Protein AF-0000000070022274 (afdb_homodimer)

pLDDT: mean 79.38, std 27.92, range [15.37, 98.88]

Sequence (1264 aa):
AEMTAIKLDLNFSAFLAFYGSLVGPIPHAKERTAKRFSASGVVNFTTLHLSNEDKTLYVGAREILFALNLTDISEVTLHRNFTWETPDRKREECSFKGKDLQKDCFNYIKIFLRVNSTHLYVCGTYAFSPTCAYIKTDNFSLVKSDSGEVVTEDGRSRCPFNPEYKSTAIIADGELYAGTVSNFQGNEPIIYKSLSQGTSLKTENSLNWLQDPAFVGSAYIQESLPKGNEVGDDDKIYFFFSEVGKEFDFFDNTLVSRIARVCKGDLGGERVLQKKWTTFLKAQLLCSLPDDGFPFNIIQDMFVLTPSPEDWKNTVFYGVFTSQWYKGASGSSAVCSFTMDQVAKAFNGRYREVNRETQQWYTYNHPVPEPRPGMCITNDARKQDIPSSLRMPDKVLNFVKDHFLMDSVIRSSPLLLKRNAHYTQIAVHRVQTGSKVYHVLFVGTDDGRLHKAININGKMHIIEEMVVFRNSQPVLNIELDTEKGRLYISSFSELVEVPIANCTNYQSCGECVLSRDPYCAWDGSQCVDIRQTPPNKYASGQQSTCSVNECIISNINTGNSPITMKSTPFSTALHSTQSIVEADTATICNKVSFIHKRRLFRPICDLSCLFCRDVSVPANHHPSQHIQSTALAEMTAIKLDLNFSAFLAFYGSLVGPIPHAKERTAKRFSASGVVNFTTLHLSNEDKTLYVGAREILFALNLTDISEVTLHRNFTWETPDRKREECSFKGKDLQKDCFNYIKIFLRVNSTHLYVCGTYAFSPTCAYIKTDNFSLVKSDSGEVVTEDGRSRCPFNPEYKSTAIIADGELYAGTVSNFQGNEPIIYKSLSQGTSLKTENSLNWLQDPAFVGSAYIQESLPKGNEVGDDDKIYFFFSEVGKEFDFFDNTLVSRIARVCKGDLGGERVLQKKWTTFLKAQLLCSLPDDGFPFNIIQDMFVLTPSPEDWKNTVFYGVFTSQWYKGASGSSAVCSFTMDQVAKAFNGRYREVNRETQQWYTYNHPVPEPRPGMCITNDARKQDIPSSLRMPDKVLNFVKDHFLMDSVIRSSPLLLKRNAHYTQIAVHRVQTGSKVYHVLFVGTDDGRLHKAININGKMHIIEEMVVFRNSQPVLNIELDTEKGRLYISSFSELVEVPIANCTNYQSCGECVLSRDPYCAWDGSQCVDIRQTPPNKYASGQQSTCSVNECIISNINTGNSPITMKSTPFSTALHSTQSIVEADTATICNKVSFIHKRRLFRPICDLSCLFCRDVSVPANHHPSQHIQSTAL

Foldseek 3Di:
DCPPPPVPPVCVPPDPPPPPCCPPPPPQLAFFDKAWDFDPPWWAQFDWDDDVPLQWIWTWTWQKIKTAHNVHRNDPVRMDMDGRWADPVLLVVLVVVPDDSVPWQIWGKDDWADQDDFKIKTWTLRSLFIKIFIAGPVRGGTDADPVGHGDIDRCAVPDGNTPPAAKEWDDDPRKIWIWYARHSVQARTWTWIDDPPDFIAIADPPVCLDASKRWAYKDWAQPCPPPPDQWHGWTKMKTKTKHFDLQDDDPDTDIAIKIKMATPQAPAAQPFRRSYTFQIAMETEWAAAPPPGHTQGGWQHWDWDAPDSRRSQFIKIKTKGHHPCCVVQQNKIFIWMFGSVLVVDQSVAWFWFADPVVRHIDTDDDDADPPHTNDACTPVNVVVVPRHNHPPDPSSSVVCSGTRYTDDHGYTYGLAMAHPWAWRYKDWDWDDDPPDTWIWIWIWTQQQKIWIWTDDPSHIAGLAIERHDDRRHGWNDWDADPVVQWIWTDGTGIIMIGHNDDFQSQQDQVSNLVSVDSQWHDQPHGIDGPVPDDPVRRPSPPVPCPPVCVVVCVVPVPDPDPPPPPPPPPPDPCPVPVPNPHRDPVPHHNYNDPPPPPPPPPDDDDDDPDDDDDPPPDDPDPDDDDPDPDDD/DCPPPDDCPPCPPDDPPPPPPCPPPPPALAAFDKAWDFDPPWWAQFDWDDDVVLQWIWTWTWQKIKTAHVVGRNDPVRMDMDGRWADPVLLVVLVVVPDDSVPWQTWGKDDWADQDDFKIKTWTLRSLFIKIFIAGPVRGGTDADPVGHGDIDRCAVPDGNTPPAAKEWDDDPRKIWIWYARHSVQARTWTWIDDPPDQIAIADPPVCLDASKRWAYKDWAQPCPPPPDQWHGWTKMKTKTKHFDLQDDDPDTDIAIKIKMATPQAPAAQPFRRSYTFQIAMETEWAAAPPPGHTQGGWQHWDWDDPDSRRRQFIKIKTKGHHPCCVVQQNKIFIWMFGSVLVVDQSVAWFWFADPVVRHIDTDDDDADPPHTNDACTPVNVVVVPRHNHPPDPSSSVCCSGTRYTDDYGYTYGLAMAHPWAWRYKDWDWDDDPPDTWIWIWIWTQQQKIWIWTDDPSHIAGLEIERRDDRRHGWNDWDADPPVQWIWTDGTGIIMIGHNDDFQSQQDQVSNLVSVDSQWHDQPHGIDGPVPDPPVSRPSPDVPCPPVCVVVCVVVVPDPDPPPPPPPPPPDPCPVPVPNPNRDPPPHHNYNDDPPDPDDDPDPPDDDPDDDDDDDDDDDDDDDPPVPPPVD

InterPro domains:
  IPR001627 Sema domain [PF01403] (299-481)
  IPR001627 Sema domain [PS51004] (23-500)
  IPR001627 Sema domain [SM00630] (45-484)
  IPR002165 Plexin repeat [PF01437] (502-546)
  IPR015943 WD40/YVTN repeat-like-containing domain superfamily [G3DSA:2.130.10.10] (26-502)
  IPR016201 PSI domain [SM00423] (502-547)
  IPR027231 Semaphorin [PTHR11036] (28-562)
  IPR036352 Sema domain superfamily [SSF101912] (31-500)

Secondary structure (DSSP, 8-state):
-----------TTGGGS-------------PPP-EEE--TT-----EEEEETTTTEEEEE-BSEEEEEETT-TT-GGG-EEEE-PPPHHHHHHHHHTT--TTTTSS-BEEEEEE-SSSEEEEEE-TTTS-EEEEEETTTTEE-B-TTS-B-EEE-TTTS-SSTTS--EEEEETTEEEEEEE-SSSS--EEEEEE-SSS--EE--TTTTSSSS-EEEEEEEE-TTTTTT-SS-S--EEEEEEEEE-TT-BSSSPPEEEEEEEEETT---BSSSSBTB-SS-EEEEEEEE-TTT--EE-EEEEEEEE-S-GGGGGG-EEEEEEE-S-TTTTTT-EEEEEEEHHHHHHHHTSPBEEE-TTT--EEE--SPPPSSPTTPPPPHHHHHTT--SGGGS-HHHHHHHHH--EEEEEEEE--SEEETT--EEEEEEEEEEETTEEEEEEEEEETTSEEEEEEEETTEEEEEEEEE--TT-PPP-EEEEETTTTEEEEE-SS-EEEEES--GGG--SHHHHHHT--TTEEE-SSSEEETTTS-TTTS----S----HHHHHHHHT-S---------------------------TT-B-------------------------------------------/-------------GGGS-------------PPP-EEE--TT-----EEEEETTTTEEEEE-BSEEEEEETT-TT-GGG-EEEE-PPPHHHHHHHHHTT--TTTTSS-BEEEEEE-SSSEEEEEE-TTTS-EEEEEETTTTEE-B-TTSPBPEEE-TTTS-SSTTS--EEEEETTEEEEEEE-SSSS--EEEEEE-SSS--EE--TTTTSSSS-EEEEEEEE-TTTTTT-SS-S--EEEEEEEEE-TT-BSSSPPEEEEEEEEETT---BSSSSBTB-SS-EEEEEEEE-TTT--EE-EEEEEEEE-S-GGGGGG-EEEEEEE-S-TTTTTT-EEEEEEEHHHHHHHHTSPBEEE-TTT--EEE--SPPPSSPTTPPPPHHHHHTT--SGGGS-HHHHHHHHH--EEEEEEEE--SEEETT--EEEEEEEEEEETTEEEEEEEEEETTSEEEEEEEETTEEEEEEEEE--TT-PPP-EEEEETTTTEEEEE-SS-EEEEES--GGG--SHHHHHHT--TTEEE-SSSEEETTTS-TTTS----S----HHHHHHHHT-S---------------------------SS-B----------------------------------------TT-

Solvent-accessible surface area (backbone atoms only — not comparable to full-atom values): 70086 Å² total; per-residue (Å²): 136,79,81,71,75,77,74,79,73,74,76,80,68,68,81,73,69,68,81,61,79,70,68,60,73,67,76,73,54,65,42,67,75,62,44,53,35,69,51,92,93,46,39,43,41,67,28,76,33,84,34,76,89,74,44,28,36,36,36,24,18,47,26,34,38,38,40,29,30,65,90,46,63,54,45,64,88,60,44,47,67,50,75,56,65,57,54,66,70,49,26,50,49,26,34,70,72,70,44,47,64,91,74,54,31,41,13,38,30,70,41,62,45,73,70,54,99,51,34,31,39,37,26,21,10,37,16,58,48,23,34,24,36,41,28,35,60,89,78,60,40,69,39,54,44,96,89,66,44,72,50,69,42,82,11,66,42,55,31,36,28,51,84,83,59,44,49,27,71,51,69,60,96,78,26,43,38,15,37,24,28,48,40,88,87,60,83,42,63,38,48,27,36,48,41,90,91,52,79,46,32,28,57,60,67,91,76,43,80,57,45,77,58,37,29,46,30,65,48,81,46,54,67,23,43,50,84,86,46,81,56,32,71,47,23,38,38,36,38,32,27,18,26,57,36,71,68,46,38,61,97,55,92,42,61,31,16,35,42,31,38,34,37,66,66,61,69,12,22,66,79,54,50,57,46,13,57,60,24,52,37,33,32,41,44,40,33,26,42,84,87,56,53,36,58,27,28,34,51,45,21,61,32,78,46,53,85,36,70,64,40,46,75,65,22,35,40,37,31,35,20,30,35,79,31,40,73,46,36,53,35,33,21,32,32,26,54,44,44,40,60,53,51,51,52,29,77,68,49,49,35,26,35,63,38,84,87,80,60,47,51,46,75,52,84,65,89,74,57,78,70,62,61,40,57,60,59,31,46,68,39,36,74,69,68,24,78,42,41,53,56,52,57,58,73,30,47,58,47,32,71,59,39,36,39,35,56,41,70,41,69,26,54,53,58,37,46,40,73,70,33,51,60,37,32,54,40,72,44,80,42,75,50,88,91,43,75,42,59,38,36,40,35,23,16,51,56,8,34,38,36,34,30,38,68,56,95,90,39,44,37,46,60,37,44,36,67,76,35,90,80,42,42,34,35,68,43,67,44,79,38,79,87,80,41,34,31,42,36,23,18,48,60,39,36,36,40,34,56,73,58,69,25,77,67,22,82,42,68,62,49,37,60,71,44,68,46,82,47,40,42,65,50,84,82,48,32,34,49,51,90,78,42,66,61,83,62,29,59,79,59,55,88,57,69,67,41,70,54,58,66,45,38,68,73,50,62,68,82,76,80,77,75,79,73,78,78,72,80,74,82,65,85,67,74,72,68,77,68,78,51,64,48,68,60,82,80,44,66,41,55,54,68,76,79,71,77,74,72,72,80,70,79,82,79,82,74,86,77,76,93,83,85,72,88,68,83,78,76,82,74,81,81,77,85,74,86,77,81,60,86,131,140,81,83,73,82,79,72,84,73,76,81,80,72,71,80,75,70,68,81,63,80,72,69,58,74,68,77,72,54,64,38,60,75,64,46,54,35,70,52,90,94,47,42,43,42,67,28,74,34,81,33,75,90,72,44,28,37,36,36,24,18,46,26,33,38,37,40,30,30,64,91,46,64,54,46,65,87,60,44,46,65,49,74,56,66,57,55,66,69,49,27,49,51,26,34,70,75,70,43,48,64,90,73,54,32,41,14,38,30,71,42,60,43,72,69,53,97,51,34,32,38,36,27,21,12,36,17,59,48,22,34,22,36,41,30,35,58,87,78,60,40,70,39,54,45,94,87,65,45,72,51,70,43,82,12,67,43,55,32,37,29,49,83,83,59,44,48,27,68,49,69,59,96,78,26,44,37,15,37,22,29,50,39,87,86,60,82,42,63,36,47,26,36,48,42,88,93,52,79,46,33,29,58,61,67,92,77,44,80,58,44,79,58,36,28,45,30,68,47,82,47,53,68,23,42,51,84,85,46,82,56,32,72,48,22,38,38,35,39,33,28,19,25,56,35,71,68,46,38,60,97,55,91,42,62,31,15,35,43,31,38,36,37,67,66,61,68,12,23,68,80,55,51,55,49,12,57,60,24,51,36,34,32,40,44,40,33,27,42,85,87,56,53,35,59,28,27,33,52,46,20,59,32,78,46,52,84,38,68,63,41,45,76,65,21,36,41,37,31,36,22,29,34,78,30,40,72,47,36,53,34,33,20,30,32,26,54,44,45,40,60,52,52,51,50,28,77,68,50,48,34,26,35,64,39,83,86,79,60,46,53,45,75,54,84,68,89,75,57,79,68,61,62,40,57,59,59,30,46,68,39,34,75,70,69,24,78,44,42,53,57,53,57,59,72,29,48,57,48,32,72,60,39,36,40,35,56,40,70,39,70,25,53,53,56,38,45,41,74,70,35,52,60,36,32,55,40,72,44,82,44,77,50,88,91,43,78,42,59,39,37,40,35,23,17,51,56,9,34,39,36,33,31,38,69,56,94,90,38,43,37,44,58,38,44,35,72,76,36,91,80,42,40,33,36,69,43,68,45,78,37,80,86,80,40,34,31,42,36,22,19,48,61,40,37,38,39,35,56,72,61,68,28,78,69,21,83,39,68,61,49,35,60,73,45,69,46,82,47,39,41,64,50,85,82,48,32,34,48,50,91,79,43,64,65,84,62,28,59,81,60,54,89,58,69,65,41,71,54,58,63,46,36,67,73,49,62,67,80,76,79,78,76,78,73,78,77,72,81,74,81,67,85,65,74,72,68,75,67,77,51,63,46,68,62,83,78,44,68,41,54,56,67,77,81,72,78,80,74,91,82,75,80,73,87,71,88,83,88,74,89,80,88,91,86,90,83,79,78,88,84,88,92,79,85,78,76,73,71,58,82,114

Organism: Takifugu rubripes (NCBI:txid31033)

Radius of gyration: 38.4 Å; Cα contacts (8 Å, |Δi|>4): 2751; chains: 2; bounding box: 119×95×102 Å

Nearest PDB structures (foldseek):
  1olz-assembly1_B  TM=9.296E-01  e=4.667E-58  Homo sapiens
  3ol2-assembly1_A-2  TM=9.252E-01  e=7.428E-57  Homo sapiens
  7m0r-assembly1_C  TM=9.232E-01  e=8.114E-52  Mus musculus
  4gz8-assembly1_A  TM=9.212E-01  e=1.977E-50  Mus musculus
  6qp9-assembly1_B  TM=8.815E-01  e=7.498E-39  Drosophila melanogaster

Structure (mmCIF, N/CA/C/O backbone):
data_AF-0000000070022274-model_v1
#
loop_
_entity.id
_entity.type
_entity.pdbx_description
1 polymer 'Sema domain-containing protein'
#
loop_
_atom_site.group_PDB
_atom_site.id
_atom_site.type_symbol
_atom_site.label_atom_id
_atom_site.label_alt_id
_atom_site.label_comp_id
_atom_site.label_asym_id
_atom_site.label_entity_id
_atom_site.label_seq_id
_atom_site.pdbx_PDB_ins_code
_atom_site.Cartn_x
_atom_site.Cartn_y
_atom_site.Cartn_z
_atom_site.occupancy
_atom_site.B_iso_or_equiv
_atom_site.auth_seq_id
_atom_site.auth_comp_id
_atom_site.auth_asym_id
_atom_site.auth_atom_id
_atom_site.pdbx_PDB_model_num
ATOM 1 N N . ALA A 1 1 ? 84.938 -4.758 -31.547 1 20.02 1 ALA A N 1
ATOM 2 C CA . ALA A 1 1 ? 84.188 -3.492 -31.594 1 20.02 1 ALA A CA 1
ATOM 3 C C . ALA A 1 1 ? 82.875 -3.574 -30.781 1 20.02 1 ALA A C 1
ATOM 5 O O . ALA A 1 1 ? 82.062 -4.395 -31.078 1 20.02 1 ALA A O 1
ATOM 6 N N . GLU A 1 2 ? 83 -3.418 -29.484 1 22.44 2 GLU A N 1
ATOM 7 C CA . GLU A 1 2 ? 82.625 -3.904 -28.172 1 22.44 2 GLU A CA 1
ATOM 8 C C . GLU A 1 2 ? 81.375 -3.229 -27.672 1 22.44 2 GLU A C 1
ATOM 10 O O . GLU A 1 2 ? 81.312 -2.016 -27.438 1 22.44 2 GLU A O 1
ATOM 15 N N . MET A 1 3 ? 80.25 -3.611 -28.406 1 23.64 3 MET A N 1
ATOM 16 C CA . MET A 1 3 ? 78.938 -2.988 -28.438 1 23.64 3 MET A CA 1
ATOM 17 C C . MET A 1 3 ? 78.312 -2.947 -27.031 1 23.64 3 MET A C 1
ATOM 19 O O . MET A 1 3 ? 78 -3.992 -26.469 1 23.64 3 MET A O 1
ATOM 23 N N . THR A 1 4 ? 78.875 -2.086 -26.156 1 21.47 4 THR A N 1
ATOM 24 C CA . THR A 1 4 ? 78.812 -1.901 -24.719 1 21.47 4 THR A CA 1
ATOM 25 C C . THR A 1 4 ? 77.438 -1.554 -24.281 1 21.47 4 THR A C 1
ATOM 27 O O . THR A 1 4 ? 76.812 -0.589 -24.781 1 21.47 4 THR A O 1
ATOM 30 N N . ALA A 1 5 ? 76.625 -2.609 -23.953 1 25.5 5 ALA A N 1
ATOM 31 C CA . ALA A 1 5 ? 75.188 -2.77 -23.688 1 25.5 5 ALA A CA 1
ATOM 32 C C . ALA A 1 5 ? 74.75 -1.854 -22.547 1 25.5 5 ALA A C 1
ATOM 34 O O . ALA A 1 5 ? 75.188 -2.014 -21.406 1 25.5 5 ALA A O 1
ATOM 35 N N . ILE A 1 6 ? 74.812 -0.537 -22.797 1 22.17 6 ILE A N 1
ATOM 36 C CA . ILE A 1 6 ? 74.688 0.464 -21.734 1 22.17 6 ILE A CA 1
ATOM 37 C C . ILE A 1 6 ? 73.312 0.292 -21.047 1 22.17 6 ILE A C 1
ATOM 39 O O . ILE A 1 6 ? 72.25 0.443 -21.656 1 22.17 6 ILE A O 1
ATOM 43 N N . LYS A 1 7 ? 73.188 -0.858 -20.234 1 25.97 7 LYS A N 1
ATOM 44 C CA . LYS A 1 7 ? 72 -1.274 -19.484 1 25.97 7 LYS A CA 1
ATOM 45 C C . LYS A 1 7 ? 71.5 -0.142 -18.609 1 25.97 7 LYS A C 1
ATOM 47 O O . LYS A 1 7 ? 72.188 0.322 -17.703 1 25.97 7 LYS A O 1
ATOM 52 N N . LEU A 1 8 ? 70.812 0.815 -19.219 1 22.19 8 LEU A N 1
ATOM 53 C CA . LEU A 1 8 ? 70.312 2.037 -18.609 1 22.19 8 LEU A CA 1
ATOM 54 C C . LEU A 1 8 ? 69.5 1.72 -17.375 1 22.19 8 LEU A C 1
ATOM 56 O O . LEU A 1 8 ? 68.438 1.011 -17.453 1 22.19 8 LEU A O 1
ATOM 60 N N . ASP A 1 9 ? 70.125 1.498 -16.234 1 23.61 9 ASP A N 1
ATOM 61 C CA . ASP A 1 9 ? 69.688 1.22 -14.859 1 23.61 9 ASP A CA 1
ATOM 62 C C . ASP A 1 9 ? 68.75 2.293 -14.336 1 23.61 9 ASP A C 1
ATOM 64 O O . ASP A 1 9 ? 69.188 3.338 -13.852 1 23.61 9 ASP A O 1
ATOM 68 N N . LEU A 1 10 ? 67.812 2.75 -15.242 1 23.75 10 LEU A N 1
ATOM 69 C CA . LEU A 1 10 ? 67.062 3.939 -14.789 1 23.75 10 LEU A CA 1
ATOM 70 C C . LEU A 1 10 ? 66.438 3.688 -13.445 1 23.75 10 LEU A C 1
ATOM 72 O O . LEU A 1 10 ? 65.688 2.709 -13.289 1 23.75 10 LEU A O 1
ATOM 76 N N . ASN A 1 11 ? 67 4.086 -12.344 1 25.52 11 ASN A N 1
ATOM 77 C CA . ASN A 1 11 ? 66.75 4.113 -10.906 1 25.52 11 ASN A CA 1
ATOM 78 C C . ASN A 1 11 ? 65.438 4.762 -10.602 1 25.52 11 ASN A C 1
ATOM 80 O O . ASN A 1 11 ? 65.312 5.984 -10.633 1 25.52 11 ASN A O 1
ATOM 84 N N . PHE A 1 12 ? 64.312 4.273 -11.219 1 26.97 12 PHE A N 1
ATOM 85 C CA . PHE A 1 12 ? 63.031 4.906 -11.125 1 26.97 12 PHE A CA 1
ATOM 86 C C . PHE A 1 12 ? 62.562 4.984 -9.672 1 26.97 12 PHE A C 1
ATOM 88 O O . PHE A 1 12 ? 61.75 4.191 -9.234 1 26.97 12 PHE A O 1
ATOM 95 N N . SER A 1 13 ? 63.5 4.938 -8.711 1 24.12 13 SER A N 1
ATOM 96 C CA . SER A 1 13 ? 63.156 4.812 -7.297 1 24.12 13 SER A CA 1
ATOM 97 C C . SER A 1 13 ? 62.281 5.977 -6.84 1 24.12 13 SER A C 1
ATOM 99 O O . SER A 1 13 ? 61.531 5.852 -5.875 1 24.12 13 SER A O 1
ATOM 101 N N . ALA A 1 14 ? 62.688 7.164 -7.234 1 22.98 14 ALA A N 1
ATOM 102 C CA . ALA A 1 14 ? 62.531 8.266 -6.285 1 22.98 14 ALA A CA 1
ATOM 103 C C . ALA A 1 14 ? 61.062 8.656 -6.133 1 22.98 14 ALA A C 1
ATOM 105 O O . ALA A 1 14 ? 60.656 9.164 -5.082 1 22.98 14 ALA A O 1
ATOM 106 N N . PHE A 1 15 ? 60.438 8.75 -7.277 1 26.25 15 PHE A N 1
ATOM 107 C CA . PHE A 1 15 ? 59.438 9.836 -7.27 1 26.25 15 PHE A CA 1
ATOM 108 C C . PHE A 1 15 ? 58.219 9.461 -6.438 1 26.25 15 PHE A C 1
ATOM 110 O O . PHE A 1 15 ? 57.219 10.18 -6.441 1 26.25 15 PHE A O 1
ATOM 117 N N . LEU A 1 16 ? 58.25 8.352 -5.836 1 25.7 16 LEU A N 1
ATOM 118 C CA . LEU A 1 16 ? 56.969 7.879 -5.328 1 25.7 16 LEU A CA 1
ATOM 119 C C . LEU A 1 16 ? 56.5 8.734 -4.16 1 25.7 16 LEU A C 1
ATOM 121 O O . LEU A 1 16 ? 55.5 8.43 -3.525 1 25.7 16 LEU A O 1
ATOM 125 N N . ALA A 1 17 ? 57.469 9.469 -3.65 1 24.7 17 ALA A N 1
ATOM 126 C CA . ALA A 1 17 ? 57.219 9.867 -2.271 1 24.7 17 ALA A CA 1
ATOM 127 C C . ALA A 1 17 ? 55.938 10.695 -2.174 1 24.7 17 ALA A C 1
ATOM 129 O O . ALA A 1 17 ? 55.156 10.508 -1.246 1 24.7 17 ALA A O 1
ATOM 130 N N . PHE A 1 18 ? 56.031 11.906 -2.734 1 26.58 18 PHE A N 1
ATOM 131 C CA . PHE A 1 18 ? 55.438 13.102 -2.133 1 26.58 18 PHE A CA 1
ATOM 132 C C . PHE A 1 18 ? 53.969 13.211 -2.459 1 26.58 18 PHE A C 1
ATOM 134 O O . PHE A 1 18 ? 53.344 14.234 -2.188 1 26.58 18 PHE A O 1
ATOM 141 N N . TYR A 1 19 ? 53.531 12.367 -3.336 1 28.02 19 TYR A N 1
ATOM 142 C CA . TYR A 1 19 ? 52.219 12.922 -3.65 1 28.02 19 TYR A CA 1
ATOM 143 C C . TYR A 1 19 ? 51.312 12.93 -2.42 1 28.02 19 TYR A C 1
ATOM 145 O O . TYR A 1 19 ? 50.75 11.898 -2.051 1 28.02 19 TYR A O 1
ATOM 153 N N . GLY A 1 20 ? 51.812 13.422 -1.286 1 26.34 20 GLY A N 1
ATOM 154 C CA . GLY A 1 20 ? 51 13.75 -0.121 1 26.34 20 GLY A CA 1
ATOM 155 C C . GLY A 1 20 ? 49.625 14.297 -0.479 1 26.34 20 GLY A C 1
ATOM 156 O O . GLY A 1 20 ? 49.469 14.953 -1.508 1 26.34 20 GLY A O 1
ATOM 157 N N . SER A 1 21 ? 48.594 13.523 0.048 1 27.84 21 SER A N 1
ATOM 158 C CA . SER A 1 21 ? 47.156 13.695 -0.016 1 27.84 21 SER A CA 1
ATOM 159 C C . SER A 1 21 ? 46.75 15.156 0.164 1 27.84 21 SER A C 1
ATOM 161 O O . SER A 1 21 ? 46.781 15.68 1.28 1 27.84 21 SER A O 1
ATOM 163 N N . LEU A 1 22 ? 47.25 15.977 -0.666 1 28.78 22 LEU A N 1
ATOM 164 C CA . LEU A 1 22 ? 46.719 17.344 -0.674 1 28.78 22 LEU A CA 1
ATOM 165 C C . LEU A 1 22 ? 45.188 17.328 -0.67 1 28.78 22 LEU A C 1
ATOM 167 O O . LEU A 1 22 ? 44.562 17.438 -1.725 1 28.78 22 LEU A O 1
ATOM 171 N N . VAL A 1 23 ? 44.625 16.203 -0.346 1 31 23 VAL A N 1
ATOM 172 C CA . VAL A 1 23 ? 43.219 16.516 -0.125 1 31 23 VAL A CA 1
ATOM 173 C C . VAL A 1 23 ? 43.094 17.703 0.813 1 31 23 VAL A C 1
ATOM 175 O O . VAL A 1 23 ? 43.406 17.609 1.999 1 31 23 VAL A O 1
ATOM 178 N N . GLY A 1 24 ? 43.5 18.797 0.346 1 29.98 24 GLY A N 1
ATOM 179 C CA . GLY A 1 24 ? 43.219 20 1.124 1 29.98 24 GLY A CA 1
ATOM 180 C C . GLY A 1 24 ? 41.875 19.953 1.808 1 29.98 24 GLY A C 1
ATOM 181 O O . GLY A 1 24 ? 41 19.156 1.426 1 29.98 24 GLY A O 1
ATOM 182 N N . PRO A 1 25 ? 41.875 20.281 3.041 1 31.55 25 PRO A N 1
ATOM 183 C CA . PRO A 1 25 ? 40.625 20.297 3.766 1 31.55 25 PRO A CA 1
ATOM 184 C C . PRO A 1 25 ? 39.469 20.844 2.928 1 31.55 25 PRO A C 1
ATOM 186 O O . PRO A 1 25 ? 39.656 21.781 2.141 1 31.55 25 PRO A O 1
ATOM 189 N N . ILE A 1 26 ? 38.781 20.016 2.26 1 33.84 26 ILE A N 1
ATOM 190 C CA . ILE A 1 26 ? 37.531 20.547 1.744 1 33.84 26 ILE A CA 1
ATOM 191 C C . ILE A 1 26 ? 37.094 21.766 2.58 1 33.84 26 ILE A C 1
ATOM 193 O O . ILE A 1 26 ? 37.031 21.672 3.811 1 33.84 26 ILE A O 1
ATOM 197 N N . PRO A 1 27 ? 37.438 22.906 2.117 1 33.66 27 PRO A N 1
ATOM 198 C CA . PRO A 1 27 ? 37.031 24.031 2.957 1 33.66 27 PRO A CA 1
ATOM 199 C C . PRO A 1 27 ? 35.781 23.75 3.785 1 33.66 27 PRO A C 1
ATOM 201 O O . PRO A 1 27 ? 34.844 23.094 3.303 1 33.66 27 PRO A O 1
ATOM 204 N N . HIS A 1 28 ? 35.938 23.516 5.035 1 36.16 28 HIS A N 1
ATOM 205 C CA . HIS A 1 28 ? 34.906 23.422 6.047 1 36.16 28 HIS A CA 1
ATOM 206 C C . HIS A 1 28 ? 33.719 24.359 5.727 1 36.16 28 HIS A C 1
ATOM 208 O O . HIS A 1 28 ? 33.906 25.562 5.598 1 36.16 28 HIS A O 1
ATOM 214 N N . ALA A 1 29 ? 32.812 24 5.027 1 42.78 29 ALA A N 1
ATOM 215 C CA . ALA A 1 29 ? 31.609 24.812 4.887 1 42.78 29 ALA A CA 1
ATOM 216 C C . ALA A 1 29 ? 31.328 25.594 6.164 1 42.78 29 ALA A C 1
ATOM 218 O O . ALA A 1 29 ? 31.234 25.016 7.25 1 42.78 29 ALA A O 1
ATOM 219 N N . LYS A 1 30 ? 31.656 26.906 6.156 1 49.91 30 LYS A N 1
ATOM 220 C CA . LYS A 1 30 ? 31.359 27.812 7.273 1 49.91 30 LYS A CA 1
ATOM 221 C C . LYS A 1 30 ? 29.969 27.531 7.848 1 49.91 30 LYS A C 1
ATOM 223 O O . LYS A 1 30 ? 29.031 27.219 7.105 1 49.91 30 LYS A O 1
ATOM 228 N N . GLU A 1 31 ? 29.875 27.234 9.195 1 59.97 31 GLU A N 1
ATOM 229 C CA . GLU A 1 31 ? 28.703 26.891 9.992 1 59.97 31 GLU A CA 1
ATOM 230 C C . GLU A 1 31 ? 27.625 27.969 9.883 1 59.97 31 GLU A C 1
ATOM 232 O O . GLU A 1 31 ? 27.938 29.156 9.836 1 59.97 31 GLU A O 1
ATOM 237 N N . ARG A 1 32 ? 26.438 27.562 9.438 1 77.62 32 ARG A N 1
ATOM 238 C CA . ARG A 1 32 ? 25.281 28.438 9.352 1 77.62 32 ARG A CA 1
ATOM 239 C C . ARG A 1 32 ? 25.016 29.125 10.688 1 77.62 32 ARG A C 1
ATOM 241 O O . ARG A 1 32 ? 25.094 28.5 11.742 1 77.62 32 ARG A O 1
ATOM 248 N N . THR A 1 33 ? 25.016 30.422 10.648 1 80.25 33 THR A N 1
ATOM 249 C CA . THR A 1 33 ? 24.703 31.172 11.859 1 80.25 33 THR A CA 1
ATOM 250 C C . THR A 1 33 ? 23.25 30.922 12.273 1 80.25 33 THR A C 1
ATOM 252 O O . THR A 1 33 ? 22.344 30.984 11.445 1 80.25 33 THR A O 1
ATOM 255 N N . ALA A 1 34 ? 23.078 30.406 13.508 1 88.75 34 ALA A N 1
ATOM 256 C CA . ALA A 1 34 ? 21.734 30.234 14.078 1 88.75 34 ALA A CA 1
ATOM 257 C C . ALA A 1 34 ? 21.688 30.719 15.523 1 88.75 34 ALA A C 1
ATOM 259 O O . ALA A 1 34 ? 22.688 30.672 16.234 1 88.75 34 ALA A O 1
ATOM 260 N N . LYS A 1 35 ? 20.656 31.391 15.82 1 92.62 35 LYS A N 1
ATOM 261 C CA . LYS A 1 35 ? 20.422 31.781 17.203 1 92.62 35 LYS A CA 1
ATOM 262 C C . LYS A 1 35 ? 19.5 30.797 17.906 1 92.62 35 LYS A C 1
ATOM 264 O O . LYS A 1 35 ? 18.578 30.25 17.297 1 92.62 35 LYS A O 1
ATOM 269 N N . ARG A 1 36 ? 19.734 30.625 19.203 1 92.69 36 ARG A N 1
ATOM 270 C CA . ARG A 1 36 ? 18.984 29.594 19.922 1 92.69 36 ARG A CA 1
ATOM 271 C C . ARG A 1 36 ? 18.406 30.156 21.219 1 92.69 36 ARG A C 1
ATOM 273 O O . ARG A 1 36 ? 18.969 31.062 21.812 1 92.69 36 ARG A O 1
ATOM 280 N N . PHE A 1 37 ? 17.344 29.609 21.547 1 94.5 37 PHE A N 1
ATOM 281 C CA . PHE A 1 37 ? 16.688 29.938 22.797 1 94.5 37 PHE A CA 1
ATOM 282 C C . PHE A 1 37 ? 16.25 28.688 23.531 1 94.5 37 PHE A C 1
ATOM 284 O O . PHE A 1 37 ? 15.641 27.797 22.938 1 94.5 37 PHE A O 1
ATOM 291 N N . SER A 1 38 ? 16.641 28.562 24.734 1 92.75 38 SER A N 1
ATOM 292 C CA . SER A 1 38 ? 16.203 27.516 25.656 1 92.75 38 SER A CA 1
ATOM 293 C C . SER A 1 38 ? 16.062 28.047 27.078 1 92.75 38 SER A C 1
ATOM 295 O O . SER A 1 38 ? 16.609 29.109 27.406 1 92.75 38 SER A O 1
ATOM 297 N N . ALA A 1 39 ? 15.305 27.484 27.781 1 91.94 39 ALA A N 1
ATOM 298 C CA . ALA A 1 39 ? 15.133 27.828 29.188 1 91.94 39 ALA A CA 1
ATOM 299 C C . ALA A 1 39 ? 15.242 26.594 30.078 1 91.94 39 ALA A C 1
ATOM 301 O O . ALA A 1 39 ? 14.758 25.516 29.719 1 91.94 39 ALA A O 1
ATOM 302 N N . SER A 1 40 ? 15.906 26.828 31.188 1 90.69 40 SER A N 1
ATOM 303 C CA . SER A 1 40 ? 16.156 25.703 32.094 1 90.69 40 SER A CA 1
ATOM 304 C C . SER A 1 40 ? 14.844 25.078 32.562 1 90.69 40 SER A C 1
ATOM 306 O O . SER A 1 40 ? 13.945 25.781 33.031 1 90.69 40 SER A O 1
ATOM 308 N N . GLY A 1 41 ? 14.789 23.812 32.375 1 91.69 41 GLY A N 1
ATOM 309 C CA . GLY A 1 41 ? 13.648 23.062 32.875 1 91.69 41 GLY A CA 1
ATOM 310 C C . GLY A 1 41 ? 12.438 23.125 31.984 1 91.69 41 GLY A C 1
ATOM 311 O O . GLY A 1 41 ? 11.414 22.5 32.25 1 91.69 41 GLY A O 1
ATOM 312 N N . VAL A 1 42 ? 12.516 23.891 30.984 1 94.25 42 VAL A N 1
ATOM 313 C CA . VAL A 1 42 ? 11.375 24.078 30.094 1 94.25 42 VAL A CA 1
ATOM 314 C C . VAL A 1 42 ? 11.492 23.125 28.906 1 94.25 42 VAL A C 1
ATOM 316 O O . VAL A 1 42 ? 12.578 22.969 28.328 1 94.25 42 VAL A O 1
ATOM 319 N N . VAL A 1 43 ? 10.336 22.391 28.656 1 95 43 VAL A N 1
ATOM 320 C CA . VAL A 1 43 ? 10.312 21.484 27.516 1 95 43 VAL A CA 1
ATOM 321 C C . VAL A 1 43 ? 9.016 21.672 26.719 1 95 43 VAL A C 1
ATOM 323 O O . VAL A 1 43 ? 8.094 22.359 27.188 1 95 43 VAL A O 1
ATOM 326 N N . ASN A 1 44 ? 8.984 21.156 25.547 1 95.62 44 ASN A N 1
ATOM 327 C CA . ASN A 1 44 ? 7.793 21.094 24.703 1 95.62 44 ASN A CA 1
ATOM 328 C C . ASN A 1 44 ? 7.387 22.469 24.203 1 95.62 44 ASN A C 1
ATOM 330 O O . ASN A 1 44 ? 6.27 22.922 24.453 1 95.62 44 ASN A O 1
ATOM 334 N N . PHE A 1 45 ? 8.312 23.062 23.469 1 95.69 45 PHE A N 1
ATOM 335 C CA . PHE A 1 45 ? 7.969 24.297 22.766 1 95.69 45 PHE A CA 1
ATOM 336 C C . PHE A 1 45 ? 7.004 24.016 21.609 1 95.69 45 PHE A C 1
ATOM 338 O O . PHE A 1 45 ? 7.41 23.984 20.453 1 95.69 45 PHE A O 1
ATOM 345 N N . THR A 1 46 ? 5.734 23.984 21.906 1 91.88 46 THR A N 1
ATOM 346 C CA . THR A 1 46 ? 4.777 23.328 21.016 1 91.88 46 THR A CA 1
ATOM 347 C C . THR A 1 46 ? 4.012 24.375 20.203 1 91.88 46 THR A C 1
ATOM 349 O O . THR A 1 46 ? 3.396 24.031 19.188 1 91.88 46 THR A O 1
ATOM 352 N N . THR A 1 47 ? 3.992 25.609 20.641 1 96.12 47 THR A N 1
ATOM 353 C CA . THR A 1 47 ? 3.201 26.594 19.906 1 96.12 47 THR A CA 1
ATOM 354 C C . THR A 1 47 ? 4.02 27.844 19.641 1 96.12 47 THR A C 1
ATOM 356 O O . THR A 1 47 ? 4.754 28.312 20.516 1 96.12 47 THR A O 1
ATOM 359 N N . LEU A 1 48 ? 3.873 28.297 18.438 1 97 48 LEU A N 1
ATOM 360 C CA . LEU A 1 48 ? 4.504 29.547 18.031 1 97 48 LEU A CA 1
ATOM 361 C C . LEU A 1 48 ? 3.484 30.484 17.391 1 97 48 LEU A C 1
ATOM 363 O O . LEU A 1 48 ? 2.6 30.047 16.656 1 97 48 LEU A O 1
ATOM 367 N N . HIS A 1 49 ? 3.545 31.734 17.797 1 96.75 49 HIS A N 1
ATOM 368 C CA . HIS A 1 49 ? 2.758 32.781 17.156 1 96.75 49 HIS A CA 1
ATOM 369 C C . HIS A 1 49 ? 3.609 34 16.859 1 96.75 49 HIS A C 1
ATOM 371 O O . HIS A 1 49 ? 4 34.719 17.781 1 96.75 49 HIS A O 1
ATOM 377 N N . LEU A 1 50 ? 3.883 34.188 15.617 1 96.31 50 LEU A N 1
ATOM 378 C CA . LEU A 1 50 ? 4.688 35.312 15.172 1 96.31 50 LEU A CA 1
ATOM 379 C C . LEU A 1 50 ? 3.822 36.562 14.992 1 96.31 50 LEU A C 1
ATOM 381 O O . LEU A 1 50 ? 2.826 36.531 14.266 1 96.31 50 LEU A O 1
ATOM 385 N N . SER A 1 51 ? 4.164 37.625 15.695 1 94 51 SER A N 1
ATOM 386 C CA . SER A 1 51 ? 3.488 38.906 15.57 1 94 51 SER A CA 1
ATOM 387 C C . SER A 1 51 ? 4.457 40 15.133 1 94 51 SER A C 1
ATOM 389 O O . SER A 1 51 ? 5.211 40.531 15.953 1 94 51 SER A O 1
ATOM 391 N N . ASN A 1 52 ? 4.363 40.406 13.945 1 90.56 52 ASN A N 1
ATOM 392 C CA . ASN A 1 52 ? 5.23 41.469 13.445 1 90.56 52 ASN A CA 1
ATOM 393 C C . ASN A 1 52 ? 4.828 42.844 14.008 1 90.56 52 ASN A C 1
ATOM 395 O O . ASN A 1 52 ? 5.68 43.688 14.211 1 90.56 52 ASN A O 1
ATOM 399 N N . GLU A 1 53 ? 3.572 42.938 14.242 1 88.38 53 GLU A N 1
ATOM 400 C CA . GLU A 1 53 ? 3.08 44.188 14.82 1 88.38 53 GLU A CA 1
ATOM 401 C C . GLU A 1 53 ? 3.74 44.469 16.172 1 88.38 53 GLU A C 1
ATOM 403 O O . GLU A 1 53 ? 4.137 45.625 16.438 1 88.38 53 GLU A O 1
ATOM 408 N N . ASP A 1 54 ? 3.881 43.438 16.906 1 90.62 54 ASP A N 1
ATOM 409 C CA . ASP A 1 54 ? 4.477 43.594 18.234 1 90.62 54 ASP A CA 1
ATOM 410 C C . ASP A 1 54 ? 5.988 43.375 18.188 1 90.62 54 ASP A C 1
ATOM 412 O O . ASP A 1 54 ? 6.684 43.562 19.188 1 90.62 54 ASP A O 1
ATOM 416 N N . LYS A 1 55 ? 6.473 42.938 17.031 1 92.06 55 LYS A N 1
ATOM 417 C CA . LYS A 1 55 ? 7.871 42.562 16.906 1 92.06 55 LYS A CA 1
ATOM 418 C C . LYS A 1 55 ? 8.234 41.469 17.938 1 92.06 55 LYS A C 1
ATOM 420 O O . LYS A 1 55 ? 9.258 41.594 18.609 1 92.06 55 LYS A O 1
ATOM 425 N N . THR A 1 56 ? 7.34 40.594 18.078 1 94.88 56 THR A N 1
ATOM 426 C CA . THR A 1 56 ? 7.469 39.594 19.125 1 94.88 56 THR A CA 1
ATOM 427 C C . THR A 1 56 ? 7.094 38.219 18.609 1 94.88 56 THR A C 1
ATOM 429 O O . THR A 1 56 ? 6.172 38.094 17.797 1 94.88 56 THR A O 1
ATOM 432 N N . LEU A 1 57 ? 7.84 37.219 19.016 1 96.38 57 LEU A N 1
ATOM 433 C CA . LEU A 1 57 ? 7.465 35.844 18.828 1 96.38 57 LEU A CA 1
ATOM 434 C C . LEU A 1 57 ? 6.902 35.25 20.125 1 96.38 57 LEU A C 1
ATOM 436 O O . LEU A 1 57 ? 7.629 35.094 21.109 1 96.38 57 LEU A O 1
ATOM 440 N N . TYR A 1 58 ? 5.648 35 20.125 1 97.06 58 TYR A N 1
ATOM 441 C CA . TYR A 1 58 ? 5.031 34.375 21.281 1 97.06 58 TYR A CA 1
ATOM 442 C C . TYR A 1 58 ? 5.211 32.844 21.25 1 97.06 58 TYR A C 1
ATOM 444 O O . TYR A 1 58 ? 4.992 32.219 20.203 1 97.06 58 TYR A O 1
ATOM 452 N N . VAL A 1 59 ? 5.641 32.25 22.375 1 97.19 59 VAL A N 1
ATOM 453 C CA . VAL A 1 59 ? 5.961 30.844 22.422 1 97.19 59 VAL A CA 1
ATOM 454 C C . VAL A 1 59 ? 5.234 30.188 23.609 1 97.19 59 VAL A C 1
ATOM 456 O O . VAL A 1 59 ? 5.281 30.703 24.734 1 97.19 59 VAL A O 1
ATOM 459 N N . GLY A 1 60 ? 4.543 29.172 23.281 1 97.75 60 GLY A N 1
ATOM 460 C CA . GLY A 1 60 ? 3.943 28.344 24.328 1 97.75 60 GLY A CA 1
ATOM 461 C C . GLY A 1 60 ? 4.664 27.031 24.547 1 97.75 60 GLY A C 1
ATOM 462 O O . GLY A 1 60 ? 4.93 26.297 23.594 1 97.75 60 GLY A O 1
ATOM 463 N N . ALA A 1 61 ? 5.031 26.75 25.781 1 97.69 61 ALA A N 1
ATOM 464 C CA . ALA A 1 61 ? 5.676 25.5 26.188 1 97.69 61 ALA A CA 1
ATOM 465 C C . ALA A 1 61 ? 4.898 24.812 27.297 1 97.69 61 ALA A C 1
ATOM 467 O O . ALA A 1 61 ? 3.711 25.078 27.5 1 97.69 61 ALA A O 1
ATOM 468 N N . ARG A 1 62 ? 5.492 23.844 27.906 1 97.5 62 ARG A N 1
ATOM 469 C CA . ARG A 1 62 ? 4.863 23.188 29.047 1 97.5 62 ARG A CA 1
ATOM 470 C C . ARG A 1 62 ? 4.895 24.094 30.281 1 97.5 62 ARG A C 1
ATOM 472 O O . ARG A 1 62 ? 5.973 24.406 30.781 1 97.5 62 ARG A O 1
ATOM 479 N N . GLU A 1 63 ? 3.816 24.609 30.766 1 97 63 GLU A N 1
ATOM 480 C CA . GLU A 1 63 ? 3.588 25.312 32.031 1 97 63 GLU A CA 1
ATOM 481 C C . GLU A 1 63 ? 4.066 26.766 31.938 1 97 63 GLU A C 1
ATOM 483 O O . GLU A 1 63 ? 3.996 27.5 32.906 1 97 63 GLU A O 1
ATOM 488 N N . ILE A 1 64 ? 4.543 27.141 30.734 1 96.81 64 ILE A N 1
ATOM 489 C CA . ILE A 1 64 ? 5.141 28.469 30.688 1 96.81 64 ILE A CA 1
ATOM 490 C C . ILE A 1 64 ? 4.938 29.078 29.297 1 96.81 64 ILE A C 1
ATOM 492 O O . ILE A 1 64 ? 4.793 28.359 28.312 1 96.81 64 ILE A O 1
ATOM 496 N N . LEU A 1 65 ? 4.82 30.391 29.219 1 97.56 65 LEU A N 1
ATOM 497 C CA . LEU A 1 65 ? 4.691 31.156 27.984 1 97.56 65 LEU A CA 1
ATOM 498 C C . LEU A 1 65 ? 5.777 32.219 27.906 1 97.56 65 LEU A C 1
ATOM 500 O O . LEU A 1 65 ? 6.176 32.812 28.922 1 97.56 65 LEU A O 1
ATOM 504 N N . PHE A 1 66 ? 6.246 32.5 26.703 1 96.81 66 PHE A N 1
ATOM 505 C CA . PHE A 1 66 ? 7.309 33.469 26.469 1 96.81 66 PHE A CA 1
ATOM 506 C C . PHE A 1 66 ? 6.898 34.469 25.406 1 96.81 66 PHE A C 1
ATOM 508 O O . PHE A 1 66 ? 6.129 34.156 24.5 1 96.81 66 PHE A O 1
ATOM 515 N N . ALA A 1 67 ? 7.301 35.656 25.562 1 96.75 67 ALA A N 1
ATOM 516 C CA . ALA A 1 67 ? 7.32 36.719 24.547 1 96.75 67 ALA A CA 1
ATOM 517 C C . ALA A 1 67 ? 8.75 37.094 24.188 1 96.75 67 ALA A C 1
ATOM 519 O O . ALA A 1 67 ? 9.391 37.875 24.922 1 96.75 67 ALA A O 1
ATOM 520 N N . LEU A 1 68 ? 9.172 36.594 23.047 1 95.56 68 LEU A N 1
ATOM 521 C CA . LEU A 1 68 ? 10.555 36.812 22.641 1 95.56 68 LEU A CA 1
ATOM 522 C C . LEU A 1 68 ? 10.656 37.969 21.641 1 95.56 68 LEU A C 1
ATOM 524 O O . LEU A 1 68 ? 9.891 38.031 20.688 1 95.56 68 LEU A O 1
ATOM 528 N N . ASN A 1 69 ? 11.57 38.781 21.891 1 93.25 69 ASN A N 1
ATOM 529 C CA . ASN A 1 69 ? 11.781 39.906 20.969 1 93.25 69 ASN A CA 1
ATOM 530 C C . ASN A 1 69 ? 12.43 39.438 19.672 1 93.25 69 ASN A C 1
ATOM 532 O O . ASN A 1 69 ? 13.406 38.688 19.688 1 93.25 69 ASN A O 1
ATOM 536 N N . LEU A 1 70 ? 11.977 39.938 18.578 1 92.81 70 LEU A N 1
ATOM 537 C CA . LEU A 1 70 ? 12.406 39.469 17.281 1 92.81 70 LEU A CA 1
ATOM 538 C C . LEU A 1 70 ? 13.781 40.031 16.922 1 92.81 70 LEU A C 1
ATOM 540 O O . LEU A 1 70 ? 14.422 39.531 15.984 1 92.81 70 LEU A O 1
ATOM 544 N N . THR A 1 71 ? 14.242 41 17.594 1 87.25 71 THR A N 1
ATOM 545 C CA . THR A 1 71 ? 15.578 41.5 17.312 1 87.25 71 THR A CA 1
ATOM 546 C C . THR A 1 71 ? 16.641 40.469 17.594 1 87.25 71 THR A C 1
ATOM 548 O O . THR A 1 71 ? 17.594 40.312 16.828 1 87.25 71 THR A O 1
ATOM 551 N N . ASP A 1 72 ? 16.469 39.781 18.734 1 88.12 72 ASP A N 1
ATOM 552 C CA . ASP A 1 72 ? 17.359 38.688 19.109 1 88.12 72 ASP A CA 1
ATOM 553 C C . ASP A 1 72 ? 16.672 37.719 20.078 1 88.12 72 ASP A C 1
ATOM 555 O O . ASP A 1 72 ? 16.547 38.031 21.266 1 88.12 72 ASP A O 1
ATOM 559 N N . ILE A 1 73 ? 16.453 36.594 19.625 1 89.69 73 ILE A N 1
ATOM 560 C CA . ILE A 1 73 ? 15.688 35.656 20.453 1 89.69 73 ILE A CA 1
ATOM 561 C C . ILE A 1 73 ? 16.594 35.031 21.5 1 89.69 73 ILE A C 1
ATOM 563 O O . ILE A 1 73 ? 16.125 34.469 22.484 1 89.69 73 ILE A O 1
ATOM 567 N N . SER A 1 74 ? 17.906 35.188 21.312 1 87.69 74 SER A N 1
ATOM 568 C CA . SER A 1 74 ? 18.844 34.594 22.25 1 87.69 74 SER A CA 1
ATOM 569 C C . SER A 1 74 ? 19.109 35.5 23.438 1 87.69 74 SER A C 1
ATOM 571 O O . SER A 1 74 ? 19.656 35.062 24.469 1 87.69 74 SER A O 1
ATOM 573 N N . GLU A 1 75 ? 18.734 36.719 23.266 1 84.19 75 GLU A N 1
ATOM 574 C CA . GLU A 1 75 ? 18.984 37.688 24.328 1 84.19 75 GLU A CA 1
ATOM 575 C C . GLU A 1 75 ? 17.906 37.625 25.406 1 84.19 75 GLU A C 1
ATOM 577 O O . GLU A 1 75 ? 16.859 38.25 25.297 1 84.19 75 GLU A O 1
ATOM 582 N N . VAL A 1 76 ? 18.234 37.156 26.484 1 77.56 76 VAL A N 1
ATOM 583 C CA . VAL A 1 76 ? 17.297 36.812 27.547 1 77.56 76 VAL A CA 1
ATOM 584 C C . VAL A 1 76 ? 16.734 38.094 28.172 1 77.56 76 VAL A C 1
ATOM 586 O O . VAL A 1 76 ? 15.578 38.125 28.609 1 77.56 76 VAL A O 1
ATOM 589 N N . THR A 1 77 ? 17.516 39.031 28.125 1 73.69 77 THR A N 1
ATOM 590 C CA . THR A 1 77 ? 17.125 40.281 28.797 1 73.69 77 THR A CA 1
ATOM 591 C C . THR A 1 77 ? 15.922 40.906 28.078 1 73.69 77 THR A C 1
ATOM 593 O O . THR A 1 77 ? 15.211 41.719 28.672 1 73.69 77 THR A O 1
ATOM 596 N N . LEU A 1 78 ? 15.695 40.469 27 1 72.38 78 LEU A N 1
ATOM 597 C CA . LEU A 1 78 ? 14.656 41.094 26.188 1 72.38 78 LEU A CA 1
ATOM 598 C C . LEU A 1 78 ? 13.359 40.281 26.25 1 72.38 78 LEU A C 1
ATOM 600 O O . LEU A 1 78 ? 12.344 40.719 25.688 1 72.38 78 LEU A O 1
ATOM 604 N N . HIS A 1 79 ? 13.43 39.312 27.047 1 81.69 79 HIS A N 1
ATOM 605 C CA . HIS A 1 79 ? 12.297 38.375 26.969 1 81.69 79 HIS A CA 1
ATOM 606 C C . HIS A 1 79 ? 11.398 38.5 28.188 1 81.69 79 HIS A C 1
ATOM 608 O O . HIS A 1 79 ? 11.859 38.906 29.266 1 81.69 79 HIS A O 1
ATOM 614 N N . ARG A 1 80 ? 10.164 38.406 27.906 1 91.62 80 ARG A N 1
ATOM 615 C CA . ARG A 1 80 ? 9.188 38.312 28.984 1 91.62 80 ARG A CA 1
ATOM 616 C C . ARG A 1 80 ? 8.602 36.906 29.047 1 91.62 80 ARG A C 1
ATOM 618 O O . ARG A 1 80 ? 8.555 36.188 28.047 1 91.62 80 ARG A O 1
ATOM 625 N N . ASN A 1 81 ? 8.297 36.5 30.281 1 94.5 81 ASN A N 1
ATOM 626 C CA . ASN A 1 81 ? 7.68 35.188 30.438 1 94.5 81 ASN A CA 1
ATOM 627 C C . ASN A 1 81 ? 6.809 35.125 31.688 1 94.5 81 ASN A C 1
ATOM 629 O O . ASN A 1 81 ? 6.895 36 32.562 1 94.5 81 ASN A O 1
ATOM 633 N N . PHE A 1 82 ? 5.902 34.281 31.734 1 95 82 PHE A N 1
ATOM 634 C CA . PHE A 1 82 ? 5.172 33.938 32.938 1 95 82 PHE A CA 1
ATOM 635 C C . PHE A 1 82 ? 4.793 32.469 32.969 1 95 82 PHE A C 1
ATOM 637 O O . PHE A 1 82 ? 4.609 31.859 31.922 1 95 82 PHE A O 1
ATOM 644 N N . THR A 1 83 ? 4.68 31.922 34.125 1 95.44 83 THR A N 1
ATOM 645 C CA . THR A 1 83 ? 4.312 30.531 34.312 1 95.44 83 THR A CA 1
ATOM 646 C C . THR A 1 83 ? 2.799 30.375 34.406 1 95.44 83 THR A C 1
ATOM 648 O O . THR A 1 83 ? 2.123 31.203 35 1 95.44 83 THR A O 1
ATOM 651 N N . TRP A 1 84 ? 2.299 29.438 33.75 1 96.19 84 TRP A N 1
ATOM 652 C CA . TRP A 1 84 ? 0.905 29.016 33.875 1 96.19 84 TRP A CA 1
ATOM 653 C C . TRP A 1 84 ? 0.809 27.547 34.25 1 96.19 84 TRP A C 1
ATOM 655 O O . TRP A 1 84 ? 0.391 26.703 33.438 1 96.19 84 TRP A O 1
ATOM 665 N N . GLU A 1 85 ? 1.11 27.219 35.469 1 94.75 85 GLU A N 1
ATOM 666 C CA . GLU A 1 85 ? 1.195 25.859 36 1 94.75 85 GLU A CA 1
ATOM 667 C C . GLU A 1 85 ? -0.167 25.359 36.469 1 94.75 85 GLU A C 1
ATOM 669 O O . GLU A 1 85 ? -0.998 26.156 36.938 1 94.75 85 GLU A O 1
ATOM 674 N N . THR A 1 86 ? -0.299 24.156 36.375 1 94.75 86 THR A N 1
ATOM 675 C CA . THR A 1 86 ? -1.515 23.531 36.906 1 94.75 86 THR A CA 1
ATOM 676 C C . THR A 1 86 ? -1.422 23.328 38.406 1 94.75 86 THR A C 1
ATOM 678 O O . THR A 1 86 ? -0.407 22.844 38.906 1 94.75 86 THR A O 1
ATOM 681 N N . PRO A 1 87 ? -2.486 23.688 39.031 1 93.88 87 PRO A N 1
ATOM 682 C CA . PRO A 1 87 ? -2.486 23.453 40.469 1 93.88 87 PRO A CA 1
ATOM 683 C C . PRO A 1 87 ? -2.334 21.984 40.844 1 93.88 87 PRO A C 1
ATOM 685 O O . PRO A 1 87 ? -2.779 21.109 40.094 1 93.88 87 PRO A O 1
ATOM 688 N N . ASP A 1 88 ? -1.846 21.734 42 1 94.75 88 ASP A N 1
ATOM 689 C CA . ASP A 1 88 ? -1.559 20.375 42.469 1 94.75 88 ASP A CA 1
ATOM 690 C C . ASP A 1 88 ? -2.832 19.547 42.531 1 94.75 88 ASP A C 1
ATOM 692 O O . ASP A 1 88 ? -2.814 18.344 42.219 1 94.75 88 ASP A O 1
ATOM 696 N N . ARG A 1 89 ? -3.797 20.141 42.969 1 94.56 89 ARG A N 1
ATOM 697 C CA . ARG A 1 89 ? -5.059 19.406 43.062 1 94.56 89 ARG A CA 1
ATOM 698 C C . ARG A 1 89 ? -5.484 18.844 41.719 1 94.56 89 ARG A C 1
ATOM 700 O O . ARG A 1 89 ? -5.926 17.703 41.625 1 94.56 89 ARG A O 1
ATOM 707 N N . LYS A 1 90 ? -5.375 19.625 40.719 1 94.88 90 LYS A N 1
ATOM 708 C CA . LYS A 1 90 ? -5.75 19.203 39.344 1 94.88 90 LYS A CA 1
ATOM 709 C C . LYS A 1 90 ? -4.816 18.109 38.844 1 94.88 90 LYS A C 1
ATOM 711 O O . LYS A 1 90 ? -5.25 17.188 38.156 1 94.88 90 LYS A O 1
ATOM 716 N N . ARG A 1 91 ? -3.566 18.203 39.156 1 96.56 91 ARG A N 1
ATOM 717 C CA . ARG A 1 91 ? -2.6 17.172 38.75 1 96.56 91 ARG A CA 1
ATOM 718 C C . ARG A 1 91 ? -2.906 15.844 39.438 1 96.56 91 ARG A C 1
ATOM 720 O O . ARG A 1 91 ? -2.803 14.789 38.781 1 96.56 91 ARG A O 1
ATOM 727 N N . GLU A 1 92 ? -3.334 15.914 40.656 1 96.06 92 GLU A N 1
ATOM 728 C CA . GLU A 1 92 ? -3.686 14.703 41.375 1 96.06 92 GLU A CA 1
ATOM 729 C C . GLU A 1 92 ? -4.934 14.047 40.812 1 96.06 92 GLU A C 1
ATOM 731 O O . GLU A 1 92 ? -5.004 12.82 40.688 1 96.06 92 GLU A O 1
ATOM 736 N N . GLU A 1 93 ? -5.801 14.898 40.469 1 95.75 93 GLU A N 1
ATOM 737 C CA . GLU A 1 93 ? -6.996 14.375 39.812 1 95.75 93 GLU A CA 1
ATOM 738 C C . GLU A 1 93 ? -6.652 13.688 38.5 1 95.75 93 GLU A C 1
ATOM 740 O O . GLU A 1 93 ? -7.207 12.641 38.188 1 95.75 93 GLU A O 1
ATOM 745 N N . CYS A 1 94 ? -5.828 14.305 37.75 1 96.44 94 CYS A N 1
ATOM 746 C CA . CYS A 1 94 ? -5.348 13.766 36.469 1 96.44 94 CYS A CA 1
ATOM 747 C C . CYS A 1 94 ? -4.684 12.406 36.688 1 96.44 94 CYS A C 1
ATOM 749 O O . CYS A 1 94 ? -4.953 11.461 35.938 1 96.44 94 CYS A O 1
ATOM 751 N N . SER A 1 95 ? -3.908 12.266 37.719 1 95.88 95 SER A N 1
ATOM 752 C CA . SER A 1 95 ? -3.225 11.016 38 1 95.88 95 SER A CA 1
ATOM 753 C C . SER A 1 95 ? -4.207 9.945 38.469 1 95.88 95 SER A C 1
ATOM 755 O O . SER A 1 95 ? -4.055 8.766 38.125 1 95.88 95 SER A O 1
ATOM 757 N N . PHE A 1 96 ? -5.145 10.422 39.188 1 95.62 96 PHE A N 1
ATOM 758 C CA . PHE A 1 96 ? -6.164 9.508 39.688 1 95.62 96 PHE A CA 1
ATOM 759 C C . PHE A 1 96 ? -6.957 8.891 38.562 1 95.62 96 PHE A C 1
ATOM 761 O O . PHE A 1 96 ? -7.387 7.738 38.625 1 95.62 96 PHE A O 1
ATOM 768 N N . LYS A 1 97 ? -7.102 9.664 37.562 1 95.38 97 LYS A N 1
ATOM 769 C CA . LYS A 1 97 ? -7.84 9.195 36.406 1 95.38 97 LYS A CA 1
ATOM 770 C C . LYS A 1 97 ? -6.969 8.297 35.531 1 95.38 97 LYS A C 1
ATOM 772 O O . LYS A 1 97 ? -7.375 7.906 34.406 1 95.38 97 LYS A O 1
ATOM 777 N N . GLY A 1 98 ? -5.734 8.094 35.875 1 95 98 GLY A N 1
ATOM 778 C CA . GLY A 1 98 ? -4.914 7.086 35.219 1 95 98 GLY A CA 1
ATOM 779 C C . GLY A 1 98 ? -3.871 7.68 34.281 1 95 98 GLY A C 1
ATOM 780 O O . GLY A 1 98 ? -3.254 6.961 33.5 1 95 98 GLY A O 1
ATOM 781 N N . LYS A 1 99 ? -3.711 8.961 34.344 1 96.06 99 LYS A N 1
ATOM 782 C CA . LYS A 1 99 ? -2.721 9.578 33.438 1 96.06 99 LYS A CA 1
ATOM 783 C C . LYS A 1 99 ? -1.369 9.703 34.156 1 96.06 99 LYS A C 1
ATOM 785 O O . LYS A 1 99 ? -1.294 9.68 35.375 1 96.06 99 LYS A O 1
ATOM 790 N N . ASP A 1 100 ? -0.349 9.789 33.375 1 95.5 100 ASP A N 1
ATOM 791 C CA . ASP A 1 100 ? 1.012 9.828 33.906 1 95.5 100 ASP A CA 1
ATOM 792 C C . ASP A 1 100 ? 1.307 11.172 34.562 1 95.5 100 ASP A C 1
ATOM 794 O O . ASP A 1 100 ? 1.328 12.211 33.875 1 95.5 100 ASP A O 1
ATOM 798 N N . LEU A 1 101 ? 1.674 11.18 35.812 1 94.94 101 LEU A N 1
ATOM 799 C CA . LEU A 1 101 ? 1.921 12.375 36.594 1 94.94 101 LEU A CA 1
ATOM 800 C C . LEU A 1 101 ? 3.182 13.094 36.125 1 94.94 101 LEU A C 1
ATOM 802 O O . LEU A 1 101 ? 3.281 14.32 36.219 1 94.94 101 LEU A O 1
ATOM 806 N N . GLN A 1 102 ? 4.078 12.367 35.562 1 93.19 102 GLN A N 1
ATOM 807 C CA . GLN A 1 102 ? 5.375 12.938 35.219 1 93.19 102 GLN A CA 1
ATOM 808 C C . GLN A 1 102 ? 5.406 13.367 33.75 1 93.19 102 GLN A C 1
ATOM 810 O O . GLN A 1 102 ? 6.305 14.102 33.344 1 93.19 102 GLN A O 1
ATOM 815 N N . LYS A 1 103 ? 4.359 13.055 33.062 1 94.06 103 LYS A N 1
ATOM 816 C CA . LYS A 1 103 ? 4.387 13.367 31.625 1 94.06 103 LYS A CA 1
ATOM 817 C C . LYS A 1 103 ? 3.104 14.062 31.188 1 94.06 103 LYS A C 1
ATOM 819 O O . LYS A 1 103 ? 3.148 15.125 30.562 1 94.06 103 LYS A O 1
ATOM 824 N N . ASP A 1 104 ? 1.995 13.555 31.641 1 95.5 104 ASP A N 1
ATOM 825 C CA . ASP A 1 104 ? 0.709 13.969 31.094 1 95.5 104 ASP A CA 1
ATOM 826 C C . ASP A 1 104 ? 0.101 15.109 31.906 1 95.5 104 ASP A C 1
ATOM 828 O O . ASP A 1 104 ? -0.535 16 31.359 1 95.5 104 ASP A O 1
ATOM 832 N N . CYS A 1 105 ? 0.323 15.078 33.188 1 97.44 105 CYS A N 1
ATOM 833 C CA . CYS A 1 105 ? -0.456 15.914 34.094 1 97.44 105 CYS A CA 1
ATOM 834 C C . CYS A 1 105 ? 0.2 17.281 34.25 1 97.44 105 CYS A C 1
ATOM 836 O O . CYS A 1 105 ? 0.42 17.719 35.406 1 97.44 105 CYS A O 1
ATOM 838 N N . PHE A 1 106 ? 0.485 17.938 33.125 1 97.56 106 PHE A N 1
ATOM 839 C CA . PHE A 1 106 ? 0.993 19.297 33.031 1 97.56 106 PHE A CA 1
ATOM 840 C C . PHE A 1 106 ? 0.125 20.141 32.125 1 97.56 106 PHE A C 1
ATOM 842 O O . PHE A 1 106 ? -0.812 19.641 31.5 1 97.56 106 PHE A O 1
ATOM 849 N N . ASN A 1 107 ? 0.351 21.406 32.125 1 97.94 107 ASN A N 1
ATOM 850 C CA . ASN A 1 107 ? -0.301 22.297 31.188 1 97.94 107 ASN A CA 1
ATOM 851 C C . ASN A 1 107 ? 0.541 22.5 29.938 1 97.94 107 ASN A C 1
ATOM 853 O O . ASN A 1 107 ? 1.523 23.25 29.953 1 97.94 107 ASN A O 1
ATOM 857 N N . TYR A 1 108 ? 0.17 21.844 28.922 1 97.88 108 TYR A N 1
ATOM 858 C CA . TYR A 1 108 ? 0.804 22.047 27.625 1 97.88 108 TYR A CA 1
ATOM 859 C C . TYR A 1 108 ? 0.051 23.078 26.797 1 97.88 108 TYR A C 1
ATOM 861 O O . TYR A 1 108 ? -1.13 22.906 26.5 1 97.88 108 TYR A O 1
ATOM 869 N N . ILE A 1 109 ? 0.656 24.141 26.406 1 97.88 109 ILE A N 1
ATOM 870 C CA . ILE A 1 109 ? -0 25.172 25.641 1 97.88 109 ILE A CA 1
ATOM 871 C C . ILE A 1 109 ? -0.234 24.688 24.203 1 97.88 109 ILE A C 1
ATOM 873 O O . ILE A 1 109 ? 0.703 24.25 23.531 1 97.88 109 ILE A O 1
ATOM 877 N N . LYS A 1 110 ? -1.446 24.766 23.781 1 97.12 110 LYS A N 1
ATOM 878 C CA . LYS A 1 110 ? -1.802 24.203 22.484 1 97.12 110 LYS A CA 1
ATOM 879 C C . LYS A 1 110 ? -2.309 25.297 21.531 1 97.12 110 LYS A C 1
ATOM 881 O O . LYS A 1 110 ? -2.236 25.141 20.312 1 97.12 110 LYS A O 1
ATOM 886 N N . ILE A 1 111 ? -2.869 26.359 22.094 1 97.25 111 ILE A N 1
ATOM 887 C CA . ILE A 1 111 ? -3.402 27.453 21.281 1 97.25 111 ILE A CA 1
ATOM 888 C C . ILE A 1 111 ? -2.764 28.781 21.719 1 97.25 111 ILE A C 1
ATOM 890 O O . ILE A 1 111 ? -2.656 29.062 22.906 1 97.25 111 ILE A O 1
ATOM 894 N N . PHE A 1 112 ? -2.307 29.453 20.859 1 97.25 112 PHE A N 1
ATOM 895 C CA . PHE A 1 112 ? -1.733 30.781 21.031 1 97.25 112 PHE A CA 1
ATOM 896 C C . PHE A 1 112 ? -2.051 31.672 19.844 1 97.25 112 PHE A C 1
ATOM 898 O O . PHE A 1 112 ? -1.344 31.625 18.828 1 97.25 112 PHE A O 1
ATOM 905 N N . LEU A 1 113 ? -3.131 32.5 20 1 96.44 113 LEU A N 1
ATOM 906 C CA . LEU A 1 113 ? -3.635 33.25 18.844 1 96.44 113 LEU A CA 1
ATOM 907 C C . LEU A 1 113 ? -3.922 34.688 19.219 1 96.44 113 LEU A C 1
ATOM 909 O O . LEU A 1 113 ? -4.234 35 20.375 1 96.44 113 LEU A O 1
ATOM 913 N N . ARG A 1 114 ? -3.852 35.5 18.25 1 95.12 114 ARG A N 1
ATOM 914 C CA . ARG A 1 114 ? -4.199 36.906 18.469 1 95.12 114 ARG A CA 1
ATOM 915 C C . ARG A 1 114 ? -5.695 37.156 18.281 1 95.12 114 ARG A C 1
ATOM 917 O O . ARG A 1 114 ? -6.273 36.688 17.281 1 95.12 114 ARG A O 1
ATOM 924 N N . VAL A 1 115 ? -6.27 37.812 19.203 1 92.88 115 VAL A N 1
ATOM 925 C CA . VAL A 1 115 ? -7.688 38.125 19.109 1 92.88 115 VAL A CA 1
ATOM 926 C C . VAL A 1 115 ? -7.867 39.562 18.578 1 92.88 115 VAL A C 1
ATOM 928 O O . VAL A 1 115 ? -8.719 39.781 17.719 1 92.88 115 VAL A O 1
ATOM 931 N N . ASN A 1 116 ? -7.121 40.406 19.094 1 92.25 116 ASN A N 1
ATOM 932 C CA . ASN A 1 116 ? -7.086 41.781 18.656 1 92.25 116 ASN A CA 1
ATOM 933 C C . ASN A 1 116 ? -5.734 42.438 18.938 1 92.25 116 ASN A C 1
ATOM 935 O O . ASN A 1 116 ? -4.754 41.75 19.203 1 92.25 116 ASN A O 1
ATOM 939 N N . SER A 1 117 ? -5.641 43.75 18.828 1 92 117 SER A N 1
ATOM 940 C CA . SER A 1 117 ? -4.352 44.438 18.891 1 92 117 SER A CA 1
ATOM 941 C C . SER A 1 117 ? -3.76 44.375 20.297 1 92 117 SER A C 1
ATOM 943 O O . SER A 1 117 ? -2.543 44.469 20.469 1 92 117 SER A O 1
ATOM 945 N N . THR A 1 118 ? -4.543 44.094 21.297 1 94.56 118 THR A N 1
ATOM 946 C CA . THR A 1 118 ? -4.039 44.219 22.656 1 94.56 118 THR A CA 1
ATOM 947 C C . THR A 1 118 ? -4.094 42.844 23.359 1 94.56 118 THR A C 1
ATOM 949 O O . THR A 1 118 ? -3.48 42.656 24.422 1 94.56 118 THR A O 1
ATOM 952 N N . HIS A 1 119 ? -4.852 41.969 22.766 1 94.81 119 HIS A N 1
ATOM 953 C CA . HIS A 1 119 ? -5.07 40.719 23.5 1 94.81 119 HIS A CA 1
ATOM 954 C C . HIS A 1 119 ? -4.711 39.5 22.656 1 94.81 119 HIS A C 1
ATOM 956 O O . HIS A 1 119 ? -4.945 39.5 21.453 1 94.81 119 HIS A O 1
ATOM 962 N N . LEU A 1 120 ? -4.207 38.531 23.359 1 96.44 120 LEU A N 1
ATOM 963 C CA . LEU A 1 120 ? -3.988 37.188 22.812 1 96.44 120 LEU A CA 1
ATOM 964 C C . LEU A 1 120 ? -4.898 36.156 23.469 1 96.44 120 LEU A C 1
ATOM 966 O O . LEU A 1 120 ? -5.402 36.406 24.578 1 96.44 120 LEU A O 1
ATOM 970 N N . TYR A 1 121 ? -5.254 35.219 22.781 1 96.5 121 TYR A N 1
ATOM 971 C CA . TYR A 1 121 ? -6.035 34.062 23.266 1 96.5 121 TYR A CA 1
ATOM 972 C C . TYR A 1 121 ? -5.168 32.844 23.422 1 96.5 121 TYR A C 1
ATOM 974 O O . TYR A 1 121 ? -4.453 32.469 22.484 1 96.5 121 TYR A O 1
ATOM 982 N N . VAL A 1 122 ? -5.184 32.188 24.578 1 97.62 122 VAL A N 1
ATOM 983 C CA . VAL A 1 122 ? -4.32 31.047 24.844 1 97.62 122 VAL A CA 1
ATOM 984 C C . VAL A 1 122 ? -5.129 29.922 25.484 1 97.62 122 VAL A C 1
ATOM 986 O O . VAL A 1 122 ? -6.043 30.188 26.266 1 97.62 122 VAL A O 1
ATOM 989 N N . CYS A 1 123 ? -4.859 28.688 25.078 1 97.5 123 CYS A N 1
ATOM 990 C CA . CYS A 1 123 ? -5.453 27.516 25.703 1 97.5 123 CYS A CA 1
ATOM 991 C C . CYS A 1 123 ? -4.406 26.438 25.953 1 97.5 123 CYS A C 1
ATOM 993 O O . CYS A 1 123 ? -3.463 26.281 25.172 1 97.5 123 CYS A O 1
ATOM 995 N N . GLY A 1 124 ? -4.559 25.672 27.016 1 97.88 124 GLY A N 1
ATOM 996 C CA . GLY A 1 124 ? -3.689 24.562 27.359 1 97.88 124 GLY A CA 1
ATOM 997 C C . GLY A 1 124 ? -4.449 23.344 27.828 1 97.88 124 GLY A C 1
ATOM 998 O O . GLY A 1 124 ? -5.645 23.422 28.125 1 97.88 124 GLY A O 1
ATOM 999 N N . THR A 1 125 ? -3.77 22.219 27.891 1 97.5 125 THR A N 1
ATOM 1000 C CA . THR A 1 125 ? -4.387 20.969 28.312 1 97.5 125 THR A CA 1
ATOM 1001 C C . THR A 1 125 ? -4.707 20.984 29.797 1 97.5 125 THR A C 1
ATOM 1003 O O . THR A 1 125 ? -5.629 20.312 30.25 1 97.5 125 THR A O 1
ATOM 1006 N N . TYR A 1 126 ? -3.861 21.688 30.609 1 97.62 126 TYR A N 1
ATOM 1007 C CA . TYR A 1 126 ? -4.102 21.938 32.031 1 97.62 126 TYR A CA 1
ATOM 1008 C C . TYR A 1 126 ? -4.355 20.641 32.781 1 97.62 126 TYR A C 1
ATOM 1010 O O . TYR A 1 126 ? -5.348 20.516 33.5 1 97.62 126 TYR A O 1
ATOM 1018 N N . ALA A 1 127 ? -3.51 19.672 32.594 1 97.62 127 ALA A N 1
ATOM 1019 C CA . ALA A 1 127 ? -3.604 18.359 33.219 1 97.62 127 ALA A CA 1
ATOM 1020 C C . ALA A 1 127 ? -4.918 17.672 32.875 1 97.62 127 ALA A C 1
ATOM 1022 O O . ALA A 1 127 ? -5.648 17.219 33.75 1 97.62 127 ALA A O 1
ATOM 1023 N N . PHE A 1 128 ? -5.246 17.641 31.656 1 96.94 128 PHE A N 1
ATOM 1024 C CA . PHE A 1 128 ? -6.418 16.969 31.094 1 96.94 128 PHE A CA 1
ATOM 1025 C C . PHE A 1 128 ? -7.699 17.672 31.531 1 96.94 128 PHE A C 1
ATOM 1027 O O . PHE A 1 128 ? -8.711 17.031 31.781 1 96.94 128 PHE A O 1
ATOM 1034 N N . SER A 1 129 ? -7.621 18.906 31.75 1 96.19 129 SER A N 1
ATOM 1035 C CA . SER A 1 129 ? -8.734 19.828 31.969 1 96.19 129 SER A CA 1
ATOM 1036 C C . SER A 1 129 ? -8.562 21.109 31.156 1 96.19 129 SER A C 1
ATOM 1038 O O . SER A 1 129 ? -8.297 22.172 31.719 1 96.19 129 SER A O 1
ATOM 1040 N N . PRO A 1 130 ? -8.797 20.984 29.922 1 97.12 130 PRO A N 1
ATOM 1041 C CA . PRO A 1 130 ? -8.477 22.109 29.031 1 97.12 130 PRO A CA 1
ATOM 1042 C C . PRO A 1 130 ? -9.031 23.438 29.547 1 97.12 130 PRO A C 1
ATOM 1044 O O . PRO A 1 130 ? -10.203 23.516 29.938 1 97.12 130 PRO A O 1
ATOM 1047 N N . THR A 1 131 ? -8.203 24.422 29.484 1 97.31 131 THR A N 1
ATOM 1048 C CA . THR A 1 131 ? -8.523 25.75 30 1 97.31 131 THR A CA 1
ATOM 1049 C C . THR A 1 131 ? -7.969 26.828 29.078 1 97.31 131 THR A C 1
ATOM 1051 O O . THR A 1 131 ? -6.855 26.719 28.562 1 97.31 131 THR A O 1
ATOM 1054 N N . CYS A 1 132 ? -8.773 27.859 28.859 1 97 132 CYS A N 1
ATOM 1055 C CA . CYS A 1 132 ? -8.352 28.969 28.031 1 97 132 CYS A CA 1
ATOM 1056 C C . CYS A 1 132 ? -8.344 30.281 28.828 1 97 132 CYS A C 1
ATOM 1058 O O . CYS A 1 132 ? -8.961 30.359 29.891 1 97 132 CYS A O 1
ATOM 1060 N N . ALA A 1 133 ? -7.57 31.188 28.328 1 97.19 133 ALA A N 1
ATOM 1061 C CA . ALA A 1 133 ? -7.441 32.5 28.969 1 97.19 133 ALA A CA 1
ATOM 1062 C C . ALA A 1 133 ? -7.027 33.562 27.938 1 97.19 133 ALA A C 1
ATOM 1064 O O . ALA A 1 133 ? -6.809 33.25 26.766 1 97.19 133 ALA A O 1
ATOM 1065 N N . TYR A 1 134 ? -7.078 34.781 28.406 1 97.06 134 TYR A N 1
ATOM 1066 C CA . TYR A 1 134 ? -6.625 35.906 27.594 1 97.06 134 TYR A CA 1
ATOM 1067 C C . TYR A 1 134 ? -5.355 36.5 28.172 1 97.06 134 TYR A C 1
ATOM 1069 O O . TYR A 1 134 ? -5.148 36.5 29.375 1 97.06 134 TYR A O 1
ATOM 1077 N N . ILE A 1 135 ? -4.5 37 27.297 1 97.31 135 ILE A N 1
ATOM 1078 C CA . ILE A 1 135 ? -3.248 37.625 27.672 1 97.31 135 ILE A CA 1
ATOM 1079 C C . ILE A 1 135 ? -3.238 39.062 27.156 1 97.31 135 ILE A C 1
ATOM 1081 O O . ILE A 1 135 ? -3.57 39.312 26 1 97.31 135 ILE A O 1
ATOM 1085 N N . LYS A 1 136 ? -2.9 39.969 27.984 1 96.31 136 LYS A N 1
ATOM 1086 C CA . LYS A 1 136 ? -2.645 41.344 27.547 1 96.31 136 LYS A CA 1
ATOM 1087 C C . LYS A 1 136 ? -1.231 41.469 26.984 1 96.31 136 LYS A C 1
ATOM 1089 O O . LYS A 1 136 ? -0.257 41.125 27.656 1 96.31 136 LYS A O 1
ATOM 1094 N N . THR A 1 137 ? -1.109 42.094 25.844 1 94.5 137 THR A N 1
ATOM 1095 C CA . THR A 1 137 ? 0.184 42.125 25.172 1 94.5 137 THR A CA 1
ATOM 1096 C C . THR A 1 137 ? 1.066 43.219 25.75 1 94.5 137 THR A C 1
ATOM 1098 O O . THR A 1 137 ? 2.295 43.156 25.656 1 94.5 137 THR A O 1
ATOM 1101 N N . ASP A 1 138 ? 0.487 44.219 26.266 1 92 138 ASP A N 1
ATOM 1102 C CA . ASP A 1 138 ? 1.256 45.375 26.75 1 92 138 ASP A CA 1
ATOM 1103 C C . ASP A 1 138 ? 2.234 44.938 27.844 1 92 138 ASP A C 1
ATOM 1105 O O . ASP A 1 138 ? 3.416 45.281 27.797 1 92 138 ASP A O 1
ATOM 1109 N N . ASN A 1 139 ? 1.807 44.156 28.828 1 92.31 139 ASN A N 1
ATOM 1110 C CA . ASN A 1 139 ? 2.676 43.688 29.906 1 92.31 139 ASN A CA 1
ATOM 1111 C C . ASN A 1 139 ? 2.836 42.188 29.875 1 92.31 139 ASN A C 1
ATOM 1113 O O . ASN A 1 139 ? 3.484 41.594 30.75 1 92.31 139 ASN A O 1
ATOM 1117 N N . PHE A 1 140 ? 2.346 41.562 28.859 1 96.06 140 PHE A N 1
ATOM 1118 C CA . PHE A 1 140 ? 2.418 40.094 28.672 1 96.06 140 PHE A CA 1
ATOM 1119 C C . PHE A 1 140 ? 2.02 39.375 29.953 1 96.06 140 PHE A C 1
ATOM 1121 O O . PHE A 1 140 ? 2.836 38.656 30.547 1 96.06 140 PHE A O 1
ATOM 1128 N N . SER A 1 141 ? 0.815 39.5 30.328 1 95.69 141 SER A N 1
ATOM 1129 C CA . SER A 1 141 ? 0.275 38.875 31.531 1 95.69 141 SER A CA 1
ATOM 1130 C C . SER A 1 141 ? -1.146 38.375 31.312 1 95.69 141 SER A C 1
ATOM 1132 O O . SER A 1 141 ? -1.868 38.906 30.453 1 95.69 141 SER A O 1
ATOM 1134 N N . LEU A 1 142 ? -1.484 37.5 32.094 1 97 142 LEU A N 1
ATOM 1135 C CA . LEU A 1 142 ? -2.84 36.969 32 1 97 142 LEU A CA 1
ATOM 1136 C C . LEU A 1 142 ? -3.857 38 32.5 1 97 142 LEU A C 1
ATOM 1138 O O . LEU A 1 142 ? -3.596 38.719 33.469 1 97 142 LEU A O 1
ATOM 1142 N N . VAL A 1 143 ? -4.949 38 31.812 1 96.44 143 VAL A N 1
ATOM 1143 C CA . VAL A 1 143 ? -6.012 38.906 32.25 1 96.44 143 VAL A CA 1
ATOM 1144 C C . VAL A 1 143 ? -6.574 38.438 33.594 1 96.44 143 VAL A C 1
ATOM 1146 O O . VAL A 1 143 ? -6.867 37.281 33.781 1 96.44 143 VAL A O 1
ATOM 1149 N N . LYS A 1 144 ? -6.711 39.406 34.438 1 95.12 144 LYS A N 1
ATOM 1150 C CA . LYS A 1 144 ? -7.219 39.156 35.781 1 95.12 144 LYS A CA 1
ATOM 1151 C C . LYS A 1 144 ? -8.516 39.906 36.062 1 95.12 144 LYS A C 1
ATOM 1153 O O . LYS A 1 144 ? -8.75 40.969 35.469 1 95.12 144 LYS A O 1
ATOM 1158 N N . SER A 1 145 ? -9.32 39.281 36.875 1 93.19 145 SER A N 1
ATOM 1159 C CA . SER A 1 145 ? -10.523 39.969 37.344 1 93.19 145 SER A CA 1
ATOM 1160 C C . SER A 1 145 ? -10.18 41.062 38.344 1 93.19 145 SER A C 1
ATOM 1162 O O . SER A 1 145 ? -9.016 41.219 38.719 1 93.19 145 SER A O 1
ATOM 1164 N N . ASP A 1 146 ? -11.266 41.688 38.781 1 92.38 146 ASP A N 1
ATOM 1165 C CA . ASP A 1 146 ? -11.094 42.781 39.75 1 92.38 146 ASP A CA 1
ATOM 1166 C C . ASP A 1 146 ? -10.57 42.219 41.094 1 92.38 146 ASP A C 1
ATOM 1168 O O . ASP A 1 146 ? -9.891 42.938 41.844 1 92.38 146 ASP A O 1
ATOM 1172 N N . SER A 1 147 ? -10.883 41.031 41.344 1 92.38 147 SER A N 1
ATOM 1173 C CA . SER A 1 147 ? -10.43 40.375 42.562 1 92.38 147 SER A CA 1
ATOM 1174 C C . SER A 1 147 ? -9 39.875 42.406 1 92.38 147 SER A C 1
ATOM 1176 O O . SER A 1 147 ? -8.43 39.312 43.375 1 92.38 147 SER A O 1
ATOM 1178 N N . GLY A 1 148 ? -8.406 39.969 41.188 1 89.19 148 GLY A N 1
ATOM 1179 C CA . GLY A 1 148 ? -7.016 39.594 40.969 1 89.19 148 GLY A CA 1
ATOM 1180 C C . GLY A 1 148 ? -6.852 38.188 40.5 1 89.19 148 GLY A C 1
ATOM 1181 O O . GLY A 1 148 ? -5.73 37.688 40.344 1 89.19 148 GLY A O 1
ATOM 1182 N N . GLU A 1 149 ? -7.914 37.562 40.344 1 91.44 149 GLU A N 1
ATOM 1183 C CA . GLU A 1 149 ? -7.863 36.188 39.844 1 91.44 149 GLU A CA 1
ATOM 1184 C C . GLU A 1 149 ? -7.809 36.125 38.344 1 91.44 149 GLU A C 1
ATOM 1186 O O . GLU A 1 149 ? -8.43 36.938 37.656 1 91.44 149 GLU A O 1
ATOM 1191 N N . VAL A 1 150 ? -7.051 35.188 37.875 1 93.38 150 VAL A N 1
ATOM 1192 C CA . VAL A 1 150 ? -6.945 35 36.438 1 93.38 150 VAL A CA 1
ATOM 1193 C C . VAL A 1 150 ? -8.297 34.594 35.875 1 93.38 150 VAL A C 1
ATOM 1195 O O . VAL A 1 150 ? -8.938 33.656 36.375 1 93.38 150 VAL A O 1
ATOM 1198 N N . VAL A 1 151 ? -8.766 35.281 34.875 1 95.25 151 VAL A N 1
ATOM 1199 C CA . VAL A 1 151 ? -10.008 34.938 34.188 1 95.25 151 VAL A CA 1
ATOM 1200 C C . VAL A 1 151 ? -9.781 33.781 33.219 1 95.25 151 VAL A C 1
ATOM 1202 O O . VAL A 1 151 ? -8.992 33.906 32.281 1 95.25 151 VAL A O 1
ATOM 1205 N N . THR A 1 152 ? -10.406 32.688 33.469 1 95.06 152 THR A N 1
ATOM 1206 C CA . THR A 1 152 ? -10.234 31.516 32.625 1 95.06 152 THR A CA 1
ATOM 1207 C C . THR A 1 152 ? -11.57 31.109 31.984 1 95.06 152 THR A C 1
ATOM 1209 O O . THR A 1 152 ? -12.633 31.562 32.438 1 95.06 152 THR A O 1
ATOM 1212 N N . GLU A 1 153 ? -11.516 30.453 30.859 1 92.75 153 GLU A N 1
ATOM 1213 C CA . GLU A 1 153 ? -12.656 29.859 30.172 1 92.75 153 GLU A CA 1
ATOM 1214 C C . GLU A 1 153 ? -12.477 28.344 30 1 92.75 153 GLU A C 1
ATOM 1216 O O . GLU A 1 153 ? -11.352 27.859 29.938 1 92.75 153 GLU A O 1
ATOM 1221 N N . ASP A 1 154 ? -13.648 27.688 29.953 1 93.31 154 ASP A N 1
ATOM 1222 C CA . ASP A 1 154 ? -13.602 26.25 29.672 1 93.31 154 ASP A CA 1
ATOM 1223 C C . ASP A 1 154 ? -13.016 25.969 28.297 1 93.31 154 ASP A C 1
ATOM 1225 O O . ASP A 1 154 ? -13.484 26.516 27.297 1 93.31 154 ASP A O 1
ATOM 1229 N N . GLY A 1 155 ? -11.992 25.156 28.281 1 95.31 155 GLY A N 1
ATOM 1230 C CA . GLY A 1 155 ? -11.305 24.891 27.031 1 95.31 155 GLY A CA 1
ATOM 1231 C C . GLY A 1 155 ? -11.844 23.672 26.312 1 95.31 155 GLY A C 1
ATOM 1232 O O . GLY A 1 155 ? -11.312 23.266 25.266 1 95.31 155 GLY A O 1
ATOM 1233 N N . ARG A 1 156 ? -12.961 23.062 26.828 1 93.56 156 ARG A N 1
ATOM 1234 C CA . ARG A 1 156 ? -13.555 21.906 26.172 1 93.56 156 ARG A CA 1
ATOM 1235 C C . ARG A 1 156 ? -14 22.25 24.75 1 93.56 156 ARG A C 1
ATOM 1237 O O . ARG A 1 156 ? -14.562 23.312 24.516 1 93.56 156 ARG A O 1
ATOM 1244 N N . SER A 1 157 ? -13.695 21.406 23.766 1 93.5 157 SER A N 1
ATOM 1245 C CA . SER A 1 157 ? -14.047 21.531 22.359 1 93.5 157 SER A CA 1
ATOM 1246 C C . SER A 1 157 ? -13.148 22.547 21.656 1 93.5 157 SER A C 1
ATOM 1248 O O . SER A 1 157 ? -13.25 22.734 20.438 1 93.5 157 SER A O 1
ATOM 1250 N N . ARG A 1 158 ? -12.305 23.234 22.453 1 94.62 158 ARG A N 1
ATOM 1251 C CA . ARG A 1 158 ? -11.391 24.219 21.875 1 94.62 158 ARG A CA 1
ATOM 1252 C C . ARG A 1 158 ? -9.969 23.672 21.828 1 94.62 158 ARG A C 1
ATOM 1254 O O . ARG A 1 158 ? -9.281 23.812 20.812 1 94.62 158 ARG A O 1
ATOM 1261 N N . CYS A 1 159 ? -9.68 23.125 22.922 1 94.75 159 CYS A N 1
ATOM 1262 C CA . CYS A 1 159 ? -8.352 22.578 23.125 1 94.75 159 CYS A CA 1
ATOM 1263 C C . CYS A 1 159 ? -8.422 21.109 23.547 1 94.75 159 CYS A C 1
ATOM 1265 O O . CYS A 1 159 ? -9.375 20.703 24.219 1 94.75 159 CYS A O 1
ATOM 1267 N N . PRO A 1 160 ? -7.465 20.312 23.141 1 96.19 160 PRO A N 1
ATOM 1268 C CA . PRO A 1 160 ? -7.516 18.891 23.484 1 96.19 160 PRO A CA 1
ATOM 1269 C C . PRO A 1 160 ? -7.195 18.625 24.953 1 96.19 160 PRO A C 1
ATOM 1271 O O . PRO A 1 160 ? -6.492 19.422 25.594 1 96.19 160 PRO A O 1
ATOM 1274 N N . PHE A 1 161 ? -7.648 17.516 25.453 1 96.88 161 PHE A N 1
ATOM 1275 C CA . PHE A 1 161 ? -7.336 17.047 26.797 1 96.88 161 PHE A CA 1
ATOM 1276 C C . PHE A 1 161 ? -5.922 16.484 26.859 1 96.88 161 PHE A C 1
ATOM 1278 O O . PHE A 1 161 ? -5.168 16.781 27.797 1 96.88 161 PHE A O 1
ATOM 1285 N N . ASN A 1 162 ? -5.684 15.711 25.859 1 96.31 162 ASN A N 1
ATOM 1286 C CA . ASN A 1 162 ? -4.418 15 25.766 1 96.31 162 ASN A CA 1
ATOM 1287 C C . ASN A 1 162 ? -3.391 15.789 24.953 1 96.31 162 ASN A C 1
ATOM 1289 O O . ASN A 1 162 ? -3.648 16.156 23.797 1 96.31 162 ASN A O 1
ATOM 1293 N N . PRO A 1 163 ? -2.201 16.016 25.562 1 95.44 163 PRO A N 1
ATOM 1294 C CA . PRO A 1 163 ? -1.179 16.766 24.844 1 95.44 163 PRO A CA 1
ATOM 1295 C C . PRO A 1 163 ? -0.699 16.047 23.578 1 95.44 163 PRO A C 1
ATOM 1297 O O . PRO A 1 163 ? -0.134 16.688 22.688 1 95.44 163 PRO A O 1
ATOM 1300 N N . GLU A 1 164 ? -0.949 14.812 23.406 1 94.25 164 GLU A N 1
ATOM 1301 C CA . GLU A 1 164 ? -0.487 14.047 22.25 1 94.25 164 GLU A CA 1
ATOM 1302 C C . GLU A 1 164 ? -1.457 14.172 21.078 1 94.25 164 GLU A C 1
ATOM 1304 O O . GLU A 1 164 ? -1.116 13.836 19.953 1 94.25 164 GLU A O 1
ATOM 1309 N N . TYR A 1 165 ? -2.6 14.672 21.328 1 95.19 165 TYR A N 1
ATOM 1310 C CA . TYR A 1 165 ? -3.594 14.789 20.281 1 95.19 165 TYR A CA 1
ATOM 1311 C C . TYR A 1 165 ? -3.256 15.938 19.328 1 95.19 165 TYR A C 1
ATOM 1313 O O . TYR A 1 165 ? -2.848 17.016 19.781 1 95.19 165 TYR A O 1
ATOM 1321 N N . LYS A 1 166 ? -3.391 15.633 18.062 1 95.5 166 LYS A N 1
ATOM 1322 C CA . LYS A 1 166 ? -3.207 16.656 17.047 1 95.5 166 LYS A CA 1
ATOM 1323 C C . LYS A 1 166 ? -4.473 17.484 16.875 1 95.5 166 LYS A C 1
ATOM 1325 O O . LYS A 1 166 ? -5.551 16.938 16.625 1 95.5 166 LYS A O 1
ATOM 1330 N N . SER A 1 167 ? -4.316 18.75 17.031 1 97 167 SER A N 1
ATOM 1331 C CA . SER A 1 167 ? -5.438 19.688 16.938 1 97 167 SER A CA 1
ATOM 1332 C C . SER A 1 167 ? -5.035 20.969 16.219 1 97 167 SER A C 1
ATOM 1334 O O . SER A 1 167 ? -3.848 21.203 15.992 1 97 167 SER A O 1
ATOM 1336 N N . THR A 1 168 ? -6 21.703 15.797 1 97.81 168 THR A N 1
ATOM 1337 C CA . THR A 1 168 ? -5.77 22.984 15.125 1 97.81 168 THR A CA 1
ATOM 1338 C C . THR A 1 168 ? -6.812 24.016 15.555 1 97.81 168 THR A C 1
ATOM 1340 O O . THR A 1 168 ? -7.891 23.656 16.031 1 97.81 168 THR A O 1
ATOM 1343 N N . ALA A 1 169 ? -6.402 25.234 15.547 1 97.31 169 ALA A N 1
ATOM 1344 C CA . ALA A 1 169 ? -7.309 26.328 15.867 1 97.31 169 ALA A CA 1
ATOM 1345 C C . ALA A 1 169 ? -6.934 27.594 15.094 1 97.31 169 ALA A C 1
ATOM 1347 O O . ALA A 1 169 ? -5.754 27.859 14.852 1 97.31 169 ALA A O 1
ATOM 1348 N N . ILE A 1 170 ? -7.973 28.359 14.758 1 97.06 170 ILE A N 1
ATOM 1349 C CA . ILE A 1 170 ? -7.762 29.609 14.047 1 97.06 170 ILE A CA 1
ATOM 1350 C C . ILE A 1 170 ? -8.875 30.594 14.406 1 97.06 170 ILE A C 1
ATOM 1352 O O . ILE A 1 170 ? -9.977 30.188 14.781 1 97.06 170 ILE A O 1
ATOM 1356 N N . ILE A 1 171 ? -8.562 31.844 14.398 1 95.31 171 ILE A N 1
ATOM 1357 C CA . ILE A 1 171 ? -9.562 32.875 14.625 1 95.31 171 ILE A CA 1
ATOM 1358 C C . ILE A 1 171 ? -9.844 33.625 13.32 1 95.31 171 ILE A C 1
ATOM 1360 O O . ILE A 1 171 ? -8.914 34.062 12.641 1 95.31 171 ILE A O 1
ATOM 1364 N N . ALA A 1 172 ? -11.039 33.688 12.938 1 93.81 172 ALA A N 1
ATOM 1365 C CA . ALA A 1 172 ? -11.5 34.438 11.766 1 93.81 172 ALA A CA 1
ATOM 1366 C C . ALA A 1 172 ? -12.641 35.375 12.133 1 93.81 172 ALA A C 1
ATOM 1368 O O . ALA A 1 172 ? -13.688 34.938 12.602 1 93.81 172 ALA A O 1
ATOM 1369 N N . ASP A 1 173 ? -12.438 36.688 11.961 1 89.56 173 ASP A N 1
ATOM 1370 C CA . ASP A 1 173 ? -13.406 37.719 12.273 1 89.56 173 ASP A CA 1
ATOM 1371 C C . ASP A 1 173 ? -13.883 37.625 13.719 1 89.56 173 ASP A C 1
ATOM 1373 O O . ASP A 1 173 ? -15.086 37.656 13.984 1 89.56 173 ASP A O 1
ATOM 1377 N N . GLY A 1 174 ? -13.016 37.281 14.547 1 87.69 174 GLY A N 1
ATOM 1378 C CA . GLY A 1 174 ? -13.281 37.281 15.977 1 87.69 174 GLY A CA 1
ATOM 1379 C C . GLY A 1 174 ? -13.859 36 16.5 1 87.69 174 GLY A C 1
ATOM 1380 O O . GLY A 1 174 ? -14.086 35.844 17.703 1 87.69 174 GLY A O 1
ATOM 1381 N N . GLU A 1 175 ? -14.094 35.062 15.625 1 92.44 175 GLU A N 1
ATOM 1382 C CA . GLU A 1 175 ? -14.625 33.75 16.047 1 92.44 175 GLU A CA 1
ATOM 1383 C C . GLU A 1 175 ? -13.539 32.688 16.016 1 92.44 175 GLU A C 1
ATOM 1385 O O . GLU A 1 175 ? -12.695 32.656 15.117 1 92.44 175 GLU A O 1
ATOM 1390 N N . LEU A 1 176 ? -13.609 31.828 17.031 1 95.31 176 LEU A N 1
ATOM 1391 C CA . LEU A 1 176 ? -12.641 30.75 17.109 1 95.31 176 LEU A CA 1
ATOM 1392 C C . LEU A 1 176 ? -13.148 29.516 16.375 1 95.31 176 LEU A C 1
ATOM 1394 O O . LEU A 1 176 ? -14.305 29.109 16.562 1 95.31 176 LEU A O 1
ATOM 1398 N N . TYR A 1 177 ? -12.414 29 15.484 1 97.19 177 TYR A N 1
ATOM 1399 C CA . TYR A 1 177 ? -12.641 27.719 14.836 1 97.19 177 TYR A CA 1
ATOM 1400 C C . TYR A 1 177 ? -11.586 26.703 15.273 1 97.19 177 TYR A C 1
ATOM 1402 O O . TYR A 1 177 ? -10.391 26.953 15.156 1 97.19 177 TYR A O 1
ATOM 1410 N N . ALA A 1 178 ? -12.047 25.531 15.742 1 97.5 178 ALA A N 1
ATOM 1411 C CA . ALA A 1 178 ? -11.094 24.547 16.25 1 97.5 178 ALA A CA 1
ATOM 1412 C C . ALA A 1 178 ? -11.453 23.141 15.797 1 97.5 178 ALA A C 1
ATOM 1414 O O . ALA A 1 178 ? -12.633 22.797 15.664 1 97.5 178 ALA A O 1
ATOM 1415 N N . GLY A 1 179 ? -10.508 22.359 15.406 1 97.81 179 GLY A N 1
ATOM 1416 C CA . GLY A 1 179 ? -10.609 20.922 15.227 1 97.81 179 GLY A CA 1
ATOM 1417 C C . GLY A 1 179 ? -9.883 20.125 16.297 1 97.81 179 GLY A C 1
ATOM 1418 O O . GLY A 1 179 ? -8.656 20.234 16.422 1 97.81 179 GLY A O 1
ATOM 1419 N N . THR A 1 180 ? -10.57 19.422 17.078 1 96.88 180 THR A N 1
ATOM 1420 C CA . THR A 1 180 ? -9.977 18.719 18.219 1 96.88 180 THR A CA 1
ATOM 1421 C C . THR A 1 180 ? -10.891 17.594 18.688 1 96.88 180 THR A C 1
ATOM 1423 O O . THR A 1 180 ? -11.797 17.172 17.953 1 96.88 180 THR A O 1
ATOM 1426 N N . VAL A 1 181 ? -10.516 17.062 19.875 1 94.75 181 VAL A N 1
ATOM 1427 C CA . VAL A 1 181 ? -11.336 16.062 20.562 1 94.75 181 VAL A CA 1
ATOM 1428 C C . VAL A 1 181 ? -12 16.688 21.781 1 94.75 181 VAL A C 1
ATOM 1430 O O . VAL A 1 181 ? -11.328 17.297 22.625 1 94.75 181 VAL A O 1
ATOM 1433 N N . SER A 1 182 ? -13.258 16.438 22 1 92.38 182 SER A N 1
ATOM 1434 C CA . SER A 1 182 ? -14.031 17.234 22.953 1 92.38 182 SER A CA 1
ATOM 1435 C C . SER A 1 182 ? -14.133 16.547 24.297 1 92.38 182 SER A C 1
ATOM 1437 O O . SER A 1 182 ? -14.68 17.109 25.25 1 92.38 182 SER A O 1
ATOM 1439 N N . ASN A 1 183 ? -13.594 15.359 24.406 1 92.25 183 ASN A N 1
ATOM 1440 C CA . ASN A 1 183 ? -13.773 14.672 25.688 1 92.25 183 ASN A CA 1
ATOM 1441 C C . ASN A 1 183 ? -12.469 14.039 26.156 1 92.25 183 ASN A C 1
ATOM 1443 O O . ASN A 1 183 ? -11.484 14 25.422 1 92.25 183 ASN A O 1
ATOM 1447 N N . PHE A 1 184 ? -12.555 13.531 27.359 1 92.62 184 PHE A N 1
ATOM 1448 C CA . PHE A 1 184 ? -11.391 12.984 28.047 1 92.62 184 PHE A CA 1
ATOM 1449 C C . PHE A 1 184 ? -10.945 11.68 27.406 1 92.62 184 PHE A C 1
ATOM 1451 O O . PHE A 1 184 ? -9.75 11.406 27.297 1 92.62 184 PHE A O 1
ATOM 1458 N N . GLN A 1 185 ? -11.867 10.875 26.906 1 91.5 185 GLN A N 1
ATOM 1459 C CA . GLN A 1 185 ? -11.602 9.539 26.359 1 91.5 185 GLN A CA 1
ATOM 1460 C C . GLN A 1 185 ? -10.992 9.625 24.969 1 91.5 185 GLN A C 1
ATOM 1462 O O . GLN A 1 185 ? -10.406 8.656 24.469 1 91.5 185 GLN A O 1
ATOM 1467 N N . GLY A 1 186 ? -11.188 10.711 24.406 1 90.88 186 GLY A N 1
ATOM 1468 C CA . GLY A 1 186 ? -10.602 10.906 23.078 1 90.88 186 GLY A CA 1
ATOM 1469 C C . GLY A 1 186 ? -11.438 10.312 21.969 1 90.88 186 GLY A C 1
ATOM 1470 O O . GLY A 1 186 ? -10.93 10.086 20.859 1 90.88 186 GLY A O 1
ATOM 1471 N N . ASN A 1 187 ? -12.695 10.055 22.078 1 91.5 187 ASN A N 1
ATOM 1472 C CA . ASN A 1 187 ? -13.508 9.367 21.078 1 91.5 187 ASN A CA 1
ATOM 1473 C C . ASN A 1 187 ? -14.586 10.289 20.5 1 91.5 187 ASN A C 1
ATOM 1475 O O . ASN A 1 187 ? -15.539 9.812 19.891 1 91.5 187 ASN A O 1
ATOM 1479 N N . GLU A 1 188 ? -14.461 11.578 20.75 1 93.81 188 GLU A N 1
ATOM 1480 C CA . GLU A 1 188 ? -15.422 12.539 20.203 1 93.81 188 GLU A CA 1
ATOM 1481 C C . GLU A 1 188 ? -14.711 13.656 19.438 1 93.81 188 GLU A C 1
ATOM 1483 O O . GLU A 1 188 ? -14.648 14.797 19.906 1 93.81 188 GLU A O 1
ATOM 1488 N N . PRO A 1 189 ? -14.312 13.297 18.281 1 96 189 PRO A N 1
ATOM 1489 C CA . PRO A 1 189 ? -13.703 14.344 17.469 1 96 189 PRO A CA 1
ATOM 1490 C C . PRO A 1 189 ? -14.719 15.383 17 1 96 189 PRO A C 1
ATOM 1492 O O . PRO A 1 189 ? -15.859 15.031 16.672 1 96 189 PRO A O 1
ATOM 1495 N N . ILE A 1 190 ? -14.297 16.703 16.891 1 96.12 190 ILE A N 1
ATOM 1496 C CA . ILE A 1 190 ? -15.242 17.734 16.516 1 96.12 190 ILE A CA 1
ATOM 1497 C C . ILE A 1 190 ? -14.516 18.859 15.789 1 96.12 190 ILE A C 1
ATOM 1499 O O . ILE A 1 190 ? -13.328 19.109 16.031 1 96.12 190 ILE A O 1
ATOM 1503 N N . ILE A 1 191 ? -15.102 19.438 14.906 1 97.62 191 ILE A N 1
ATOM 1504 C CA . ILE A 1 191 ? -14.82 20.797 14.445 1 97.62 191 ILE A CA 1
ATOM 1505 C C . ILE A 1 191 ? -15.812 21.766 15.07 1 97.62 191 ILE A C 1
ATOM 1507 O O . ILE A 1 191 ? -17.031 21.594 14.953 1 97.62 191 ILE A O 1
ATOM 1511 N N . TYR A 1 192 ? -15.242 22.75 15.711 1 96.06 192 TYR A N 1
ATOM 1512 C CA . TYR A 1 192 ? -16.031 23.578 16.609 1 96.06 192 TYR A CA 1
ATOM 1513 C C . TYR A 1 192 ? -15.891 25.062 16.266 1 96.06 192 TYR A C 1
ATOM 1515 O O . TYR A 1 192 ? -14.82 25.5 15.836 1 96.06 192 TYR A O 1
ATOM 1523 N N . LYS A 1 193 ? -17 25.75 16.344 1 95.06 193 LYS A N 1
ATOM 1524 C CA . LYS A 1 193 ? -17.031 27.203 16.234 1 95.06 193 LYS A CA 1
ATOM 1525 C C . LYS A 1 193 ? -17.594 27.844 17.484 1 95.06 193 LYS A C 1
ATOM 1527 O O . LYS A 1 193 ? -18.656 27.453 17.969 1 95.06 193 LYS A O 1
ATOM 1532 N N . SER A 1 194 ? -16.797 28.656 18.078 1 87 194 SER A N 1
ATOM 1533 C CA . SER A 1 194 ? -17.281 29.406 19.219 1 87 194 SER A CA 1
ATOM 1534 C C . SER A 1 194 ? -17.719 30.812 18.828 1 87 194 SER A C 1
ATOM 1536 O O . SER A 1 194 ? -16.969 31.547 18.188 1 87 194 SER A O 1
ATOM 1538 N N . LEU A 1 195 ? -18.984 31.031 19.188 1 66.75 195 LEU A N 1
ATOM 1539 C CA . LEU A 1 195 ? -19.5 32.344 18.844 1 66.75 195 LEU A CA 1
ATOM 1540 C C . LEU A 1 195 ? -19.531 33.25 20.078 1 66.75 195 LEU A C 1
ATOM 1542 O O . LEU A 1 195 ? -19.875 32.812 21.172 1 66.75 195 LEU A O 1
ATOM 1546 N N . SER A 1 196 ? -18.844 34.469 20.031 1 61.06 196 SER A N 1
ATOM 1547 C CA . SER A 1 196 ? -18.844 35.438 21.141 1 61.06 196 SER A CA 1
ATOM 1548 C C . SER A 1 196 ? -20.234 35.594 21.734 1 61.06 196 SER A C 1
ATOM 1550 O O . SER A 1 196 ? -20.391 35.594 22.953 1 61.06 196 SER A O 1
ATOM 1552 N N . GLN A 1 197 ? -21.25 35.969 20.969 1 59.03 197 GLN A N 1
ATOM 1553 C CA . GLN A 1 197 ? -22.578 36.312 21.484 1 59.03 197 GLN A CA 1
ATOM 1554 C C . GLN A 1 197 ? -23.578 35.219 21.125 1 59.03 197 GLN A C 1
ATOM 1556 O O . GLN A 1 197 ? -24.703 35.219 21.641 1 59.03 197 GLN A O 1
ATOM 1561 N N . GLY A 1 198 ? -23.016 34.094 20.562 1 61.75 198 GLY A N 1
ATOM 1562 C CA . GLY A 1 198 ? -24.047 33.219 20.047 1 61.75 198 GLY A CA 1
ATOM 1563 C C . GLY A 1 198 ? -23.766 31.75 20.281 1 61.75 198 GLY A C 1
ATOM 1564 O O . GLY A 1 198 ? -23.016 31.406 21.188 1 61.75 198 GLY A O 1
ATOM 1565 N N . THR A 1 199 ? -24.641 30.922 19.688 1 72.69 199 THR A N 1
ATOM 1566 C CA . THR A 1 199 ? -24.641 29.469 19.844 1 72.69 199 THR A CA 1
ATOM 1567 C C . THR A 1 199 ? -23.469 28.844 19.109 1 72.69 199 THR A C 1
ATOM 1569 O O . THR A 1 199 ? -23.156 29.234 17.969 1 72.69 199 THR A O 1
ATOM 1572 N N . SER A 1 200 ? -22.781 28.047 19.703 1 89.62 200 SER A N 1
ATOM 1573 C CA . SER A 1 200 ? -21.641 27.281 19.188 1 89.62 200 SER A CA 1
ATOM 1574 C C . SER A 1 200 ? -22.094 26.234 18.172 1 89.62 200 SER A C 1
ATOM 1576 O O . SER A 1 200 ? -23.25 25.797 18.203 1 89.62 200 SER A O 1
ATOM 1578 N N . LEU A 1 201 ? -21.312 26.062 17.141 1 94.88 201 LEU A N 1
ATOM 1579 C CA . LEU A 1 201 ? -21.562 25.016 16.172 1 94.88 201 LEU A CA 1
ATOM 1580 C C . LEU A 1 201 ? -20.547 23.875 16.328 1 94.88 201 LEU A C 1
ATOM 1582 O O . LEU A 1 201 ? -19.391 24.109 16.656 1 94.88 201 LEU A O 1
ATOM 1586 N N . LYS A 1 202 ? -21.016 22.641 16.094 1 94.44 202 LYS A N 1
ATOM 1587 C CA . LYS A 1 202 ? -20.141 21.484 16.125 1 94.44 202 LYS A CA 1
ATOM 1588 C C . LYS A 1 202 ? -20.531 20.469 15.039 1 94.44 202 LYS A C 1
ATOM 1590 O O . LYS A 1 202 ? -21.609 20.562 14.469 1 94.44 202 LYS A O 1
ATOM 1595 N N . THR A 1 203 ? -19.641 19.578 14.711 1 95.5 203 THR A N 1
ATOM 1596 C CA . THR A 1 203 ? -19.938 18.531 13.727 1 95.5 203 THR A CA 1
ATOM 1597 C C . THR A 1 203 ? -20.938 17.531 14.289 1 95.5 203 THR A C 1
ATOM 1599 O O . THR A 1 203 ? -21.047 17.359 15.508 1 95.5 203 THR A O 1
ATOM 1602 N N . GLU A 1 204 ? -21.609 16.891 13.391 1 87 204 GLU A N 1
ATOM 1603 C CA . GLU A 1 204 ? -22.609 15.875 13.727 1 87 204 GLU A CA 1
ATOM 1604 C C . GLU A 1 204 ? -21.953 14.508 13.914 1 87 204 GLU A C 1
ATOM 1606 O O . GLU A 1 204 ? -21.047 14.141 13.164 1 87 204 GLU A O 1
ATOM 1611 N N . ASN A 1 205 ? -22.422 13.766 14.945 1 82.5 205 ASN A N 1
ATOM 1612 C CA . ASN A 1 205 ? -21.734 12.523 15.281 1 82.5 205 ASN A CA 1
ATOM 1613 C C . ASN A 1 205 ? -22.547 11.305 14.836 1 82.5 205 ASN A C 1
ATOM 1615 O O . ASN A 1 205 ? -22.047 10.18 14.875 1 82.5 205 ASN A O 1
ATOM 1619 N N . SER A 1 206 ? -23.734 11.453 14.383 1 78.5 206 SER A N 1
ATOM 1620 C CA . SER A 1 206 ? -24.578 10.297 14.094 1 78.5 206 SER A CA 1
ATOM 1621 C C . SER A 1 206 ? -23.922 9.383 13.062 1 78.5 206 SER A C 1
ATOM 1623 O O . SER A 1 206 ? -23.953 8.156 13.219 1 78.5 206 SER A O 1
ATOM 1625 N N . LEU A 1 207 ? -23.375 9.945 11.992 1 80.62 207 LEU A N 1
ATOM 1626 C CA . LEU A 1 207 ? -22.719 9.133 10.977 1 80.62 207 LEU A CA 1
ATOM 1627 C C . LEU A 1 207 ? -21.219 9.32 11 1 80.62 207 LEU A C 1
ATOM 1629 O O . LEU A 1 207 ? -20.531 9.031 10.016 1 80.62 207 LEU A O 1
ATOM 1633 N N . ASN A 1 208 ? -20.719 9.766 12.07 1 86.94 208 ASN A N 1
ATOM 1634 C CA . ASN A 1 208 ? -19.281 9.945 12.242 1 86.94 208 ASN A CA 1
ATOM 1635 C C . ASN A 1 208 ? -18.672 10.758 11.102 1 86.94 208 ASN A C 1
ATOM 1637 O O . ASN A 1 208 ? -17.797 10.266 10.383 1 86.94 208 ASN A O 1
ATOM 1641 N N . TRP A 1 209 ? -19.094 12 11.078 1 95.25 209 TRP A N 1
ATOM 1642 C CA . TRP A 1 209 ? -18.531 12.891 10.062 1 95.25 209 TRP A CA 1
ATOM 1643 C C . TRP A 1 209 ? -17 12.891 10.125 1 95.25 209 TRP A C 1
ATOM 1645 O O . TRP A 1 209 ? -16.344 13.141 9.117 1 95.25 209 TRP A O 1
ATOM 1655 N N . LEU A 1 210 ? -16.531 12.609 11.32 1 96.81 210 LEU A N 1
ATOM 1656 C CA . LEU A 1 210 ? -15.094 12.492 11.578 1 96.81 210 LEU A CA 1
ATOM 1657 C C . LEU A 1 210 ? -14.766 11.141 12.195 1 96.81 210 LEU A C 1
ATOM 1659 O O . LEU A 1 210 ? -15.469 10.672 13.102 1 96.81 210 LEU A O 1
ATOM 1663 N N . GLN A 1 211 ? -13.727 10.539 11.625 1 95.19 211 GLN A N 1
ATOM 1664 C CA . GLN A 1 211 ? -13.328 9.227 12.117 1 95.19 211 GLN A CA 1
ATOM 1665 C C . GLN A 1 211 ? -11.906 9.242 12.656 1 95.19 211 GLN A C 1
ATOM 1667 O O . GLN A 1 211 ? -10.953 8.945 11.93 1 95.19 211 GLN A O 1
ATOM 1672 N N . ASP A 1 212 ? -11.734 9.492 13.938 1 94.19 212 ASP A N 1
ATOM 1673 C CA . ASP A 1 212 ? -10.453 9.555 14.625 1 94.19 212 ASP A CA 1
ATOM 1674 C C . ASP A 1 212 ? -9.469 10.445 13.875 1 94.19 212 ASP A C 1
ATOM 1676 O O . ASP A 1 212 ? -8.375 10.008 13.516 1 94.19 212 ASP A O 1
ATOM 1680 N N . PRO A 1 213 ? -9.812 11.648 13.742 1 97.12 213 PRO A N 1
ATOM 1681 C CA . PRO A 1 213 ? -8.992 12.562 12.938 1 97.12 213 PRO A CA 1
ATOM 1682 C C . PRO A 1 213 ? -7.738 13.031 13.672 1 97.12 213 PRO A C 1
ATOM 1684 O O . PRO A 1 213 ? -7.742 13.141 14.898 1 97.12 213 PRO A O 1
ATOM 1687 N N . ALA A 1 214 ? -6.695 13.195 12.992 1 98 214 ALA A N 1
ATOM 1688 C CA . ALA A 1 214 ? -5.496 13.906 13.422 1 98 214 ALA A CA 1
ATOM 1689 C C . ALA A 1 214 ? -5.34 15.219 12.656 1 98 214 ALA A C 1
ATOM 1691 O O . ALA A 1 214 ? -4.805 15.242 11.547 1 98 214 ALA A O 1
ATOM 1692 N N . PHE A 1 215 ? -5.715 16.312 13.305 1 98.5 215 PHE A N 1
ATOM 1693 C CA . PHE A 1 215 ? -5.707 17.609 12.641 1 98.5 215 PHE A CA 1
ATOM 1694 C C . PHE A 1 215 ? -4.289 18.156 12.531 1 98.5 215 PHE A C 1
ATOM 1696 O O . PHE A 1 215 ? -3.516 18.078 13.492 1 98.5 215 PHE A O 1
ATOM 1703 N N . VAL A 1 216 ? -3.973 18.703 11.359 1 98.19 216 VAL A N 1
ATOM 1704 C CA . VAL A 1 216 ? -2.602 19.172 11.172 1 98.19 216 VAL A CA 1
ATOM 1705 C C . VAL A 1 216 ? -2.602 20.672 10.875 1 98.19 216 VAL A C 1
ATOM 1707 O O . VAL A 1 216 ? -1.555 21.328 10.93 1 98.19 216 VAL A O 1
ATOM 1710 N N . GLY A 1 217 ? -3.785 21.188 10.5 1 97.5 217 GLY A N 1
ATOM 1711 C CA . GLY A 1 217 ? -3.824 22.609 10.227 1 97.5 217 GLY A CA 1
ATOM 1712 C C . GLY A 1 217 ? -5.195 23.109 9.805 1 97.5 217 GLY A C 1
ATOM 1713 O O . GLY A 1 217 ? -6.094 22.297 9.539 1 97.5 217 GLY A O 1
ATOM 1714 N N . SER A 1 218 ? -5.344 24.391 9.836 1 98.19 218 SER A N 1
ATOM 1715 C CA . SER A 1 218 ? -6.535 25.078 9.352 1 98.19 218 SER A CA 1
ATOM 1716 C C . SER A 1 218 ? -6.172 26.375 8.633 1 98.19 218 SER A C 1
ATOM 1718 O O . SER A 1 218 ? -5.074 26.906 8.812 1 98.19 218 SER A O 1
ATOM 1720 N N . ALA A 1 219 ? -7.039 26.797 7.793 1 98.06 219 ALA A N 1
ATOM 1721 C CA . ALA A 1 219 ? -6.777 28 7.012 1 98.06 219 ALA A CA 1
ATOM 1722 C C . ALA A 1 219 ? -8.062 28.781 6.758 1 98.06 219 ALA A C 1
ATOM 1724 O O . ALA A 1 219 ? -9.117 28.188 6.527 1 98.06 219 ALA A O 1
ATOM 1725 N N . TYR A 1 220 ? -7.961 30.109 6.891 1 97.25 220 TYR A N 1
ATOM 1726 C CA . TYR A 1 220 ? -9.039 31.047 6.559 1 97.25 220 TYR A CA 1
ATOM 1727 C C . TYR A 1 220 ? -8.82 31.656 5.18 1 97.25 220 TYR A C 1
ATOM 1729 O O . TYR A 1 220 ? -7.848 32.375 4.961 1 97.25 220 TYR A O 1
ATOM 1737 N N . ILE A 1 221 ? -9.641 31.359 4.266 1 97.06 221 ILE A N 1
ATOM 1738 C CA . ILE A 1 221 ? -9.547 31.922 2.922 1 97.06 221 ILE A CA 1
ATOM 1739 C C . ILE A 1 221 ? -10.703 32.875 2.682 1 97.06 221 ILE A C 1
ATOM 1741 O O . ILE A 1 221 ? -11.867 32.5 2.752 1 97.06 221 ILE A O 1
ATOM 1745 N N . GLN A 1 222 ? -10.406 34.094 2.309 1 95.75 222 GLN A N 1
ATOM 1746 C CA . GLN A 1 222 ? -11.383 35.156 2.145 1 95.75 222 GLN A CA 1
ATOM 1747 C C . GLN A 1 222 ? -11.922 35.219 0.716 1 95.75 222 GLN A C 1
ATOM 1749 O O . GLN A 1 222 ? -11.664 36.156 -0.024 1 95.75 222 GLN A O 1
ATOM 1754 N N . GLU A 1 223 ? -12.789 34.312 0.487 1 93.88 223 GLU A N 1
ATOM 1755 C CA . GLU A 1 223 ? -13.359 34.219 -0.855 1 93.88 223 GLU A CA 1
ATOM 1756 C C . GLU A 1 223 ? -14.352 35.312 -1.131 1 93.88 223 GLU A C 1
ATOM 1758 O O . GLU A 1 223 ? -14.836 35.469 -2.256 1 93.88 223 GLU A O 1
ATOM 1763 N N . SER A 1 224 ? -14.57 36.188 -0.164 1 92.88 224 SER A N 1
ATOM 1764 C CA . SER A 1 224 ? -15.453 37.344 -0.315 1 92.88 224 SER A CA 1
ATOM 1765 C C . SER A 1 224 ? -14.75 38.5 -1.036 1 92.88 224 SER A C 1
ATOM 1767 O O . SER A 1 224 ? -15.391 39.438 -1.475 1 92.88 224 SER A O 1
ATOM 1769 N N . LEU A 1 225 ? -13.461 38.312 -1.143 1 94.25 225 LEU A N 1
ATOM 1770 C CA . LEU A 1 225 ? -12.695 39.375 -1.789 1 94.25 225 LEU A CA 1
ATOM 1771 C C . LEU A 1 225 ? -12.578 39.125 -3.289 1 94.25 225 LEU A C 1
ATOM 1773 O O . LEU A 1 225 ? -12.547 37.969 -3.73 1 94.25 225 LEU A O 1
ATOM 1777 N N . PRO A 1 226 ? -12.461 40.219 -4.109 1 92.06 226 PRO A N 1
ATOM 1778 C CA . PRO A 1 226 ? -12.57 41.625 -3.701 1 92.06 226 PRO A CA 1
ATOM 1779 C C . PRO A 1 226 ? -13.977 42 -3.252 1 92.06 226 PRO A C 1
ATOM 1781 O O . PRO A 1 226 ? -14.938 41.312 -3.568 1 92.06 226 PRO A O 1
ATOM 1784 N N . LYS A 1 227 ? -14.031 43.031 -2.588 1 90.5 227 LYS A N 1
ATOM 1785 C CA . LYS A 1 227 ? -15.328 43.5 -2.117 1 90.5 227 LYS A CA 1
ATOM 1786 C C . LYS A 1 227 ? -16.281 43.781 -3.285 1 90.5 227 LYS A C 1
ATOM 1788 O O . LYS A 1 227 ? -15.875 44.344 -4.305 1 90.5 227 LYS A O 1
ATOM 1793 N N . GLY A 1 228 ? -17.516 43.344 -3.139 1 87.06 228 GLY A N 1
ATOM 1794 C CA . GLY A 1 228 ? -18.5 43.531 -4.184 1 87.06 228 GLY A CA 1
ATOM 1795 C C . GLY A 1 228 ? -18.531 42.438 -5.219 1 87.06 228 GLY A C 1
ATOM 1796 O O . GLY A 1 228 ? -19.188 42.562 -6.254 1 87.06 228 GLY A O 1
ATOM 1797 N N . ASN A 1 229 ? -17.906 41.344 -4.895 1 88.5 229 ASN A N 1
ATOM 1798 C CA . ASN A 1 229 ? -17.906 40.25 -5.855 1 88.5 229 ASN A CA 1
ATOM 1799 C C . ASN A 1 229 ? -19.312 39.688 -6.062 1 88.5 229 ASN A C 1
ATOM 1801 O O . ASN A 1 229 ? -20.203 39.938 -5.254 1 88.5 229 ASN A O 1
ATOM 1805 N N . GLU A 1 230 ? -19.469 38.906 -7.09 1 89.5 230 GLU A N 1
ATOM 1806 C CA . GLU A 1 230 ? -20.781 38.438 -7.516 1 89.5 230 GLU A CA 1
ATOM 1807 C C . GLU A 1 230 ? -21.266 37.281 -6.66 1 89.5 230 GLU A C 1
ATOM 1809 O O . GLU A 1 230 ? -22.469 37.031 -6.555 1 89.5 230 GLU A O 1
ATOM 1814 N N . VAL A 1 231 ? -20.391 36.625 -6.051 1 89.5 231 VAL A N 1
ATOM 1815 C CA . VAL A 1 231 ? -20.75 35.375 -5.359 1 89.5 231 VAL A CA 1
ATOM 1816 C C . VAL A 1 231 ? -21.281 35.688 -3.963 1 89.5 231 VAL A C 1
ATOM 1818 O O . VAL A 1 231 ? -22.312 35.188 -3.551 1 89.5 231 VAL A O 1
ATOM 1821 N N . GLY A 1 232 ? -20.594 36.562 -3.223 1 90.56 232 GLY A N 1
ATOM 1822 C CA . GLY A 1 232 ? -21.047 36.906 -1.891 1 90.56 232 GLY A CA 1
ATOM 1823 C C . GLY A 1 232 ? -19.922 37.156 -0.907 1 90.56 232 GLY A C 1
ATOM 1824 O O . GLY A 1 232 ? -18.766 37.312 -1.308 1 90.56 232 GLY A O 1
ATOM 1825 N N . ASP A 1 233 ? -20.266 37.188 0.367 1 89.5 233 ASP A N 1
ATOM 1826 C CA . ASP A 1 233 ? -19.297 37.594 1.386 1 89.5 233 ASP A CA 1
ATOM 1827 C C . ASP A 1 233 ? -19.078 36.469 2.408 1 89.5 233 ASP A C 1
ATOM 1829 O O . ASP A 1 233 ? -18.516 36.719 3.477 1 89.5 233 ASP A O 1
ATOM 1833 N N . ASP A 1 234 ? -19.547 35.344 2.133 1 93.25 234 ASP A N 1
ATOM 1834 C CA . ASP A 1 234 ? -19.406 34.219 3.059 1 93.25 234 ASP A CA 1
ATOM 1835 C C . ASP A 1 234 ? -18.094 33.5 2.814 1 93.25 234 ASP A C 1
ATOM 1837 O O . ASP A 1 234 ? -18.016 32.625 1.935 1 93.25 234 ASP A O 1
ATOM 1841 N N . ASP A 1 235 ? -17.109 33.75 3.668 1 96.44 235 ASP A N 1
ATOM 1842 C CA . ASP A 1 235 ? -15.781 33.188 3.527 1 96.44 235 ASP A CA 1
ATOM 1843 C C . ASP A 1 235 ? -15.75 31.734 4.02 1 96.44 235 ASP A C 1
ATOM 1845 O O . ASP A 1 235 ? -16.734 31.234 4.582 1 96.44 235 ASP A O 1
ATOM 1849 N N . LYS A 1 236 ? -14.672 31.109 3.775 1 97.5 236 LYS A N 1
ATOM 1850 C CA . LYS A 1 236 ? -14.57 29.688 4.078 1 97.5 236 LYS A CA 1
ATOM 1851 C C . LYS A 1 236 ? -13.383 29.406 4.996 1 97.5 236 LYS A C 1
ATOM 1853 O O . LYS A 1 236 ? -12.344 30.047 4.891 1 97.5 236 LYS A O 1
ATOM 1858 N N . ILE A 1 237 ? -13.547 28.422 5.91 1 98.25 237 ILE A N 1
ATOM 1859 C CA . ILE A 1 237 ? -12.5 27.891 6.77 1 98.25 237 ILE A CA 1
ATOM 1860 C C . ILE A 1 237 ? -12.203 26.438 6.371 1 98.25 237 ILE A C 1
ATOM 1862 O O . ILE A 1 237 ? -13.117 25.609 6.285 1 98.25 237 ILE A O 1
ATOM 1866 N N . TYR A 1 238 ? -10.984 26.188 6.133 1 98.75 238 TYR A N 1
ATOM 1867 C CA . TYR A 1 238 ? -10.562 24.844 5.738 1 98.75 238 TYR A CA 1
ATOM 1868 C C . TYR A 1 238 ? -9.828 24.156 6.875 1 98.75 238 TYR A C 1
ATOM 1870 O O . TYR A 1 238 ? -9.148 24.797 7.676 1 98.75 238 TYR A O 1
ATOM 1878 N N . PHE A 1 239 ? -9.984 22.859 6.945 1 98.81 239 PHE A N 1
ATOM 1879 C CA . PHE A 1 239 ? -9.281 22.016 7.902 1 98.81 239 PHE A CA 1
ATOM 1880 C C . PHE A 1 239 ? -8.555 20.875 7.188 1 98.81 239 PHE A C 1
ATOM 1882 O O . PHE A 1 239 ? -9.07 20.312 6.223 1 98.81 239 PHE A O 1
ATOM 1889 N N . PHE A 1 240 ? -7.422 20.547 7.625 1 98.88 240 PHE A N 1
ATOM 1890 C CA . PHE A 1 240 ? -6.605 19.469 7.07 1 98.88 240 PHE A CA 1
ATOM 1891 C C . PHE A 1 240 ? -6.312 18.422 8.133 1 98.88 240 PHE A C 1
ATOM 1893 O O . PHE A 1 240 ? -5.875 18.75 9.234 1 98.88 240 PHE A O 1
ATOM 1900 N N . PHE A 1 241 ? -6.555 17.156 7.797 1 98.81 241 PHE A N 1
ATOM 1901 C CA . PHE A 1 241 ? -6.359 16.109 8.789 1 98.81 241 PHE A CA 1
ATOM 1902 C C . PHE A 1 241 ? -6.289 14.734 8.125 1 98.81 241 PHE A C 1
ATOM 1904 O O . PHE A 1 241 ? -6.59 14.602 6.938 1 98.81 241 PHE A O 1
ATOM 1911 N N . SER A 1 242 ? -5.742 13.859 8.82 1 98.44 242 SER A N 1
ATOM 1912 C CA . SER A 1 242 ? -5.836 12.445 8.445 1 98.44 242 SER A CA 1
ATOM 1913 C C . SER A 1 242 ? -6.875 11.719 9.289 1 98.44 242 SER A C 1
ATOM 1915 O O . SER A 1 242 ? -7.152 12.117 10.422 1 98.44 242 SER A O 1
ATOM 1917 N N . GLU A 1 243 ? -7.504 10.719 8.727 1 97.88 243 GLU A N 1
ATOM 1918 C CA . GLU A 1 243 ? -8.492 9.93 9.453 1 97.88 243 GLU A CA 1
ATOM 1919 C C . GLU A 1 243 ? -8.609 8.523 8.867 1 97.88 243 GLU A C 1
ATOM 1921 O O . GLU A 1 243 ? -7.953 8.203 7.879 1 97.88 243 GLU A O 1
ATOM 1926 N N . VAL A 1 244 ? -9.367 7.719 9.531 1 96.19 244 VAL A N 1
ATOM 1927 C CA . VAL A 1 244 ? -9.633 6.379 9.016 1 96.19 244 VAL A CA 1
ATOM 1928 C C . VAL A 1 244 ? -10.633 6.453 7.863 1 96.19 244 VAL A C 1
ATOM 1930 O O . VAL A 1 244 ? -11.719 7.012 8.016 1 96.19 244 VAL A O 1
ATOM 1933 N N . GLY A 1 245 ? -10.25 5.918 6.738 1 95.31 245 GLY A N 1
ATOM 1934 C CA . GLY A 1 245 ? -11.133 5.902 5.582 1 95.31 245 GLY A CA 1
ATOM 1935 C C . GLY A 1 245 ? -12.086 4.727 5.574 1 95.31 245 GLY A C 1
ATOM 1936 O O . GLY A 1 245 ? -11.82 3.705 4.938 1 95.31 245 GLY A O 1
ATOM 1937 N N . LYS A 1 246 ? -13.188 4.887 6.074 1 91.56 246 LYS A N 1
ATOM 1938 C CA . LYS A 1 246 ? -14.156 3.803 6.188 1 91.56 246 LYS A CA 1
ATOM 1939 C C . LYS A 1 246 ? -14.758 3.463 4.828 1 91.56 246 LYS A C 1
ATOM 1941 O O . LYS A 1 246 ? -15.328 2.385 4.648 1 91.56 246 LYS A O 1
ATOM 1946 N N . GLU A 1 247 ? -14.664 4.336 3.91 1 91.44 247 GLU A N 1
ATOM 1947 C CA . GLU A 1 247 ? -15.188 4.09 2.572 1 91.44 247 GLU A CA 1
ATOM 1948 C C . GLU A 1 247 ? -14.312 3.102 1.808 1 91.44 247 GLU A C 1
ATOM 1950 O O . GLU A 1 247 ? -14.719 2.58 0.768 1 91.44 247 GLU A O 1
ATOM 1955 N N . PHE A 1 248 ? -13.211 2.867 2.305 1 89 248 PHE A N 1
ATOM 1956 C CA . PHE A 1 248 ? -12.289 1.964 1.628 1 89 248 PHE A CA 1
ATOM 1957 C C . PHE A 1 248 ? -12.375 0.559 2.211 1 89 248 PHE A C 1
ATOM 1959 O O . PHE A 1 248 ? -12.727 0.389 3.383 1 89 248 PHE A O 1
ATOM 1966 N N . ASP A 1 249 ? -12.188 -0.307 1.3 1 86.5 249 ASP A N 1
ATOM 1967 C CA . ASP A 1 249 ? -12.078 -1.726 1.626 1 86.5 249 ASP A CA 1
ATOM 1968 C C . ASP A 1 249 ? -10.766 -2.307 1.11 1 86.5 249 ASP A C 1
ATOM 1970 O O . ASP A 1 249 ? -10.617 -2.547 -0.089 1 86.5 249 ASP A O 1
ATOM 1974 N N . PHE A 1 250 ? -9.914 -2.514 2.01 1 87.56 250 PHE A N 1
ATOM 1975 C CA . PHE A 1 250 ? -8.578 -3 1.689 1 87.56 250 PHE A CA 1
ATOM 1976 C C . PHE A 1 250 ? -8.117 -4.031 2.713 1 87.56 250 PHE A C 1
ATOM 1978 O O . PHE A 1 250 ? -8.891 -4.449 3.574 1 87.56 250 PHE A O 1
ATOM 1985 N N . PHE A 1 251 ? -6.926 -4.465 2.576 1 82 251 PHE A N 1
ATOM 1986 C CA . PHE A 1 251 ? -6.426 -5.523 3.443 1 82 251 PHE A CA 1
ATOM 1987 C C . PHE A 1 251 ? -6.496 -5.105 4.906 1 82 251 PHE A C 1
ATOM 1989 O O . PHE A 1 251 ? -6.816 -5.918 5.777 1 82 251 PHE A O 1
ATOM 1996 N N . ASP A 1 252 ? -6.121 -3.867 5.176 1 82.38 252 ASP A N 1
ATOM 1997 C CA . ASP A 1 252 ? -6.215 -3.254 6.496 1 82.38 252 ASP A CA 1
ATOM 1998 C C . ASP A 1 252 ? -6.926 -1.904 6.422 1 82.38 252 ASP A C 1
ATOM 2000 O O . ASP A 1 252 ? -7.293 -1.446 5.34 1 82.38 252 ASP A O 1
ATOM 2004 N N . ASN A 1 253 ? 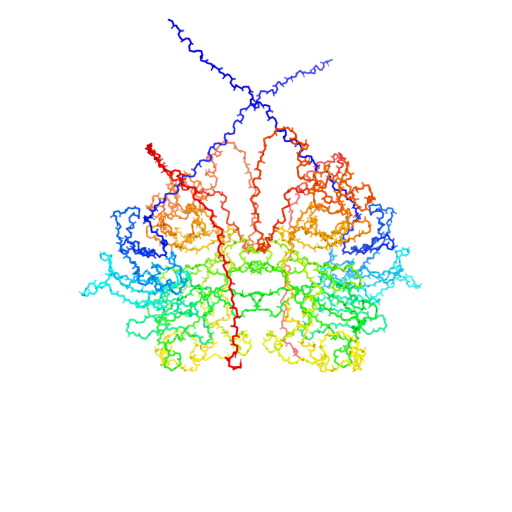-7.133 -1.419 7.699 1 88.19 253 ASN A N 1
ATOM 2005 C CA . ASN A 1 253 ? -7.703 -0.077 7.727 1 88.19 253 ASN A CA 1
ATOM 2006 C C . ASN A 1 253 ? -6.828 0.922 6.973 1 88.19 253 ASN A C 1
ATOM 2008 O O . ASN A 1 253 ? -5.605 0.909 7.113 1 88.19 253 ASN A O 1
ATOM 2012 N N . THR A 1 254 ? -7.52 1.626 6.215 1 93.25 254 THR A N 1
ATOM 2013 C CA . THR A 1 254 ? -6.809 2.596 5.387 1 93.25 254 THR A CA 1
ATOM 2014 C C . THR A 1 254 ? -6.93 3.998 5.977 1 93.25 254 THR A C 1
ATOM 2016 O O . THR A 1 254 ? -8.031 4.449 6.301 1 93.25 254 THR A O 1
ATOM 2019 N N . LEU A 1 255 ? -5.832 4.629 6.23 1 96.44 255 LEU A N 1
ATOM 2020 C CA . LEU A 1 255 ? -5.844 6.039 6.605 1 96.44 255 LEU A CA 1
ATOM 2021 C C . LEU A 1 255 ? -5.875 6.93 5.371 1 96.44 255 LEU A C 1
ATOM 2023 O O . LEU A 1 255 ? -5.352 6.559 4.316 1 96.44 255 LEU A O 1
ATOM 2027 N N . VAL A 1 256 ? -6.5 8.031 5.531 1 97.81 256 VAL A N 1
ATOM 2028 C CA . VAL A 1 256 ? -6.637 8.945 4.398 1 97.81 256 VAL A CA 1
ATOM 2029 C C . VAL A 1 256 ? -6.426 10.383 4.859 1 97.81 256 VAL A C 1
ATOM 2031 O O . VAL A 1 256 ? -6.637 10.703 6.035 1 97.81 256 VAL A O 1
ATOM 2034 N N . SER A 1 257 ? -5.938 11.195 3.98 1 98.69 257 SER A N 1
ATOM 2035 C CA . SER A 1 257 ? -5.824 12.633 4.227 1 98.69 257 SER A CA 1
ATOM 2036 C C . SER A 1 257 ? -7.043 13.383 3.701 1 98.69 257 SER A C 1
ATOM 2038 O O . SER A 1 257 ? -7.551 13.07 2.621 1 98.69 257 SER A O 1
ATOM 2040 N N . ARG A 1 258 ? -7.438 14.375 4.516 1 98.81 258 ARG A N 1
ATOM 2041 C CA . ARG A 1 258 ? -8.68 15.07 4.188 1 98.81 258 ARG A CA 1
ATOM 2042 C C . ARG A 1 258 ? -8.477 16.578 4.172 1 98.81 258 ARG A C 1
ATOM 2044 O O . ARG A 1 258 ? -7.602 17.094 4.871 1 98.81 258 ARG A O 1
ATOM 2051 N N . ILE A 1 259 ? -9.219 17.203 3.328 1 98.88 259 ILE A N 1
ATOM 2052 C CA . ILE A 1 259 ? -9.5 18.625 3.408 1 98.88 259 ILE A CA 1
ATOM 2053 C C . ILE A 1 259 ? -10.992 18.859 3.662 1 98.88 259 ILE A C 1
ATOM 2055 O O . ILE A 1 259 ? -11.836 18.328 2.932 1 98.88 259 ILE A O 1
ATOM 2059 N N . ALA A 1 260 ? -11.305 19.516 4.73 1 98.75 260 ALA A N 1
ATOM 2060 C CA . ALA A 1 260 ? -12.695 19.844 5.051 1 98.75 260 ALA A CA 1
ATOM 2061 C C . ALA A 1 260 ? -12.93 21.344 4.965 1 98.75 260 ALA A C 1
ATOM 2063 O O . ALA A 1 260 ? -11.984 22.125 5.035 1 98.75 260 ALA A O 1
ATOM 2064 N N . ARG A 1 261 ? -14.141 21.672 4.816 1 98.12 261 ARG A N 1
ATOM 2065 C CA . ARG A 1 261 ? -14.469 23.094 4.695 1 98.12 261 ARG A CA 1
ATOM 2066 C C . ARG A 1 261 ? -15.781 23.422 5.395 1 98.12 261 ARG A C 1
ATOM 2068 O O . ARG A 1 261 ? -16.703 22.609 5.395 1 98.12 261 ARG A O 1
ATOM 2075 N N . VAL A 1 262 ? -15.891 24.531 6.004 1 98.12 262 VAL A N 1
ATOM 2076 C CA . VAL A 1 262 ? -17.109 25.109 6.562 1 98.12 262 VAL A CA 1
ATOM 2077 C C . VAL A 1 262 ? -17.203 26.594 6.176 1 98.12 262 VAL A C 1
ATOM 2079 O O . VAL A 1 262 ? -16.188 27.219 5.863 1 98.12 262 VAL A O 1
ATOM 2082 N N . CYS A 1 263 ? -18.375 27.078 6.164 1 97.69 263 CYS A N 1
ATOM 2083 C CA . CYS A 1 263 ? -18.594 28.469 5.824 1 97.69 263 CYS A CA 1
ATOM 2084 C C . CYS A 1 263 ? -18.547 29.344 7.07 1 97.69 263 CYS A C 1
ATOM 2086 O O . CYS A 1 263 ? -19.078 28.969 8.117 1 97.69 263 CYS A O 1
ATOM 2088 N N . LYS A 1 264 ? -17.906 30.453 6.977 1 95.69 264 LYS A N 1
ATOM 2089 C CA . LYS A 1 264 ? -17.766 31.375 8.086 1 95.69 264 LYS A CA 1
ATOM 2090 C C . LYS A 1 264 ? -19.125 31.859 8.578 1 95.69 264 LYS A C 1
ATOM 2092 O O . LYS A 1 264 ? -19.328 32.031 9.781 1 95.69 264 LYS A O 1
ATOM 2097 N N . GLY A 1 265 ? -20.094 32.031 7.668 1 93.69 265 GLY A N 1
ATOM 2098 C CA . GLY A 1 265 ? -21.391 32.562 8 1 93.69 265 GLY A CA 1
ATOM 2099 C C . GLY A 1 265 ? -22.391 31.516 8.445 1 93.69 265 GLY A C 1
ATOM 2100 O O . GLY A 1 265 ? -23.562 31.812 8.672 1 93.69 265 GLY A O 1
ATOM 2101 N N . ASP A 1 266 ? -21.984 30.297 8.602 1 95.75 266 ASP A N 1
ATOM 2102 C CA . ASP A 1 266 ? -22.875 29.219 9.016 1 95.75 266 ASP A CA 1
ATOM 2103 C C . ASP A 1 266 ? -23.406 29.453 10.43 1 95.75 266 ASP A C 1
ATOM 2105 O O . ASP A 1 266 ? -22.625 29.656 11.359 1 95.75 266 ASP A O 1
ATOM 2109 N N . LEU A 1 267 ? -24.703 29.359 10.594 1 94.38 267 LEU A N 1
ATOM 2110 C CA . LEU A 1 267 ? -25.344 29.578 11.891 1 94.38 267 LEU A CA 1
ATOM 2111 C C . LEU A 1 267 ? -26.062 28.328 12.375 1 94.38 267 LEU A C 1
ATOM 2113 O O . LEU A 1 267 ? -26.797 28.375 13.359 1 94.38 267 LEU A O 1
ATOM 2117 N N . GLY A 1 268 ? -25.828 27.25 11.672 1 94.88 268 GLY A N 1
ATOM 2118 C CA . GLY A 1 268 ? -26.578 26.047 11.984 1 94.88 268 GLY A CA 1
ATOM 2119 C C . GLY A 1 268 ? -27.969 26.047 11.359 1 94.88 268 GLY A C 1
ATOM 2120 O O . GLY A 1 268 ? -28.328 26.969 10.633 1 94.88 268 GLY A O 1
ATOM 2121 N N . GLY A 1 269 ? -28.656 24.969 11.625 1 94.44 269 GLY A N 1
ATOM 2122 C CA . GLY A 1 269 ? -30.031 24.891 11.156 1 94.44 269 GLY A CA 1
ATOM 2123 C C . GLY A 1 269 ? -31.047 25.281 12.211 1 94.44 269 GLY A C 1
ATOM 2124 O O . GLY A 1 269 ? -30.734 25.297 13.406 1 94.44 269 GLY A O 1
ATOM 2125 N N . GLU A 1 270 ? -32.188 25.531 11.719 1 94.38 270 GLU A N 1
ATOM 2126 C CA . GLU A 1 270 ? -33.281 25.891 12.641 1 94.38 270 GLU A CA 1
ATOM 2127 C C . GLU A 1 270 ? -33.906 24.656 13.25 1 94.38 270 GLU A C 1
ATOM 2129 O O . GLU A 1 270 ? -34.094 24.578 14.469 1 94.38 270 GLU A O 1
ATOM 2134 N N . ARG A 1 271 ? -34.281 23.703 12.43 1 95 271 ARG A N 1
ATOM 2135 C CA . ARG A 1 271 ? -34.938 22.469 12.875 1 95 271 ARG A CA 1
ATOM 2136 C C . ARG A 1 271 ? -34 21.281 12.703 1 95 271 ARG A C 1
ATOM 2138 O O . ARG A 1 271 ? -33.812 20.484 13.633 1 95 271 ARG A O 1
ATOM 2145 N N . VAL A 1 272 ? -33.531 21.188 11.5 1 95.19 272 VAL A N 1
ATOM 2146 C CA . VAL A 1 272 ? -32.562 20.141 11.164 1 95.19 272 VAL A CA 1
ATOM 2147 C C . VAL A 1 272 ? -31.141 20.672 11.344 1 95.19 272 VAL A C 1
ATOM 2149 O O . VAL A 1 272 ? -30.828 21.797 10.945 1 95.19 272 VAL A O 1
ATOM 2152 N N . LEU A 1 273 ? -30.25 19.844 12.016 1 95.69 273 LEU A N 1
ATOM 2153 C CA . LEU A 1 273 ? -28.875 20.234 12.281 1 95.69 273 LEU A CA 1
ATOM 2154 C C . LEU A 1 273 ? -28.812 21.484 13.164 1 95.69 273 LEU A C 1
ATOM 2156 O O . LEU A 1 273 ? -28.109 22.438 12.844 1 95.69 273 LEU A O 1
ATOM 2160 N N . GLN A 1 274 ? -29.578 21.422 14.219 1 94.38 274 GLN A N 1
ATOM 2161 C CA . GLN A 1 274 ? -29.531 22.484 15.203 1 94.38 274 GLN A CA 1
ATOM 2162 C C . GLN A 1 274 ? -28.203 22.516 15.938 1 94.38 274 GLN A C 1
ATOM 2164 O O . GLN A 1 274 ? -27.75 21.484 16.469 1 94.38 274 GLN A O 1
ATOM 2169 N N . LYS A 1 275 ? -27.547 23.688 15.906 1 93.06 275 LYS A N 1
ATOM 2170 C CA . LYS A 1 275 ? -26.25 23.891 16.547 1 93.06 275 LYS A CA 1
ATOM 2171 C C . LYS A 1 275 ? -25.188 22.984 15.945 1 93.06 275 LYS A C 1
ATOM 2173 O O . LYS A 1 275 ? -24.25 22.578 16.625 1 93.06 275 LYS A O 1
ATOM 2178 N N . LYS A 1 276 ? -25.469 22.562 14.766 1 95.94 276 LYS A N 1
ATOM 2179 C CA . LYS A 1 276 ? -24.531 21.75 13.992 1 95.94 276 LYS A CA 1
ATOM 2180 C C . LYS A 1 276 ? -24.188 22.422 12.664 1 95.94 276 LYS A C 1
ATOM 2182 O O . LYS A 1 276 ? -24.969 23.234 12.156 1 95.94 276 LYS A O 1
ATOM 2187 N N . TRP A 1 277 ? -23.047 22.047 12.18 1 97.31 277 TRP A N 1
ATOM 2188 C CA . TRP A 1 277 ? -22.656 22.594 10.883 1 97.31 277 TRP A CA 1
ATOM 2189 C C . TRP A 1 277 ? -23.641 22.172 9.797 1 97.31 277 TRP A C 1
ATOM 2191 O O . TRP A 1 277 ? -24.031 21 9.719 1 97.31 277 TRP A O 1
ATOM 2201 N N . THR A 1 278 ? -24.047 23.109 8.969 1 97.38 278 THR A N 1
ATOM 2202 C CA . THR A 1 278 ? -24.891 22.812 7.816 1 97.38 278 THR A CA 1
ATOM 2203 C C . THR A 1 278 ? -24.062 22.797 6.531 1 97.38 278 THR A C 1
ATOM 2205 O O . THR A 1 278 ? -24.531 22.312 5.492 1 97.38 278 THR A O 1
ATOM 2208 N N . THR A 1 279 ? -22.828 23.281 6.605 1 97.94 279 THR A N 1
ATOM 2209 C CA . THR A 1 279 ? -22.031 23.484 5.398 1 97.94 279 THR A CA 1
ATOM 2210 C C . THR A 1 279 ? -20.797 22.594 5.402 1 97.94 279 THR A C 1
ATOM 2212 O O . THR A 1 279 ? -19.938 22.703 4.527 1 97.94 279 THR A O 1
ATOM 2215 N N . PHE A 1 280 ? -20.719 21.688 6.355 1 98.12 280 PHE A N 1
ATOM 2216 C CA . PHE A 1 280 ? -19.531 20.828 6.461 1 98.12 280 PHE A CA 1
ATOM 2217 C C . PHE A 1 280 ? -19.453 19.859 5.293 1 98.12 280 PHE A C 1
ATOM 2219 O O . PHE A 1 280 ? -20.406 19.109 5.043 1 98.12 280 PHE A O 1
ATOM 2226 N N . LEU A 1 281 ? -18.328 19.844 4.648 1 98.38 281 LEU A N 1
ATOM 2227 C CA . LEU A 1 281 ? -17.984 18.875 3.619 1 98.38 281 LEU A CA 1
ATOM 2228 C C . LEU A 1 281 ? -16.5 18.5 3.703 1 98.38 281 LEU A C 1
ATOM 2230 O O . LEU A 1 281 ? -15.68 19.312 4.117 1 98.38 281 LEU A O 1
ATOM 2234 N N . LYS A 1 282 ? -16.203 17.328 3.35 1 98.38 282 LYS A N 1
ATOM 2235 C CA . LYS A 1 282 ? -14.797 16.938 3.305 1 98.38 282 LYS A CA 1
ATOM 2236 C C . LYS A 1 282 ? -14.492 16.141 2.035 1 98.38 282 LYS A C 1
ATOM 2238 O O . LYS A 1 282 ? -15.375 15.516 1.46 1 98.38 282 LYS A O 1
ATOM 2243 N N . ALA A 1 283 ? -13.297 16.234 1.605 1 98.69 283 ALA A N 1
ATOM 2244 C CA . ALA A 1 283 ? -12.781 15.547 0.426 1 98.69 283 ALA A CA 1
ATOM 2245 C C . ALA A 1 283 ? -11.414 14.93 0.704 1 98.69 283 ALA A C 1
ATOM 2247 O O . ALA A 1 283 ? -10.742 15.305 1.672 1 98.69 283 ALA A O 1
ATOM 2248 N N . GLN A 1 284 ? -11.055 14.031 -0.12 1 98.25 284 GLN A N 1
ATOM 2249 C CA . GLN A 1 284 ? -9.797 13.305 0.072 1 98.25 284 GLN A CA 1
ATOM 2250 C C . GLN A 1 284 ? -8.648 13.984 -0.662 1 98.25 284 GLN A C 1
ATOM 2252 O O . GLN A 1 284 ? -8.812 14.43 -1.8 1 98.25 284 GLN A O 1
ATOM 2257 N N . LEU A 1 285 ? -7.523 14.148 0.028 1 98.69 285 LEU A N 1
ATOM 2258 C CA . LEU A 1 285 ? -6.246 14.516 -0.573 1 98.69 285 LEU A CA 1
ATOM 2259 C C . LEU A 1 285 ? -5.371 13.289 -0.784 1 98.69 285 LEU A C 1
ATOM 2261 O O . LEU A 1 285 ? -5.176 12.492 0.14 1 98.69 285 LEU A O 1
ATOM 2265 N N . LEU A 1 286 ? -4.906 13.148 -1.96 1 97.69 286 LEU A N 1
ATOM 2266 C CA . LEU A 1 286 ? -4.082 11.969 -2.215 1 97.69 286 LEU A CA 1
ATOM 2267 C C . LEU A 1 286 ? -2.768 12.359 -2.881 1 97.69 286 LEU A C 1
ATOM 2269 O O . LEU A 1 286 ? -2.764 12.906 -3.988 1 97.69 286 LEU A O 1
ATOM 2273 N N . CYS A 1 287 ? -1.664 12.164 -2.191 1 97.5 287 CYS A N 1
ATOM 2274 C CA . CYS A 1 287 ? -0.307 12.242 -2.721 1 97.5 287 CYS A CA 1
ATOM 2275 C C . CYS A 1 287 ? 0.206 10.859 -3.117 1 97.5 287 CYS A C 1
ATOM 2277 O O . CYS A 1 287 ? 0.376 9.992 -2.264 1 97.5 287 CYS A O 1
ATOM 2279 N N . SER A 1 288 ? 0.39 10.602 -4.391 1 95.25 288 SER A N 1
ATOM 2280 C CA . SER A 1 288 ? 0.776 9.266 -4.82 1 95.25 288 SER A CA 1
ATOM 2281 C C . SER A 1 288 ? 1.81 9.32 -5.941 1 95.25 288 SER A C 1
ATOM 2283 O O . SER A 1 288 ? 1.841 10.273 -6.719 1 95.25 288 SER A O 1
ATOM 2285 N N . LEU A 1 289 ? 2.619 8.258 -5.984 1 92.12 289 LEU A N 1
ATOM 2286 C CA . LEU A 1 289 ? 3.615 8.156 -7.047 1 92.12 289 LEU A CA 1
ATOM 2287 C C . LEU A 1 289 ? 2.945 7.953 -8.398 1 92.12 289 LEU A C 1
ATOM 2289 O O . LEU A 1 289 ? 1.95 7.23 -8.5 1 92.12 289 LEU A O 1
ATOM 2293 N N . PRO A 1 290 ? 3.482 8.516 -9.414 1 88.44 290 PRO A N 1
ATOM 2294 C CA . PRO A 1 290 ? 2.84 8.414 -10.727 1 88.44 290 PRO A CA 1
ATOM 2295 C C . PRO A 1 290 ? 3.014 7.035 -11.359 1 88.44 290 PRO A C 1
ATOM 2297 O O . PRO A 1 290 ? 2.166 6.602 -12.148 1 88.44 290 PRO A O 1
ATOM 2300 N N . ASP A 1 291 ? 4.062 6.301 -11.039 1 83.75 291 ASP A N 1
ATOM 2301 C CA . ASP A 1 291 ? 4.391 5.062 -11.75 1 83.75 291 ASP A CA 1
ATOM 2302 C C . ASP A 1 291 ? 3.521 3.906 -11.258 1 83.75 291 ASP A C 1
ATOM 2304 O O . ASP A 1 291 ? 2.846 3.252 -12.055 1 83.75 291 ASP A O 1
ATOM 2308 N N . ASP A 1 292 ? 3.555 3.738 -9.977 1 86.69 292 ASP A N 1
ATOM 2309 C CA . ASP A 1 292 ? 2.877 2.549 -9.469 1 86.69 292 ASP A CA 1
ATOM 2310 C C . ASP A 1 292 ? 1.71 2.926 -8.555 1 86.69 292 ASP A C 1
ATOM 2312 O O . ASP A 1 292 ? 1.023 2.051 -8.023 1 86.69 292 ASP A O 1
ATOM 2316 N N . GLY A 1 293 ? 1.545 4.258 -8.336 1 90.56 293 GLY A N 1
ATOM 2317 C CA . GLY A 1 293 ? 0.403 4.711 -7.562 1 90.56 293 GLY A CA 1
ATOM 2318 C C . GLY A 1 293 ? 0.601 4.559 -6.062 1 90.56 293 GLY A C 1
ATOM 2319 O O . GLY A 1 293 ? -0.363 4.613 -5.297 1 90.56 293 GLY A O 1
ATOM 2320 N N . PHE A 1 294 ? 1.796 4.312 -5.652 1 91.94 294 PHE A N 1
ATOM 2321 C CA . PHE A 1 294 ? 2.035 4.172 -4.223 1 91.94 294 PHE A CA 1
ATOM 2322 C C . PHE A 1 294 ? 1.563 5.41 -3.469 1 91.94 294 PHE A C 1
ATOM 2324 O O . PHE A 1 294 ? 1.974 6.527 -3.785 1 91.94 294 PHE A O 1
ATOM 2331 N N . PRO A 1 295 ? 0.851 5.223 -2.479 1 94.25 295 PRO A N 1
ATOM 2332 C CA . PRO A 1 295 ? 0.233 6.375 -1.821 1 94.25 295 PRO A CA 1
ATOM 2333 C C . PRO A 1 295 ? 1.034 6.867 -0.618 1 94.25 295 PRO A C 1
ATOM 2335 O O . PRO A 1 295 ? 1.492 6.062 0.195 1 94.25 295 PRO A O 1
ATOM 2338 N N . PHE A 1 296 ? 1.229 8.094 -0.517 1 95.62 296 PHE A N 1
ATOM 2339 C CA . PHE A 1 296 ? 1.537 8.82 0.711 1 95.62 296 PHE A CA 1
ATOM 2340 C C . PHE A 1 296 ? 0.271 9.391 1.332 1 95.62 296 PHE A C 1
ATOM 2342 O O . PHE A 1 296 ? -0.071 10.555 1.092 1 95.62 296 PHE A O 1
ATOM 2349 N N . ASN A 1 297 ? -0.345 8.586 2.186 1 96.31 297 ASN A N 1
ATOM 2350 C CA . ASN A 1 297 ? -1.752 8.805 2.504 1 96.31 297 ASN A CA 1
ATOM 2351 C C . ASN A 1 297 ? -1.923 9.484 3.855 1 96.31 297 ASN A C 1
ATOM 2353 O O . ASN A 1 297 ? -3.047 9.695 4.312 1 96.31 297 ASN A O 1
ATOM 2357 N N . ILE A 1 298 ? -0.907 9.844 4.52 1 97.31 298 ILE A N 1
ATOM 2358 C CA . ILE A 1 298 ? -1.022 10.523 5.805 1 97.31 298 ILE A CA 1
ATOM 2359 C C . ILE A 1 298 ? -0.435 11.922 5.707 1 97.31 298 ILE A C 1
ATOM 2361 O O . ILE A 1 298 ? 0.774 12.086 5.527 1 97.31 298 ILE A O 1
ATOM 2365 N N . ILE A 1 299 ? -1.234 12.891 5.875 1 98.62 299 ILE A N 1
ATOM 2366 C CA . ILE A 1 299 ? -0.785 14.281 5.883 1 98.62 299 ILE A CA 1
ATOM 2367 C C . ILE A 1 299 ? -0.164 14.617 7.234 1 98.62 299 ILE A C 1
ATOM 2369 O O . ILE A 1 299 ? -0.743 14.312 8.281 1 98.62 299 ILE A O 1
ATOM 2373 N N . GLN A 1 300 ? 0.973 15.195 7.172 1 98.06 300 GLN A N 1
ATOM 2374 C CA . GLN A 1 300 ? 1.669 15.539 8.406 1 98.06 300 GLN A CA 1
ATOM 2375 C C . GLN A 1 300 ? 1.592 17.047 8.68 1 98.06 300 GLN A C 1
ATOM 2377 O O . GLN A 1 300 ? 1.703 17.469 9.828 1 98.06 300 GLN A O 1
ATOM 2382 N N . ASP A 1 301 ? 1.523 17.766 7.672 1 98.44 301 ASP A N 1
ATOM 2383 C CA . ASP A 1 301 ? 1.418 19.219 7.781 1 98.44 301 ASP A CA 1
ATOM 2384 C C . ASP A 1 301 ? 0.974 19.844 6.457 1 98.44 301 ASP A C 1
ATOM 2386 O O . ASP A 1 301 ? 1.094 19.219 5.402 1 98.44 301 ASP A O 1
ATOM 2390 N N . MET A 1 302 ? 0.409 21.031 6.578 1 98.12 302 MET A N 1
ATOM 2391 C CA . MET A 1 302 ? -0.065 21.734 5.391 1 98.12 302 MET A CA 1
ATOM 2392 C C . MET A 1 302 ? 0.264 23.219 5.477 1 98.12 302 MET A C 1
ATOM 2394 O O . MET A 1 302 ? 0.145 23.828 6.543 1 98.12 302 MET A O 1
ATOM 2398 N N . PHE A 1 303 ? 0.781 23.766 4.398 1 98.31 303 PHE A N 1
ATOM 2399 C CA . PHE A 1 303 ? 0.998 25.203 4.258 1 98.31 303 PHE A CA 1
ATOM 2400 C C . PHE A 1 303 ? 0.136 25.766 3.135 1 98.31 303 PHE A C 1
ATOM 2402 O O . PHE A 1 303 ? 0.254 25.359 1.981 1 98.31 303 PHE A O 1
ATOM 2409 N N . VAL A 1 304 ? -0.67 26.703 3.488 1 98.19 304 VAL A N 1
ATOM 2410 C CA . VAL A 1 304 ? -1.562 27.312 2.508 1 98.19 304 VAL A CA 1
ATOM 2411 C C . VAL A 1 304 ? -0.956 28.625 2.004 1 98.19 304 VAL A C 1
ATOM 2413 O O . VAL A 1 304 ? -0.861 29.594 2.75 1 98.19 304 VAL A O 1
ATOM 2416 N N . LEU A 1 305 ? -0.574 28.609 0.737 1 97.19 305 LEU A N 1
ATOM 2417 C CA . LEU A 1 305 ? 0.068 29.766 0.124 1 97.19 305 LEU A CA 1
ATOM 2418 C C . LEU A 1 305 ? -0.915 30.531 -0.754 1 97.19 305 LEU A C 1
ATOM 2420 O O . LEU A 1 305 ? -1.3 30.062 -1.824 1 97.19 305 LEU A O 1
ATOM 2424 N N . THR A 1 306 ? -1.312 31.656 -0.282 1 95.56 306 THR A N 1
ATOM 2425 C CA . THR A 1 306 ? -2.141 32.562 -1.051 1 95.56 306 THR A CA 1
ATOM 2426 C C . THR A 1 306 ? -1.335 33.781 -1.483 1 95.56 306 THR A C 1
ATOM 2428 O O . THR A 1 306 ? -0.822 34.531 -0.643 1 95.56 306 THR A O 1
ATOM 2431 N N . PRO A 1 307 ? -1.206 34.062 -2.811 1 91.31 307 PRO A N 1
ATOM 2432 C CA . PRO A 1 307 ? -0.396 35.188 -3.254 1 91.31 307 PRO A CA 1
ATOM 2433 C C . PRO A 1 307 ? -0.844 36.531 -2.633 1 91.31 307 PRO A C 1
ATOM 2435 O O . PRO A 1 307 ? -0.009 37.312 -2.188 1 91.31 307 PRO A O 1
ATOM 2438 N N . SER A 1 308 ? -2.088 36.812 -2.691 1 91 308 SER A N 1
ATOM 2439 C CA . SER A 1 308 ? -2.73 37.938 -2.018 1 91 308 SER A CA 1
ATOM 2440 C C . SER A 1 308 ? -4.164 37.594 -1.622 1 91 308 SER A C 1
ATOM 2442 O O . SER A 1 308 ? -4.773 36.688 -2.195 1 91 308 SER A O 1
ATOM 2444 N N . PRO A 1 309 ? -4.645 38.312 -0.619 1 89.5 309 PRO A N 1
ATOM 2445 C CA . PRO A 1 309 ? -6.012 38 -0.196 1 89.5 309 PRO A CA 1
ATOM 2446 C C . PRO A 1 309 ? -7.02 38.094 -1.342 1 89.5 309 PRO A C 1
ATOM 2448 O O . PRO A 1 309 ? -7.957 37.281 -1.406 1 89.5 309 PRO A O 1
ATOM 2451 N N . GLU A 1 310 ? -6.773 39 -2.266 1 93.12 310 GLU A N 1
ATOM 2452 C CA . GLU A 1 310 ? -7.699 39.188 -3.379 1 93.12 310 GLU A CA 1
ATOM 2453 C C . GLU A 1 310 ? -7.488 38.125 -4.449 1 93.12 310 GLU A C 1
ATOM 2455 O O . GLU A 1 310 ? -8.375 37.875 -5.27 1 93.12 310 GLU A O 1
ATOM 2460 N N . ASP A 1 311 ? -6.402 37.5 -4.391 1 94.75 311 ASP A N 1
ATOM 2461 C CA . ASP A 1 311 ? -6.051 36.5 -5.387 1 94.75 311 ASP A CA 1
ATOM 2462 C C . ASP A 1 311 ? -6.164 35.094 -4.809 1 94.75 311 ASP A C 1
ATOM 2464 O O . ASP A 1 311 ? -5.273 34.25 -5.012 1 94.75 311 ASP A O 1
ATOM 2468 N N . TRP A 1 312 ? -7.203 34.906 -4.051 1 95.75 312 TRP A N 1
ATOM 2469 C CA . TRP A 1 312 ? -7.355 33.625 -3.361 1 95.75 312 TRP A CA 1
ATOM 2470 C C . TRP A 1 312 ? -7.559 32.469 -4.359 1 95.75 312 TRP A C 1
ATOM 2472 O O . TRP A 1 312 ? -7.27 31.328 -4.055 1 95.75 312 TRP A O 1
ATOM 2482 N N . LYS A 1 313 ? -8.039 32.688 -5.547 1 95.94 313 LYS A N 1
ATOM 2483 C CA . LYS A 1 313 ? -8.266 31.656 -6.562 1 95.94 313 LYS A CA 1
ATOM 2484 C C . LYS A 1 313 ? -6.961 30.953 -6.945 1 95.94 313 LYS A C 1
ATOM 2486 O O . LYS A 1 313 ? -6.973 29.812 -7.418 1 95.94 313 LYS A O 1
ATOM 2491 N N . ASN A 1 314 ? -5.848 31.625 -6.676 1 96.19 314 ASN A N 1
ATOM 2492 C CA . ASN A 1 314 ? -4.543 31.062 -7 1 96.19 314 ASN A CA 1
ATOM 2493 C C . ASN A 1 314 ? -3.854 30.5 -5.766 1 96.19 314 ASN A C 1
ATOM 2495 O O . ASN A 1 314 ? -2.639 30.281 -5.766 1 96.19 314 ASN A O 1
ATOM 2499 N N . THR A 1 315 ? -4.613 30.234 -4.781 1 97.69 315 THR A N 1
ATOM 2500 C CA . THR A 1 315 ? -4.086 29.609 -3.574 1 97.69 315 THR A CA 1
ATOM 2501 C C . THR A 1 315 ? -3.551 28.203 -3.881 1 97.69 315 THR A C 1
ATOM 2503 O O . THR A 1 315 ? -4.152 27.469 -4.656 1 97.69 315 THR A O 1
ATOM 2506 N N . VAL A 1 316 ? -2.393 27.891 -3.355 1 97.88 316 VAL A N 1
ATOM 2507 C CA . VAL A 1 316 ? -1.781 26.578 -3.48 1 97.88 316 VAL A CA 1
ATOM 2508 C C . VAL A 1 316 ? -1.619 25.938 -2.1 1 97.88 316 VAL A C 1
ATOM 2510 O O . VAL A 1 316 ? -1.165 26.594 -1.16 1 97.88 316 VAL A O 1
ATOM 2513 N N . PHE A 1 317 ? -2.016 24.703 -1.986 1 98.62 317 PHE A N 1
ATOM 2514 C CA . PHE A 1 317 ? -1.893 23.938 -0.746 1 98.62 317 PHE A CA 1
ATOM 2515 C C . PHE A 1 317 ? -0.687 23.016 -0.796 1 98.62 317 PHE A C 1
ATOM 2517 O O . PHE A 1 317 ? -0.689 22.031 -1.534 1 98.62 317 PHE A O 1
ATOM 2524 N N . TYR A 1 318 ? 0.344 23.328 -0.044 1 98.5 318 TYR A N 1
ATOM 2525 C CA . TYR A 1 318 ? 1.521 22.469 0.046 1 98.5 318 TYR A CA 1
ATOM 2526 C C . TYR A 1 318 ? 1.437 21.562 1.263 1 98.5 318 TYR A C 1
ATOM 2528 O O . TYR A 1 318 ? 1.242 22.031 2.387 1 98.5 318 TYR A O 1
ATOM 2536 N N . GLY A 1 319 ? 1.532 20.266 1.042 1 98.5 319 GLY A N 1
ATOM 2537 C CA . GLY A 1 319 ? 1.465 19.312 2.145 1 98.5 319 GLY A CA 1
ATOM 2538 C C . GLY A 1 319 ? 2.645 18.359 2.186 1 98.5 319 GLY A C 1
ATOM 2539 O O . GLY A 1 319 ? 3.215 18.031 1.145 1 98.5 319 GLY A O 1
ATOM 2540 N N . VAL A 1 320 ? 3.02 18.031 3.398 1 98.31 320 VAL A N 1
ATOM 2541 C CA . VAL A 1 320 ? 3.975 16.953 3.613 1 98.31 320 VAL A CA 1
ATOM 2542 C C . VAL A 1 320 ? 3.23 15.664 3.971 1 98.31 320 VAL A C 1
ATOM 2544 O O . VAL A 1 320 ? 2.375 15.664 4.859 1 98.31 320 VAL A O 1
ATOM 2547 N N . PHE A 1 321 ? 3.639 14.562 3.283 1 97.94 321 PHE A N 1
ATOM 2548 C CA . PHE A 1 321 ? 2.9 13.312 3.416 1 97.94 321 PHE A CA 1
ATOM 2549 C C . PHE A 1 321 ? 3.846 12.148 3.707 1 97.94 321 PHE A C 1
ATOM 2551 O O . PHE A 1 321 ? 4.973 12.125 3.211 1 97.94 321 PHE A O 1
ATOM 2558 N N . THR A 1 322 ? 3.348 11.273 4.504 1 96 322 THR A N 1
ATOM 2559 C CA . THR A 1 322 ? 4 9.992 4.742 1 96 322 THR A CA 1
ATOM 2560 C C . THR A 1 322 ? 3.051 8.836 4.438 1 96 322 THR A C 1
ATOM 2562 O O . THR A 1 322 ? 1.86 9.055 4.199 1 96 322 THR A O 1
ATOM 2565 N N . SER A 1 323 ? 3.59 7.684 4.305 1 93.5 323 SER A N 1
ATOM 2566 C CA . SER A 1 323 ? 2.775 6.496 4.07 1 93.5 323 SER A CA 1
ATOM 2567 C C . SER A 1 323 ? 2.477 5.762 5.375 1 93.5 323 SER A C 1
ATOM 2569 O O . SER A 1 323 ? 3.299 5.758 6.293 1 93.5 323 SER A O 1
ATOM 2571 N N . GLN A 1 324 ? 1.282 5.145 5.469 1 93.5 324 GLN A N 1
ATOM 2572 C CA . GLN A 1 324 ? 0.966 4.336 6.641 1 93.5 324 GLN A CA 1
ATOM 2573 C C . GLN A 1 324 ? 1.873 3.111 6.727 1 93.5 324 GLN A C 1
ATOM 2575 O O . GLN A 1 324 ? 2.053 2.537 7.805 1 93.5 324 GLN A O 1
ATOM 2580 N N . TRP A 1 325 ? 2.389 2.754 5.582 1 91.38 325 TRP A N 1
ATOM 2581 C CA . TRP A 1 325 ? 3.326 1.636 5.531 1 91.38 325 TRP A CA 1
ATOM 2582 C C . TRP A 1 325 ? 4.766 2.127 5.648 1 91.38 325 TRP A C 1
ATOM 2584 O O . TRP A 1 325 ? 5.52 2.094 4.672 1 91.38 325 TRP A O 1
ATOM 2594 N N . TYR A 1 326 ? 5.152 2.445 6.785 1 83.44 326 TYR A N 1
ATOM 2595 C CA . TYR A 1 326 ? 6.434 3.092 7.047 1 83.44 326 TYR A CA 1
ATOM 2596 C C . TYR A 1 326 ? 7.59 2.115 6.848 1 83.44 326 TYR A C 1
ATOM 2598 O O . TYR A 1 326 ? 8.68 2.512 6.434 1 83.44 326 TYR A O 1
ATOM 2606 N N . LYS A 1 327 ? 7.391 0.878 7.156 1 76.31 327 LYS A N 1
ATOM 2607 C CA . LYS A 1 327 ? 8.438 -0.113 6.934 1 76.31 327 LYS A CA 1
ATOM 2608 C C . LYS A 1 327 ? 8.492 -0.535 5.469 1 76.31 327 LYS A C 1
ATOM 2610 O O . LYS A 1 327 ? 9.578 -0.643 4.887 1 76.31 327 LYS A O 1
ATOM 2615 N N . GLY A 1 328 ? 7.395 -0.67 4.938 1 70.94 328 GLY A N 1
ATOM 2616 C CA . GLY A 1 328 ? 7.312 -1.103 3.551 1 70.94 328 GLY A CA 1
ATOM 2617 C C . GLY A 1 328 ? 7.875 -0.085 2.574 1 70.94 328 GLY A C 1
ATOM 2618 O O . GLY A 1 328 ? 8.445 -0.453 1.546 1 70.94 328 GLY A O 1
ATOM 2619 N N . ALA A 1 329 ? 7.652 1.107 2.918 1 69.31 329 ALA A N 1
ATOM 2620 C CA . ALA A 1 329 ? 8.078 2.197 2.045 1 69.31 329 ALA A CA 1
ATOM 2621 C C . ALA A 1 329 ? 9.484 2.672 2.406 1 69.31 329 ALA A C 1
ATOM 2623 O O . ALA A 1 329 ? 9.945 3.695 1.9 1 69.31 329 ALA A O 1
ATOM 2624 N N . SER A 1 330 ? 10.148 2.102 3.189 1 72.81 330 SER A N 1
ATOM 2625 C CA . SER A 1 330 ? 11.5 2.436 3.627 1 72.81 330 SER A CA 1
ATOM 2626 C C . SER A 1 330 ? 11.547 3.818 4.266 1 72.81 330 SER A C 1
ATOM 2628 O O . SER A 1 330 ? 12.484 4.586 4.027 1 72.81 330 SER A O 1
ATOM 2630 N N . GLY A 1 331 ? 10.469 4.211 4.898 1 82.5 331 GLY A N 1
ATOM 2631 C CA . GLY A 1 331 ? 10.445 5.465 5.637 1 82.5 331 GLY A CA 1
ATOM 2632 C C . GLY A 1 331 ? 10.508 6.684 4.738 1 82.5 331 GLY A C 1
ATOM 2633 O O . GLY A 1 331 ? 11.133 7.688 5.086 1 82.5 331 GLY A O 1
ATOM 2634 N N . SER A 1 332 ? 9.883 6.711 3.652 1 89 332 SER A N 1
ATOM 2635 C CA . SER A 1 332 ? 9.922 7.809 2.691 1 89 332 SER A CA 1
ATOM 2636 C C . SER A 1 332 ? 8.82 8.828 2.969 1 89 332 SER A C 1
ATOM 2638 O O . SER A 1 332 ? 7.809 8.5 3.588 1 89 332 SER A O 1
ATOM 2640 N N . SER A 1 333 ? 9.109 10.086 2.588 1 95.25 333 SER A N 1
ATOM 2641 C CA . SER A 1 333 ? 8.125 11.156 2.654 1 95.25 333 SER A CA 1
ATOM 2642 C C . SER A 1 333 ? 8.023 11.898 1.324 1 95.25 333 SER A C 1
ATOM 2644 O O . SER A 1 333 ? 8.93 11.828 0.495 1 95.25 333 SER A O 1
ATOM 2646 N N . ALA A 1 334 ? 6.91 12.516 1.157 1 96.31 334 ALA A N 1
ATOM 2647 C CA . ALA A 1 334 ? 6.684 13.258 -0.081 1 96.31 334 ALA A CA 1
ATOM 2648 C C . ALA A 1 334 ? 6.047 14.609 0.2 1 96.31 334 ALA A C 1
ATOM 2650 O O . ALA A 1 334 ? 5.297 14.766 1.167 1 96.31 334 ALA A O 1
ATOM 2651 N N . VAL A 1 335 ? 6.43 15.562 -0.581 1 98.25 335 VAL A N 1
ATOM 2652 C CA . VAL A 1 335 ? 5.754 16.859 -0.596 1 98.25 335 VAL A CA 1
ATOM 2653 C C . VAL A 1 335 ? 4.883 16.969 -1.846 1 98.25 335 VAL A C 1
ATOM 2655 O O . VAL A 1 335 ? 5.363 16.766 -2.965 1 98.25 335 VAL A O 1
ATOM 2658 N N . CYS A 1 336 ? 3.631 17.25 -1.595 1 98.38 336 CYS A N 1
ATOM 2659 C CA . CYS A 1 336 ? 2.705 17.438 -2.705 1 98.38 336 CYS A CA 1
ATOM 2660 C C . CYS A 1 336 ? 2.006 18.797 -2.607 1 98.38 336 CYS A C 1
ATOM 2662 O O . CYS A 1 336 ? 1.999 19.422 -1.545 1 98.38 336 CYS A O 1
ATOM 2664 N N . SER A 1 337 ? 1.523 19.234 -3.742 1 98 337 SER A N 1
ATOM 2665 C CA . SER A 1 337 ? 0.785 20.484 -3.768 1 98 337 SER A CA 1
ATOM 2666 C C . SER A 1 337 ? -0.544 20.344 -4.5 1 98 337 SER A C 1
ATOM 2668 O O . SER A 1 337 ? -0.655 19.547 -5.438 1 98 337 SER A O 1
ATOM 2670 N N . PHE A 1 338 ? -1.522 21.031 -4.09 1 98.69 338 PHE A N 1
ATOM 2671 C CA . PHE A 1 338 ? -2.865 21.031 -4.656 1 98.69 338 PHE A CA 1
ATOM 2672 C C . PHE A 1 338 ? -3.314 22.469 -4.965 1 98.69 338 PHE A C 1
ATOM 2674 O O . PHE A 1 338 ? -2.988 23.391 -4.23 1 98.69 338 PHE A O 1
ATOM 2681 N N . THR A 1 339 ? -4.098 22.641 -5.941 1 98.44 339 THR A N 1
ATOM 2682 C CA . THR A 1 339 ? -4.566 23.969 -6.32 1 98.44 339 THR A CA 1
ATOM 2683 C C . THR A 1 339 ? -5.984 24.203 -5.812 1 98.44 339 THR A C 1
ATOM 2685 O O . THR A 1 339 ? -6.738 23.25 -5.582 1 98.44 339 THR A O 1
ATOM 2688 N N . MET A 1 340 ? -6.301 25.484 -5.699 1 98.19 340 MET A N 1
ATOM 2689 C CA . MET A 1 340 ? -7.656 25.859 -5.312 1 98.19 340 MET A CA 1
ATOM 2690 C C . MET A 1 340 ? -8.672 25.359 -6.332 1 98.19 340 MET A C 1
ATOM 2692 O O . MET A 1 340 ? -9.797 24.984 -5.973 1 98.19 340 MET A O 1
ATOM 2696 N N . ASP A 1 341 ? -8.305 25.312 -7.531 1 98.06 341 ASP A N 1
ATOM 2697 C CA . ASP A 1 341 ? -9.195 24.828 -8.578 1 98.06 341 ASP A CA 1
ATOM 2698 C C . ASP A 1 341 ? -9.555 23.359 -8.359 1 98.06 341 ASP A C 1
ATOM 2700 O O . ASP A 1 341 ? -10.711 22.969 -8.508 1 98.06 341 ASP A O 1
ATOM 2704 N N . GLN A 1 342 ? -8.562 22.562 -8.094 1 98.56 342 GLN A N 1
ATOM 2705 C CA . GLN A 1 342 ? -8.805 21.156 -7.793 1 98.56 342 GLN A CA 1
ATOM 2706 C C . GLN A 1 342 ? -9.742 21 -6.598 1 98.56 342 GLN A C 1
ATOM 2708 O O . GLN A 1 342 ? -10.648 20.172 -6.621 1 98.56 342 GLN A O 1
ATOM 2713 N N . VAL A 1 343 ? -9.484 21.797 -5.609 1 98.5 343 VAL A N 1
ATOM 2714 C CA . VAL A 1 343 ? -10.273 21.734 -4.387 1 98.5 343 VAL A CA 1
ATOM 2715 C C . VAL A 1 343 ? -11.719 22.125 -4.684 1 98.5 343 VAL A C 1
ATOM 2717 O O . VAL A 1 343 ? -12.656 21.453 -4.26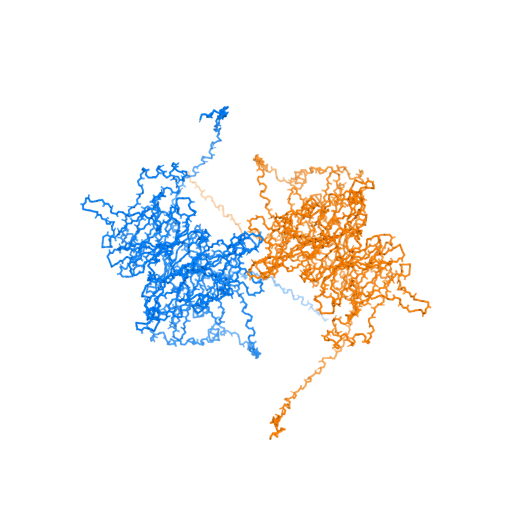6 1 98.5 343 VAL A O 1
ATOM 2720 N N . ALA A 1 344 ? -11.859 23.203 -5.387 1 97.31 344 ALA A N 1
ATOM 2721 C CA . ALA A 1 344 ? -13.195 23.688 -5.738 1 97.31 344 ALA A CA 1
ATOM 2722 C C . ALA A 1 344 ? -13.953 22.641 -6.562 1 97.31 344 ALA A C 1
ATOM 2724 O O . ALA A 1 344 ? -15.148 22.422 -6.355 1 97.31 344 ALA A O 1
ATOM 2725 N N . LYS A 1 345 ? -13.289 22.047 -7.484 1 98.12 345 LYS A N 1
ATOM 2726 C CA . LYS A 1 345 ? -13.914 21.031 -8.32 1 98.12 345 LYS A CA 1
ATOM 2727 C C . LYS A 1 345 ? -14.398 19.844 -7.477 1 98.12 345 LYS A C 1
ATOM 2729 O O . LYS A 1 345 ? -15.469 19.297 -7.73 1 98.12 345 LYS A O 1
ATOM 2734 N N . ALA A 1 346 ? -13.602 19.453 -6.555 1 98.31 346 ALA A N 1
ATOM 2735 C CA . ALA A 1 346 ? -13.977 18.328 -5.691 1 98.31 346 ALA A CA 1
ATOM 2736 C C . ALA A 1 346 ? -15.227 18.656 -4.887 1 98.31 346 ALA A C 1
ATOM 2738 O O . ALA A 1 346 ? -16.156 17.844 -4.789 1 98.31 346 ALA A O 1
ATOM 2739 N N . PHE A 1 347 ? -15.32 19.859 -4.309 1 97.94 347 PHE A N 1
ATOM 2740 C CA . PHE A 1 347 ? -16.422 20.234 -3.445 1 97.94 347 PHE A CA 1
ATOM 2741 C C . PHE A 1 347 ? -17.672 20.531 -4.266 1 97.94 347 PHE A C 1
ATOM 2743 O O . PHE A 1 347 ? -18.781 20.594 -3.725 1 97.94 347 PHE A O 1
ATOM 2750 N N . ASN A 1 348 ? -17.5 20.734 -5.562 1 96.69 348 ASN A N 1
ATOM 2751 C CA . ASN A 1 348 ? -18.656 20.953 -6.445 1 96.69 348 ASN A CA 1
ATOM 2752 C C . ASN A 1 348 ? -19.031 19.656 -7.172 1 96.69 348 ASN A C 1
ATOM 2754 O O . ASN A 1 348 ? -19.906 19.672 -8.039 1 96.69 348 ASN A O 1
ATOM 2758 N N . GLY A 1 349 ? -18.375 18.594 -6.809 1 97.44 349 GLY A N 1
ATOM 2759 C CA . GLY A 1 349 ? -18.609 17.328 -7.484 1 97.44 349 GLY A CA 1
ATOM 2760 C C . GLY A 1 349 ? -19.672 16.484 -6.809 1 97.44 349 GLY A C 1
ATOM 2761 O O . GLY A 1 349 ? -20.547 17.016 -6.125 1 97.44 349 GLY A O 1
ATOM 2762 N N . ARG A 1 350 ? -19.656 15.172 -7.07 1 97.62 350 ARG A N 1
ATOM 2763 C CA . ARG A 1 350 ? -20.656 14.234 -6.559 1 97.62 350 ARG A CA 1
ATOM 2764 C C . ARG A 1 350 ? -20.391 13.898 -5.094 1 97.62 350 ARG A C 1
ATOM 2766 O O . ARG A 1 350 ? -19.281 14.117 -4.59 1 97.62 350 ARG A O 1
ATOM 2773 N N . TYR A 1 351 ? -21.453 13.359 -4.465 1 98 351 TYR A N 1
ATOM 2774 C CA . TYR A 1 351 ? -21.375 12.992 -3.057 1 98 351 TYR A CA 1
ATOM 2775 C C . TYR A 1 351 ? -21.234 11.484 -2.895 1 98 351 TYR A C 1
ATOM 2777 O O . TYR A 1 351 ? -21.547 10.719 -3.811 1 98 351 TYR A O 1
ATOM 2785 N N . ARG A 1 352 ? -20.656 11.07 -1.802 1 96.31 352 ARG A N 1
ATOM 2786 C CA . ARG A 1 352 ? -20.672 9.672 -1.398 1 96.31 352 ARG A CA 1
ATOM 2787 C C . ARG A 1 352 ? -21.812 9.398 -0.417 1 96.31 352 ARG A C 1
ATOM 2789 O O . ARG A 1 352 ? -22.25 10.305 0.298 1 96.31 352 ARG A O 1
ATOM 2796 N N . GLU A 1 353 ? -22.25 8.164 -0.419 1 93.44 353 GLU A N 1
ATOM 2797 C CA . GLU A 1 353 ? -23.312 7.738 0.479 1 93.44 353 GLU A CA 1
ATOM 2798 C C . GLU A 1 353 ? -23.016 6.371 1.085 1 93.44 353 GLU A C 1
ATOM 2800 O O . GLU A 1 353 ? -22.375 5.527 0.45 1 93.44 353 GLU A O 1
ATOM 2805 N N . VAL A 1 354 ? -23.438 6.234 2.279 1 91.12 354 VAL A N 1
ATOM 2806 C CA . VAL A 1 354 ? -23.203 4.961 2.951 1 91.12 354 VAL A CA 1
ATOM 2807 C C . VAL A 1 354 ? -24.516 4.195 3.07 1 91.12 354 VAL A C 1
ATOM 2809 O O . VAL A 1 354 ? -25.562 4.789 3.32 1 91.12 354 VAL A O 1
ATOM 2812 N N . ASN A 1 355 ? -24.422 2.904 2.725 1 86.69 355 ASN A N 1
ATOM 2813 C CA . ASN A 1 355 ? -25.531 2.014 3.062 1 86.69 355 ASN A CA 1
ATOM 2814 C C . ASN A 1 355 ? -25.516 1.646 4.543 1 86.69 355 ASN A C 1
ATOM 2816 O O . ASN A 1 355 ? -24.625 0.95 5.012 1 86.69 355 ASN A O 1
ATOM 2820 N N . ARG A 1 356 ? -26.469 2.037 5.211 1 84.5 356 ARG A N 1
ATOM 2821 C CA . ARG A 1 356 ? -26.484 1.882 6.664 1 84.5 356 ARG A CA 1
ATOM 2822 C C . ARG A 1 356 ? -26.547 0.409 7.055 1 84.5 356 ARG A C 1
ATOM 2824 O O . ARG A 1 356 ? -26.047 0.018 8.109 1 84.5 356 ARG A O 1
ATOM 2831 N N . GLU A 1 357 ? -27.094 -0.377 6.227 1 81.88 357 GLU A N 1
ATOM 2832 C CA . GLU A 1 357 ? -27.25 -1.799 6.527 1 81.88 357 GLU A CA 1
ATOM 2833 C C . GLU A 1 357 ? -25.938 -2.553 6.289 1 81.88 357 GLU A C 1
ATOM 2835 O O . GLU A 1 357 ? -25.5 -3.332 7.137 1 81.88 357 GLU A O 1
ATOM 2840 N N . THR A 1 358 ? -25.375 -2.289 5.184 1 79.38 358 THR A N 1
ATOM 2841 C CA . THR A 1 358 ? -24.188 -3.049 4.809 1 79.38 358 THR A CA 1
ATOM 2842 C C . THR A 1 358 ? -22.906 -2.275 5.16 1 79.38 358 THR A C 1
ATOM 2844 O O . THR A 1 358 ? -21.812 -2.84 5.164 1 79.38 358 THR A O 1
ATOM 2847 N N . GLN A 1 359 ? -23.016 -0.951 5.418 1 82.56 359 GLN A N 1
ATOM 2848 C CA . GLN A 1 359 ? -21.922 -0.066 5.789 1 82.56 359 GLN A CA 1
ATOM 2849 C C . GLN A 1 359 ? -20.969 0.152 4.621 1 82.56 359 GLN A C 1
ATOM 2851 O O . GLN A 1 359 ? -19.812 0.526 4.816 1 82.56 359 GLN A O 1
ATOM 2856 N N . GLN A 1 360 ? -21.469 -0.126 3.436 1 85.88 360 GLN A N 1
ATOM 2857 C CA . GLN A 1 360 ? -20.641 0.099 2.246 1 85.88 360 GLN A CA 1
ATOM 2858 C C . GLN A 1 360 ? -20.891 1.489 1.667 1 85.88 360 GLN A C 1
ATOM 2860 O O . GLN A 1 360 ? -22.031 1.972 1.653 1 85.88 360 GLN A O 1
ATOM 2865 N N . TRP A 1 361 ? -19.859 2.102 1.24 1 90.56 361 TRP A N 1
ATOM 2866 C CA . TRP A 1 361 ? -19.938 3.432 0.645 1 90.56 361 TRP A CA 1
ATOM 2867 C C . TRP A 1 361 ? -20.016 3.344 -0.875 1 90.56 361 TRP A C 1
ATOM 2869 O O . TRP A 1 361 ? -19.422 2.449 -1.483 1 90.56 361 TRP A O 1
ATOM 2879 N N . TYR A 1 362 ? -20.781 4.215 -1.515 1 90.5 362 TYR A N 1
ATOM 2880 C CA . TYR A 1 362 ? -20.859 4.285 -2.969 1 90.5 362 TYR A CA 1
ATOM 2881 C C . TYR A 1 362 ? -21.141 5.711 -3.428 1 90.5 362 TYR A C 1
ATOM 2883 O O . TYR A 1 362 ? -21.422 6.594 -2.607 1 90.5 362 TYR A O 1
ATOM 2891 N N . THR A 1 363 ? -21.031 6 -4.637 1 93.12 363 THR A N 1
ATOM 2892 C CA . THR A 1 363 ? -21.266 7.32 -5.211 1 93.12 363 THR A CA 1
ATOM 2893 C C . THR A 1 363 ? -22.766 7.574 -5.367 1 93.12 363 THR A C 1
ATOM 2895 O O . THR A 1 363 ? -23.5 6.719 -5.863 1 93.12 363 THR A O 1
ATOM 2898 N N . TYR A 1 364 ? -23.219 8.703 -4.914 1 94.94 364 TYR A N 1
ATOM 2899 C CA . TYR A 1 364 ? -24.609 9.109 -5.105 1 94.94 364 TYR A CA 1
ATOM 2900 C C . TYR A 1 364 ? -24.844 9.609 -6.527 1 94.94 364 TYR A C 1
ATOM 2902 O O . TYR A 1 364 ? -24.281 10.625 -6.934 1 94.94 364 TYR A O 1
ATOM 2910 N N . ASN A 1 365 ? -25.688 8.945 -7.211 1 92.5 365 ASN A N 1
ATOM 2911 C CA . ASN A 1 365 ? -25.891 9.266 -8.617 1 92.5 365 ASN A CA 1
ATOM 2912 C C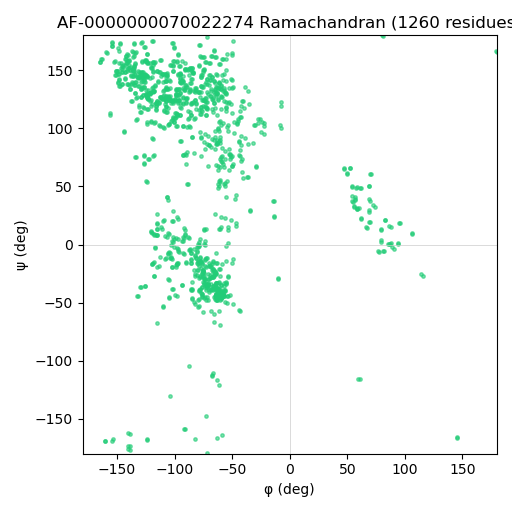 . ASN A 1 365 ? -27.297 9.781 -8.883 1 92.5 365 ASN A C 1
ATOM 2914 O O . ASN A 1 365 ? -27.719 9.891 -10.031 1 92.5 365 ASN A O 1
ATOM 2918 N N . HIS A 1 366 ? -28.031 10.195 -7.984 1 93.88 366 HIS A N 1
ATOM 2919 C CA . HIS A 1 366 ? -29.375 10.719 -8.125 1 93.88 366 HIS A CA 1
ATOM 2920 C C . HIS A 1 366 ? -29.391 12.25 -8.086 1 93.88 366 HIS A C 1
ATOM 2922 O O . HIS A 1 366 ? -28.359 12.867 -7.773 1 93.88 366 HIS A O 1
ATOM 2928 N N . PRO A 1 367 ? -30.453 12.852 -8.391 1 96.31 367 PRO A N 1
ATOM 2929 C CA . PRO A 1 367 ? -30.516 14.32 -8.352 1 96.31 367 PRO A CA 1
ATOM 2930 C C . PRO A 1 367 ? -30.266 14.883 -6.953 1 96.31 367 PRO A C 1
ATOM 2932 O O . PRO A 1 367 ? -30.812 14.367 -5.973 1 96.31 367 PRO A O 1
ATOM 2935 N N . VAL A 1 368 ? -29.562 15.891 -6.922 1 97.06 368 VAL A N 1
ATOM 2936 C CA . VAL A 1 368 ? -29.234 16.562 -5.672 1 97.06 368 VAL A CA 1
ATOM 2937 C C . VAL A 1 368 ? -30.219 17.703 -5.414 1 97.06 368 VAL A C 1
ATOM 2939 O O . VAL A 1 368 ? -30.625 18.406 -6.34 1 97.06 368 VAL A O 1
ATOM 2942 N N . PRO A 1 369 ? -30.641 17.891 -4.23 1 96.81 369 PRO A N 1
ATOM 2943 C CA . PRO A 1 369 ? -31.562 18.984 -3.932 1 96.81 369 PRO A CA 1
ATOM 2944 C C . PRO A 1 369 ? -30.938 20.359 -4.164 1 96.81 369 PRO A C 1
ATOM 2946 O O . PRO A 1 369 ? -29.719 20.5 -4.176 1 96.81 369 PRO A O 1
ATOM 2949 N N . GLU A 1 370 ? -31.844 21.359 -4.297 1 93.25 370 GLU A N 1
ATOM 2950 C CA . GLU A 1 370 ? -31.438 22.766 -4.43 1 93.25 370 GLU A CA 1
ATOM 2951 C C . GLU A 1 370 ? -31.906 23.594 -3.232 1 93.25 370 GLU A C 1
ATOM 2953 O O . GLU A 1 370 ? -33 23.375 -2.717 1 93.25 370 GLU A O 1
ATOM 2958 N N . PRO A 1 371 ? -31.203 24.594 -2.873 1 95.06 371 PRO A N 1
ATOM 2959 C CA . PRO A 1 371 ? -29.828 24.906 -3.314 1 95.06 371 PRO A CA 1
ATOM 2960 C C . PRO A 1 371 ? -28.844 23.781 -2.992 1 95.06 371 PRO A C 1
ATOM 2962 O O . PRO A 1 371 ? -29.141 22.922 -2.156 1 95.06 371 PRO A O 1
ATOM 2965 N N . ARG A 1 372 ? -27.734 23.734 -3.645 1 95.88 372 ARG A N 1
ATOM 2966 C CA . ARG A 1 372 ? -26.797 22.625 -3.496 1 95.88 372 ARG A CA 1
ATOM 2967 C C . ARG A 1 372 ? -26.391 22.453 -2.039 1 95.88 372 ARG A C 1
ATOM 2969 O O . ARG A 1 372 ? -25.922 23.391 -1.399 1 95.88 372 ARG A O 1
ATOM 2976 N N . PRO A 1 373 ? -26.453 21.297 -1.537 1 97.38 373 PRO A N 1
ATOM 2977 C CA . PRO A 1 373 ? -26.125 21.062 -0.126 1 97.38 373 PRO A CA 1
ATOM 2978 C C . PRO A 1 373 ? -24.656 21.328 0.198 1 97.38 373 PRO A C 1
ATOM 2980 O O . PRO A 1 373 ? -23.781 20.969 -0.583 1 97.38 373 PRO A O 1
ATOM 2983 N N . GLY A 1 374 ? -24.391 21.953 1.407 1 96.94 374 GLY A N 1
ATOM 2984 C CA . GLY A 1 374 ? -23.047 22.188 1.881 1 96.94 374 GLY A CA 1
ATOM 2985 C C . GLY A 1 374 ? -22.453 23.484 1.35 1 96.94 374 GLY A C 1
ATOM 2986 O O . GLY A 1 374 ? -21.328 23.844 1.693 1 96.94 374 GLY A O 1
ATOM 2987 N N . MET A 1 375 ? -23.172 24.219 0.578 1 94.56 375 MET A N 1
ATOM 2988 C CA . MET A 1 375 ? -22.656 25.453 -0.002 1 94.56 375 MET A CA 1
ATOM 2989 C C . MET A 1 375 ? -22.859 26.625 0.957 1 94.56 375 MET A C 1
ATOM 2991 O O . MET A 1 375 ? -23.781 26.609 1.77 1 94.56 375 MET A O 1
ATOM 2995 N N . CYS A 1 376 ? -21.984 27.562 0.83 1 96.62 376 CYS A N 1
ATOM 2996 C CA . CYS A 1 376 ? -22.109 28.797 1.602 1 96.62 376 CYS A CA 1
ATOM 2997 C C . CYS A 1 376 ? -23.219 29.672 1.035 1 96.62 376 CYS A C 1
ATOM 2999 O O . CYS A 1 376 ? -23.641 29.5 -0.113 1 96.62 376 CYS A O 1
ATOM 3001 N N . ILE A 1 377 ? -23.672 30.594 1.852 1 95.5 377 ILE A N 1
ATOM 3002 C CA . ILE A 1 377 ? -24.766 31.469 1.436 1 95.5 377 ILE A CA 1
ATOM 3003 C C . ILE A 1 377 ? -24.266 32.469 0.397 1 95.5 377 ILE A C 1
ATOM 3005 O O . ILE A 1 377 ? -23.375 33.281 0.682 1 95.5 377 ILE A O 1
ATOM 3009 N N . THR A 1 378 ? -24.797 32.406 -0.76 1 94.19 378 THR A N 1
ATOM 3010 C CA . THR A 1 378 ? -24.406 33.281 -1.849 1 94.19 378 THR A CA 1
ATOM 3011 C C . THR A 1 378 ? -25.453 34.406 -2.025 1 94.19 378 THR A C 1
ATOM 3013 O O . THR A 1 378 ? -26.516 34.375 -1.391 1 94.19 378 THR A O 1
ATOM 3016 N N . ASN A 1 379 ? -25.062 35.312 -2.92 1 94.19 379 ASN A N 1
ATOM 3017 C CA . ASN A 1 379 ? -26.031 36.344 -3.281 1 94.19 379 ASN A CA 1
ATOM 3018 C C . ASN A 1 379 ? -27.266 35.75 -3.943 1 94.19 379 ASN A C 1
ATOM 3020 O O . ASN A 1 379 ? -28.375 36.219 -3.707 1 94.19 379 ASN A O 1
ATOM 3024 N N . ASP A 1 380 ? -27.031 34.812 -4.695 1 92.94 380 ASP A N 1
ATOM 3025 C CA . ASP A 1 380 ? -28.125 34.125 -5.359 1 92.94 380 ASP A CA 1
ATOM 3026 C C . ASP A 1 380 ? -29.078 33.5 -4.344 1 92.94 380 ASP A C 1
ATOM 3028 O O . ASP A 1 380 ? -30.297 33.531 -4.516 1 92.94 380 ASP A O 1
ATOM 3032 N N . ALA A 1 381 ? -28.5 32.875 -3.391 1 93.94 381 ALA A N 1
ATOM 3033 C CA . ALA A 1 381 ? -29.328 32.281 -2.34 1 93.94 381 ALA A CA 1
ATOM 3034 C C . ALA A 1 381 ? -30.141 33.344 -1.613 1 93.94 381 ALA A C 1
ATOM 3036 O O . ALA A 1 381 ? -31.297 33.125 -1.273 1 93.94 381 ALA A O 1
ATOM 3037 N N . ARG A 1 382 ? -29.562 34.438 -1.344 1 94.56 382 ARG A N 1
ATOM 3038 C CA . ARG A 1 382 ? -30.266 35.531 -0.67 1 94.56 382 ARG A CA 1
ATOM 3039 C C . ARG A 1 382 ? -31.438 36.031 -1.505 1 94.56 382 ARG A C 1
ATOM 3041 O O . ARG A 1 382 ? -32.5 36.375 -0.962 1 94.56 382 ARG A O 1
ATOM 3048 N N . LYS A 1 383 ? -31.203 36.094 -2.773 1 94.06 383 LYS A N 1
ATOM 3049 C CA . LYS A 1 383 ? -32.281 36.469 -3.674 1 94.06 383 LYS A CA 1
ATOM 3050 C C . LYS A 1 383 ? -33.438 35.5 -3.617 1 94.06 383 LYS A C 1
ATOM 3052 O O . LYS A 1 383 ? -34.594 35.844 -3.902 1 94.06 383 LYS A O 1
ATOM 3057 N N . GLN A 1 384 ? -33.156 34.281 -3.266 1 93.38 384 GLN A N 1
ATOM 3058 C CA . GLN A 1 384 ? -34.156 33.25 -3.146 1 93.38 384 GLN A CA 1
ATOM 3059 C C . GLN A 1 384 ? -34.719 33.188 -1.725 1 93.38 384 GLN A C 1
ATOM 3061 O O . GLN A 1 384 ? -35.25 32.156 -1.312 1 93.38 384 GLN A O 1
ATOM 3066 N N . ASP A 1 385 ? -34.438 34.188 -0.935 1 94 385 ASP A N 1
ATOM 3067 C CA . ASP A 1 385 ? -34.969 34.344 0.42 1 94 385 ASP A CA 1
ATOM 3068 C C . ASP A 1 385 ? -34.312 33.375 1.393 1 94 385 ASP A C 1
ATOM 3070 O O . ASP A 1 385 ? -34.969 32.812 2.25 1 94 385 ASP A O 1
ATOM 3074 N N . ILE A 1 386 ? -33.062 33.062 1.168 1 95.81 386 ILE A N 1
ATOM 3075 C CA . ILE A 1 386 ? -32.219 32.312 2.08 1 95.81 386 ILE A CA 1
ATOM 3076 C C . ILE A 1 386 ? -31.031 33.156 2.537 1 95.81 386 ILE A C 1
ATOM 3078 O O . ILE A 1 386 ? -29.906 32.906 2.111 1 95.81 386 ILE A O 1
ATOM 3082 N N . PRO A 1 387 ? -31.312 34 3.402 1 94.75 387 PRO A N 1
ATOM 3083 C CA . PRO A 1 387 ? -30.281 34.969 3.801 1 94.75 387 PRO A CA 1
ATOM 3084 C C . PRO A 1 387 ? -29.219 34.344 4.711 1 94.75 387 PRO A C 1
ATOM 3086 O O . PRO A 1 387 ? -28.125 34.875 4.852 1 94.75 387 PRO A O 1
ATOM 3089 N N . SER A 1 388 ? -29.625 33.25 5.395 1 94.94 388 SER A N 1
ATOM 3090 C CA . SER A 1 388 ? -28.703 32.562 6.293 1 94.94 388 SER A CA 1
ATOM 3091 C C . SER A 1 388 ? -28.984 31.047 6.32 1 94.94 388 SER A C 1
ATOM 3093 O O . SER A 1 388 ? -29.969 30.594 5.746 1 94.94 388 SER A O 1
ATOM 3095 N N . SER A 1 389 ? -28.109 30.297 6.996 1 95.25 389 SER A N 1
ATOM 3096 C CA . SER A 1 389 ? -28.266 28.844 7.074 1 95.25 389 SER A CA 1
ATOM 3097 C C . SER A 1 389 ? -29.5 28.469 7.875 1 95.25 389 SER A C 1
ATOM 3099 O O . SER A 1 389 ? -30.016 27.359 7.73 1 95.25 389 SER A O 1
ATOM 3101 N N . LEU A 1 390 ? -30 29.375 8.719 1 95.44 390 LEU A N 1
ATOM 3102 C CA . LEU A 1 390 ? -31.188 29.125 9.523 1 95.44 390 LEU A CA 1
ATOM 3103 C C . LEU A 1 390 ? -32.406 28.938 8.641 1 95.44 390 LEU A C 1
ATOM 3105 O O . LEU A 1 390 ? -33.375 28.281 9.031 1 95.44 390 LEU A O 1
ATOM 3109 N N . ARG A 1 391 ? -32.344 29.5 7.438 1 95.62 391 ARG A N 1
ATOM 3110 C CA . ARG A 1 391 ? -33.5 29.453 6.531 1 95.62 391 ARG A CA 1
ATOM 3111 C C . ARG A 1 391 ? -33.281 28.438 5.422 1 95.62 391 ARG A C 1
ATOM 3113 O O . ARG A 1 391 ? -34.031 28.375 4.457 1 95.62 391 ARG A O 1
ATOM 3120 N N . MET A 1 392 ? -32.219 27.656 5.543 1 96.25 392 MET A N 1
ATOM 3121 C CA . MET A 1 392 ? -31.969 26.594 4.578 1 96.25 392 MET A CA 1
ATOM 3122 C C . MET A 1 392 ? -33.062 25.531 4.637 1 96.25 392 MET A C 1
ATOM 3124 O O . MET A 1 392 ? -33.469 25.094 5.723 1 96.25 392 MET A O 1
ATOM 3128 N N . PRO A 1 393 ? -33.594 25.109 3.482 1 96.31 393 PRO A N 1
ATOM 3129 C CA . PRO A 1 393 ? -34.656 24.109 3.477 1 96.31 393 PRO A CA 1
ATOM 3130 C C . PRO A 1 393 ? -34.25 22.812 4.172 1 96.31 393 PRO A C 1
ATOM 3132 O O . PRO A 1 393 ? -33.125 22.359 4.035 1 96.31 393 PRO A O 1
ATOM 3135 N N . ASP A 1 394 ? -35.188 22.156 4.805 1 96.75 394 ASP A N 1
ATOM 3136 C CA . ASP A 1 394 ? -34.969 20.922 5.543 1 96.75 394 ASP A CA 1
ATOM 3137 C C . ASP A 1 394 ? -34.469 19.812 4.613 1 96.75 394 ASP A C 1
ATOM 3139 O O . ASP A 1 394 ? -33.656 18.984 5.008 1 96.75 394 ASP A O 1
ATOM 3143 N N . LYS A 1 395 ? -35.062 19.812 3.486 1 97.06 395 LYS A N 1
ATOM 3144 C CA . LYS A 1 395 ? -34.688 18.781 2.521 1 97.06 395 LYS A CA 1
ATOM 3145 C C . LYS A 1 395 ? -33.188 18.828 2.232 1 97.06 395 LYS A C 1
ATOM 3147 O O . LYS A 1 395 ? -32.531 17.781 2.115 1 97.06 395 LYS A O 1
ATOM 3152 N N . VAL A 1 396 ? -32.656 19.984 2.121 1 97.44 396 VAL A N 1
ATOM 3153 C CA . VAL A 1 396 ? -31.25 20.188 1.83 1 97.44 396 VAL A CA 1
ATOM 3154 C C . VAL A 1 396 ? -30.406 19.781 3.039 1 97.44 396 VAL A C 1
ATOM 3156 O O . VAL A 1 396 ? -29.391 19.094 2.895 1 97.44 396 VAL A O 1
ATOM 3159 N N . LEU A 1 397 ? -30.875 20.094 4.191 1 97.19 397 LEU A N 1
ATOM 3160 C CA . LEU A 1 397 ? -30.125 19.812 5.414 1 97.19 397 LEU A CA 1
ATOM 3161 C C . LEU A 1 397 ? -30.141 18.328 5.73 1 97.19 397 LEU A C 1
ATOM 3163 O O . LEU A 1 397 ? -29.156 17.781 6.234 1 97.19 397 LEU A O 1
ATOM 3167 N N . ASN A 1 398 ? -31.234 17.672 5.457 1 96.12 398 ASN A N 1
ATOM 3168 C CA . ASN A 1 398 ? -31.297 16.219 5.641 1 96.12 398 ASN A CA 1
ATOM 3169 C C . ASN A 1 398 ? -30.344 15.5 4.695 1 96.12 398 ASN A C 1
ATOM 3171 O O . ASN A 1 398 ? -29.766 14.461 5.055 1 96.12 398 ASN A O 1
ATOM 3175 N N . PHE A 1 399 ? -30.219 16.031 3.57 1 97.06 399 PHE A N 1
ATOM 3176 C CA . PHE A 1 399 ? -29.281 15.469 2.611 1 97.06 399 PHE A CA 1
ATOM 3177 C C . PHE A 1 399 ? -27.859 15.578 3.123 1 97.06 399 PHE A C 1
ATOM 3179 O O . PHE A 1 399 ? -27.078 14.625 3.045 1 97.06 399 PHE A O 1
ATOM 3186 N N . VAL A 1 400 ? -27.5 16.703 3.648 1 96.06 400 VAL A N 1
ATOM 3187 C CA . VAL A 1 400 ? -26.141 16.969 4.117 1 96.06 400 VAL A CA 1
ATOM 3188 C C . VAL A 1 400 ? -25.797 16.016 5.262 1 96.06 400 VAL A C 1
ATOM 3190 O O . VAL A 1 400 ? -24.656 15.594 5.402 1 96.06 400 VAL A O 1
ATOM 3193 N N . LYS A 1 401 ? -26.688 15.664 6.027 1 94.56 401 LYS A N 1
ATOM 3194 C CA . LYS A 1 401 ? -26.469 14.789 7.172 1 94.56 401 LYS A CA 1
ATOM 3195 C C . LYS A 1 401 ? -25.844 13.461 6.738 1 94.56 401 LYS A C 1
ATOM 3197 O O . LYS A 1 401 ? -25 12.906 7.441 1 94.56 401 LYS A O 1
ATOM 3202 N N . ASP A 1 402 ? -26.266 13.102 5.547 1 93.62 402 ASP A N 1
ATOM 3203 C CA . ASP A 1 402 ? -25.875 11.773 5.09 1 93.62 402 ASP A CA 1
ATOM 3204 C C . ASP A 1 402 ? -24.828 11.867 3.982 1 93.62 402 ASP A C 1
ATOM 3206 O O . ASP A 1 402 ? -24.219 10.859 3.6 1 93.62 402 ASP A O 1
ATOM 3210 N N . HIS A 1 403 ? -24.656 13.07 3.459 1 96.44 403 HIS A N 1
ATOM 3211 C CA . HIS A 1 403 ? -23.766 13.25 2.309 1 96.44 403 HIS A CA 1
ATOM 3212 C C . HIS A 1 403 ? -22.719 14.32 2.578 1 96.44 403 HIS A C 1
ATOM 3214 O O . HIS A 1 403 ? -22.75 15.391 1.957 1 96.44 403 HIS A O 1
ATOM 3220 N N . PHE A 1 404 ? -21.828 14.008 3.418 1 97.25 404 PHE A N 1
ATOM 3221 C CA . PHE A 1 404 ? -20.812 14.961 3.855 1 97.25 404 PHE A CA 1
ATOM 3222 C C . PHE A 1 404 ? -19.469 14.656 3.197 1 97.25 404 PHE A C 1
ATOM 3224 O O . PHE A 1 404 ? -18.516 15.438 3.32 1 97.25 404 PHE A O 1
ATOM 3231 N N . LEU A 1 405 ? -19.344 13.508 2.564 1 97.94 405 LEU A N 1
ATOM 3232 C CA . LEU A 1 405 ? -18.109 13.062 1.921 1 97.94 405 LEU A CA 1
ATOM 3233 C C . LEU A 1 405 ? -18.219 13.195 0.405 1 97.94 405 LEU A C 1
ATOM 3235 O O . LEU A 1 405 ? -19.156 12.68 -0.207 1 97.94 405 LEU A O 1
ATOM 3239 N N . MET A 1 406 ? -17.219 13.953 -0.177 1 98.44 406 MET A N 1
ATOM 3240 C CA . MET A 1 406 ? -17.188 14.117 -1.628 1 98.44 406 MET A CA 1
ATOM 3241 C C . MET A 1 406 ? -16.609 12.875 -2.303 1 98.44 406 MET A C 1
ATOM 3243 O O . MET A 1 406 ? -15.789 12.164 -1.72 1 98.44 406 MET A O 1
ATOM 3247 N N . ASP A 1 407 ? -16.984 12.672 -3.51 1 96.94 407 ASP A N 1
ATOM 3248 C CA . ASP A 1 407 ? -16.578 11.492 -4.27 1 96.94 407 ASP A CA 1
ATOM 3249 C C . ASP A 1 407 ? -15.234 11.719 -4.941 1 96.94 407 ASP A C 1
ATOM 3251 O O . ASP A 1 407 ? -14.406 10.805 -5.008 1 96.94 407 ASP A O 1
ATOM 3255 N N . SER A 1 408 ? -15.039 12.867 -5.426 1 96.44 408 SER A N 1
ATOM 3256 C CA . SER A 1 408 ? -13.828 13.164 -6.184 1 96.44 408 SER A CA 1
ATOM 3257 C C . SER A 1 408 ? -12.609 13.227 -5.273 1 96.44 408 SER A C 1
ATOM 3259 O O . SER A 1 408 ? -12.664 13.797 -4.184 1 96.44 408 SER A O 1
ATOM 3261 N N . VAL A 1 409 ? -11.57 12.664 -5.738 1 96.56 409 VAL A N 1
ATOM 3262 C CA . VAL A 1 409 ? -10.305 12.672 -5.016 1 96.56 409 VAL A CA 1
ATOM 3263 C C . VAL A 1 409 ? -9.398 13.766 -5.578 1 96.56 409 VAL A C 1
ATOM 3265 O O . VAL A 1 409 ? -9.281 13.914 -6.797 1 96.56 409 VAL A O 1
ATOM 3268 N N . ILE A 1 410 ? -8.852 14.586 -4.738 1 98.56 410 ILE A N 1
ATOM 3269 C CA . ILE A 1 410 ? -7.887 15.602 -5.148 1 98.56 410 ILE A CA 1
ATOM 3270 C C . ILE A 1 410 ? -6.484 14.992 -5.172 1 98.56 410 ILE A C 1
ATOM 3272 O O . ILE A 1 410 ? -5.879 14.781 -4.121 1 98.56 410 ILE A O 1
ATOM 3276 N N . ARG A 1 411 ? -5.969 14.859 -6.328 1 96.94 411 ARG A N 1
ATOM 3277 C CA . ARG A 1 411 ? -4.734 14.102 -6.5 1 96.94 411 ARG A CA 1
ATOM 3278 C C . ARG A 1 411 ? -3.57 15.023 -6.855 1 96.94 411 ARG A C 1
ATOM 3280 O O . ARG A 1 411 ? -3.768 16.078 -7.473 1 96.94 411 ARG A O 1
ATOM 3287 N N . SER A 1 412 ? -2.414 14.664 -6.395 1 97.56 412 SER A N 1
ATOM 3288 C CA . SER A 1 412 ? -1.165 15.328 -6.75 1 97.56 412 SER A CA 1
ATOM 3289 C C . SER A 1 412 ? 0.001 14.344 -6.758 1 97.56 412 SER A C 1
ATOM 3291 O O . SER A 1 412 ? 0.022 13.391 -5.977 1 97.56 412 SER A O 1
ATOM 3293 N N . SER A 1 413 ? 0.867 14.516 -7.703 1 95.62 413 SER A N 1
ATOM 3294 C CA . SER A 1 413 ? 2.133 13.789 -7.676 1 95.62 413 SER A CA 1
ATOM 3295 C C . SER A 1 413 ? 3.168 14.516 -6.824 1 95.62 413 SER A C 1
ATOM 3297 O O . SER A 1 413 ? 3.166 15.742 -6.742 1 95.62 413 SER A O 1
ATOM 3299 N N . PRO A 1 414 ? 4.074 13.789 -6.266 1 95.56 414 PRO A N 1
ATOM 3300 C CA . PRO A 1 414 ? 5.07 14.422 -5.402 1 95.56 414 PRO A CA 1
ATOM 3301 C C . PRO A 1 414 ? 5.961 15.406 -6.152 1 95.56 414 PRO A C 1
ATOM 3303 O O . PRO A 1 414 ? 6.457 15.094 -7.238 1 95.56 414 PRO A O 1
ATOM 3306 N N . LEU A 1 415 ? 6.047 16.531 -5.543 1 96.31 415 LEU A N 1
ATOM 3307 C CA . LEU A 1 415 ? 7.047 17.5 -6.008 1 96.31 415 LEU A CA 1
ATOM 3308 C C . LEU A 1 415 ? 8.445 17.094 -5.543 1 96.31 415 LEU A C 1
ATOM 3310 O O . LEU A 1 415 ? 9.43 17.328 -6.25 1 96.31 415 LEU A O 1
ATOM 3314 N N . LEU A 1 416 ? 8.414 16.578 -4.398 1 95.88 416 LEU A N 1
ATOM 3315 C CA . LEU A 1 416 ? 9.641 16.156 -3.736 1 95.88 416 LEU A CA 1
ATOM 3316 C C . LEU A 1 416 ? 9.438 14.812 -3.041 1 95.88 416 LEU A C 1
ATOM 3318 O O . LEU A 1 416 ? 8.461 14.625 -2.314 1 95.88 416 LEU A O 1
ATOM 3322 N N . LEU A 1 417 ? 10.273 13.883 -3.418 1 93.25 417 LEU A N 1
ATOM 3323 C CA . LEU A 1 417 ? 10.297 12.578 -2.773 1 93.25 417 LEU A CA 1
ATOM 3324 C C . LEU A 1 417 ? 11.633 12.336 -2.076 1 93.25 417 LEU A C 1
ATOM 3326 O O . LEU A 1 417 ? 12.688 12.453 -2.697 1 93.25 417 LEU A O 1
ATOM 3330 N N . LYS A 1 418 ? 11.562 12.156 -0.817 1 92.62 418 LYS A N 1
ATOM 3331 C CA . LYS A 1 418 ? 12.797 11.883 -0.077 1 92.62 418 LYS A CA 1
ATOM 3332 C C . LYS A 1 418 ? 12.719 10.539 0.639 1 92.62 418 LYS A C 1
ATOM 3334 O O . LYS A 1 418 ? 11.828 10.312 1.457 1 92.62 418 LYS A O 1
ATOM 3339 N N . ARG A 1 419 ? 13.695 9.656 0.369 1 87.06 419 ARG A N 1
ATOM 3340 C CA . ARG A 1 419 ? 13.773 8.359 1.022 1 87.06 419 ARG A CA 1
ATOM 3341 C C . ARG A 1 419 ? 14.469 8.461 2.377 1 87.06 419 ARG A C 1
ATOM 3343 O O . ARG A 1 419 ? 15.352 9.305 2.562 1 87.06 419 ARG A O 1
ATOM 3350 N N . ASN A 1 420 ? 14.078 7.66 3.297 1 87.06 420 ASN A N 1
ATOM 3351 C CA . ASN A 1 420 ? 14.664 7.562 4.633 1 87.06 420 ASN A CA 1
ATOM 3352 C C . ASN A 1 420 ? 14.594 8.898 5.371 1 87.06 420 ASN A C 1
ATOM 3354 O O . ASN A 1 420 ? 15.562 9.305 6.02 1 87.06 420 ASN A O 1
ATOM 3358 N N . ALA A 1 421 ? 13.609 9.664 5.082 1 91.44 421 ALA A N 1
ATOM 3359 C CA . ALA A 1 421 ? 13.336 10.914 5.789 1 91.44 421 ALA A CA 1
ATOM 3360 C C . ALA A 1 421 ? 11.852 11.039 6.125 1 91.44 421 ALA A C 1
ATOM 3362 O O . ALA A 1 421 ? 10.992 10.812 5.27 1 91.44 421 ALA A O 1
ATOM 3363 N N . HIS A 1 422 ? 11.664 11.344 7.34 1 94.81 422 HIS A N 1
ATOM 3364 C CA . HIS A 1 422 ? 10.297 11.57 7.785 1 94.81 422 HIS A CA 1
ATOM 3365 C C . HIS A 1 422 ? 10.016 13.055 7.98 1 94.81 422 HIS A C 1
ATOM 3367 O O . HIS A 1 422 ? 10.367 13.625 9.016 1 94.81 422 HIS A O 1
ATOM 3373 N N . TYR A 1 423 ? 9.344 13.594 7.078 1 97 423 TYR A N 1
ATOM 3374 C CA . TYR A 1 423 ? 9.023 15.016 7.141 1 97 423 TYR A CA 1
ATOM 3375 C C . TYR A 1 423 ? 7.906 15.281 8.141 1 97 423 TYR A C 1
ATOM 3377 O O . TYR A 1 423 ? 6.961 14.492 8.242 1 97 423 TYR A O 1
ATOM 3385 N N . THR A 1 424 ? 7.98 16.391 8.789 1 97.62 424 THR A N 1
ATOM 3386 C CA . THR A 1 424 ? 7.023 16.703 9.852 1 97.62 424 THR A CA 1
ATOM 3387 C C . THR A 1 424 ? 6.344 18.047 9.594 1 97.62 424 THR A C 1
ATOM 3389 O O . THR A 1 424 ? 5.18 18.234 9.945 1 97.62 424 THR A O 1
ATOM 3392 N N . GLN A 1 425 ? 7.094 18.969 9.047 1 98.25 425 GLN A N 1
ATOM 3393 C CA . GLN A 1 425 ? 6.609 20.344 8.914 1 98.25 425 GLN A CA 1
ATOM 3394 C C . GLN A 1 425 ? 7.012 20.953 7.574 1 98.25 425 GLN A C 1
ATOM 3396 O O . GLN A 1 425 ? 8.008 20.531 6.977 1 98.25 425 GLN A O 1
ATOM 3401 N N . ILE A 1 426 ? 6.258 21.984 7.203 1 98.5 426 ILE A N 1
ATOM 3402 C CA . ILE A 1 426 ? 6.586 22.656 5.949 1 98.5 426 ILE A CA 1
ATOM 3403 C C . ILE A 1 426 ? 6.207 24.125 6.043 1 98.5 426 ILE A C 1
ATOM 3405 O O . ILE A 1 426 ? 5.207 24.484 6.668 1 98.5 426 ILE A O 1
ATOM 3409 N N . ALA A 1 427 ? 7.008 24.922 5.535 1 98.19 427 ALA A N 1
ATOM 3410 C CA . ALA A 1 427 ? 6.758 26.344 5.266 1 98.19 427 ALA A CA 1
ATOM 3411 C C . ALA A 1 427 ? 7.195 26.719 3.852 1 98.19 427 ALA A C 1
ATOM 3413 O O . ALA A 1 427 ? 8.203 26.203 3.352 1 98.19 427 ALA A O 1
ATOM 3414 N N . VAL A 1 428 ? 6.473 27.578 3.236 1 97.75 428 VAL A N 1
ATOM 3415 C CA . VAL A 1 428 ? 6.766 27.938 1.851 1 97.75 428 VAL A CA 1
ATOM 3416 C C . VAL A 1 428 ? 6.84 29.453 1.708 1 97.75 428 VAL A C 1
ATOM 3418 O O . VAL A 1 428 ? 5.977 30.172 2.217 1 97.75 428 VAL A O 1
ATOM 3421 N N . HIS A 1 429 ? 7.836 29.906 1.042 1 96.31 429 HIS A N 1
ATOM 3422 C CA . HIS A 1 429 ? 8.008 31.328 0.761 1 96.31 429 HIS A CA 1
ATOM 3423 C C . HIS A 1 429 ? 7.926 31.609 -0.736 1 96.31 429 HIS A C 1
ATOM 3425 O O . HIS A 1 429 ? 8.68 31.031 -1.521 1 96.31 429 HIS A O 1
ATOM 3431 N N . ARG A 1 430 ? 7.031 32.469 -1.075 1 93.75 430 ARG A N 1
ATOM 3432 C CA . ARG A 1 430 ? 6.961 32.938 -2.447 1 93.75 430 ARG A CA 1
ATOM 3433 C C . ARG A 1 430 ? 7.871 34.156 -2.645 1 93.75 430 ARG A C 1
ATOM 3435 O O . ARG A 1 430 ? 7.641 35.219 -2.066 1 93.75 430 ARG A O 1
ATOM 3442 N N . VAL A 1 431 ? 8.914 34 -3.469 1 89.94 431 VAL A N 1
ATOM 3443 C CA . VAL A 1 431 ? 9.914 35.062 -3.615 1 89.94 431 VAL A CA 1
ATOM 3444 C C . VAL A 1 431 ? 10.008 35.5 -5.078 1 89.94 431 VAL A C 1
ATOM 3446 O O . VAL A 1 431 ? 10.102 34.656 -5.973 1 89.94 431 VAL A O 1
ATOM 3449 N N . GLN A 1 432 ? 9.945 36.75 -5.23 1 86.81 432 GLN A N 1
ATOM 3450 C CA . GLN A 1 432 ? 10.102 37.312 -6.566 1 86.81 432 GLN A CA 1
ATOM 3451 C C . GLN A 1 432 ? 11.547 37.75 -6.809 1 86.81 432 GLN A C 1
ATOM 3453 O O . GLN A 1 432 ? 12.109 38.5 -6.031 1 86.81 432 GLN A O 1
ATOM 3458 N N . THR A 1 433 ? 12.172 37.188 -7.727 1 81.56 433 THR A N 1
ATOM 3459 C CA . THR A 1 433 ? 13.516 37.562 -8.164 1 81.56 433 THR A CA 1
ATOM 3460 C C . THR A 1 433 ? 13.5 38.031 -9.617 1 81.56 433 THR A C 1
ATOM 3462 O O . THR A 1 433 ? 13.5 37.188 -10.531 1 81.56 433 THR A O 1
ATOM 3465 N N . GLY A 1 434 ? 13.602 39.219 -9.773 1 78.12 434 GLY A N 1
ATOM 3466 C CA . GLY A 1 434 ? 13.422 39.719 -11.125 1 78.12 434 GLY A CA 1
ATOM 3467 C C . GLY A 1 434 ? 12.055 39.438 -11.703 1 78.12 434 GLY A C 1
ATOM 3468 O O . GLY A 1 434 ? 11.031 39.812 -11.133 1 78.12 434 GLY A O 1
ATOM 3469 N N . SER A 1 435 ? 12.109 38.656 -12.711 1 80.69 435 SER A N 1
ATOM 3470 C CA . SER A 1 435 ? 10.844 38.344 -13.367 1 80.69 435 SER A CA 1
ATOM 3471 C C . SER A 1 435 ? 10.359 36.938 -12.977 1 80.69 435 SER A C 1
ATOM 3473 O O . SER A 1 435 ? 9.25 36.562 -13.328 1 80.69 435 SER A O 1
ATOM 3475 N N . LYS A 1 436 ? 11.133 36.375 -12.219 1 84.06 436 LYS A N 1
ATOM 3476 C CA . LYS A 1 436 ? 10.781 35 -11.883 1 84.06 436 LYS A CA 1
ATOM 3477 C C . LYS A 1 436 ? 10.281 34.875 -10.445 1 84.06 436 LYS A C 1
ATOM 3479 O O . LYS A 1 436 ? 10.719 35.625 -9.57 1 84.06 436 LYS A O 1
ATOM 3484 N N . VAL A 1 437 ? 9.281 34.062 -10.266 1 88.94 437 VAL A N 1
ATOM 3485 C CA . VAL A 1 437 ? 8.742 33.781 -8.938 1 88.94 437 VAL A CA 1
ATOM 3486 C C . VAL A 1 437 ? 9.125 32.375 -8.5 1 88.94 437 VAL A C 1
ATOM 3488 O O . VAL A 1 437 ? 8.945 31.406 -9.258 1 88.94 437 VAL A O 1
ATOM 3491 N N . TYR A 1 438 ? 9.695 32.312 -7.355 1 90.62 438 TYR A N 1
ATOM 3492 C CA . TYR A 1 438 ? 10.094 31.016 -6.801 1 90.62 438 TYR A CA 1
ATOM 3493 C C . TYR A 1 438 ? 9.289 30.688 -5.547 1 90.62 438 TYR A C 1
ATOM 3495 O O . TYR A 1 438 ? 8.977 31.578 -4.75 1 90.62 438 TYR A O 1
ATOM 3503 N N . HIS A 1 439 ? 8.93 29.438 -5.434 1 93.75 439 HIS A N 1
ATOM 3504 C CA . HIS A 1 439 ? 8.445 28.906 -4.164 1 93.75 439 HIS A CA 1
ATOM 3505 C C . HIS A 1 439 ? 9.531 28.125 -3.439 1 93.75 439 HIS A C 1
ATOM 3507 O O . HIS A 1 439 ? 9.906 27.031 -3.869 1 93.75 439 HIS A O 1
ATOM 3513 N N . VAL A 1 440 ? 10.039 28.719 -2.439 1 96.25 440 VAL A N 1
ATOM 3514 C CA . VAL A 1 440 ? 11.078 28.062 -1.655 1 96.25 440 VAL A CA 1
ATOM 3515 C C . VAL A 1 440 ? 10.445 27.266 -0.521 1 96.25 440 VAL A C 1
ATOM 3517 O O . VAL A 1 440 ? 9.719 27.812 0.307 1 96.25 440 VAL A O 1
ATOM 3520 N N . LEU A 1 441 ? 10.719 25.984 -0.498 1 98.12 441 LEU A N 1
ATOM 3521 C CA . LEU A 1 441 ? 10.156 25.094 0.521 1 98.12 441 LEU A CA 1
ATOM 3522 C C . LEU A 1 441 ? 11.148 24.891 1.665 1 98.12 441 LEU A C 1
ATOM 3524 O O . LEU A 1 441 ? 12.32 24.609 1.432 1 98.12 441 LEU A O 1
ATOM 3528 N N . PHE A 1 442 ? 10.727 25.094 2.838 1 98.31 442 PHE A N 1
ATOM 3529 C CA . PHE A 1 442 ? 11.438 24.703 4.047 1 98.31 442 PHE A CA 1
ATOM 3530 C C . PHE A 1 442 ? 10.742 23.547 4.734 1 98.31 442 PHE A C 1
ATOM 3532 O O . PHE A 1 442 ? 9.609 23.672 5.211 1 98.31 442 PHE A O 1
ATOM 3539 N N . VAL A 1 443 ? 11.414 22.438 4.789 1 98.5 443 VAL A N 1
ATOM 3540 C CA . VAL A 1 443 ? 10.773 21.219 5.277 1 98.5 443 VAL A CA 1
ATOM 3541 C C . VAL A 1 443 ? 11.578 20.641 6.438 1 98.5 443 VAL A C 1
ATOM 3543 O O . VAL A 1 443 ? 12.789 20.422 6.316 1 98.5 443 VAL A O 1
ATOM 3546 N N . GLY A 1 444 ? 10.891 20.406 7.543 1 98.31 444 GLY A N 1
ATOM 3547 C CA . GLY A 1 444 ? 11.539 19.828 8.711 1 98.31 444 GLY A CA 1
ATOM 3548 C C . GLY A 1 444 ? 11.328 18.328 8.82 1 98.31 444 GLY A C 1
ATOM 3549 O O . GLY A 1 444 ? 10.359 17.797 8.273 1 98.31 444 GLY A O 1
ATOM 3550 N N . THR A 1 445 ? 12.227 17.672 9.531 1 97 445 THR A N 1
ATOM 3551 C CA . THR A 1 445 ? 12.156 16.219 9.703 1 97 445 THR A CA 1
ATOM 3552 C C . THR A 1 445 ? 12.008 15.852 11.18 1 97 445 THR A C 1
ATOM 3554 O O . THR A 1 445 ? 12.109 16.719 12.055 1 97 445 THR A O 1
ATOM 3557 N N . ASP A 1 446 ? 11.836 14.578 11.445 1 95.56 446 ASP A N 1
ATOM 3558 C CA . ASP A 1 446 ? 11.641 14.094 12.812 1 95.56 446 ASP A CA 1
ATOM 3559 C C . ASP A 1 446 ? 12.984 13.828 13.492 1 95.56 446 ASP A C 1
ATOM 3561 O O . ASP A 1 446 ? 13.031 13.57 14.695 1 95.56 446 ASP A O 1
ATOM 3565 N N . ASP A 1 447 ? 14.023 13.977 12.727 1 94.62 447 ASP A N 1
ATOM 3566 C CA . ASP A 1 447 ? 15.328 13.789 13.344 1 94.62 447 ASP A CA 1
ATOM 3567 C C . ASP A 1 447 ? 16.094 15.109 13.422 1 94.62 447 ASP A C 1
ATOM 3569 O O . ASP A 1 447 ? 17.328 15.117 13.539 1 94.62 447 ASP A O 1
ATOM 3573 N N . GLY A 1 448 ? 15.438 16.219 13.234 1 96.06 448 GLY A N 1
ATOM 3574 C CA . GLY A 1 448 ? 15.984 17.531 13.555 1 96.06 448 GLY A CA 1
ATOM 3575 C C . GLY A 1 448 ? 16.641 18.219 12.375 1 96.06 448 GLY A C 1
ATOM 3576 O O . GLY A 1 448 ? 17.406 19.172 12.539 1 96.06 448 GLY A O 1
ATOM 3577 N N . ARG A 1 449 ? 16.344 17.797 11.195 1 95.69 449 ARG A N 1
ATOM 3578 C CA . ARG A 1 449 ? 16.922 18.406 10.008 1 95.69 449 ARG A CA 1
ATOM 3579 C C . ARG A 1 449 ? 15.93 19.359 9.336 1 95.69 449 ARG A C 1
ATOM 3581 O O . ARG A 1 449 ? 14.719 19.203 9.5 1 95.69 449 ARG A O 1
ATOM 3588 N N . LEU A 1 450 ? 16.484 20.297 8.641 1 96.94 450 LEU A N 1
ATOM 3589 C CA . LEU A 1 450 ? 15.734 21.219 7.805 1 96.94 450 LEU A CA 1
ATOM 3590 C C . LEU A 1 450 ? 16.219 21.172 6.359 1 96.94 450 LEU A C 1
ATOM 3592 O O . LEU A 1 450 ? 17.422 21.297 6.102 1 96.94 450 LEU A O 1
ATOM 3596 N N . HIS A 1 451 ? 15.297 20.938 5.504 1 97.19 451 HIS A N 1
ATOM 3597 C CA . HIS A 1 451 ? 15.602 20.938 4.078 1 97.19 451 HIS A CA 1
ATOM 3598 C C . HIS A 1 451 ? 15.062 22.203 3.406 1 97.19 451 HIS A C 1
ATOM 3600 O O . HIS A 1 451 ? 13.961 22.656 3.725 1 97.19 451 HIS A O 1
ATOM 3606 N N . LYS A 1 452 ? 15.891 22.766 2.635 1 96.81 452 LYS A N 1
ATOM 3607 C CA . LYS A 1 452 ? 15.5 23.859 1.741 1 96.81 452 LYS A CA 1
ATOM 3608 C C . LYS A 1 452 ? 15.461 23.391 0.29 1 96.81 452 LYS A C 1
ATOM 3610 O O . LYS A 1 452 ? 16.453 22.891 -0.233 1 96.81 452 LYS A O 1
ATOM 3615 N N . ALA A 1 453 ? 14.273 23.578 -0.319 1 97.19 453 ALA A N 1
ATOM 3616 C CA . ALA A 1 453 ? 14.133 23.031 -1.666 1 97.19 453 ALA A CA 1
ATOM 3617 C C . ALA A 1 453 ? 13.453 24.047 -2.594 1 97.19 453 ALA A C 1
ATOM 3619 O O . ALA A 1 453 ? 12.641 24.859 -2.15 1 97.19 453 ALA A O 1
ATOM 3620 N N . ILE A 1 454 ? 13.812 23.984 -3.861 1 94.31 454 ILE A N 1
ATOM 3621 C CA . ILE A 1 454 ? 13.219 24.859 -4.875 1 94.31 454 ILE A CA 1
ATOM 3622 C C . ILE A 1 454 ? 12.961 24.062 -6.148 1 94.31 454 ILE A C 1
ATOM 3624 O O . ILE A 1 454 ? 13.57 23.016 -6.371 1 94.31 454 ILE A O 1
ATOM 3628 N N . ASN A 1 455 ? 12 24.547 -6.836 1 90.06 455 ASN A N 1
ATOM 3629 C CA . ASN A 1 455 ? 11.695 23.953 -8.133 1 90.06 455 ASN A CA 1
ATOM 3630 C C . ASN A 1 455 ? 12.375 24.703 -9.273 1 90.06 455 ASN A C 1
ATOM 3632 O O . ASN A 1 455 ? 12.133 25.906 -9.461 1 90.06 455 ASN A O 1
ATOM 3636 N N . ILE A 1 456 ? 13.164 23.984 -10 1 83.56 456 ILE A N 1
ATOM 3637 C CA . ILE A 1 456 ? 13.828 24.562 -11.172 1 83.56 456 ILE A CA 1
ATOM 3638 C C . ILE A 1 456 ? 13.484 23.734 -12.406 1 83.56 456 ILE A C 1
ATOM 3640 O O . ILE A 1 456 ? 13.828 22.547 -12.484 1 83.56 456 ILE A O 1
ATOM 3644 N N . ASN A 1 457 ? 12.828 24.312 -13.328 1 80.62 457 ASN A N 1
ATOM 3645 C CA . ASN A 1 457 ? 12.461 23.672 -14.586 1 80.62 457 ASN A CA 1
ATOM 3646 C C . ASN A 1 457 ? 11.656 22.391 -14.336 1 80.62 457 ASN A C 1
ATOM 3648 O O . ASN A 1 457 ? 11.969 21.344 -14.898 1 80.62 457 ASN A O 1
ATOM 3652 N N . GLY A 1 458 ? 10.812 22.5 -13.344 1 80.94 458 GLY A N 1
ATOM 3653 C CA . GLY A 1 458 ? 9.883 21.406 -13.102 1 80.94 458 GLY A CA 1
ATOM 3654 C C . GLY A 1 458 ? 10.453 20.328 -12.195 1 80.94 458 GLY A C 1
ATOM 3655 O O . GLY A 1 458 ? 9.773 19.344 -11.906 1 80.94 458 GLY A O 1
ATOM 3656 N N . LYS A 1 459 ? 11.641 20.547 -11.766 1 86.69 459 LYS A N 1
ATOM 3657 C CA . LYS A 1 459 ? 12.273 19.578 -10.875 1 86.69 459 LYS A CA 1
ATOM 3658 C C . LYS A 1 459 ? 12.617 20.203 -9.531 1 86.69 459 LYS A C 1
ATOM 3660 O O . LYS A 1 459 ? 13.133 21.328 -9.477 1 86.69 459 LYS A O 1
ATOM 3665 N N . MET A 1 460 ? 12.273 19.422 -8.539 1 92.31 460 MET A N 1
ATOM 3666 C CA . MET A 1 460 ? 12.562 19.922 -7.191 1 92.31 460 MET A CA 1
ATOM 3667 C C . MET A 1 460 ? 13.977 19.547 -6.77 1 92.31 460 MET A C 1
ATOM 3669 O O . MET A 1 460 ? 14.406 18.406 -6.973 1 92.31 460 MET A O 1
ATOM 3673 N N . HIS A 1 461 ? 14.703 20.531 -6.223 1 92.62 461 HIS A N 1
ATOM 3674 C CA . HIS A 1 461 ? 16.062 20.328 -5.723 1 92.62 461 HIS A CA 1
ATOM 3675 C C . HIS A 1 461 ? 16.172 20.734 -4.258 1 92.62 461 HIS A C 1
ATOM 3677 O O . HIS A 1 461 ? 15.766 21.844 -3.885 1 92.62 461 HIS A O 1
ATOM 3683 N N . ILE A 1 462 ? 16.672 19.781 -3.5 1 95.31 462 ILE A N 1
ATOM 3684 C CA . ILE A 1 462 ? 17.062 20.188 -2.16 1 95.31 462 ILE A CA 1
ATOM 3685 C C . ILE A 1 462 ? 18.406 20.922 -2.227 1 95.31 462 ILE A C 1
ATOM 3687 O O . ILE A 1 462 ? 19.453 20.297 -2.484 1 95.31 462 ILE A O 1
ATOM 3691 N N . ILE A 1 463 ? 18.469 22.125 -1.978 1 93.5 463 ILE A N 1
ATOM 3692 C CA . ILE A 1 463 ? 19.672 22.906 -2.221 1 93.5 463 ILE A CA 1
ATOM 3693 C C . ILE A 1 463 ? 20.453 23.078 -0.919 1 93.5 463 ILE A C 1
ATOM 3695 O O . ILE A 1 463 ? 21.625 23.469 -0.935 1 93.5 463 ILE A O 1
ATOM 3699 N N . GLU A 1 464 ? 19.719 22.828 0.169 1 93 464 GLU A N 1
ATOM 3700 C CA . GLU A 1 464 ? 20.375 22.922 1.467 1 93 464 GLU A CA 1
ATOM 3701 C C . GLU A 1 464 ? 19.766 21.938 2.465 1 93 464 GLU A C 1
ATOM 3703 O O . GLU A 1 464 ? 18.547 21.766 2.496 1 93 464 GLU A O 1
ATOM 3708 N N . GLU A 1 465 ? 20.594 21.234 3.238 1 93.25 465 GLU A N 1
ATOM 3709 C CA . GLU A 1 465 ? 20.219 20.438 4.398 1 93.25 465 GLU A CA 1
ATOM 3710 C C . GLU A 1 465 ? 20.984 20.859 5.641 1 93.25 465 GLU A C 1
ATOM 3712 O O . GLU A 1 465 ? 22.219 21 5.602 1 93.25 465 GLU A O 1
ATOM 3717 N N . MET A 1 466 ? 20.219 21.125 6.699 1 91.88 466 MET A N 1
ATOM 3718 C CA . MET A 1 466 ? 20.859 21.531 7.941 1 91.88 466 MET A CA 1
ATOM 3719 C C . MET A 1 466 ? 20.359 20.719 9.125 1 91.88 466 MET A C 1
ATOM 3721 O O . MET A 1 466 ? 19.172 20.391 9.188 1 91.88 466 MET A O 1
ATOM 3725 N N . VAL A 1 467 ? 21.266 20.438 10.023 1 93.31 467 VAL A N 1
ATOM 3726 C CA . VAL A 1 467 ? 20.859 19.875 11.312 1 93.31 467 VAL A CA 1
ATOM 3727 C C . VAL A 1 467 ? 20.547 21 12.289 1 93.31 467 VAL A C 1
ATOM 3729 O O . VAL A 1 467 ? 21.453 21.703 12.75 1 93.31 467 VAL A O 1
ATOM 3732 N N . VAL A 1 468 ? 19.359 21.172 12.562 1 93.56 468 VAL A N 1
ATOM 3733 C CA . VAL A 1 468 ? 18.922 22.281 13.398 1 93.56 468 VAL A CA 1
ATOM 3734 C C . VAL A 1 468 ? 19.031 21.891 14.875 1 93.56 468 VAL A C 1
ATOM 3736 O O . VAL A 1 468 ? 19.438 22.703 15.703 1 93.56 468 VAL A O 1
ATOM 3739 N N . PHE A 1 469 ? 18.703 20.672 15.148 1 93.06 469 PHE A N 1
ATOM 3740 C CA . PHE A 1 469 ? 18.734 20.219 16.531 1 93.06 469 PHE A CA 1
ATOM 3741 C C . PHE A 1 469 ? 19.734 19.094 16.703 1 93.06 469 PHE A C 1
ATOM 3743 O O . PHE A 1 469 ? 19.734 18.125 15.945 1 93.06 469 PHE A O 1
ATOM 3750 N N . ARG A 1 470 ? 20.594 19.125 17.688 1 79.19 470 ARG A N 1
ATOM 3751 C CA . ARG A 1 470 ? 21.719 18.234 17.859 1 79.19 470 ARG A CA 1
ATOM 3752 C C . ARG A 1 470 ? 21.266 16.875 18.406 1 79.19 470 ARG A C 1
ATOM 3754 O O . ARG A 1 470 ? 21.891 15.852 18.125 1 79.19 470 ARG A O 1
ATOM 3761 N N . ASN A 1 471 ? 20.312 16.781 19.062 1 84.62 471 ASN A N 1
ATOM 3762 C CA . ASN A 1 471 ? 19.922 15.523 19.703 1 84.62 471 ASN A CA 1
ATOM 3763 C C . ASN A 1 471 ? 18.859 14.789 18.875 1 84.62 471 ASN A C 1
ATOM 3765 O O . ASN A 1 471 ? 18.109 13.984 19.406 1 84.62 471 ASN A O 1
ATOM 3769 N N . SER A 1 472 ? 18.844 15.086 17.688 1 89.44 472 SER A N 1
ATOM 3770 C CA . SER A 1 472 ? 17.922 14.438 16.766 1 89.44 472 SER A CA 1
ATOM 3771 C C . SER A 1 472 ? 16.469 14.578 17.219 1 89.44 472 SER A C 1
ATOM 3773 O O . SER A 1 472 ? 15.695 13.625 17.125 1 89.44 472 SER A O 1
ATOM 3775 N N . GLN A 1 473 ? 16.234 15.695 17.859 1 94.81 473 GLN A N 1
ATOM 3776 C CA . GLN A 1 473 ? 14.859 15.984 18.219 1 94.81 473 GLN A CA 1
ATOM 3777 C C . GLN A 1 473 ? 14.055 16.422 16.984 1 94.81 473 GLN A C 1
ATOM 3779 O O . GLN A 1 473 ? 14.586 17.109 16.109 1 94.81 473 GLN A O 1
ATOM 3784 N N . PRO A 1 474 ? 12.844 16.141 17 1 96.38 474 PRO A N 1
ATOM 3785 C CA . PRO A 1 474 ? 12.039 16.422 15.82 1 96.38 474 PRO A CA 1
ATOM 3786 C C . PRO A 1 474 ? 11.719 17.906 15.672 1 96.38 474 PRO A C 1
ATOM 3788 O O . PRO A 1 474 ? 11.656 18.641 16.672 1 96.38 474 PRO A O 1
ATOM 3791 N N . VAL A 1 475 ? 11.562 18.328 14.453 1 97.12 475 VAL A N 1
ATOM 3792 C CA . VAL A 1 475 ? 11.016 19.641 14.172 1 97.12 475 VAL A CA 1
ATOM 3793 C C . VAL A 1 475 ? 9.516 19.656 14.445 1 97.12 475 VAL A C 1
ATOM 3795 O O . VAL A 1 475 ? 8.766 18.891 13.836 1 97.12 475 VAL A O 1
ATOM 3798 N N . LEU A 1 476 ? 9.055 20.562 15.32 1 96.62 476 LEU A N 1
ATOM 3799 C CA . LEU A 1 476 ? 7.648 20.578 15.703 1 96.62 476 LEU A CA 1
ATOM 3800 C C . LEU A 1 476 ? 6.891 21.672 14.969 1 96.62 476 LEU A C 1
ATOM 3802 O O . LEU A 1 476 ? 5.723 21.5 14.609 1 96.62 476 LEU A O 1
ATOM 3806 N N . ASN A 1 477 ? 7.555 22.781 14.82 1 96.81 477 ASN A N 1
ATOM 3807 C CA . ASN A 1 477 ? 6.926 23.922 14.172 1 96.81 477 ASN A CA 1
ATOM 3808 C C . ASN A 1 477 ? 7.934 24.734 13.367 1 96.81 477 ASN A C 1
ATOM 3810 O O . ASN A 1 477 ? 9.109 24.797 13.719 1 96.81 477 ASN A O 1
ATOM 3814 N N . ILE A 1 478 ? 7.438 25.297 12.336 1 97.81 478 ILE A N 1
ATOM 3815 C CA . ILE A 1 478 ? 8.203 26.25 11.547 1 97.81 478 ILE A CA 1
ATOM 3816 C C . ILE A 1 478 ? 7.367 27.516 11.305 1 97.81 478 ILE A C 1
ATOM 3818 O O . ILE A 1 478 ? 6.262 27.438 10.766 1 97.81 478 ILE A O 1
ATOM 3822 N N . GLU A 1 479 ? 7.887 28.594 11.797 1 97.12 479 GLU A N 1
ATOM 3823 C CA . GLU A 1 479 ? 7.289 29.875 11.484 1 97.12 479 GLU A CA 1
ATOM 3824 C C . GLU A 1 479 ? 8.203 30.719 10.594 1 97.12 479 GLU A C 1
ATOM 3826 O O . GLU A 1 479 ? 9.383 30.906 10.914 1 97.12 479 GLU A O 1
ATOM 3831 N N . LEU A 1 480 ? 7.664 31.156 9.516 1 96.62 480 LEU A N 1
ATOM 3832 C CA . LEU A 1 480 ? 8.43 31.938 8.555 1 96.62 480 LEU A CA 1
ATOM 3833 C C . LEU A 1 480 ? 8.125 33.438 8.688 1 96.62 480 LEU A C 1
ATOM 3835 O O . LEU A 1 480 ? 6.965 33.844 8.586 1 96.62 480 LEU A O 1
ATOM 3839 N N . ASP A 1 481 ? 9.133 34.188 8.93 1 95.31 481 ASP A N 1
ATOM 3840 C CA . ASP A 1 481 ? 9.047 35.656 8.906 1 95.31 481 ASP A CA 1
ATOM 3841 C C . ASP A 1 481 ? 9.555 36.188 7.582 1 95.31 481 ASP A C 1
ATOM 3843 O O . ASP A 1 481 ? 10.758 36.438 7.41 1 95.31 481 ASP A O 1
ATOM 3847 N N . THR A 1 482 ? 8.719 36.531 6.77 1 91.06 482 THR A N 1
ATOM 3848 C CA . THR A 1 482 ? 9.094 36.969 5.43 1 91.06 482 THR A CA 1
ATOM 3849 C C . THR A 1 482 ? 9.672 38.375 5.457 1 91.06 482 THR A C 1
ATOM 3851 O O . THR A 1 482 ? 10.461 38.75 4.582 1 91.06 482 THR A O 1
ATOM 3854 N N . GLU A 1 483 ? 9.344 39.125 6.422 1 88.25 483 GLU A N 1
ATOM 3855 C CA . GLU A 1 483 ? 9.836 40.5 6.52 1 88.25 483 GLU A CA 1
ATOM 3856 C C . GLU A 1 483 ? 11.297 40.531 6.949 1 88.25 483 GLU A C 1
ATOM 3858 O O . GLU A 1 483 ? 12.117 41.219 6.32 1 88.25 483 GLU A O 1
ATOM 3863 N N . LYS A 1 484 ? 11.57 39.781 7.906 1 89.44 484 LYS A N 1
ATOM 3864 C CA . LYS A 1 484 ? 12.93 39.781 8.445 1 89.44 484 LYS A CA 1
ATOM 3865 C C . LYS A 1 484 ? 13.797 38.75 7.734 1 89.44 484 LYS A C 1
ATOM 3867 O O . LYS A 1 484 ? 15.031 38.812 7.82 1 89.44 484 LYS A O 1
ATOM 3872 N N . GLY A 1 485 ? 13.141 37.906 7.066 1 91.75 485 GLY A N 1
ATOM 3873 C CA . GLY A 1 485 ? 13.875 36.844 6.41 1 91.75 485 GLY A CA 1
ATOM 3874 C C . GLY A 1 485 ? 14.477 35.844 7.383 1 91.75 485 GLY A C 1
ATOM 3875 O O . GLY A 1 485 ? 15.664 35.531 7.32 1 91.75 485 GLY A O 1
ATOM 3876 N N . ARG A 1 486 ? 13.617 35.375 8.273 1 94.81 486 ARG A N 1
ATOM 3877 C CA . ARG A 1 486 ? 14.047 34.406 9.297 1 94.81 486 ARG A CA 1
ATOM 3878 C C . ARG A 1 486 ? 13.039 33.281 9.461 1 94.81 486 ARG A C 1
ATOM 3880 O O . ARG A 1 486 ? 11.844 33.469 9.195 1 94.81 486 ARG A O 1
ATOM 3887 N N . LEU A 1 487 ? 13.57 32.156 9.844 1 96.81 487 LEU A N 1
ATOM 3888 C CA . LEU A 1 487 ? 12.742 31.031 10.25 1 96.81 487 LEU A CA 1
ATOM 3889 C C . LEU A 1 487 ? 12.859 30.781 11.75 1 96.81 487 LEU A C 1
ATOM 3891 O O . LEU A 1 487 ? 13.953 30.859 12.312 1 96.81 487 LEU A O 1
ATOM 3895 N N . TYR A 1 488 ? 11.766 30.641 12.359 1 97.38 488 TYR A N 1
ATOM 3896 C CA . TYR A 1 488 ? 11.734 30.188 13.742 1 97.38 488 TYR A CA 1
ATOM 3897 C C . TYR A 1 488 ? 11.273 28.734 13.844 1 97.38 488 TYR A C 1
ATOM 3899 O O . TYR A 1 488 ? 10.156 28.406 13.438 1 97.38 488 TYR A O 1
ATOM 3907 N N . ILE A 1 489 ? 12.109 27.875 14.336 1 97.5 489 ILE A N 1
ATOM 3908 C CA . ILE A 1 489 ? 11.867 26.438 14.383 1 97.5 489 ILE A CA 1
ATOM 3909 C C . ILE A 1 489 ? 11.922 25.953 15.828 1 97.5 489 ILE A C 1
ATOM 3911 O O . ILE A 1 489 ? 12.844 26.281 16.562 1 97.5 489 ILE A O 1
ATOM 3915 N N . SER A 1 490 ? 10.945 25.234 16.172 1 97.25 490 SER A N 1
ATOM 3916 C CA . SER A 1 490 ? 10.906 24.781 17.547 1 97.25 490 SER A CA 1
ATOM 3917 C C . SER A 1 490 ? 10.977 23.266 17.641 1 97.25 490 SER A C 1
ATOM 3919 O O . SER A 1 490 ? 10.68 22.562 16.672 1 97.25 490 SER A O 1
ATOM 3921 N N . SER A 1 491 ? 11.406 22.734 18.766 1 96.75 491 SER A N 1
ATOM 3922 C CA . SER A 1 491 ? 11.438 21.328 19.156 1 96.75 491 SER A CA 1
ATOM 3923 C C . SER A 1 491 ? 11.055 21.156 20.625 1 96.75 491 SER A C 1
ATOM 3925 O O . SER A 1 491 ? 10.461 22.062 21.234 1 96.75 491 SER A O 1
ATOM 3927 N N . PHE A 1 492 ? 11.359 20.062 21.219 1 95.44 492 PHE A N 1
ATOM 3928 C CA . PHE A 1 492 ? 10.984 19.797 22.609 1 95.44 492 PHE A CA 1
ATOM 3929 C C . PHE A 1 492 ? 11.859 20.594 23.562 1 95.44 492 PHE A C 1
ATOM 3931 O O . PHE A 1 492 ? 11.375 21.094 24.578 1 95.44 492 PHE A O 1
ATOM 3938 N N . SER A 1 493 ? 13.07 20.875 23.141 1 94.31 493 SER A N 1
ATOM 3939 C CA . SER A 1 493 ? 14 21.391 24.141 1 94.31 493 SER A CA 1
ATOM 3940 C C . SER A 1 493 ? 14.406 22.828 23.828 1 94.31 493 SER A C 1
ATOM 3942 O O . SER A 1 493 ? 14.906 23.531 24.703 1 94.31 493 SER A O 1
ATOM 3944 N N . GLU A 1 494 ? 14.18 23.172 22.562 1 94.19 494 GLU A N 1
ATOM 3945 C CA . GLU A 1 494 ? 14.703 24.5 22.234 1 94.19 494 GLU A CA 1
ATOM 3946 C C . GLU A 1 494 ? 14.016 25.078 21 1 94.19 494 GLU A C 1
ATOM 3948 O O . GLU A 1 494 ? 13.25 24.375 20.328 1 94.19 494 GLU A O 1
ATOM 3953 N N . LEU A 1 495 ? 14.234 26.391 20.859 1 95.5 495 LEU A N 1
ATOM 3954 C CA . LEU A 1 495 ? 13.82 27.156 19.688 1 95.5 495 LEU A CA 1
ATOM 3955 C C . LEU A 1 495 ? 15.031 27.734 18.953 1 95.5 495 LEU A C 1
ATOM 3957 O O . LEU A 1 495 ? 15.977 28.203 19.578 1 95.5 495 LEU A O 1
ATOM 3961 N N . VAL A 1 496 ? 14.953 27.625 17.594 1 95.31 496 VAL A N 1
ATOM 3962 C CA . VAL A 1 496 ? 16.094 28.078 16.797 1 95.31 496 VAL A CA 1
ATOM 3963 C C . VAL A 1 496 ? 15.625 29.078 15.742 1 95.31 496 VAL A C 1
ATOM 3965 O O . VAL A 1 496 ? 14.562 28.906 15.148 1 95.31 496 VAL A O 1
ATOM 3968 N N . GLU A 1 497 ? 16.375 30.141 15.625 1 95.88 497 GLU A N 1
ATOM 3969 C CA . GLU A 1 497 ? 16.203 31.109 14.555 1 95.88 497 GLU A CA 1
ATOM 3970 C C . GLU A 1 497 ? 17.25 30.953 13.469 1 95.88 497 GLU A C 1
ATOM 3972 O O . GLU A 1 497 ? 18.453 30.969 13.75 1 95.88 497 GLU A O 1
ATOM 3977 N N . VAL A 1 498 ? 16.766 30.781 12.281 1 94.94 498 VAL A N 1
ATOM 3978 C CA . VAL A 1 498 ? 17.672 30.562 11.156 1 94.94 498 VAL A CA 1
ATOM 3979 C C . VAL A 1 498 ? 17.344 31.547 10.031 1 94.94 498 VAL A C 1
ATOM 3981 O O . VAL A 1 498 ? 16.188 31.688 9.648 1 94.94 498 VAL A O 1
ATOM 3984 N N . PRO A 1 499 ? 18.391 32.25 9.547 1 93.81 499 PRO A N 1
ATOM 3985 C CA . PRO A 1 499 ? 18.125 33.094 8.359 1 93.81 499 PRO A CA 1
ATOM 3986 C C . PRO A 1 499 ? 17.734 32.25 7.141 1 93.81 499 PRO A C 1
ATOM 3988 O O . PRO A 1 499 ? 18.281 31.172 6.93 1 93.81 499 PRO A O 1
ATOM 3991 N N . ILE A 1 500 ? 16.875 32.812 6.32 1 94.5 500 ILE A N 1
ATOM 3992 C CA . ILE A 1 500 ? 16.406 32.062 5.16 1 94.5 500 ILE A CA 1
ATOM 3993 C C . ILE A 1 500 ? 17.516 32 4.102 1 94.5 500 ILE A C 1
ATOM 3995 O O . ILE A 1 500 ? 17.594 31.031 3.332 1 94.5 500 ILE A O 1
ATOM 3999 N N . ALA A 1 501 ? 18.312 33.094 4.039 1 92.31 501 ALA A N 1
ATOM 4000 C CA . ALA A 1 501 ? 19.406 33.156 3.068 1 92.31 501 ALA A CA 1
ATOM 4001 C C . ALA A 1 501 ? 20.719 32.719 3.697 1 92.31 501 ALA A C 1
ATOM 4003 O O . ALA A 1 501 ? 20.984 33 4.867 1 92.31 501 ALA A O 1
ATOM 4004 N N . ASN A 1 502 ? 21.469 32 2.975 1 89.56 502 ASN A N 1
ATOM 4005 C CA . ASN A 1 502 ? 22.797 31.562 3.381 1 89.56 502 ASN A CA 1
ATOM 4006 C C . ASN A 1 502 ? 23.859 31.953 2.361 1 89.56 502 ASN A C 1
ATOM 4008 O O . ASN A 1 502 ? 24.656 31.125 1.929 1 89.56 502 ASN A O 1
ATOM 4012 N N . CYS A 1 503 ? 23.922 33.188 2.039 1 89.56 503 CYS A N 1
ATOM 4013 C CA . CYS A 1 503 ? 24.703 33.625 0.891 1 89.56 503 CYS A CA 1
ATOM 4014 C C . CYS A 1 503 ? 26.188 33.719 1.241 1 89.56 503 CYS A C 1
ATOM 4016 O O . CYS A 1 503 ? 27.047 33.5 0.379 1 89.56 503 CYS A O 1
ATOM 4018 N N . THR A 1 504 ? 26.484 33.938 2.494 1 84.88 504 THR A N 1
ATOM 4019 C CA . THR A 1 504 ? 27.859 34.125 2.916 1 84.88 504 THR A CA 1
ATOM 4020 C C . THR A 1 504 ? 28.641 32.812 2.785 1 84.88 504 THR A C 1
ATOM 4022 O O . THR A 1 504 ? 29.875 32.812 2.768 1 84.88 504 THR A O 1
ATOM 4025 N N . ASN A 1 505 ? 27.891 31.781 2.695 1 86.56 505 ASN A N 1
ATOM 4026 C CA . ASN A 1 505 ? 28.547 30.469 2.598 1 86.56 505 ASN A CA 1
ATOM 4027 C C . ASN A 1 505 ? 29.094 30.234 1.199 1 86.56 505 ASN A C 1
ATOM 4029 O O . ASN A 1 505 ? 29.906 29.312 1 1 86.56 505 ASN A O 1
ATOM 4033 N N . TYR A 1 506 ? 28.641 31.047 0.336 1 86.5 506 TYR A N 1
ATOM 4034 C CA . TYR A 1 506 ? 29.109 30.906 -1.039 1 86.5 506 TYR A CA 1
ATOM 4035 C C . TYR A 1 506 ? 30.234 31.875 -1.332 1 86.5 506 TYR A C 1
ATOM 4037 O O . TYR A 1 506 ? 30 33.062 -1.578 1 86.5 506 TYR A O 1
ATOM 4045 N N . GLN A 1 507 ? 31.469 31.391 -1.536 1 86.69 507 GLN A N 1
ATOM 4046 C CA . GLN A 1 507 ? 32.656 32.25 -1.52 1 86.69 507 GLN A CA 1
ATOM 4047 C C . GLN A 1 507 ? 33.062 32.625 -2.934 1 86.69 507 GLN A C 1
ATOM 4049 O O . GLN A 1 507 ? 33.875 33.562 -3.119 1 86.69 507 GLN A O 1
ATOM 4054 N N . SER A 1 508 ? 32.562 31.891 -3.875 1 84.94 508 SER A N 1
ATOM 4055 C CA . SER A 1 508 ? 32.875 32.219 -5.262 1 84.94 508 SER A CA 1
ATOM 4056 C C . SER A 1 508 ? 31.625 32.438 -6.09 1 84.94 508 SER A C 1
ATOM 4058 O O . SER A 1 508 ? 30.531 32.062 -5.68 1 84.94 508 SER A O 1
ATOM 4060 N N . CYS A 1 509 ? 31.891 33.156 -7.117 1 84.69 509 CYS A N 1
ATOM 4061 C CA . CYS A 1 509 ? 30.781 33.406 -8.023 1 84.69 509 CYS A CA 1
ATOM 4062 C C . CYS A 1 509 ? 30.125 32.125 -8.477 1 84.69 509 CYS A C 1
ATOM 4064 O O . CYS A 1 509 ? 28.906 32 -8.5 1 84.69 509 CYS A O 1
ATOM 4066 N N . GLY A 1 510 ? 30.891 31.141 -8.828 1 83.44 510 GLY A N 1
ATOM 4067 C CA . GLY A 1 510 ? 30.375 29.844 -9.242 1 83.44 510 GLY A CA 1
ATOM 4068 C C . GLY A 1 510 ? 29.531 29.172 -8.18 1 83.44 510 GLY A C 1
ATOM 4069 O O . GLY A 1 510 ? 28.453 28.656 -8.469 1 83.44 510 GLY A O 1
ATOM 4070 N N . GLU A 1 511 ? 30.031 29.203 -6.984 1 86 511 GLU A N 1
ATOM 4071 C CA . GLU A 1 511 ? 29.297 28.609 -5.875 1 86 511 GLU A CA 1
ATOM 4072 C C . GLU A 1 511 ? 27.969 29.344 -5.629 1 86 511 GLU A C 1
ATOM 4074 O O . GLU A 1 511 ? 26.969 28.719 -5.305 1 86 511 GLU A O 1
ATOM 4079 N N . CYS A 1 512 ? 28.109 30.609 -5.797 1 88.31 512 CYS A N 1
ATOM 4080 C CA . CYS A 1 512 ? 26.938 31.453 -5.57 1 88.31 512 CYS A CA 1
ATOM 4081 C C . CYS A 1 512 ? 25.844 31.125 -6.578 1 88.31 512 CYS A C 1
ATOM 4083 O O . CYS A 1 512 ? 24.688 30.891 -6.203 1 88.31 512 CYS A O 1
ATOM 4085 N N . VAL A 1 513 ? 26.219 30.953 -7.785 1 85.38 513 VAL A N 1
ATOM 4086 C CA . VAL A 1 513 ? 25.25 30.719 -8.852 1 85.38 513 VAL A CA 1
ATOM 4087 C C . VAL A 1 513 ? 24.766 29.281 -8.812 1 85.38 513 VAL A C 1
ATOM 4089 O O . VAL A 1 513 ? 23.562 29.016 -8.992 1 85.38 513 VAL A O 1
ATOM 4092 N N . LEU A 1 514 ? 25.641 28.359 -8.523 1 84.44 514 LEU A N 1
ATOM 4093 C CA . LEU A 1 514 ? 25.312 26.938 -8.562 1 84.44 514 LEU A CA 1
ATOM 4094 C C . LEU A 1 514 ? 24.531 26.531 -7.32 1 84.44 514 LEU A C 1
ATOM 4096 O O . LEU A 1 514 ? 23.922 25.453 -7.285 1 84.44 514 LEU A O 1
ATOM 4100 N N . SER A 1 515 ? 24.516 27.438 -6.367 1 86.75 515 SER A N 1
ATOM 4101 C CA . SER A 1 515 ? 23.719 27.141 -5.18 1 86.75 515 SER A CA 1
ATOM 4102 C C . SER A 1 515 ? 22.219 27.125 -5.504 1 86.75 515 SER A C 1
ATOM 4104 O O . SER A 1 515 ? 21.438 26.5 -4.781 1 86.75 515 SER A O 1
ATOM 4106 N N . ARG A 1 516 ? 21.812 27.844 -6.477 1 87.88 516 ARG A N 1
ATOM 4107 C CA . ARG A 1 516 ? 20.438 27.953 -6.934 1 87.88 516 ARG A CA 1
ATOM 4108 C C . ARG A 1 516 ? 19.562 28.625 -5.883 1 87.88 516 ARG A C 1
ATOM 4110 O O . ARG A 1 516 ? 18.328 28.562 -5.949 1 87.88 516 ARG A O 1
ATOM 4117 N N . ASP A 1 517 ? 20.172 29.266 -4.891 1 89.75 517 ASP A N 1
ATOM 4118 C CA . ASP A 1 517 ? 19.438 29.969 -3.85 1 89.75 517 ASP A CA 1
ATOM 4119 C C . ASP A 1 517 ? 18.828 31.266 -4.395 1 89.75 517 ASP A C 1
ATOM 4121 O O . ASP A 1 517 ? 19.547 32.188 -4.77 1 89.75 517 ASP A O 1
ATOM 4125 N N . PRO A 1 518 ? 17.578 31.297 -4.352 1 91.38 518 PRO A N 1
ATOM 4126 C CA . PRO A 1 518 ? 16.953 32.469 -4.957 1 91.38 518 PRO A CA 1
ATOM 4127 C C . PRO A 1 518 ? 17.156 33.75 -4.129 1 91.38 518 PRO A C 1
ATOM 4129 O O . PRO A 1 518 ? 16.906 34.844 -4.617 1 91.38 518 PRO A O 1
ATOM 4132 N N . TYR A 1 519 ? 17.625 33.625 -2.922 1 92.69 519 TYR A N 1
ATOM 4133 C CA . TYR A 1 519 ? 17.844 34.75 -2.051 1 92.69 519 TYR A CA 1
ATOM 4134 C C . TYR A 1 519 ? 19.219 35.375 -2.305 1 92.69 519 TYR A C 1
ATOM 4136 O O . TYR A 1 519 ? 19.516 36.469 -1.81 1 92.69 519 TYR A O 1
ATOM 4144 N N . CYS A 1 520 ? 20.047 34.75 -3.125 1 90.38 520 CYS A N 1
ATOM 4145 C CA . CYS A 1 520 ? 21.453 35.156 -3.229 1 90.38 520 CYS A CA 1
ATOM 4146 C C . CYS A 1 520 ? 21.797 35.562 -4.652 1 90.38 520 CYS A C 1
ATOM 4148 O O . CYS A 1 520 ? 21.234 35.031 -5.613 1 90.38 520 CYS A O 1
ATOM 4150 N N . ALA A 1 521 ? 22.656 36.594 -4.703 1 88.19 521 ALA A N 1
ATOM 4151 C CA . ALA A 1 521 ? 23.203 37.031 -5.98 1 88.19 521 ALA A CA 1
ATOM 4152 C C . ALA A 1 521 ? 24.641 37.5 -5.809 1 88.19 521 ALA A C 1
ATOM 4154 O O . ALA A 1 521 ? 25.031 37.969 -4.727 1 88.19 521 ALA A O 1
ATOM 4155 N N . TRP A 1 522 ? 25.359 37.375 -6.898 1 87.31 522 TRP A N 1
ATOM 4156 C CA . TRP A 1 522 ? 26.734 37.844 -6.895 1 87.31 522 TRP A CA 1
ATOM 4157 C C . TRP A 1 522 ? 26.797 39.344 -7.234 1 87.31 522 TRP A C 1
ATOM 4159 O O . TRP A 1 522 ? 26.25 39.75 -8.25 1 87.31 522 TRP A O 1
ATOM 4169 N N . ASP A 1 523 ? 27.344 40.094 -6.371 1 84.38 523 ASP A N 1
ATOM 4170 C CA . ASP A 1 523 ? 27.344 41.531 -6.59 1 84.38 523 ASP A CA 1
ATOM 4171 C C . ASP A 1 523 ? 28.625 41.969 -7.293 1 84.38 523 ASP A C 1
ATOM 4173 O O . ASP A 1 523 ? 28.891 43.188 -7.438 1 84.38 523 ASP A O 1
ATOM 4177 N N . GLY A 1 524 ? 29.516 41.125 -7.68 1 82.19 524 GLY A N 1
ATOM 4178 C CA . GLY A 1 524 ? 30.797 41.438 -8.305 1 82.19 524 GLY A CA 1
ATOM 4179 C C . GLY A 1 524 ? 31.984 41.031 -7.457 1 82.19 524 GLY A C 1
ATOM 4180 O O . GLY A 1 524 ? 33.062 40.781 -7.98 1 82.19 524 GLY A O 1
ATOM 4181 N N . SER A 1 525 ? 31.734 41 -6.172 1 85 525 SER A N 1
ATOM 4182 C CA . SER A 1 525 ? 32.844 40.688 -5.27 1 85 525 SER A CA 1
ATOM 4183 C C . SER A 1 525 ? 32.438 39.562 -4.297 1 85 525 SER A C 1
ATOM 4185 O O . SER A 1 525 ? 33.25 38.719 -3.926 1 85 525 SER A O 1
ATOM 4187 N N . GLN A 1 526 ? 31.203 39.625 -3.906 1 88.56 526 GLN A N 1
ATOM 4188 C CA . GLN A 1 526 ? 30.719 38.656 -2.93 1 88.56 526 GLN A CA 1
ATOM 4189 C C . GLN A 1 526 ? 29.281 38.25 -3.213 1 88.56 526 GLN A C 1
ATOM 4191 O O . GLN A 1 526 ? 28.578 38.938 -3.98 1 88.56 526 GLN A O 1
ATOM 4196 N N . CYS A 1 527 ? 28.938 37.094 -2.648 1 89.31 527 CYS A N 1
ATOM 4197 C CA . CYS A 1 527 ? 27.547 36.625 -2.729 1 89.31 527 CYS A CA 1
ATOM 4198 C C . CYS A 1 527 ? 26.688 37.312 -1.658 1 89.31 527 CYS A C 1
ATOM 4200 O O . CYS A 1 527 ? 26.984 37.188 -0.465 1 89.31 527 CYS A O 1
ATOM 4202 N N . VAL A 1 528 ? 25.688 37.969 -2.135 1 90 528 VAL A N 1
ATOM 4203 C CA . VAL A 1 528 ? 24.953 38.781 -1.179 1 90 528 VAL A CA 1
ATOM 4204 C C . VAL A 1 528 ? 23.469 38.406 -1.215 1 90 528 VAL A C 1
ATOM 4206 O O . VAL A 1 528 ? 23 37.844 -2.186 1 90 528 VAL A O 1
ATOM 4209 N N . ASP A 1 529 ? 22.781 38.75 -0.093 1 90.25 529 ASP A N 1
ATOM 4210 C CA . ASP A 1 529 ? 21.328 38.594 -0.009 1 90.25 529 ASP A CA 1
ATOM 4211 C C . ASP A 1 529 ? 20.625 39.688 -0.807 1 90.25 529 ASP A C 1
ATOM 4213 O O . ASP A 1 529 ? 20.734 40.875 -0.481 1 90.25 529 ASP A O 1
ATOM 4217 N N . ILE A 1 530 ? 19.922 39.312 -1.727 1 86.19 530 ILE A N 1
ATOM 4218 C CA . ILE A 1 530 ? 19.328 40.25 -2.672 1 86.19 530 ILE A CA 1
ATOM 4219 C C . ILE A 1 530 ? 18.281 41.094 -1.961 1 86.19 530 ILE A C 1
ATOM 4221 O O . ILE A 1 530 ? 17.938 42.188 -2.439 1 86.19 530 ILE A O 1
ATOM 4225 N N . ARG A 1 531 ? 17.719 40.719 -0.879 1 82.25 531 ARG A N 1
ATOM 4226 C CA . ARG A 1 531 ? 16.688 41.438 -0.165 1 82.25 531 ARG A CA 1
ATOM 4227 C C . ARG A 1 531 ? 17.266 42.625 0.575 1 82.25 531 ARG A C 1
ATOM 4229 O O . ARG A 1 531 ? 16.562 43.625 0.827 1 82.25 531 ARG A O 1
ATOM 4236 N N . GLN A 1 532 ? 18.594 42.5 0.814 1 76.5 532 GLN A N 1
ATOM 4237 C CA . GLN A 1 532 ? 19.25 43.531 1.609 1 76.5 532 GLN A CA 1
ATOM 4238 C C . GLN A 1 532 ? 20.078 44.469 0.729 1 76.5 532 GLN A C 1
ATOM 4240 O O . GLN A 1 532 ? 20.609 45.469 1.206 1 76.5 532 GLN A O 1
ATOM 4245 N N . THR A 1 533 ? 20.188 44.156 -0.482 1 69.88 533 THR A N 1
ATOM 4246 C CA . THR A 1 533 ? 21.062 44.906 -1.36 1 69.88 533 THR A CA 1
ATOM 4247 C C . THR A 1 533 ? 20.266 45.656 -2.43 1 69.88 533 THR A C 1
ATOM 4249 O O . THR A 1 533 ? 19.406 45.062 -3.086 1 69.88 533 THR A O 1
ATOM 4252 N N . PRO A 1 534 ? 20.469 47.031 -2.418 1 65.12 534 PRO A N 1
ATOM 4253 C CA . PRO A 1 534 ? 19.766 47.781 -3.457 1 65.12 534 PRO A CA 1
ATOM 4254 C C . PRO A 1 534 ? 19.984 47.219 -4.855 1 65.12 534 PRO A C 1
ATOM 4256 O O . PRO A 1 534 ? 21.062 46.688 -5.145 1 65.12 534 PRO A O 1
ATOM 4259 N N . PRO A 1 535 ? 18.969 47.25 -5.617 1 62.06 535 PRO A N 1
ATOM 4260 C CA . PRO A 1 535 ? 19 46.625 -6.941 1 62.06 535 PRO A CA 1
ATOM 4261 C C . PRO A 1 535 ? 20.141 47.156 -7.816 1 62.06 535 PRO A C 1
ATOM 4263 O O . PRO A 1 535 ? 20.609 46.438 -8.711 1 62.06 535 PRO A O 1
ATOM 4266 N N . ASN A 1 536 ? 20.453 48.594 -7.746 1 52.91 536 ASN A N 1
ATOM 4267 C CA . ASN A 1 536 ? 21.422 49.156 -8.68 1 52.91 536 ASN A CA 1
ATOM 4268 C C . ASN A 1 536 ? 22.766 48.438 -8.586 1 52.91 536 ASN A C 1
ATOM 4270 O O . ASN A 1 536 ? 23.625 48.594 -9.453 1 52.91 536 ASN A O 1
ATOM 4274 N N . LYS A 1 537 ? 22.984 48.188 -7.34 1 48.41 537 LYS A N 1
ATOM 4275 C CA . LYS A 1 537 ? 24.344 47.688 -7.152 1 48.41 537 LYS A CA 1
ATOM 4276 C C . LYS A 1 537 ? 24.484 46.25 -7.676 1 48.41 537 LYS A C 1
ATOM 4278 O O . LYS A 1 537 ? 25.594 45.75 -7.84 1 48.41 537 LYS A O 1
ATOM 4283 N N . TYR A 1 538 ? 23.547 45.625 -7.438 1 49.75 538 TYR A N 1
ATOM 4284 C CA . TYR A 1 538 ? 23.688 44.281 -7.996 1 49.75 538 TYR A CA 1
ATOM 4285 C C . TYR A 1 538 ? 23.297 44.25 -9.469 1 49.75 538 TYR A C 1
ATOM 4287 O O . TYR A 1 538 ? 22.359 44.938 -9.875 1 49.75 538 TYR A O 1
ATOM 4295 N N . ALA A 1 539 ? 24.219 44.719 -10.336 1 38.56 539 ALA A N 1
ATOM 4296 C CA . ALA A 1 539 ? 23.969 44.562 -11.766 1 38.56 539 ALA A CA 1
ATOM 4297 C C . ALA A 1 539 ? 22.734 43.688 -12.008 1 38.56 539 ALA A C 1
ATOM 4299 O O . ALA A 1 539 ? 22.516 42.719 -11.297 1 38.56 539 ALA A O 1
ATOM 4300 N N . SER A 1 540 ? 21.531 44.469 -12.32 1 35.72 540 SER A N 1
ATOM 4301 C CA . SER A 1 540 ? 20.5 43.625 -12.867 1 35.72 540 SER A CA 1
ATOM 4302 C C . SER A 1 540 ? 21.062 42.25 -13.273 1 35.72 540 SER A C 1
ATOM 4304 O O . SER A 1 540 ? 21.641 42.125 -14.352 1 35.72 540 SER A O 1
ATOM 4306 N N . GLY A 1 541 ? 21.859 41.812 -12.578 1 31.38 541 GLY A N 1
ATOM 4307 C CA . GLY A 1 541 ? 22.266 40.5 -13.008 1 31.38 541 GLY A CA 1
ATOM 4308 C C . GLY A 1 541 ? 21.125 39.688 -13.562 1 31.38 541 GLY A C 1
ATOM 4309 O O . GLY A 1 541 ? 20.219 39.281 -12.82 1 31.38 541 GLY A O 1
ATOM 4310 N N . GLN A 1 542 ? 20.359 40.031 -14.578 1 30.53 542 GLN A N 1
ATOM 4311 C CA . GLN A 1 542 ? 19.953 38.844 -15.367 1 30.53 542 GLN A CA 1
ATOM 4312 C C . GLN A 1 542 ? 20.672 37.594 -14.891 1 30.53 542 GLN A C 1
ATOM 4314 O O . GLN A 1 542 ? 21.812 37.656 -14.453 1 30.53 542 GLN A O 1
ATOM 4319 N N . GLN A 1 543 ? 19.969 36.562 -14.422 1 32.41 543 GLN A N 1
ATOM 4320 C CA . GLN A 1 543 ? 20.641 35.281 -14.633 1 32.41 543 GLN A CA 1
ATOM 4321 C C . GLN A 1 543 ? 21.781 35.438 -15.625 1 32.41 543 GLN A C 1
ATOM 4323 O O . GLN A 1 543 ? 21.578 35.344 -16.844 1 32.41 543 GLN A O 1
ATOM 4328 N N . SER A 1 544 ? 22.344 36.531 -15.812 1 29.64 544 SER A N 1
ATOM 4329 C CA . SER A 1 544 ? 23.531 36.562 -16.656 1 29.64 544 SER A CA 1
ATOM 4330 C C . SER A 1 544 ? 24.25 35.219 -16.656 1 29.64 544 SER A C 1
ATOM 4332 O O . SER A 1 544 ? 24.422 34.594 -15.602 1 29.64 544 SER A O 1
ATOM 4334 N N . THR A 1 545 ? 24.094 34.625 -17.75 1 30.23 545 THR A N 1
ATOM 4335 C CA . THR A 1 545 ? 24.906 33.5 -18.234 1 30.23 545 THR A CA 1
ATOM 4336 C C . THR A 1 545 ? 26.359 33.656 -17.781 1 30.23 545 THR A C 1
ATOM 4338 O O . THR A 1 545 ? 27.141 34.406 -18.391 1 30.23 545 THR A O 1
ATOM 4341 N N . CYS A 1 546 ? 26.641 34.25 -16.75 1 31.17 546 CYS A N 1
ATOM 4342 C CA . CYS A 1 546 ? 27.969 33.688 -16.5 1 31.17 546 CYS A CA 1
ATOM 4343 C C . CYS A 1 546 ? 28.078 32.281 -17.047 1 31.17 546 CYS A C 1
ATOM 4345 O O . CYS A 1 546 ? 27.438 31.359 -16.531 1 31.17 546 CYS A O 1
ATOM 4347 N N . SER A 1 547 ? 28.031 32.156 -18.328 1 30.12 547 SER A N 1
ATOM 4348 C CA . SER A 1 547 ? 28.391 30.922 -18.984 1 30.12 547 SER A CA 1
ATOM 4349 C C . SER A 1 547 ? 29.297 30.078 -18.109 1 30.12 547 SER A C 1
ATOM 4351 O O . SER A 1 547 ? 30.219 30.594 -17.469 1 30.12 547 SER A O 1
ATOM 4353 N N . VAL A 1 548 ? 28.844 29.047 -17.5 1 33.56 548 VAL A N 1
ATOM 4354 C CA . VAL A 1 548 ? 29.781 28.016 -17.062 1 33.56 548 VAL A CA 1
ATOM 4355 C C . VAL A 1 548 ? 31.156 28.281 -17.656 1 33.56 548 VAL A C 1
ATOM 4357 O O . VAL A 1 548 ? 32.188 27.922 -17.047 1 33.56 548 VAL A O 1
ATOM 4360 N N . ASN A 1 549 ? 31.234 28.906 -18.844 1 30.08 549 ASN A N 1
ATOM 4361 C CA . ASN A 1 549 ? 32.5 29.141 -19.531 1 30.08 549 ASN A CA 1
ATOM 4362 C C . ASN A 1 549 ? 33.344 30.219 -18.828 1 30.08 549 ASN A C 1
ATOM 4364 O O . ASN A 1 549 ? 34.562 30.094 -18.734 1 30.08 549 ASN A O 1
ATOM 4368 N N . GLU A 1 550 ? 32.781 31.344 -18.484 1 33.53 550 GLU A N 1
ATOM 4369 C CA . GLU A 1 550 ? 33.719 32.312 -17.938 1 33.53 550 GLU A CA 1
ATOM 4370 C C . GLU A 1 550 ? 34.125 31.984 -16.516 1 33.53 550 GLU A C 1
ATOM 4372 O O . GLU A 1 550 ? 35.25 32.219 -16.094 1 33.53 550 GLU A O 1
ATOM 4377 N N . CYS A 1 551 ? 33.188 31.578 -15.68 1 33.19 551 CYS A N 1
ATOM 4378 C CA . CYS A 1 551 ? 33.656 31.094 -14.383 1 33.19 551 CYS A CA 1
ATOM 4379 C C . CYS A 1 551 ? 34.562 29.875 -14.547 1 33.19 551 CYS A C 1
ATOM 4381 O O . CYS A 1 551 ? 35.469 29.656 -13.75 1 33.19 551 CYS A O 1
ATOM 4383 N N . ILE A 1 552 ? 34.25 28.906 -15.453 1 31.5 552 ILE A N 1
ATOM 4384 C CA . ILE A 1 552 ? 35.25 27.859 -15.703 1 31.5 552 ILE A CA 1
ATOM 4385 C C . ILE A 1 552 ? 36.5 28.469 -16.312 1 31.5 552 ILE A C 1
ATOM 4387 O O . ILE A 1 552 ? 37.594 27.969 -16.109 1 31.5 552 ILE A O 1
ATOM 4391 N N . ILE A 1 553 ? 36.344 29.484 -17.172 1 29.44 553 ILE A N 1
ATOM 4392 C CA . ILE A 1 553 ? 37.531 29.906 -17.891 1 29.44 553 ILE A CA 1
ATOM 4393 C C . ILE A 1 553 ? 38.531 30.469 -16.906 1 29.44 553 ILE A C 1
ATOM 4395 O O . ILE A 1 553 ? 39.75 30.281 -17.078 1 29.44 553 ILE A O 1
ATOM 4399 N N . SER A 1 554 ? 38.062 31.297 -15.969 1 29.14 554 SER A N 1
ATOM 4400 C CA . SER A 1 554 ? 39.25 31.859 -15.32 1 29.14 554 SER A CA 1
ATOM 4401 C C . SER A 1 554 ? 40.094 30.766 -14.641 1 29.14 554 SER A C 1
ATOM 4403 O O . SER A 1 554 ? 41.281 30.938 -14.414 1 29.14 554 SER A O 1
ATOM 4405 N N . ASN A 1 555 ? 39.406 29.828 -14 1 27.61 555 ASN A N 1
ATOM 4406 C CA . ASN A 1 555 ? 40.375 28.938 -13.406 1 27.61 555 ASN A CA 1
ATOM 4407 C C . ASN A 1 555 ? 41.062 28.062 -14.461 1 27.61 555 ASN A C 1
ATOM 4409 O O . ASN A 1 555 ? 42 27.328 -14.156 1 27.61 555 ASN A O 1
ATOM 4413 N N . ILE A 1 556 ? 40.219 27.609 -15.531 1 29.27 556 ILE A N 1
ATOM 4414 C CA . ILE A 1 556 ? 40.938 26.719 -16.438 1 29.27 556 ILE A CA 1
ATOM 4415 C C . ILE A 1 556 ? 41.906 27.531 -17.312 1 29.27 556 ILE A C 1
ATOM 4417 O O . ILE A 1 556 ? 42.219 27.125 -18.438 1 29.27 556 ILE A O 1
ATOM 4421 N N . ASN A 1 557 ? 42.188 28.75 -17.062 1 26.48 557 ASN A N 1
ATOM 4422 C CA . ASN A 1 557 ? 43.125 29.25 -18.062 1 26.48 557 ASN A CA 1
ATOM 4423 C C . ASN A 1 557 ? 44.312 28.312 -18.25 1 26.48 557 ASN A C 1
ATOM 4425 O O . ASN A 1 557 ? 45.344 28.703 -18.812 1 26.48 557 ASN A O 1
ATOM 4429 N N . THR A 1 558 ? 44.562 27.281 -17.359 1 25.22 558 THR A N 1
ATOM 4430 C CA . THR A 1 558 ? 45.75 26.688 -17.984 1 25.22 558 THR A CA 1
ATOM 4431 C C . THR A 1 558 ? 45.375 26.047 -19.328 1 25.22 558 THR A C 1
ATOM 4433 O O . THR A 1 558 ? 46.031 26.328 -20.344 1 25.22 558 THR A O 1
ATOM 4436 N N . GLY A 1 559 ? 45.406 24.672 -19.562 1 22.97 559 GLY A N 1
ATOM 4437 C CA . GLY A 1 559 ? 45.688 23.969 -20.812 1 22.97 559 GLY A CA 1
ATOM 4438 C C . GLY A 1 559 ? 44.5 23.969 -21.766 1 22.97 559 GLY A C 1
ATOM 4439 O O . GLY A 1 559 ? 43.344 24.047 -21.328 1 22.97 559 GLY A O 1
ATOM 4440 N N . ASN A 1 560 ? 44.594 24.391 -23.062 1 23.23 560 ASN A N 1
ATOM 4441 C CA . ASN A 1 560 ? 43.875 24.781 -24.266 1 23.23 560 ASN A CA 1
ATOM 4442 C C . ASN A 1 560 ? 42.969 23.656 -24.75 1 23.23 560 ASN A C 1
ATOM 4444 O O . ASN A 1 560 ? 42.438 23.703 -25.875 1 23.23 560 ASN A O 1
ATOM 4448 N N . SER A 1 561 ? 43.062 22.312 -24.359 1 22.84 561 SER A N 1
ATOM 4449 C CA . SER A 1 561 ? 42.562 21.422 -25.391 1 22.84 561 SER A CA 1
ATOM 4450 C C . SER A 1 561 ? 41.062 21.594 -25.562 1 22.84 561 SER A C 1
ATOM 4452 O O . SER A 1 561 ? 40.312 21.688 -24.578 1 22.84 561 SER A O 1
ATOM 4454 N N . PRO A 1 562 ? 40.594 22.062 -26.781 1 23.03 562 PRO A N 1
ATOM 4455 C CA . PRO A 1 562 ? 39.25 22.422 -27.203 1 23.03 562 PRO A CA 1
ATOM 4456 C C . PRO A 1 562 ? 38.281 21.25 -27.078 1 23.03 562 PRO A C 1
ATOM 4458 O O . PRO A 1 562 ? 38.5 20.188 -27.656 1 23.03 562 PRO A O 1
ATOM 4461 N N . ILE A 1 563 ? 37.812 20.859 -25.875 1 22.22 563 ILE A N 1
ATOM 4462 C CA . ILE A 1 563 ? 36.906 19.75 -25.828 1 22.22 563 ILE A CA 1
ATOM 4463 C C . ILE A 1 563 ? 35.625 20.109 -26.594 1 22.22 563 ILE A C 1
ATOM 4465 O O . ILE A 1 563 ? 34.938 21.094 -26.25 1 22.22 563 ILE A O 1
ATOM 4469 N N . THR A 1 564 ? 35.594 19.875 -27.938 1 20.5 564 THR A N 1
ATOM 4470 C CA . THR A 1 564 ? 34.5 20.062 -28.875 1 20.5 564 THR A CA 1
ATOM 4471 C C . THR A 1 564 ? 33.219 19.359 -28.391 1 20.5 564 THR A C 1
ATOM 4473 O O . THR A 1 564 ? 33.219 18.141 -28.234 1 20.5 564 THR A O 1
ATOM 4476 N N . MET A 1 565 ? 32.562 19.969 -27.469 1 19.12 565 MET A N 1
ATOM 4477 C CA . MET A 1 565 ? 31.328 19.391 -26.969 1 19.12 565 MET A CA 1
ATOM 4478 C C . MET A 1 565 ? 30.266 19.359 -28.062 1 19.12 565 MET A C 1
ATOM 4480 O O . MET A 1 565 ? 29.922 20.406 -28.625 1 19.12 565 MET A O 1
ATOM 4484 N N . LYS A 1 566 ? 30.312 18.328 -28.953 1 21.75 566 LYS A N 1
ATOM 4485 C CA . LYS A 1 566 ? 29.328 18.125 -30 1 21.75 566 LYS A CA 1
ATOM 4486 C C . LYS A 1 566 ? 27.906 18.297 -29.453 1 21.75 566 LYS A C 1
ATOM 4488 O O . LYS A 1 566 ? 27.547 17.703 -28.422 1 21.75 566 LYS A O 1
ATOM 4493 N N . SER A 1 567 ? 27.203 19.375 -29.797 1 19.69 567 SER A N 1
ATOM 4494 C CA . SER A 1 567 ? 25.859 19.891 -29.531 1 19.69 567 SER A CA 1
ATOM 4495 C C . SER A 1 567 ? 24.797 18.938 -30.062 1 19.69 567 SER A C 1
ATOM 4497 O O . SER A 1 567 ? 24.641 18.812 -31.281 1 19.69 567 SER A O 1
ATOM 4499 N N . THR A 1 568 ? 24.828 17.625 -29.766 1 21.25 568 THR A N 1
ATOM 4500 C CA . THR A 1 568 ? 23.75 16.891 -30.422 1 21.25 568 THR A CA 1
ATOM 4501 C C . THR A 1 568 ? 22.391 17.484 -30.078 1 21.25 568 THR A C 1
ATOM 4503 O O . THR A 1 568 ? 22.141 17.875 -28.938 1 21.25 568 THR A O 1
ATOM 4506 N N . PRO A 1 569 ? 21.703 17.969 -31.125 1 21.12 569 PRO A N 1
ATOM 4507 C CA . PRO A 1 569 ? 20.406 18.625 -31.078 1 21.12 569 PRO A CA 1
ATOM 4508 C C . PRO A 1 569 ? 19.344 17.797 -30.359 1 21.12 569 PRO A C 1
ATOM 4510 O O . PRO A 1 569 ? 19.266 16.578 -30.547 1 21.12 569 PRO A O 1
ATOM 4513 N N . PHE A 1 570 ? 19.062 18.203 -29.109 1 19.22 570 PHE A N 1
ATOM 4514 C CA . PHE A 1 570 ? 18.094 17.641 -28.188 1 19.22 570 PHE A CA 1
ATOM 4515 C C . PHE A 1 570 ? 16.688 17.719 -28.766 1 19.22 570 PHE A C 1
ATOM 4517 O O . PHE A 1 570 ? 16.172 18.812 -29 1 19.22 570 PHE A O 1
ATOM 4524 N N . SER A 1 571 ? 16.422 16.969 -29.844 1 19.23 571 SER A N 1
ATOM 4525 C CA . SER A 1 571 ? 15.016 16.906 -30.234 1 19.23 571 SER A CA 1
ATOM 4526 C C . SER A 1 571 ? 14.102 16.734 -29.031 1 19.23 571 SER A C 1
ATOM 4528 O O . SER A 1 571 ? 14.344 15.867 -28.172 1 19.23 571 SER A O 1
ATOM 4530 N N . THR A 1 572 ? 13.234 17.688 -28.688 1 18.17 572 THR A N 1
ATOM 4531 C CA . THR A 1 572 ? 12.539 18.281 -27.547 1 18.17 572 THR A CA 1
ATOM 4532 C C . THR A 1 572 ? 11.391 17.391 -27.078 1 18.17 572 THR A C 1
ATOM 4534 O O . THR A 1 572 ? 10.664 17.734 -26.141 1 18.17 572 THR A O 1
ATOM 4537 N N . ALA A 1 573 ? 10.766 16.516 -27.875 1 20.61 573 ALA A N 1
ATOM 4538 C CA . ALA A 1 573 ? 9.43 16.203 -27.375 1 20.61 573 ALA A CA 1
ATOM 4539 C C . ALA A 1 573 ? 9.5 15.562 -26 1 20.61 573 ALA A C 1
ATOM 4541 O O . ALA A 1 573 ? 10.086 14.492 -25.828 1 20.61 573 ALA A O 1
ATOM 4542 N N . LEU A 1 574 ? 9.484 16.406 -24.969 1 19.69 574 LEU A N 1
ATOM 4543 C CA . LEU A 1 574 ? 9.633 16.188 -23.531 1 19.69 574 LEU A CA 1
ATOM 4544 C C . LEU A 1 574 ? 8.586 15.203 -23.031 1 19.69 574 LEU A C 1
ATOM 4546 O O . LEU A 1 574 ? 7.395 15.516 -23 1 19.69 574 LEU A O 1
ATOM 4550 N N . HIS A 1 575 ? 8.492 14.07 -23.672 1 20.11 575 HIS A N 1
ATOM 4551 C CA . HIS A 1 575 ? 7.66 13.188 -22.859 1 20.11 575 HIS A CA 1
ATOM 4552 C C . HIS A 1 575 ? 8.047 13.273 -21.375 1 20.11 575 HIS A C 1
ATOM 4554 O O . HIS A 1 575 ? 9.203 13.031 -21.031 1 20.11 575 HIS A O 1
ATOM 4560 N N . SER A 1 576 ? 7.516 14.297 -20.766 1 22.17 576 SER A N 1
ATOM 4561 C CA . SER A 1 576 ? 7.762 14.781 -19.406 1 22.17 576 SER A CA 1
ATOM 4562 C C . SER A 1 576 ? 7.727 13.648 -18.391 1 22.17 576 SER A C 1
ATOM 4564 O O . SER A 1 576 ? 6.656 13.141 -18.062 1 22.17 576 SER A O 1
ATOM 4566 N N . THR A 1 577 ? 8.312 12.57 -18.719 1 23.25 577 THR A N 1
ATOM 4567 C CA . THR A 1 577 ? 8.453 11.633 -17.609 1 23.25 577 THR A CA 1
ATOM 4568 C C . THR A 1 577 ? 9.07 12.328 -16.391 1 23.25 577 THR A C 1
ATOM 4570 O O . THR A 1 577 ? 10.203 12.805 -16.453 1 23.25 577 THR A O 1
ATOM 4573 N N . GLN A 1 578 ? 8.273 13.133 -15.711 1 24.95 578 GLN A N 1
ATOM 4574 C CA . GLN A 1 578 ? 8.727 13.75 -14.469 1 24.95 578 GLN A CA 1
ATOM 4575 C C . GLN A 1 578 ? 9.508 12.758 -13.617 1 24.95 578 GLN A C 1
ATOM 4577 O O . GLN A 1 578 ? 8.945 11.766 -13.148 1 24.95 578 GLN A O 1
ATOM 4582 N N . SER A 1 579 ? 10.633 12.438 -13.945 1 28.33 579 SER A N 1
ATOM 4583 C CA . SER A 1 579 ? 11.555 11.703 -13.078 1 28.33 579 SER A CA 1
ATOM 4584 C C . SER A 1 579 ? 11.547 12.266 -11.664 1 28.33 579 SER A C 1
ATOM 4586 O O . SER A 1 579 ? 11.734 13.469 -11.469 1 28.33 579 SER A O 1
ATOM 4588 N N . ILE A 1 580 ? 10.734 11.82 -10.867 1 33.84 580 ILE A N 1
ATOM 4589 C CA . ILE A 1 580 ? 10.859 12.117 -9.445 1 33.84 580 ILE A CA 1
ATOM 4590 C C . ILE A 1 580 ? 12.32 11.984 -9.008 1 33.84 580 ILE A C 1
ATOM 4592 O O . ILE A 1 580 ? 12.891 10.891 -9.062 1 33.84 580 ILE A O 1
ATOM 4596 N N . VAL A 1 581 ? 13.18 12.938 -9.32 1 35.25 581 VAL A N 1
ATOM 4597 C CA . VAL A 1 581 ? 14.586 12.977 -8.93 1 35.25 581 VAL A CA 1
ATOM 4598 C C . VAL A 1 581 ? 14.695 13.016 -7.402 1 35.25 581 VAL A C 1
ATOM 4600 O O . VAL A 1 581 ? 14.047 13.836 -6.75 1 35.25 581 VAL A O 1
ATOM 4603 N N . GLU A 1 582 ? 15.062 11.891 -6.914 1 42.56 582 GLU A N 1
ATOM 4604 C CA . GLU A 1 582 ? 15.539 11.922 -5.535 1 42.56 582 GLU A CA 1
ATOM 4605 C C . GLU A 1 582 ? 16.453 13.125 -5.293 1 42.56 582 GLU A C 1
ATOM 4607 O O . GLU A 1 582 ? 17.344 13.406 -6.094 1 42.56 582 GLU A O 1
ATOM 4612 N N . ALA A 1 583 ? 15.938 14.031 -4.551 1 40.16 583 ALA A N 1
ATOM 4613 C CA . ALA A 1 583 ? 16.75 15.203 -4.23 1 40.16 583 ALA A CA 1
ATOM 4614 C C . ALA A 1 583 ? 18.156 14.789 -3.807 1 40.16 583 ALA A C 1
ATOM 4616 O O . ALA A 1 583 ? 18.328 13.961 -2.912 1 40.16 583 ALA A O 1
ATOM 4617 N N . ASP A 1 584 ? 19.219 14.883 -4.527 1 33.75 584 ASP A N 1
ATOM 4618 C CA . ASP A 1 584 ? 20.641 14.617 -4.352 1 33.75 584 ASP A CA 1
ATOM 4619 C C . ASP A 1 584 ? 21.219 15.461 -3.227 1 33.75 584 ASP A C 1
ATOM 4621 O O . ASP A 1 584 ? 21.266 16.688 -3.33 1 33.75 584 ASP A O 1
ATOM 4625 N N . THR A 1 585 ? 21.188 15.031 -1.997 1 32.38 585 THR A N 1
ATOM 4626 C CA . THR A 1 585 ? 21.828 15.734 -0.891 1 32.38 585 THR A CA 1
ATOM 4627 C C . THR A 1 585 ? 23.328 15.469 -0.879 1 32.38 585 THR A C 1
ATOM 4629 O O . THR A 1 585 ? 24.016 15.773 0.106 1 32.38 585 THR A O 1
ATOM 4632 N N . ALA A 1 586 ? 24.078 14.773 -1.596 1 29.62 586 ALA A N 1
ATOM 4633 C CA . ALA A 1 586 ? 25.469 14.469 -1.33 1 29.62 586 ALA A CA 1
ATOM 4634 C C . ALA A 1 586 ? 26.25 15.742 -0.997 1 29.62 586 ALA A C 1
ATOM 4636 O O . ALA A 1 586 ? 27.141 15.727 -0.141 1 29.62 586 ALA A O 1
ATOM 4637 N N . THR A 1 587 ? 26.172 16.688 -1.727 1 29.5 587 THR A N 1
ATOM 4638 C CA . THR A 1 587 ? 27.234 17.672 -1.594 1 29.5 587 THR A CA 1
ATOM 4639 C C . THR A 1 587 ? 26.938 18.641 -0.441 1 29.5 587 THR A C 1
ATOM 4641 O O . THR A 1 587 ? 27.797 19.406 -0.033 1 29.5 587 THR A O 1
ATOM 4644 N N . ILE A 1 588 ? 25.797 18.781 -0.069 1 31.41 588 ILE A N 1
ATOM 4645 C CA . ILE A 1 588 ? 25.578 20.109 0.525 1 31.41 588 ILE A CA 1
ATOM 4646 C C . ILE A 1 588 ? 25.578 19.984 2.047 1 31.41 588 ILE A C 1
ATOM 4648 O O . ILE A 1 588 ? 24.547 20.219 2.689 1 31.41 588 ILE A O 1
ATOM 4652 N N . CYS A 1 589 ? 26.281 19.031 2.576 1 29.72 589 CYS A N 1
ATOM 4653 C CA . CYS A 1 589 ? 26.094 19 4.02 1 29.72 589 CYS A CA 1
ATOM 4654 C C . CYS A 1 589 ? 26.781 20.172 4.691 1 29.72 589 CYS A C 1
ATOM 4656 O O . CYS A 1 589 ? 28.016 20.297 4.613 1 29.72 589 CYS A O 1
ATOM 4658 N N . ASN A 1 590 ? 26.219 21.25 4.816 1 27.47 590 ASN A N 1
ATOM 4659 C CA . ASN A 1 590 ? 26.828 22.297 5.633 1 27.47 590 ASN A CA 1
ATOM 4660 C C . ASN A 1 590 ? 26.641 22.031 7.121 1 27.47 590 ASN A C 1
ATOM 4662 O O . ASN A 1 590 ? 25.5 21.953 7.598 1 27.47 590 ASN A O 1
ATOM 4666 N N . LYS A 1 591 ? 27.594 21.359 7.781 1 30.09 591 LYS A N 1
ATOM 4667 C CA . LYS A 1 591 ? 27.609 21.141 9.227 1 30.09 591 LYS A CA 1
ATOM 4668 C C . LYS A 1 591 ? 27.641 22.469 9.984 1 30.09 591 LYS A C 1
ATOM 4670 O O . LYS A 1 591 ? 28.359 23.391 9.602 1 30.09 591 LYS A O 1
ATOM 4675 N N . VAL A 1 592 ? 26.609 22.797 10.781 1 27.48 592 VAL A N 1
ATOM 4676 C CA . VAL A 1 592 ? 26.594 23.906 11.727 1 27.48 592 VAL A CA 1
ATOM 4677 C C . VAL A 1 592 ? 27.672 23.688 12.781 1 27.48 592 VAL A C 1
ATOM 4679 O O . VAL A 1 592 ? 27.781 22.609 13.367 1 27.48 592 VAL A O 1
ATOM 4682 N N . SER A 1 593 ? 28.828 24.25 12.773 1 27.25 593 SER A N 1
ATOM 4683 C CA . SER A 1 593 ? 29.891 24.188 13.773 1 27.25 593 SER A CA 1
ATOM 4684 C C . SER A 1 593 ? 29.406 24.719 15.117 1 27.25 593 SER A C 1
ATOM 4686 O O . SER A 1 593 ? 28.828 25.797 15.203 1 27.25 593 SER A O 1
ATOM 4688 N N . PHE A 1 594 ? 29.125 23.828 16 1 26.67 594 PHE A N 1
ATOM 4689 C CA . PHE A 1 594 ? 28.969 24.156 17.422 1 26.67 594 PHE A CA 1
ATOM 4690 C C . PHE A 1 594 ? 30.297 24.578 18.031 1 26.67 594 PHE A C 1
ATOM 4692 O O . PHE A 1 594 ? 31.281 23.828 17.953 1 26.67 594 PHE A O 1
ATOM 4699 N N . ILE A 1 595 ? 30.672 25.734 18.062 1 24.11 595 ILE A N 1
ATOM 4700 C CA . ILE A 1 595 ? 31.859 26.203 18.766 1 24.11 595 ILE A CA 1
ATOM 4701 C C . ILE A 1 595 ? 31.719 25.922 20.266 1 24.11 595 ILE A C 1
ATOM 4703 O O . ILE A 1 595 ? 30.969 26.609 20.953 1 24.11 595 ILE A O 1
ATOM 4707 N N . HIS A 1 596 ? 31.469 24.75 20.797 1 19.12 596 HIS A N 1
ATOM 4708 C CA . HIS A 1 596 ? 31.688 24.688 22.234 1 19.12 596 HIS A CA 1
ATOM 4709 C C . HIS A 1 596 ? 33.156 24.891 22.562 1 19.12 596 HIS A C 1
ATOM 4711 O O . HIS A 1 596 ? 34.031 24.203 22.016 1 19.12 596 HIS A O 1
ATOM 4717 N N . LYS A 1 597 ? 33.531 26.016 22.797 1 20.27 597 LYS A N 1
ATOM 4718 C CA . LYS A 1 597 ? 34.781 26.156 23.562 1 20.27 597 LYS A CA 1
ATOM 4719 C C . LYS A 1 597 ? 34.75 25.266 24.797 1 20.27 597 LYS A C 1
ATOM 4721 O O . LYS A 1 597 ? 33.875 25.375 25.641 1 20.27 597 LYS A O 1
ATOM 4726 N N . ARG A 1 598 ? 35.344 24.062 24.656 1 19.67 598 ARG A N 1
ATOM 4727 C CA . ARG A 1 598 ? 35.719 23.156 25.719 1 19.67 598 ARG A CA 1
ATOM 4728 C C . ARG A 1 598 ? 36.5 23.891 26.812 1 19.67 598 ARG A C 1
ATOM 4730 O O . ARG A 1 598 ? 37.594 24.359 26.594 1 19.67 598 ARG A O 1
ATOM 4737 N N . ARG A 1 599 ? 35.844 24.781 27.594 1 21.66 599 ARG A N 1
ATOM 4738 C CA . ARG A 1 599 ? 36.625 24.969 28.812 1 21.66 599 ARG A CA 1
ATOM 4739 C C . ARG A 1 599 ? 36.969 23.625 29.438 1 21.66 599 ARG A C 1
ATOM 4741 O O . ARG A 1 599 ? 36.156 22.719 29.5 1 21.66 599 ARG A O 1
ATOM 4748 N N . LEU A 1 600 ? 38.219 23.219 29.656 1 19.83 600 LEU A N 1
ATOM 4749 C CA . LEU A 1 600 ? 39 22.109 30.203 1 19.83 600 LEU A CA 1
ATOM 4750 C C . LEU A 1 600 ? 38.5 21.75 31.609 1 19.83 600 LEU A C 1
ATOM 4752 O O . LEU A 1 600 ? 39.125 20.922 32.281 1 19.83 600 LEU A O 1
ATOM 4756 N N . PHE A 1 601 ? 37.281 22.047 32.094 1 18.34 601 PHE A N 1
ATOM 4757 C CA . PHE A 1 601 ? 37.406 21.641 33.5 1 18.34 601 PHE A CA 1
ATOM 4758 C C . PHE A 1 601 ? 37.656 20.141 33.594 1 18.34 601 PHE A C 1
ATOM 4760 O O . PHE A 1 601 ? 37.125 19.359 32.781 1 18.34 601 PHE A O 1
ATOM 4767 N N . ARG A 1 602 ? 38.656 19.641 34.344 1 17.92 602 ARG A N 1
ATOM 4768 C CA . ARG A 1 602 ? 39.281 18.375 34.719 1 17.92 602 ARG A CA 1
ATOM 4769 C C . ARG A 1 602 ? 38.312 17.469 35.438 1 17.92 602 ARG A C 1
ATOM 4771 O O . ARG A 1 602 ? 38.656 16.344 35.812 1 17.92 602 ARG A O 1
ATOM 4778 N N . PRO A 1 603 ? 36.938 17.734 35.438 1 18.09 603 PRO A N 1
ATOM 4779 C CA . PRO A 1 603 ? 36.531 17.016 36.625 1 18.09 603 PRO A CA 1
ATOM 4780 C C . PRO A 1 603 ? 36.938 15.539 36.594 1 18.09 603 PRO A C 1
ATOM 4782 O O . PRO A 1 603 ? 37.219 15 35.531 1 18.09 603 PRO A O 1
ATOM 4785 N N . ILE A 1 604 ? 36.969 14.906 37.906 1 19.23 604 ILE A N 1
ATOM 4786 C CA . ILE A 1 604 ? 37.375 13.734 38.656 1 19.23 604 ILE A CA 1
ATOM 4787 C C . ILE A 1 604 ? 36.656 12.492 38.125 1 19.23 604 ILE A C 1
ATOM 4789 O O . ILE A 1 604 ? 35.5 12.578 37.719 1 19.23 604 ILE A O 1
ATOM 4793 N N . CYS A 1 605 ? 37.312 11.406 38.031 1 17.23 605 CYS A N 1
ATOM 4794 C CA . CYS A 1 605 ? 37.312 10.039 37.531 1 17.23 605 CYS A CA 1
ATOM 4795 C C . CYS A 1 605 ? 36.25 9.211 38.188 1 17.23 605 CYS A C 1
ATOM 4797 O O . CYS A 1 605 ? 36.031 8.055 37.844 1 17.23 605 CYS A O 1
ATOM 4799 N N . ASP A 1 606 ? 35.469 9.711 39.281 1 17.05 606 ASP A N 1
ATOM 4800 C CA . ASP A 1 606 ? 35.25 8.625 40.219 1 17.05 606 ASP A CA 1
ATOM 4801 C C . ASP A 1 606 ? 34.406 7.508 39.625 1 17.05 606 ASP A C 1
ATOM 4803 O O . ASP A 1 606 ? 33.531 7.766 38.812 1 17.05 606 ASP A O 1
ATOM 4807 N N . LEU A 1 607 ? 34.75 6.184 39.875 1 16.73 607 LEU A N 1
ATOM 4808 C CA . LEU A 1 607 ? 34.656 4.766 39.531 1 16.73 607 LEU A CA 1
ATOM 4809 C C . LEU A 1 607 ? 33.281 4.219 39.844 1 16.73 607 LEU A C 1
ATOM 4811 O O . LEU A 1 607 ? 32.906 3.16 39.344 1 16.73 607 LEU A O 1
ATOM 4815 N N . SER A 1 608 ? 32.438 4.793 40.844 1 16.38 608 SER A N 1
ATOM 4816 C CA . SER A 1 608 ? 31.859 3.732 41.625 1 16.38 608 SER A CA 1
ATOM 4817 C C . SER A 1 608 ? 30.719 3.043 40.906 1 16.38 608 SER A C 1
ATOM 4819 O O . SER A 1 608 ? 29.734 3.684 40.531 1 16.38 608 SER A O 1
ATOM 4821 N N . CYS A 1 609 ? 30.875 1.952 40.125 1 16.61 609 CYS A N 1
ATOM 4822 C CA . CYS A 1 609 ? 30.094 0.987 39.344 1 16.61 609 CYS A CA 1
ATOM 4823 C C . CYS A 1 609 ? 29.031 0.321 40.219 1 16.61 609 CYS A C 1
ATOM 4825 O O . CYS A 1 609 ? 28.406 -0.651 39.812 1 16.61 609 CYS A O 1
ATOM 4827 N N . LEU A 1 610 ? 28.906 0.64 41.594 1 15.48 610 LEU A N 1
ATOM 4828 C CA . LEU A 1 610 ? 28.641 -0.54 42.406 1 15.48 610 LEU A CA 1
ATOM 4829 C C . LEU A 1 610 ? 27.312 -1.18 42.031 1 15.48 610 LEU A C 1
ATOM 4831 O O . LEU A 1 610 ? 27.25 -2.383 41.781 1 15.48 610 LEU A O 1
ATOM 4835 N N . PHE A 1 611 ? 26.234 -1.23 43.031 1 16.36 611 PHE A N 1
ATOM 4836 C CA . PHE A 1 611 ? 25.594 -2.324 43.75 1 16.36 611 PHE A CA 1
ATOM 4837 C C . PHE A 1 611 ? 24.359 -2.807 43 1 16.36 611 PHE A C 1
ATOM 4839 O O . PHE A 1 611 ? 23.719 -2.033 42.281 1 16.36 611 PHE A O 1
ATOM 4846 N N . CYS A 1 612 ? 24.016 -4.238 43.031 1 15.97 612 CYS A N 1
ATOM 4847 C CA . CYS A 1 612 ? 23.344 -5.461 42.594 1 15.97 612 CYS A CA 1
ATOM 4848 C C . CYS A 1 612 ? 21.844 -5.395 42.875 1 15.97 612 CYS A C 1
ATOM 4850 O O . CYS A 1 612 ? 21.031 -5.887 42.094 1 15.97 612 CYS A O 1
ATOM 4852 N N . ARG A 1 613 ? 21.406 -5.168 44.25 1 15.74 613 ARG A N 1
ATOM 4853 C CA . ARG A 1 613 ? 20.641 -6.242 44.875 1 15.74 613 ARG A CA 1
ATOM 4854 C C . ARG A 1 613 ? 19.234 -6.328 44.312 1 15.74 613 ARG A C 1
ATOM 4856 O O . ARG A 1 613 ? 18.766 -5.398 43.656 1 15.74 613 ARG A O 1
ATOM 4863 N N . ASP A 1 614 ? 18.203 -6.77 45.25 1 16.45 614 ASP A N 1
ATOM 4864 C CA . ASP A 1 614 ? 17.281 -7.852 45.625 1 16.45 614 ASP A CA 1
ATOM 4865 C C . ASP A 1 614 ? 15.836 -7.438 45.406 1 16.45 614 ASP A C 1
ATOM 4867 O O . ASP A 1 614 ? 14.93 -8.273 45.438 1 16.45 614 ASP A O 1
ATOM 4871 N N . VAL A 1 615 ? 15.414 -6.184 45.125 1 16.91 615 VAL A N 1
ATOM 4872 C CA . VAL A 1 615 ? 14.219 -6 45.938 1 16.91 615 VAL A CA 1
ATOM 4873 C C . VAL A 1 615 ? 13.109 -6.93 45.438 1 16.91 615 VAL A C 1
ATOM 4875 O O . VAL A 1 615 ? 12.883 -7.047 44.219 1 16.91 615 VAL A O 1
ATOM 4878 N N . SER A 1 616 ? 12.5 -7.793 46.406 1 17 616 SER A N 1
ATOM 4879 C CA . SER A 1 616 ? 11.57 -8.875 46.719 1 17 616 SER A CA 1
ATOM 4880 C C . SER A 1 616 ? 10.133 -8.477 46.438 1 17 616 SER A C 1
ATOM 4882 O O . SER A 1 616 ? 9.203 -9.25 46.688 1 17 616 SER A O 1
ATOM 4884 N N . VAL A 1 617 ? 9.766 -7.598 45.594 1 17.88 617 VAL A N 1
ATOM 4885 C CA . VAL A 1 617 ? 8.422 -7.188 45.969 1 17.88 617 VAL A CA 1
ATOM 4886 C C . VAL A 1 617 ? 7.48 -8.391 45.938 1 17.88 617 VAL A C 1
ATOM 4888 O O . VAL A 1 617 ? 7.5 -9.18 45 1 17.88 617 VAL A O 1
ATOM 4891 N N . PRO A 1 618 ? 6.762 -8.57 47.094 1 16.7 618 PRO A N 1
ATOM 4892 C CA . PRO A 1 618 ? 5.898 -9.617 47.625 1 16.7 618 PRO A CA 1
ATOM 4893 C C . PRO A 1 618 ? 4.746 -9.984 46.688 1 16.7 618 PRO A C 1
ATOM 4895 O O . PRO A 1 618 ? 4.418 -9.219 45.781 1 16.7 618 PRO A O 1
ATOM 4898 N N . ALA A 1 619 ? 4.16 -11.203 47.031 1 17.31 619 ALA A N 1
ATOM 4899 C CA . ALA A 1 619 ? 3.295 -12.32 46.656 1 17.31 619 ALA A CA 1
ATOM 4900 C C . ALA A 1 619 ? 1.828 -11.898 46.656 1 17.31 619 ALA A C 1
ATOM 4902 O O . ALA A 1 619 ? 0.939 -12.727 46.438 1 17.31 619 ALA A O 1
ATOM 4903 N N . ASN A 1 620 ? 1.494 -10.477 46.719 1 16.73 620 ASN A N 1
ATOM 4904 C CA . ASN A 1 620 ? 0.174 -10.43 47.344 1 16.73 620 ASN A CA 1
ATOM 4905 C C . ASN A 1 620 ? -0.818 -11.336 46.625 1 16.73 620 ASN A C 1
ATOM 4907 O O . ASN A 1 620 ? -0.736 -11.508 45.406 1 16.73 620 ASN A O 1
ATOM 4911 N N . HIS A 1 621 ? -1.579 -12.109 47.469 1 17.66 621 HIS A N 1
ATOM 4912 C CA . HIS A 1 621 ? -2.602 -13.133 47.594 1 17.66 621 HIS A CA 1
ATOM 4913 C C . HIS A 1 621 ? -3.924 -12.68 47 1 17.66 621 HIS A C 1
ATOM 4915 O O . HIS A 1 621 ? -4.52 -11.703 47.438 1 17.66 621 HIS A O 1
ATOM 4921 N N . HIS A 1 622 ? -4 -12.438 45.719 1 16.91 622 HIS A N 1
ATOM 4922 C CA . HIS A 1 622 ? -5.328 -12.086 45.25 1 16.91 622 HIS A CA 1
ATOM 4923 C C . HIS A 1 622 ? -6.383 -13.062 45.75 1 16.91 622 HIS A C 1
ATOM 4925 O O . HIS A 1 622 ? -6.234 -14.273 45.625 1 16.91 622 HIS A O 1
ATOM 4931 N N . PRO A 1 623 ? -7.211 -12.578 46.781 1 18.14 623 PRO A N 1
ATOM 4932 C CA . PRO A 1 623 ? -8.344 -13.227 47.438 1 18.14 623 PRO A CA 1
ATOM 4933 C C . PRO A 1 623 ? -9.359 -13.789 46.469 1 18.14 623 PRO A C 1
ATOM 4935 O O . PRO A 1 623 ? -9.375 -13.398 45.281 1 18.14 623 PRO A O 1
ATOM 4938 N N . SER A 1 624 ? -10.289 -14.719 47.031 1 18.44 624 SER A N 1
ATOM 4939 C CA . SER A 1 624 ? -11.289 -15.758 46.812 1 18.44 624 SER A CA 1
ATOM 4940 C C . SER A 1 624 ? -12.633 -15.156 46.406 1 18.44 624 SER A C 1
ATOM 4942 O O . SER A 1 624 ? -13.617 -15.883 46.25 1 18.44 624 SER A O 1
ATOM 4944 N N . GLN A 1 625 ? -12.859 -13.773 46.281 1 17.66 625 GLN A N 1
ATOM 4945 C CA . GLN A 1 625 ? -14.25 -13.43 46.562 1 17.66 625 GLN A CA 1
ATOM 4946 C C . GLN A 1 625 ? -15.195 -14.195 45.625 1 17.66 625 GLN A C 1
ATOM 4948 O O . GLN A 1 625 ? -14.844 -14.5 44.5 1 17.66 625 GLN A O 1
ATOM 4953 N N . HIS A 1 626 ? -16.359 -14.617 46.312 1 18.92 626 HIS A N 1
ATOM 4954 C CA . HIS A 1 626 ? -17.672 -15.25 46.312 1 18.92 626 HIS A CA 1
ATOM 4955 C C . HIS A 1 626 ? -18.625 -14.539 45.375 1 18.92 626 HIS A C 1
ATOM 4957 O O . HIS A 1 626 ? -18.844 -13.328 45.469 1 18.92 626 HIS A O 1
ATOM 4963 N N . ILE A 1 627 ? -18.609 -14.812 44.156 1 18.61 627 ILE A N 1
ATOM 4964 C CA . ILE A 1 627 ? -19.609 -14.32 43.219 1 18.61 627 ILE A CA 1
ATOM 4965 C C 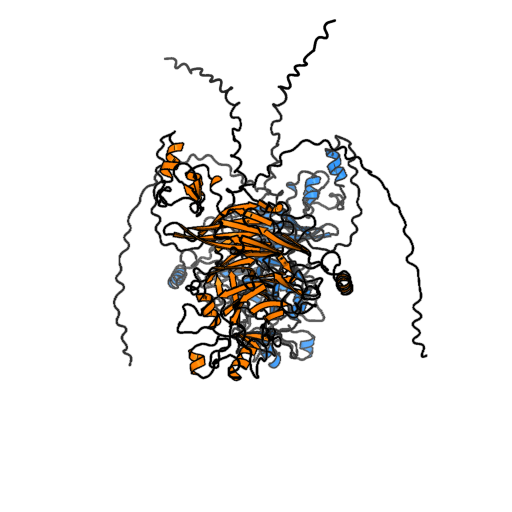. ILE A 1 627 ? -21 -14.64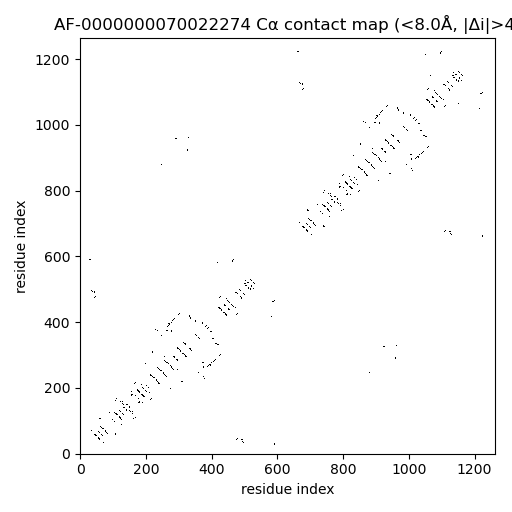8 43.75 1 18.61 627 ILE A C 1
ATOM 4967 O O . ILE A 1 627 ? -21.375 -15.82 43.844 1 18.61 627 ILE A O 1
ATOM 4971 N N . GLN A 1 628 ? -21.531 -13.828 44.812 1 17.39 628 GLN A N 1
ATOM 4972 C CA . GLN A 1 628 ? -22.906 -13.812 45.312 1 17.39 628 GLN A CA 1
ATOM 4973 C C . GLN A 1 628 ? -23.891 -13.477 44.188 1 17.39 628 GLN A C 1
ATOM 4975 O O . GLN A 1 628 ? -23.75 -12.453 43.5 1 17.39 628 GLN A O 1
ATOM 4980 N N . SER A 1 629 ? -24.641 -14.461 43.656 1 19 629 SER A N 1
ATOM 4981 C CA . SER A 1 629 ? -25.922 -14.453 42.969 1 19 629 SER A CA 1
ATOM 4982 C C . SER A 1 629 ? -26.984 -13.742 43.812 1 19 629 SER A C 1
ATOM 4984 O O . SER A 1 629 ? -28.172 -13.805 43.5 1 19 629 SER A O 1
ATOM 4986 N N . THR A 1 630 ? -26.953 -12.961 44.844 1 16.3 630 THR A N 1
ATOM 4987 C CA . THR A 1 630 ? -28.188 -12.57 45.531 1 16.3 630 THR A CA 1
ATOM 4988 C C . THR A 1 630 ? -29.062 -11.711 44.625 1 16.3 630 THR A C 1
ATOM 4990 O O . THR A 1 630 ? -30.281 -11.672 44.781 1 16.3 630 THR A O 1
ATOM 4993 N N . ALA A 1 631 ? -29.109 -10.68 44.094 1 17.86 631 ALA A N 1
ATOM 4994 C CA . ALA A 1 631 ? -30.266 -9.844 44.375 1 17.86 631 ALA A CA 1
ATOM 4995 C C . ALA A 1 631 ? -31.562 -10.57 44.094 1 17.86 631 ALA A C 1
ATOM 4997 O O . ALA A 1 631 ? -31.656 -11.32 43.125 1 17.86 631 ALA A O 1
ATOM 4998 N N . LEU A 1 632 ? -32.469 -9.93 45.094 1 18.05 632 LEU A N 1
ATOM 4999 C CA . LEU A 1 632 ? -33.562 -8.992 45.344 1 18.05 632 LEU A CA 1
ATOM 5000 C C . LEU A 1 632 ? -33.688 -7.953 44.25 1 18.05 632 LEU A C 1
ATOM 5002 O O . LEU A 1 632 ? -32.688 -7.355 43.844 1 18.05 632 LEU A O 1
ATOM 5006 N N . ALA B 1 1 ? 73.938 17.203 44.656 1 19.05 1 ALA B N 1
ATOM 5007 C CA . ALA B 1 1 ? 73.562 15.883 44.125 1 19.05 1 ALA B CA 1
ATOM 5008 C C . ALA B 1 1 ? 72.75 16.016 42.844 1 19.05 1 ALA B C 1
ATOM 5010 O O . ALA B 1 1 ? 71.625 16.531 42.875 1 19.05 1 ALA B O 1
ATOM 5011 N N . GLU B 1 2 ? 73.312 16.359 41.781 1 23.19 2 GLU B N 1
ATOM 5012 C CA . GLU B 1 2 ? 73.188 17 40.469 1 23.19 2 GLU B CA 1
ATOM 5013 C C . GLU B 1 2 ? 72.5 16.078 39.469 1 23.19 2 GLU B C 1
ATOM 5015 O O . GLU B 1 2 ? 73 15 39.156 1 23.19 2 GLU B O 1
ATOM 5020 N N . MET B 1 3 ? 71.125 15.953 39.594 1 23.42 3 MET B N 1
ATOM 5021 C CA . MET B 1 3 ? 70.125 15.023 38.969 1 23.42 3 MET B CA 1
ATOM 5022 C C . MET B 1 3 ? 70.125 15.18 37.469 1 23.42 3 MET B C 1
ATOM 5024 O O . MET B 1 3 ? 69.688 16.219 36.938 1 23.42 3 MET B O 1
ATOM 5028 N N . THR B 1 4 ? 71.125 14.695 36.75 1 22.48 4 THR B N 1
ATOM 5029 C CA . THR B 1 4 ? 71.562 14.828 35.375 1 22.48 4 THR B CA 1
ATOM 5030 C C . THR B 1 4 ? 70.562 14.242 34.406 1 22.48 4 THR B C 1
ATOM 5032 O O . THR B 1 4 ? 70.125 13.094 34.594 1 22.48 4 THR B O 1
ATOM 5035 N N . ALA B 1 5 ? 69.688 15.094 33.812 1 25.48 5 ALA B N 1
ATOM 5036 C CA . ALA B 1 5 ? 68.5 15 32.938 1 25.48 5 ALA B CA 1
ATOM 5037 C C . ALA B 1 5 ? 68.875 14.219 31.656 1 25.48 5 ALA B C 1
ATOM 5039 O O . ALA B 1 5 ? 69.688 14.617 30.875 1 25.48 5 ALA B O 1
ATOM 5040 N N . ILE B 1 6 ? 68.875 12.906 31.812 1 20.77 6 ILE B N 1
ATOM 5041 C CA . ILE B 1 6 ? 69.375 11.953 30.828 1 20.77 6 ILE B CA 1
ATOM 5042 C C . ILE B 1 6 ? 68.688 12.164 29.5 1 20.77 6 ILE B C 1
ATOM 5044 O O . ILE B 1 6 ? 67.438 12.469 29.469 1 20.77 6 ILE B O 1
ATOM 5048 N N . LYS B 1 7 ? 69.312 12.086 28.328 1 23.31 7 LYS B N 1
ATOM 5049 C CA . LYS B 1 7 ? 69.562 12.336 26.906 1 23.31 7 LYS B CA 1
ATOM 5050 C C . LYS B 1 7 ? 68.688 11.484 26.031 1 23.31 7 LYS B C 1
ATOM 5052 O O . LYS B 1 7 ? 68.688 11.594 24.797 1 23.31 7 LYS B O 1
ATOM 5057 N N . LEU B 1 8 ? 67.688 10.57 26.531 1 22.59 8 LEU B N 1
ATOM 5058 C CA . LEU B 1 8 ? 67.625 9.438 25.609 1 22.59 8 LEU B CA 1
ATOM 5059 C C . LEU B 1 8 ? 66.938 9.828 24.328 1 22.59 8 LEU B C 1
ATOM 5061 O O . LEU B 1 8 ? 65.75 10.227 24.344 1 22.59 8 LEU B O 1
ATOM 5065 N N . ASP B 1 9 ? 67.562 10.422 23.391 1 23.67 9 ASP B N 1
ATOM 5066 C CA . ASP B 1 9 ? 67.125 10.945 22.094 1 23.67 9 ASP B CA 1
ATOM 5067 C C . ASP B 1 9 ? 66.562 9.836 21.203 1 23.67 9 ASP B C 1
ATOM 5069 O O . ASP B 1 9 ? 67.312 9 20.703 1 23.67 9 ASP B O 1
ATOM 5073 N N . LEU B 1 10 ? 65.562 9.047 21.609 1 23.22 10 LEU B N 1
ATOM 5074 C CA . LEU B 1 10 ? 65.188 7.82 20.938 1 23.22 10 LEU B CA 1
ATOM 5075 C C . LEU B 1 10 ? 64.75 8.102 19.516 1 23.22 10 LEU B C 1
ATOM 5077 O O . LEU B 1 10 ? 63.875 8.969 19.266 1 23.22 10 LEU B O 1
ATOM 5081 N N . ASN B 1 11 ? 65.625 7.941 18.531 1 25.45 11 ASN B N 1
ATOM 5082 C CA . ASN B 1 11 ? 65.625 8.109 17.078 1 25.45 11 ASN B CA 1
ATOM 5083 C C . ASN B 1 11 ? 64.438 7.32 16.469 1 25.45 11 ASN B C 1
ATOM 5085 O O . ASN B 1 11 ? 64.5 6.09 16.453 1 25.45 11 ASN B O 1
ATOM 5089 N N . PHE B 1 12 ? 63.188 7.637 16.734 1 26.08 12 PHE B N 1
ATOM 5090 C CA . PHE B 1 12 ? 61.906 6.977 16.375 1 26.08 12 PHE B CA 1
ATOM 5091 C C . PHE B 1 12 ? 61.75 6.883 14.859 1 26.08 12 PHE B C 1
ATOM 5093 O O . PHE B 1 12 ? 60.688 7.184 14.32 1 26.08 12 PHE B O 1
ATOM 5100 N N . SER B 1 13 ? 62.844 7.078 14.062 1 24.53 13 SER B N 1
ATOM 5101 C CA . SER B 1 13 ? 62.625 7.316 12.633 1 24.53 13 SER B CA 1
ATOM 5102 C C . SER B 1 13 ? 62.031 6.094 11.953 1 24.53 13 SER B C 1
ATOM 5104 O O . SER B 1 13 ? 61.344 6.219 10.945 1 24.53 13 SER B O 1
ATOM 5106 N N . ALA B 1 14 ? 62.562 4.91 12.242 1 22.94 14 ALA B N 1
ATOM 5107 C CA . ALA B 1 14 ? 62.719 3.949 11.156 1 22.94 14 ALA B CA 1
ATOM 5108 C C . ALA B 1 14 ? 61.375 3.314 10.797 1 22.94 14 ALA B C 1
ATOM 5110 O O . ALA B 1 14 ? 61.188 2.875 9.664 1 22.94 14 ALA B O 1
ATOM 5111 N N . PHE B 1 15 ? 60.562 2.955 11.797 1 25.5 15 PHE B N 1
ATOM 5112 C CA . PHE B 1 15 ? 59.844 1.694 11.633 1 25.5 15 PHE B CA 1
ATOM 5113 C C . PHE B 1 15 ? 58.656 1.863 10.695 1 25.5 15 PHE B C 1
ATOM 5115 O O . PHE B 1 15 ? 57.781 1.013 10.656 1 25.5 15 PHE B O 1
ATOM 5122 N N . LEU B 1 16 ? 58.469 3.01 10.086 1 25.73 16 LEU B N 1
ATOM 5123 C CA . LEU B 1 16 ? 57.156 3.256 9.492 1 25.73 16 LEU B CA 1
ATOM 5124 C C . LEU B 1 16 ? 56.938 2.365 8.273 1 25.73 16 LEU B C 1
ATOM 5126 O O . LEU B 1 16 ? 55.906 2.455 7.613 1 25.73 16 LEU B O 1
ATOM 5130 N N . ALA B 1 17 ? 58.031 1.828 7.73 1 25.03 17 ALA B N 1
ATOM 5131 C CA . ALA B 1 17 ? 57.906 1.491 6.316 1 25.03 17 ALA B CA 1
ATOM 5132 C C . ALA B 1 17 ? 56.875 0.371 6.109 1 25.03 17 ALA B C 1
ATOM 5134 O O . ALA B 1 17 ? 56.125 0.388 5.141 1 25.03 17 ALA B O 1
ATOM 5135 N N . PHE B 1 18 ? 57.156 -0.797 6.746 1 27.03 18 PHE B N 1
ATOM 5136 C CA . PHE B 1 18 ? 56.906 -2.076 6.098 1 27.03 18 PHE B CA 1
ATOM 5137 C C . PHE B 1 18 ? 55.438 -2.473 6.25 1 27.03 18 PHE B C 1
ATOM 5139 O O . PHE B 1 18 ? 55.031 -3.596 5.918 1 27.03 18 PHE B O 1
ATOM 5146 N N . TYR B 1 19 ? 54.688 -1.771 7.055 1 28.05 19 TYR B N 1
ATOM 5147 C CA . TYR B 1 19 ? 53.469 -2.574 7.227 1 28.05 19 TYR B CA 1
ATOM 5148 C C . TYR B 1 19 ? 52.75 -2.742 5.906 1 28.05 19 TYR B C 1
ATOM 5150 O O . TYR B 1 19 ? 52.031 -1.835 5.461 1 28.05 19 TYR B O 1
ATOM 5158 N N . GLY B 1 20 ? 53.438 -3.195 4.848 1 27.17 20 GLY B N 1
ATOM 5159 C CA . GLY B 1 20 ? 52.781 -3.648 3.623 1 27.17 20 GLY B CA 1
ATOM 5160 C C . GLY B 1 20 ? 51.531 -4.438 3.873 1 27.17 20 GLY B C 1
ATOM 5161 O O . GLY B 1 20 ? 51.406 -5.18 4.852 1 27.17 20 GLY B O 1
ATOM 5162 N N . SER B 1 21 ? 50.375 -3.832 3.359 1 27.92 21 SER B N 1
ATOM 5163 C CA . SER B 1 21 ? 48.969 -4.277 3.359 1 27.92 21 SER B CA 1
ATOM 5164 C C . SER B 1 21 ? 48.875 -5.766 3.047 1 27.92 21 SER B C 1
ATOM 5166 O O . SER B 1 21 ? 49.062 -6.18 1.898 1 27.92 21 SER B O 1
ATOM 5168 N N . LEU B 1 22 ? 49.438 -6.605 3.869 1 29.33 22 LEU B N 1
ATOM 5169 C CA . LEU B 1 22 ? 49.188 -8.039 3.785 1 29.33 22 LEU B CA 1
ATOM 5170 C C . LEU B 1 22 ? 47.688 -8.312 3.65 1 29.33 22 LEU B C 1
ATOM 5172 O O . LEU B 1 22 ? 47 -8.617 4.641 1 29.33 22 LEU B O 1
ATOM 5176 N N . VAL B 1 23 ? 46.906 -7.348 3.27 1 31.33 23 VAL B N 1
ATOM 5177 C CA . VAL B 1 23 ? 45.594 -7.895 2.93 1 31.33 23 VAL B CA 1
ATOM 5178 C C . VAL B 1 23 ? 45.781 -9.078 1.976 1 31.33 23 VAL B C 1
ATOM 5180 O O . VAL B 1 23 ? 46.156 -8.898 0.817 1 31.33 23 VAL B O 1
ATOM 5183 N N . GLY B 1 24 ? 46.344 -10.117 2.467 1 30.53 24 GLY B N 1
ATOM 5184 C CA . GLY B 1 24 ? 46.344 -11.328 1.667 1 30.53 24 GLY B CA 1
ATOM 5185 C C . GLY B 1 24 ? 45.062 -11.547 0.911 1 30.53 24 GLY B C 1
ATOM 5186 O O . GLY B 1 24 ? 44.031 -10.953 1.252 1 30.53 24 GLY B O 1
ATOM 5187 N N . PRO B 1 25 ? 45.188 -11.914 -0.312 1 32.22 25 PRO B N 1
ATOM 5188 C CA . PRO B 1 25 ? 44 -12.18 -1.118 1 32.22 25 PRO B CA 1
ATOM 5189 C C . PRO B 1 25 ? 42.938 -12.961 -0.356 1 32.22 25 PRO B C 1
ATOM 5191 O O . PRO B 1 25 ? 43.25 -13.852 0.434 1 32.22 25 PRO B O 1
ATOM 5194 N N . ILE B 1 26 ? 42.031 -12.32 0.24 1 34.16 26 ILE B N 1
ATOM 5195 C CA . ILE B 1 26 ? 40.875 -13.094 0.683 1 34.16 26 ILE B CA 1
ATOM 5196 C C . ILE B 1 26 ? 40.719 -14.352 -0.169 1 34.16 26 ILE B C 1
ATOM 5198 O O . ILE B 1 26 ? 40.719 -14.281 -1.4 1 34.16 26 ILE B O 1
ATOM 5202 N N . PRO B 1 27 ? 41.219 -15.453 0.323 1 34.12 27 PRO B N 1
ATOM 5203 C CA . PRO B 1 27 ? 41.062 -16.656 -0.509 1 34.12 27 PRO B CA 1
ATOM 5204 C C . PRO B 1 27 ? 39.844 -16.609 -1.414 1 34.12 27 PRO B C 1
ATOM 5206 O O . PRO B 1 27 ? 38.781 -16.125 -1.008 1 34.12 27 PRO B O 1
ATOM 5209 N N . HIS B 1 28 ? 40.031 -16.453 -2.678 1 36.66 28 HIS B N 1
ATOM 5210 C CA . HIS B 1 28 ? 39.062 -16.562 -3.754 1 36.66 28 HIS B CA 1
ATOM 5211 C C . HIS B 1 28 ? 38.031 -17.672 -3.471 1 36.66 28 HIS B C 1
ATOM 5213 O O . HIS B 1 28 ? 38.438 -18.828 -3.279 1 36.66 28 HIS B O 1
ATOM 5219 N N . ALA B 1 29 ? 37.031 -17.5 -2.844 1 43 29 ALA B N 1
ATOM 5220 C CA . ALA B 1 29 ? 35.969 -18.5 -2.76 1 43 29 ALA B CA 1
ATOM 5221 C C . ALA B 1 29 ? 35.906 -19.344 -4.035 1 43 29 ALA B C 1
ATOM 5223 O O . ALA B 1 29 ? 35.812 -18.797 -5.137 1 43 29 ALA B O 1
ATOM 5224 N N . LYS B 1 30 ? 36.438 -20.625 -3.986 1 50.25 30 LYS B N 1
ATOM 5225 C CA . LYS B 1 30 ? 36.375 -21.578 -5.094 1 50.25 30 LYS B CA 1
ATOM 5226 C C . LYS B 1 30 ? 35.031 -21.562 -5.766 1 50.25 30 LYS B C 1
ATOM 5228 O O . LYS B 1 30 ? 34 -21.438 -5.098 1 50.25 30 LYS B O 1
ATOM 5233 N N . GLU B 1 31 ? 34.969 -21.312 -7.125 1 60.53 31 GLU B N 1
ATOM 5234 C CA . GLU B 1 31 ? 33.812 -21.188 -8.008 1 60.53 31 GLU B CA 1
ATOM 5235 C C . GLU B 1 31 ? 32.938 -22.438 -7.969 1 60.53 31 GLU B C 1
ATOM 5237 O O . GLU B 1 31 ? 33.469 -23.562 -7.879 1 60.53 31 GLU B O 1
ATOM 5242 N N . ARG B 1 32 ? 31.656 -22.297 -7.641 1 77.69 32 ARG B N 1
ATOM 5243 C CA . ARG B 1 32 ? 30.672 -23.359 -7.633 1 77.69 32 ARG B CA 1
ATOM 5244 C C . ARG B 1 32 ? 30.625 -24.078 -8.977 1 77.69 32 ARG B C 1
ATOM 5246 O O . ARG B 1 32 ? 30.688 -23.438 -10.031 1 77.69 32 ARG B O 1
ATOM 5253 N N . THR B 1 33 ? 30.859 -25.375 -8.93 1 80.31 33 THR B N 1
ATOM 5254 C CA . THR B 1 33 ? 30.766 -26.156 -10.156 1 80.31 33 THR B CA 1
ATOM 5255 C C . THR B 1 33 ? 29.328 -26.188 -10.68 1 80.31 33 THR B C 1
ATOM 5257 O O . THR B 1 33 ? 28.391 -26.406 -9.922 1 80.31 33 THR B O 1
ATOM 5260 N N . ALA B 1 34 ? 29.156 -25.703 -11.93 1 88.69 34 ALA B N 1
ATOM 5261 C CA . ALA B 1 34 ? 27.859 -25.766 -12.594 1 88.69 34 ALA B CA 1
ATOM 5262 C C . ALA B 1 34 ? 28 -26.25 -14.031 1 88.69 34 ALA B C 1
ATOM 5264 O O . ALA B 1 34 ? 29.031 -26.016 -14.68 1 88.69 34 ALA B O 1
ATOM 5265 N N . LYS B 1 35 ? 27.125 -27.094 -14.414 1 92.56 35 LYS B N 1
ATOM 5266 C CA . LYS B 1 35 ? 27.062 -27.516 -15.805 1 92.56 35 LYS B CA 1
ATOM 5267 C C . LYS B 1 35 ? 26.031 -26.703 -16.578 1 92.56 35 LYS B C 1
ATOM 5269 O O . LYS B 1 35 ? 24.984 -26.328 -16.047 1 92.56 35 LYS B O 1
ATOM 5274 N N . ARG B 1 36 ? 26.328 -26.484 -17.859 1 92.69 36 ARG B N 1
ATOM 5275 C CA . ARG B 1 36 ? 25.469 -25.594 -18.641 1 92.69 36 ARG B CA 1
ATOM 5276 C C . ARG B 1 36 ? 25.078 -26.234 -19.969 1 92.69 36 ARG B C 1
ATOM 5278 O O . ARG B 1 36 ? 25.828 -27.047 -20.516 1 92.69 36 ARG B O 1
ATOM 5285 N N . PHE B 1 37 ? 23.953 -25.891 -20.375 1 94.38 37 PHE B N 1
ATOM 5286 C CA . PHE B 1 37 ? 23.453 -26.328 -21.672 1 94.38 37 PHE B CA 1
ATOM 5287 C C . PHE B 1 37 ? 22.859 -25.156 -22.453 1 94.38 37 PHE B C 1
ATOM 5289 O O . PHE B 1 37 ? 22.062 -24.391 -21.906 1 94.38 37 PHE B O 1
ATOM 5296 N N . SER B 1 38 ? 23.312 -24.984 -23.625 1 92.69 38 SER B N 1
ATOM 5297 C CA . SER B 1 38 ? 22.75 -24.031 -24.578 1 92.69 38 SER B CA 1
ATOM 5298 C C . SER B 1 38 ? 22.828 -24.562 -26.016 1 92.69 38 SER B C 1
ATOM 5300 O O . SER B 1 38 ? 23.578 -25.516 -26.281 1 92.69 38 SER B O 1
ATOM 5302 N N . ALA B 1 39 ? 22.031 -24.141 -26.766 1 91.75 39 ALA B N 1
ATOM 5303 C CA . ALA B 1 39 ? 22.031 -24.516 -28.188 1 91.75 39 ALA B CA 1
ATOM 5304 C C . ALA B 1 39 ? 21.984 -23.266 -29.078 1 91.75 39 ALA B C 1
ATOM 5306 O O . ALA B 1 39 ? 21.297 -22.297 -28.766 1 91.75 39 ALA B O 1
ATOM 5307 N N . SER B 1 40 ? 22.766 -23.391 -30.141 1 90.62 40 SER B N 1
ATOM 5308 C CA . SER B 1 40 ? 22.875 -22.234 -31.047 1 90.62 40 SER B CA 1
ATOM 5309 C C . SER B 1 40 ? 21.516 -21.844 -31.609 1 90.62 40 SER B C 1
ATOM 5311 O O . SER B 1 40 ? 20.781 -22.703 -32.125 1 90.62 40 SER B O 1
ATOM 5313 N N . GLY B 1 41 ? 21.219 -20.625 -31.438 1 91.69 41 GLY B N 1
ATOM 5314 C CA . GLY B 1 41 ? 20 -20.078 -32.031 1 91.69 41 GLY B CA 1
ATOM 5315 C C . GLY B 1 41 ? 18.766 -20.359 -31.219 1 91.69 41 GLY B C 1
ATOM 5316 O O . GLY B 1 41 ? 17.656 -19.922 -31.562 1 91.69 41 GLY B O 1
ATOM 5317 N N . VAL B 1 42 ? 18.906 -21.094 -30.219 1 94.19 42 VAL B N 1
ATOM 5318 C CA . VAL B 1 42 ? 17.75 -21.484 -29.406 1 94.19 42 VAL B CA 1
ATOM 5319 C C . VAL B 1 42 ? 17.609 -20.531 -28.219 1 94.19 42 VAL B C 1
ATOM 5321 O O . VAL B 1 42 ? 18.594 -20.188 -27.562 1 94.19 42 VAL B O 1
ATOM 5324 N N . VAL B 1 43 ? 16.312 -20.016 -28.047 1 94.94 43 VAL B N 1
ATOM 5325 C CA . VAL B 1 43 ? 16.047 -19.141 -26.922 1 94.94 43 VAL B CA 1
ATOM 5326 C C . VAL B 1 43 ? 14.75 -19.547 -26.234 1 94.94 43 VAL B C 1
ATOM 5328 O O . VAL B 1 43 ? 14 -20.375 -26.766 1 94.94 43 VAL B O 1
ATOM 5331 N N . ASN B 1 44 ? 14.547 -19.062 -25.062 1 95.62 44 ASN B N 1
ATOM 5332 C CA . ASN B 1 44 ? 13.305 -19.219 -24.312 1 95.62 44 ASN B CA 1
ATOM 5333 C C . ASN B 1 44 ? 13.117 -20.656 -23.828 1 95.62 44 ASN B C 1
ATOM 5335 O O . ASN B 1 44 ? 12.125 -21.297 -24.156 1 95.62 44 ASN B O 1
ATOM 5339 N N . PHE B 1 45 ? 14.07 -21.078 -23.016 1 95.69 45 PHE B N 1
ATOM 5340 C CA . PHE B 1 45 ? 13.906 -22.344 -22.328 1 95.69 45 PHE B CA 1
ATOM 5341 C C . PHE B 1 45 ? 12.82 -22.25 -21.266 1 95.69 45 PHE B C 1
ATOM 5343 O O . PHE B 1 45 ? 13.125 -22.156 -20.078 1 95.69 45 PHE B O 1
ATOM 5350 N N . THR B 1 46 ? 11.602 -22.453 -21.656 1 91.69 46 THR B N 1
ATOM 5351 C CA . THR B 1 46 ? 10.477 -21.984 -20.844 1 91.69 46 THR B CA 1
ATOM 5352 C C . THR B 1 46 ? 9.852 -23.141 -20.062 1 91.69 46 THR B C 1
ATOM 5354 O O . THR B 1 46 ? 9.109 -22.938 -19.109 1 91.69 46 THR B O 1
ATOM 5357 N N . THR B 1 47 ? 10.086 -24.359 -20.484 1 96.12 47 THR B N 1
ATOM 5358 C CA . THR B 1 47 ? 9.43 -25.469 -19.812 1 96.12 47 THR B CA 1
ATOM 5359 C C . THR B 1 47 ? 10.438 -26.578 -19.469 1 96.12 47 THR B C 1
ATOM 5361 O O . THR B 1 47 ? 11.305 -26.906 -20.297 1 96.12 47 THR B O 1
ATOM 5364 N N . LEU B 1 48 ? 10.289 -27.047 -18.297 1 97 48 LEU B N 1
ATOM 5365 C CA . LEU B 1 48 ? 11.102 -28.172 -17.828 1 97 48 LEU B CA 1
ATOM 5366 C C . LEU B 1 48 ? 10.227 -29.281 -17.266 1 97 48 LEU B C 1
ATOM 5368 O O . LEU B 1 48 ? 9.227 -29.016 -16.594 1 97 48 LEU B O 1
ATOM 5372 N N . HIS B 1 49 ? 10.547 -30.484 -17.641 1 96.75 49 HIS B N 1
ATOM 5373 C CA . HIS B 1 49 ? 9.914 -31.656 -17.047 1 96.75 49 HIS B CA 1
ATOM 5374 C C . HIS B 1 49 ? 10.945 -32.719 -16.672 1 96.75 49 HIS B C 1
ATOM 5376 O O . HIS B 1 49 ? 11.523 -33.344 -17.562 1 96.75 49 HIS B O 1
ATOM 5382 N N . LEU B 1 50 ? 11.164 -32.844 -15.414 1 96.38 50 LEU B N 1
ATOM 5383 C CA . LEU B 1 50 ? 12.125 -33.812 -14.906 1 96.38 50 LEU B CA 1
ATOM 5384 C C . LEU B 1 50 ? 11.484 -35.188 -14.781 1 96.38 50 LEU B C 1
ATOM 5386 O O . LEU B 1 50 ? 10.445 -35.344 -14.133 1 96.38 50 LEU B O 1
ATOM 5390 N N . SER B 1 51 ? 12.062 -36.156 -15.438 1 94.06 51 SER B N 1
ATOM 5391 C CA . SER B 1 51 ? 11.625 -37.562 -15.359 1 94.06 51 SER B CA 1
ATOM 5392 C C . SER B 1 51 ? 12.742 -38.469 -14.844 1 94.06 51 SER B C 1
ATOM 5394 O O . SER B 1 51 ? 13.625 -38.875 -15.609 1 94.06 51 SER B O 1
ATOM 5396 N N . ASN B 1 52 ? 12.633 -38.875 -13.656 1 90.56 52 ASN B N 1
ATOM 5397 C CA . ASN B 1 52 ? 13.641 -39.75 -13.086 1 90.56 52 ASN B CA 1
ATOM 5398 C C . ASN B 1 52 ? 13.531 -41.188 -13.656 1 90.56 52 ASN B C 1
ATOM 5400 O O . ASN B 1 52 ? 14.531 -41.875 -13.797 1 90.56 52 ASN B O 1
ATOM 5404 N N . GLU B 1 53 ? 12.328 -41.5 -13.992 1 88.44 53 GLU B N 1
ATOM 5405 C CA . GLU B 1 53 ? 12.109 -42.844 -14.586 1 88.44 53 GLU B CA 1
ATOM 5406 C C . GLU B 1 53 ? 12.906 -43 -15.875 1 88.44 53 GLU B C 1
ATOM 5408 O O . GLU B 1 53 ? 13.516 -44.031 -16.109 1 88.44 53 GLU B O 1
ATOM 5413 N N . ASP B 1 54 ? 12.922 -41.938 -16.625 1 90.56 54 ASP B N 1
ATOM 5414 C CA . ASP B 1 54 ? 13.625 -41.969 -17.891 1 90.56 54 ASP B CA 1
ATOM 5415 C C . ASP B 1 54 ? 15.062 -41.5 -17.734 1 90.56 54 ASP B C 1
ATOM 5417 O O . ASP B 1 54 ? 15.852 -41.562 -18.688 1 90.56 54 ASP B O 1
ATOM 5421 N N . LYS B 1 55 ? 15.383 -41 -16.562 1 92.12 55 LYS B N 1
ATOM 5422 C CA . LYS B 1 55 ? 16.672 -40.344 -16.344 1 92.12 55 LYS B CA 1
ATOM 5423 C C . LYS B 1 55 ? 16.922 -39.25 -17.344 1 92.12 55 LYS B C 1
ATOM 5425 O O . LYS B 1 55 ? 17.984 -39.156 -17.953 1 92.12 55 LYS B O 1
ATOM 5430 N N . THR B 1 56 ? 15.883 -38.531 -17.578 1 94.88 56 THR B N 1
ATOM 5431 C CA . THR B 1 56 ? 15.906 -37.531 -18.625 1 94.88 56 THR B CA 1
ATOM 5432 C C . THR B 1 56 ? 15.25 -36.219 -18.141 1 94.88 56 THR B C 1
ATOM 5434 O O . THR B 1 56 ? 14.266 -36.25 -17.391 1 94.88 56 THR B O 1
ATOM 5437 N N . LEU B 1 57 ? 15.836 -35.125 -18.5 1 96.31 57 LEU B N 1
ATOM 5438 C CA . LEU B 1 57 ? 15.203 -33.812 -18.344 1 96.31 57 LEU B CA 1
ATOM 5439 C C . LEU B 1 57 ? 14.641 -33.312 -19.688 1 96.31 57 LEU B C 1
ATOM 5441 O O . LEU B 1 57 ? 15.398 -33.031 -20.609 1 96.31 57 LEU B O 1
ATOM 5445 N N . TYR B 1 58 ? 13.367 -33.312 -19.781 1 97 58 TYR B N 1
ATOM 5446 C CA . TYR B 1 58 ? 12.734 -32.812 -21 1 97 58 TYR B CA 1
ATOM 5447 C C . TYR B 1 58 ? 12.633 -31.281 -20.953 1 97 58 TYR B C 1
ATOM 5449 O O . TYR B 1 58 ? 12.234 -30.703 -19.938 1 97 58 TYR B O 1
ATOM 5457 N N . VAL B 1 59 ? 13.016 -30.609 -22.031 1 97.19 59 VAL B N 1
ATOM 5458 C CA . VAL B 1 59 ? 13.078 -29.156 -22.078 1 97.19 59 VAL B CA 1
ATOM 5459 C C . VAL B 1 59 ? 12.336 -28.641 -23.312 1 97.19 59 VAL B C 1
ATOM 5461 O O . VAL B 1 59 ? 12.555 -29.125 -24.422 1 97.19 59 VAL B O 1
ATOM 5464 N N . GLY B 1 60 ? 11.453 -27.75 -23.062 1 97.75 60 GLY B N 1
ATOM 5465 C CA . GLY B 1 60 ? 10.789 -27.047 -24.156 1 97.75 60 GLY B CA 1
ATOM 5466 C C . GLY B 1 60 ? 11.281 -25.625 -24.328 1 97.75 60 GLY B C 1
ATOM 5467 O O . GLY B 1 60 ? 11.336 -24.859 -23.359 1 97.75 60 GLY B O 1
ATOM 5468 N N . ALA B 1 61 ? 11.68 -25.281 -25.531 1 97.69 61 ALA B N 1
ATOM 5469 C CA . ALA B 1 61 ? 12.117 -23.938 -25.906 1 97.69 61 ALA B CA 1
ATOM 5470 C C . ALA B 1 61 ? 11.312 -23.391 -27.078 1 97.69 61 ALA B C 1
ATOM 5472 O O . ALA B 1 61 ? 10.211 -23.859 -27.359 1 97.69 61 ALA B O 1
ATOM 5473 N N . ARG B 1 62 ? 11.758 -22.328 -27.641 1 97.44 62 ARG B N 1
ATOM 5474 C CA . ARG B 1 62 ? 11.109 -21.797 -28.828 1 97.44 62 ARG B CA 1
ATOM 5475 C C . ARG B 1 62 ? 11.391 -22.672 -30.047 1 97.44 62 ARG B C 1
ATOM 5477 O O . ARG B 1 62 ? 12.547 -22.781 -30.484 1 97.44 62 ARG B O 1
ATOM 5484 N N . GLU B 1 63 ? 10.469 -23.375 -30.609 1 96.94 63 GLU B N 1
ATOM 5485 C CA . GLU B 1 63 ? 10.461 -24.094 -31.875 1 96.94 63 GLU B CA 1
ATOM 5486 C C . GLU B 1 63 ? 11.188 -25.438 -31.75 1 96.94 63 GLU B C 1
ATOM 5488 O O . GLU B 1 63 ? 11.312 -26.172 -32.719 1 96.94 63 GLU B O 1
ATOM 5493 N N . ILE B 1 64 ? 11.625 -25.734 -30.5 1 96.81 64 ILE B N 1
ATOM 5494 C CA . ILE B 1 64 ? 12.445 -26.938 -30.406 1 96.81 64 ILE B CA 1
ATOM 5495 C C . ILE B 1 64 ? 12.258 -27.578 -29.031 1 96.81 64 ILE B C 1
ATOM 5497 O O . ILE B 1 64 ? 11.914 -26.906 -28.062 1 96.81 64 ILE B O 1
ATOM 5501 N N . LEU B 1 65 ? 12.367 -28.891 -28.953 1 97.56 65 LEU B N 1
ATOM 5502 C CA . LEU B 1 65 ? 12.297 -29.672 -27.719 1 97.56 65 LEU B CA 1
ATOM 5503 C C . LEU B 1 65 ? 13.547 -30.531 -27.547 1 97.56 65 LEU B C 1
ATOM 5505 O O . LEU B 1 65 ? 14.109 -31.016 -28.531 1 97.56 65 LEU B O 1
ATOM 5509 N N . PHE B 1 66 ? 13.977 -30.703 -26.312 1 96.81 66 PHE B N 1
ATOM 5510 C CA . PHE B 1 66 ? 15.18 -31.469 -26 1 96.81 66 PHE B CA 1
ATOM 5511 C C . PHE B 1 66 ? 14.875 -32.531 -24.953 1 96.81 66 PHE B C 1
ATOM 5513 O O . PHE B 1 66 ? 14 -32.375 -24.109 1 96.81 66 PHE B O 1
ATOM 5520 N N . ALA B 1 67 ? 15.492 -33.656 -25.078 1 96.75 67 ALA B N 1
ATOM 5521 C CA . ALA B 1 67 ? 15.625 -34.656 -24.047 1 96.75 67 ALA B CA 1
ATOM 5522 C C . ALA B 1 67 ? 17.078 -34.812 -23.594 1 96.75 67 ALA B C 1
ATOM 5524 O O . ALA B 1 67 ? 17.891 -35.438 -24.266 1 96.75 67 ALA B O 1
ATOM 5525 N N . LEU B 1 68 ? 17.328 -34.219 -22.422 1 95.56 68 LEU B N 1
ATOM 5526 C CA . LEU B 1 68 ? 18.688 -34.188 -21.922 1 95.56 68 LEU B CA 1
ATOM 5527 C C . LEU B 1 68 ? 18.922 -35.312 -20.906 1 95.56 68 LEU B C 1
ATOM 5529 O O . LEU B 1 68 ? 18.109 -35.531 -20 1 95.56 68 LEU B O 1
ATOM 5533 N N . ASN B 1 69 ? 19.984 -35.969 -21.078 1 93.31 69 ASN B N 1
ATOM 5534 C CA . ASN B 1 69 ? 20.328 -37.031 -20.141 1 93.31 69 ASN B CA 1
ATOM 5535 C C . ASN B 1 69 ? 20.781 -36.438 -18.797 1 93.31 69 ASN B C 1
ATOM 5537 O O . ASN B 1 69 ? 21.609 -35.531 -18.75 1 93.31 69 ASN B O 1
ATOM 5541 N N . LEU B 1 70 ? 20.359 -37.062 -17.734 1 92.81 70 LEU B N 1
ATOM 5542 C CA . LEU B 1 70 ? 20.594 -36.5 -16.406 1 92.81 70 LEU B CA 1
ATOM 5543 C C . LEU B 1 70 ? 22.016 -36.781 -15.945 1 92.81 70 LEU B C 1
ATOM 5545 O O . LEU B 1 70 ? 22.484 -36.219 -14.969 1 92.81 70 LEU B O 1
ATOM 5549 N N . THR B 1 71 ? 22.703 -37.656 -16.562 1 87.31 71 THR B N 1
ATOM 5550 C CA . THR B 1 71 ? 24.078 -37.938 -16.188 1 87.31 71 THR B CA 1
ATOM 5551 C C . THR B 1 71 ? 24.953 -36.688 -16.406 1 87.31 71 THR B C 1
ATOM 5553 O O . THR B 1 71 ? 25.797 -36.375 -15.57 1 87.31 71 THR B O 1
ATOM 5556 N N . ASP B 1 72 ? 24.75 -36.062 -17.562 1 88.06 72 ASP B N 1
ATOM 5557 C CA . ASP B 1 72 ? 25.453 -34.844 -17.875 1 88.06 72 ASP B CA 1
ATOM 5558 C C . ASP B 1 72 ? 24.688 -34 -18.906 1 88.06 72 ASP B C 1
ATOM 5560 O O . ASP B 1 72 ? 24.719 -34.312 -20.094 1 88.06 72 ASP B O 1
ATOM 5564 N N . ILE B 1 73 ? 24.219 -32.938 -18.469 1 89.56 73 ILE B N 1
ATOM 5565 C CA . ILE B 1 73 ? 23.359 -32.156 -19.359 1 89.56 73 ILE B CA 1
ATOM 5566 C C . ILE B 1 73 ? 24.219 -31.375 -20.359 1 89.56 73 ILE B C 1
ATOM 5568 O O . ILE B 1 73 ? 23.703 -30.875 -21.359 1 89.56 73 ILE B O 1
ATOM 5572 N N . SER B 1 74 ? 25.516 -31.281 -20.078 1 87.56 74 SER B N 1
ATOM 5573 C CA . SER B 1 74 ? 26.406 -30.516 -20.938 1 87.56 74 SER B CA 1
ATOM 5574 C C . SER B 1 74 ? 26.906 -31.359 -22.094 1 87.56 74 SER B C 1
ATOM 5576 O O . SER B 1 74 ? 27.453 -30.828 -23.078 1 87.56 74 SER B O 1
ATOM 5578 N N . GLU B 1 75 ? 26.734 -32.625 -21.938 1 83.94 75 GLU B N 1
ATOM 5579 C CA . GLU B 1 75 ? 27.234 -33.531 -22.969 1 83.94 75 GLU B CA 1
ATOM 5580 C C . GLU B 1 75 ? 26.25 -33.656 -24.125 1 83.94 75 GLU B C 1
ATOM 5582 O O . GLU B 1 75 ? 25.312 -34.438 -24.062 1 83.94 75 GLU B O 1
ATOM 5587 N N . VAL B 1 76 ? 26.562 -33.125 -25.172 1 76.81 76 VAL B N 1
ATOM 5588 C CA . VAL B 1 76 ? 25.656 -32.969 -26.312 1 76.81 76 VAL B CA 1
ATOM 5589 C C . VAL B 1 76 ? 25.375 -34.312 -26.969 1 76.81 76 VAL B C 1
ATOM 5591 O O . VAL B 1 76 ? 24.281 -34.531 -27.484 1 76.81 76 VAL B O 1
ATOM 5594 N N . THR B 1 77 ? 26.312 -35.094 -26.859 1 73.25 77 THR B N 1
ATOM 5595 C CA . THR B 1 77 ? 26.188 -36.375 -27.531 1 73.25 77 THR B CA 1
ATOM 5596 C C . THR B 1 77 ? 25.078 -37.219 -26.906 1 73.25 77 THR B C 1
ATOM 5598 O O . THR B 1 77 ? 24.562 -38.156 -27.531 1 73.25 77 THR B O 1
ATOM 5601 N N . LEU B 1 78 ? 24.703 -36.812 -25.844 1 72 78 LEU B N 1
ATOM 5602 C CA . LEU B 1 78 ? 23.734 -37.625 -25.094 1 72 78 LEU B CA 1
ATOM 5603 C C . LEU B 1 78 ? 22.328 -37.062 -25.25 1 72 78 LEU B C 1
ATOM 5605 O O . LEU B 1 78 ? 21.359 -37.656 -24.75 1 72 78 LEU B O 1
ATOM 5609 N N . HIS B 1 79 ? 22.266 -36.125 -26.078 1 81.44 79 HIS B N 1
ATOM 5610 C CA . HIS B 1 79 ? 20.984 -35.406 -26.094 1 81.44 79 HIS B CA 1
ATOM 5611 C C . HIS B 1 79 ? 20.219 -35.688 -27.375 1 81.44 79 HIS B C 1
ATOM 5613 O O . HIS B 1 79 ? 20.828 -36 -28.406 1 81.44 79 HIS B O 1
ATOM 5619 N N . ARG B 1 80 ? 18.969 -35.844 -27.188 1 91.38 80 ARG B N 1
ATOM 5620 C CA . ARG B 1 80 ? 18.062 -35.906 -28.328 1 91.38 80 ARG B CA 1
ATOM 5621 C C . ARG B 1 80 ? 17.25 -34.625 -28.453 1 91.38 80 ARG B C 1
ATOM 5623 O O . ARG B 1 80 ? 17 -33.938 -27.453 1 91.38 80 ARG B O 1
ATOM 5630 N N . ASN B 1 81 ? 16.969 -34.25 -29.703 1 94.38 81 ASN B N 1
ATOM 5631 C CA . ASN B 1 81 ? 16.141 -33.094 -29.922 1 94.38 81 ASN B CA 1
ATOM 5632 C C . ASN B 1 81 ? 15.359 -33.188 -31.234 1 94.38 81 ASN B C 1
ATOM 5634 O O . ASN B 1 81 ? 15.672 -34.031 -32.094 1 94.38 81 ASN B O 1
ATOM 5638 N N . PHE B 1 82 ? 14.32 -32.5 -31.344 1 95 82 PHE B N 1
ATOM 5639 C CA . PHE B 1 82 ? 13.633 -32.312 -32.625 1 95 82 PHE B CA 1
ATOM 5640 C C . PHE B 1 82 ? 13 -30.938 -32.688 1 95 82 PHE B C 1
ATOM 5642 O O . PHE B 1 82 ? 12.633 -30.359 -31.641 1 95 82 PHE B O 1
ATOM 5649 N N . THR B 1 83 ? 12.867 -30.406 -33.844 1 95.38 83 THR B N 1
ATOM 5650 C CA . THR B 1 83 ? 12.273 -29.094 -34.062 1 95.38 83 THR B CA 1
ATOM 5651 C C . THR B 1 83 ? 10.766 -29.219 -34.281 1 95.38 83 THR B C 1
ATOM 5653 O O . THR B 1 83 ? 10.297 -30.156 -34.906 1 95.38 83 THR B O 1
ATOM 5656 N N . TRP B 1 84 ? 10.055 -28.375 -33.656 1 96.12 84 TRP B N 1
ATOM 5657 C CA . TRP B 1 84 ? 8.625 -28.219 -33.875 1 96.12 84 TRP B CA 1
ATOM 5658 C C . TRP B 1 84 ? 8.289 -26.781 -34.281 1 96.12 84 TRP B C 1
ATOM 5660 O O . TRP B 1 84 ? 7.672 -26.047 -33.5 1 96.12 84 TRP B O 1
ATOM 5670 N N . GLU B 1 85 ? 8.609 -26.406 -35.469 1 94.81 85 GLU B N 1
ATOM 5671 C CA . GLU B 1 85 ? 8.492 -25.047 -36 1 94.81 85 GLU B CA 1
ATOM 5672 C C . GLU B 1 85 ? 7.098 -24.812 -36.594 1 94.81 85 GLU B C 1
ATOM 5674 O O . GLU B 1 85 ? 6.453 -25.734 -37.094 1 94.81 85 GLU B O 1
ATOM 5679 N N . THR B 1 86 ? 6.742 -23.641 -36.531 1 94.75 86 THR B N 1
ATOM 5680 C CA . THR B 1 86 ? 5.477 -23.25 -37.125 1 94.75 86 THR B CA 1
ATOM 5681 C C . THR B 1 86 ? 5.641 -23.016 -38.625 1 94.75 86 THR B C 1
ATOM 5683 O O . THR B 1 86 ? 6.586 -22.359 -39.062 1 94.75 86 THR B O 1
ATOM 5686 N N . PRO B 1 87 ? 4.707 -23.547 -39.312 1 93.81 87 PRO B N 1
ATOM 5687 C CA . PRO B 1 87 ? 4.77 -23.312 -40.75 1 93.81 87 PRO B CA 1
ATOM 5688 C C . PRO B 1 87 ? 4.676 -21.844 -41.125 1 93.81 87 PRO B C 1
ATOM 5690 O O . PRO B 1 87 ? 4.031 -21.062 -40.406 1 93.81 87 PRO B O 1
ATOM 5693 N N . ASP B 1 88 ? 5.188 -21.516 -42.25 1 94.56 88 ASP B N 1
ATOM 5694 C CA . ASP B 1 88 ? 5.254 -20.125 -42.719 1 94.56 88 ASP B CA 1
ATOM 5695 C C . ASP B 1 88 ? 3.857 -19.531 -42.875 1 94.56 88 ASP B C 1
ATOM 5697 O O . ASP B 1 88 ? 3.637 -18.359 -42.562 1 94.56 88 ASP B O 1
ATOM 5701 N N . ARG B 1 89 ? 3.055 -20.297 -43.375 1 94.44 89 ARG B N 1
ATOM 5702 C CA . ARG B 1 89 ? 1.691 -19.812 -43.562 1 94.44 89 ARG B CA 1
ATOM 5703 C C . ARG B 1 89 ? 1.077 -19.344 -42.25 1 94.44 89 ARG B C 1
ATOM 5705 O O . ARG B 1 89 ? 0.429 -18.297 -42.219 1 94.44 89 ARG B O 1
ATOM 5712 N N . LYS B 1 90 ? 1.253 -20.094 -41.25 1 94.81 90 LYS B N 1
ATOM 5713 C CA . LYS B 1 90 ? 0.713 -19.75 -39.938 1 94.81 90 LYS B CA 1
ATOM 5714 C C . LYS B 1 90 ? 1.396 -18.516 -39.375 1 94.81 90 LYS B C 1
ATOM 5716 O O . LYS B 1 90 ? 0.753 -17.688 -38.719 1 94.81 90 LYS B O 1
ATOM 5721 N N . ARG B 1 91 ? 2.66 -18.375 -39.562 1 96.44 91 ARG B N 1
ATOM 5722 C CA . ARG B 1 91 ? 3.396 -17.203 -39.125 1 96.44 91 ARG B CA 1
ATOM 5723 C C . ARG B 1 91 ? 2.898 -15.938 -39.812 1 96.44 91 ARG B C 1
ATOM 5725 O O . ARG B 1 91 ? 2.764 -14.891 -39.188 1 96.44 91 ARG B O 1
ATOM 5732 N N . GLU B 1 92 ? 2.576 -16.078 -41.062 1 95.88 92 GLU B N 1
ATOM 5733 C CA . GLU B 1 92 ? 2.064 -14.953 -41.812 1 95.88 92 GLU B CA 1
ATOM 5734 C C . GLU B 1 92 ? 0.68 -14.531 -41.344 1 95.88 92 GLU B C 1
ATOM 5736 O O . GLU B 1 92 ? 0.38 -13.344 -41.25 1 95.88 92 GLU B O 1
ATOM 5741 N N . GLU B 1 93 ? -0.042 -15.523 -41.062 1 95.62 93 GLU B N 1
ATOM 5742 C CA . GLU B 1 93 ? -1.356 -15.234 -40.5 1 95.62 93 GLU B CA 1
ATOM 5743 C C . GLU B 1 93 ? -1.234 -14.5 -39.188 1 95.62 93 GLU B C 1
ATOM 5745 O O . GLU B 1 93 ? -1.995 -13.57 -38.906 1 95.62 93 GLU B O 1
ATOM 5750 N N . CYS B 1 94 ? -0.359 -14.961 -38.375 1 96.38 94 CYS B N 1
ATOM 5751 C CA . CYS B 1 94 ? -0.074 -14.352 -37.062 1 96.38 94 CYS B CA 1
ATOM 5752 C C . CYS B 1 94 ? 0.346 -12.898 -37.25 1 96.38 94 CYS B C 1
ATOM 5754 O O . CYS B 1 94 ? -0.143 -12.016 -36.531 1 96.38 94 CYS B O 1
ATOM 5756 N N . SER B 1 95 ? 1.146 -12.602 -38.188 1 95.69 95 SER B N 1
ATOM 5757 C CA . SER B 1 95 ? 1.613 -11.242 -38.469 1 95.69 95 SER B CA 1
ATOM 5758 C C . SER B 1 95 ? 0.487 -10.367 -39 1 95.69 95 SER B C 1
ATOM 5760 O O . SER B 1 95 ? 0.401 -9.188 -38.656 1 95.69 95 SER B O 1
ATOM 5762 N N . PHE B 1 96 ? -0.292 -11.008 -39.781 1 95.44 96 PHE B N 1
ATOM 5763 C CA . PHE B 1 96 ? -1.42 -10.297 -40.375 1 95.44 96 PHE B CA 1
ATOM 5764 C C . PHE B 1 96 ? -2.389 -9.836 -39.281 1 95.44 96 PHE B C 1
ATOM 5766 O O . PHE B 1 96 ? -3.012 -8.781 -39.438 1 95.44 96 PHE B O 1
ATOM 5773 N N . LYS B 1 97 ? -2.465 -10.633 -38.281 1 95.25 97 LYS B N 1
ATOM 5774 C CA . LYS B 1 97 ? -3.359 -10.297 -37.188 1 95.25 97 LYS B CA 1
ATOM 5775 C C . LYS B 1 97 ? -2.73 -9.266 -36.25 1 95.25 97 LYS B C 1
ATOM 5777 O O . LYS B 1 97 ? -3.273 -8.969 -35.188 1 95.25 97 LYS B O 1
ATOM 5782 N N . GLY B 1 98 ? -1.521 -8.828 -36.531 1 94.94 98 GLY B N 1
ATOM 5783 C CA . GLY B 1 98 ? -0.943 -7.695 -35.844 1 94.94 98 GLY B CA 1
ATOM 5784 C C . GLY B 1 98 ? 0.123 -8.094 -34.844 1 94.94 98 GLY B C 1
ATOM 5785 O O . GLY B 1 98 ? 0.544 -7.273 -34 1 94.94 98 GLY B O 1
ATOM 5786 N N . LYS B 1 99 ? 0.51 -9.32 -34.844 1 96 99 LYS B N 1
ATOM 5787 C CA . LYS B 1 99 ? 1.53 -9.75 -33.906 1 96 99 LYS B CA 1
ATOM 5788 C C . LYS B 1 99 ? 2.928 -9.633 -34.5 1 96 99 LYS B C 1
ATOM 5790 O O . LYS B 1 99 ? 3.084 -9.586 -35.719 1 96 99 LYS B O 1
ATOM 5795 N N . ASP B 1 100 ? 3.895 -9.531 -33.625 1 95.38 100 ASP B N 1
ATOM 5796 C CA . ASP B 1 100 ? 5.273 -9.328 -34.062 1 95.38 100 ASP B CA 1
ATOM 5797 C C . ASP B 1 100 ? 5.852 -10.594 -34.688 1 95.38 100 ASP B C 1
ATOM 5799 O O . ASP B 1 100 ? 6.012 -11.609 -34.031 1 95.38 100 ASP B O 1
ATOM 5803 N N . LEU B 1 101 ? 6.301 -10.516 -35.906 1 94.88 101 LEU B N 1
ATOM 5804 C CA . LEU B 1 101 ? 6.816 -11.648 -36.688 1 94.88 101 LEU B CA 1
ATOM 5805 C C . LEU B 1 101 ? 8.148 -12.125 -36.094 1 94.88 101 LEU B C 1
ATOM 5807 O O . LEU B 1 101 ? 8.477 -13.305 -36.188 1 94.88 101 LEU B O 1
ATOM 5811 N N . GLN B 1 102 ? 8.852 -11.258 -35.5 1 93.06 102 GLN B N 1
ATOM 5812 C CA . GLN B 1 102 ? 10.203 -11.586 -35.062 1 93.06 102 GLN B CA 1
ATOM 5813 C C . GLN B 1 102 ? 10.211 -12.016 -33.594 1 93.06 102 GLN B C 1
ATOM 5815 O O . GLN B 1 102 ? 11.195 -12.578 -33.094 1 93.06 102 GLN B O 1
ATOM 5820 N N . LYS B 1 103 ? 9.078 -11.891 -32.969 1 93.94 103 LYS B N 1
ATOM 5821 C CA . LYS B 1 103 ? 9.062 -12.203 -31.531 1 93.94 103 LYS B CA 1
ATOM 5822 C C . LYS B 1 103 ? 7.898 -13.125 -31.188 1 93.94 103 LYS B C 1
ATOM 5824 O O . LYS B 1 103 ? 8.086 -14.148 -30.531 1 93.94 103 LYS B O 1
ATOM 5829 N N . ASP B 1 104 ? 6.754 -12.828 -31.719 1 95.44 104 ASP B N 1
ATOM 5830 C CA . ASP B 1 104 ? 5.527 -13.469 -31.25 1 95.44 104 ASP B CA 1
ATOM 5831 C C . ASP B 1 104 ? 5.191 -14.695 -32.094 1 95.44 104 ASP B C 1
ATOM 5833 O O . ASP B 1 104 ? 4.695 -15.695 -31.578 1 95.44 104 ASP B O 1
ATOM 5837 N N . CYS B 1 105 ? 5.488 -14.617 -33.344 1 97.38 105 CYS B N 1
ATOM 5838 C CA . CYS B 1 105 ? 4.938 -15.578 -34.312 1 97.38 105 CYS B CA 1
ATOM 5839 C C . CYS B 1 105 ? 5.84 -16.797 -34.438 1 97.38 105 CYS B C 1
ATOM 5841 O O . CYS B 1 105 ? 6.215 -17.188 -35.531 1 97.38 105 CYS B O 1
ATOM 5843 N N . PHE B 1 106 ? 6.16 -17.391 -33.25 1 97.5 106 PHE B N 1
ATOM 5844 C CA . PHE B 1 106 ? 6.898 -18.641 -33.125 1 97.5 106 PHE B CA 1
ATOM 5845 C C . PHE B 1 106 ? 6.137 -19.641 -32.281 1 97.5 106 PHE B C 1
ATOM 5847 O O . PHE B 1 106 ? 5.078 -19.312 -31.719 1 97.5 106 PHE B O 1
ATOM 5854 N N . ASN B 1 107 ? 6.586 -20.844 -32.25 1 97.94 107 ASN B N 1
ATOM 5855 C CA . ASN B 1 107 ? 6.043 -21.844 -31.359 1 97.94 107 ASN B CA 1
ATOM 5856 C C . ASN B 1 107 ? 6.812 -21.906 -30.047 1 97.94 107 ASN B C 1
ATOM 5858 O O . ASN B 1 107 ? 7.918 -22.438 -29.984 1 97.94 107 ASN B O 1
ATOM 5862 N N . TYR B 1 108 ? 6.258 -21.328 -29.062 1 97.88 108 TYR B N 1
ATOM 5863 C CA . TYR B 1 108 ? 6.824 -21.406 -27.719 1 97.88 108 TYR B CA 1
ATOM 5864 C C . TYR B 1 108 ? 6.211 -22.578 -26.953 1 97.88 108 TYR B C 1
ATOM 5866 O O . TYR B 1 108 ? 5 -22.609 -26.734 1 97.88 108 TYR B O 1
ATOM 5874 N N . ILE B 1 109 ? 6.973 -23.5 -26.5 1 97.81 109 ILE B N 1
ATOM 5875 C CA . ILE B 1 109 ? 6.457 -24.641 -25.766 1 97.81 109 ILE B CA 1
ATOM 5876 C C . ILE B 1 109 ? 6.039 -24.219 -24.359 1 97.81 109 ILE B C 1
ATOM 5878 O O . ILE B 1 109 ? 6.828 -23.625 -23.625 1 97.81 109 ILE B O 1
ATOM 5882 N N . LYS B 1 110 ? 4.836 -24.516 -24.031 1 97.12 110 LYS B N 1
ATOM 5883 C CA . LYS B 1 110 ? 4.297 -24.031 -22.766 1 97.12 110 LYS B CA 1
ATOM 5884 C C . LYS B 1 110 ? 3.926 -25.203 -21.859 1 97.12 110 LYS B C 1
ATOM 5886 O O . LYS B 1 110 ? 3.881 -25.047 -20.625 1 97.12 110 LYS B O 1
ATOM 5891 N N . ILE B 1 111 ? 3.607 -26.359 -22.438 1 97.25 111 ILE B N 1
ATOM 5892 C CA . ILE B 1 111 ? 3.221 -27.531 -21.656 1 97.25 111 ILE B CA 1
ATOM 5893 C C . ILE B 1 111 ? 4.113 -28.703 -22.016 1 97.25 111 ILE B C 1
ATOM 5895 O O . ILE B 1 111 ? 4.355 -28.969 -23.203 1 97.25 111 ILE B O 1
ATOM 5899 N N . PHE B 1 112 ? 4.621 -29.281 -21.125 1 97.19 112 PHE B N 1
ATOM 5900 C CA . PHE B 1 112 ? 5.434 -30.5 -21.25 1 97.19 112 PHE B CA 1
ATOM 5901 C C . PHE B 1 112 ? 5.191 -31.422 -20.078 1 97.19 112 PHE B C 1
ATOM 5903 O O . PHE B 1 112 ? 5.801 -31.266 -19.016 1 97.19 112 PHE B O 1
ATOM 5910 N N . LEU B 1 113 ? 4.293 -32.438 -20.297 1 96.38 113 LEU B N 1
ATOM 5911 C CA . LEU B 1 113 ? 3.848 -33.281 -19.172 1 96.38 113 LEU B CA 1
ATOM 5912 C C . LEU B 1 113 ? 3.855 -34.75 -19.562 1 96.38 113 LEU B C 1
ATOM 5914 O O . LEU B 1 113 ? 3.688 -35.094 -20.734 1 96.38 113 LEU B O 1
ATOM 5918 N N . ARG B 1 114 ? 4.004 -35.531 -18.594 1 95.19 114 ARG B N 1
ATOM 5919 C CA . ARG B 1 114 ? 3.93 -36.969 -18.812 1 95.19 114 ARG B CA 1
ATOM 5920 C C . ARG B 1 114 ? 2.49 -37.469 -18.734 1 95.19 114 ARG B C 1
ATOM 5922 O O . ARG B 1 114 ? 1.767 -37.125 -17.781 1 95.19 114 ARG B O 1
ATOM 5929 N N . VAL B 1 115 ? 2.129 -38.25 -19.703 1 92.94 115 VAL B N 1
ATOM 5930 C CA . VAL B 1 115 ? 0.787 -38.812 -19.703 1 92.94 115 VAL B CA 1
ATOM 5931 C C . VAL B 1 115 ? 0.832 -40.25 -19.172 1 92.94 115 VAL B C 1
ATOM 5933 O O . VAL B 1 115 ? -0.018 -40.625 -18.375 1 92.94 115 VAL B O 1
ATOM 5936 N N . ASN B 1 116 ? 1.755 -40.938 -19.609 1 92.31 116 ASN B N 1
ATOM 5937 C CA . ASN B 1 116 ? 2.01 -42.312 -19.172 1 92.31 116 ASN B CA 1
ATOM 5938 C C . ASN B 1 116 ? 3.475 -42.688 -19.359 1 92.31 116 ASN B C 1
ATOM 5940 O O . ASN B 1 116 ? 4.328 -41.812 -19.547 1 92.31 116 ASN B O 1
ATOM 5944 N N . SER B 1 117 ? 3.797 -43.969 -19.219 1 92 117 SER B N 1
ATOM 5945 C CA . SER B 1 117 ? 5.188 -44.406 -19.188 1 92 117 SER B CA 1
ATOM 5946 C C . SER B 1 117 ? 5.855 -44.219 -20.547 1 92 117 SER B C 1
ATOM 5948 O O . SER B 1 117 ? 7.078 -44.094 -20.641 1 92 117 SER B O 1
ATOM 5950 N N . THR B 1 118 ? 5.109 -44.094 -21.609 1 94.56 118 THR B N 1
ATOM 5951 C CA . THR B 1 118 ? 5.719 -44.094 -22.922 1 94.56 118 THR B CA 1
ATOM 5952 C C . THR B 1 118 ? 5.469 -42.781 -23.641 1 94.56 118 THR B C 1
ATOM 5954 O O . THR B 1 118 ? 6.113 -42.469 -24.656 1 94.56 118 THR B O 1
ATOM 5957 N N . HIS B 1 119 ? 4.523 -42.031 -23.125 1 94.81 119 HIS B N 1
ATOM 5958 C CA . HIS B 1 119 ? 4.137 -40.875 -23.875 1 94.81 119 HIS B CA 1
ATOM 5959 C C . HIS B 1 119 ? 4.207 -39.594 -23.016 1 94.81 119 HIS B C 1
ATOM 5961 O O . HIS B 1 119 ? 3.883 -39.656 -21.828 1 94.81 119 HIS B O 1
ATOM 5967 N N . LEU B 1 120 ? 4.57 -38.531 -23.672 1 96.44 120 LEU B N 1
ATOM 5968 C CA . LEU B 1 120 ? 4.504 -37.188 -23.125 1 96.44 120 LEU B CA 1
ATOM 5969 C C . LEU B 1 120 ? 3.475 -36.344 -23.859 1 96.44 120 LEU B C 1
ATOM 5971 O O . LEU B 1 120 ? 3.104 -36.656 -25 1 96.44 120 LEU B O 1
ATOM 5975 N N . TYR B 1 121 ? 2.896 -35.469 -23.203 1 96.44 121 TYR B N 1
ATOM 5976 C CA . TYR B 1 121 ? 1.961 -34.5 -23.766 1 96.44 121 TYR B CA 1
ATOM 5977 C C . TYR B 1 121 ? 2.6 -33.125 -23.859 1 96.44 121 TYR B C 1
ATOM 5979 O O . TYR B 1 121 ? 3.17 -32.625 -22.891 1 96.44 121 TYR B O 1
ATOM 5987 N N . VAL B 1 122 ? 2.555 -32.5 -25.031 1 97.69 122 VAL B N 1
ATOM 5988 C CA . VAL B 1 122 ? 3.217 -31.203 -25.234 1 97.69 122 VAL B CA 1
ATOM 5989 C C . VAL B 1 122 ? 2.27 -30.25 -25.953 1 97.69 122 VAL B C 1
ATOM 5991 O O . VAL B 1 122 ? 1.476 -30.656 -26.797 1 97.69 122 VAL B O 1
ATOM 5994 N N . CYS B 1 123 ? 2.283 -28.984 -25.531 1 97.5 123 CYS B N 1
ATOM 5995 C CA . CYS B 1 123 ? 1.53 -27.922 -26.203 1 97.5 123 CYS B CA 1
ATOM 5996 C C . CYS B 1 123 ? 2.385 -26.672 -26.391 1 97.5 123 CYS B C 1
ATOM 5998 O O . CYS B 1 123 ? 3.225 -26.359 -25.547 1 97.5 123 CYS B O 1
ATOM 6000 N N . GLY B 1 124 ? 2.186 -25.969 -27.469 1 97.94 124 GLY B N 1
ATOM 6001 C CA . GLY B 1 124 ? 2.857 -24.703 -27.75 1 97.94 124 GLY B CA 1
ATOM 6002 C C . GLY B 1 124 ? 1.926 -23.641 -28.297 1 97.94 124 GLY B C 1
ATOM 6003 O O . GLY B 1 124 ? 0.787 -23.922 -28.656 1 97.94 124 GLY B O 1
ATOM 6004 N N . THR B 1 125 ? 2.375 -22.406 -28.297 1 97.5 125 THR B N 1
ATOM 6005 C CA . THR B 1 125 ? 1.572 -21.281 -28.781 1 97.5 125 THR B CA 1
ATOM 6006 C C . THR B 1 125 ? 1.371 -21.375 -30.297 1 97.5 125 THR B C 1
ATOM 6008 O O . THR B 1 125 ? 0.375 -20.875 -30.812 1 97.5 125 THR B O 1
ATOM 6011 N N . TYR B 1 126 ? 2.395 -21.906 -31.031 1 97.56 126 TYR B N 1
ATOM 6012 C CA . TYR B 1 126 ? 2.309 -22.188 -32.469 1 97.56 126 TYR B CA 1
ATOM 6013 C C . TYR B 1 126 ? 1.876 -20.938 -33.219 1 97.56 126 TYR B C 1
ATOM 6015 O O . TYR B 1 126 ? 0.931 -21 -34.031 1 97.56 126 TYR B O 1
ATOM 6023 N N . ALA B 1 127 ? 2.512 -19.828 -33 1 97.56 127 ALA B N 1
ATOM 6024 C CA . ALA B 1 127 ? 2.232 -18.562 -33.625 1 97.56 127 ALA B CA 1
ATOM 6025 C C . ALA B 1 127 ? 0.791 -18.125 -33.375 1 97.56 127 ALA B C 1
ATOM 6027 O O . ALA B 1 127 ? 0.062 -17.797 -34.344 1 97.56 127 ALA B O 1
ATOM 6028 N N . PHE B 1 128 ? 0.373 -18.172 -32.188 1 96.88 128 PHE B N 1
ATOM 6029 C CA . PHE B 1 128 ? -0.936 -17.734 -31.734 1 96.88 128 PHE B CA 1
ATOM 6030 C C . PHE B 1 128 ? -2.033 -18.641 -32.25 1 96.88 128 PHE B C 1
ATOM 6032 O O . PHE B 1 128 ? -3.131 -18.188 -32.594 1 96.88 128 PHE B O 1
ATOM 6039 N N . SER B 1 129 ? -1.725 -19.812 -32.469 1 96.12 129 SER B N 1
ATOM 6040 C CA . SER B 1 129 ? -2.631 -20.922 -32.75 1 96.12 129 SER B CA 1
ATOM 6041 C C . SER B 1 129 ? -2.289 -22.156 -31.938 1 96.12 129 SER B C 1
ATOM 6043 O O . SER B 1 129 ? -1.813 -23.156 -32.469 1 96.12 129 SER B O 1
ATOM 6045 N N . PRO B 1 130 ? -2.629 -22.094 -30.719 1 97.12 130 PRO B N 1
ATOM 6046 C CA . PRO B 1 130 ? -2.178 -23.141 -29.797 1 97.12 130 PRO B CA 1
ATOM 6047 C C . PRO B 1 130 ? -2.445 -24.547 -30.328 1 97.12 130 PRO B C 1
ATOM 6049 O O . PRO B 1 130 ? -3.549 -24.828 -30.812 1 97.12 130 PRO B O 1
ATOM 6052 N N . THR B 1 131 ? -1.451 -25.359 -30.203 1 97.38 131 THR B N 1
ATOM 6053 C CA . THR B 1 131 ? -1.485 -26.719 -30.734 1 97.38 131 THR B CA 1
ATOM 6054 C C . THR B 1 131 ? -0.815 -27.688 -29.766 1 97.38 131 THR B C 1
ATOM 6056 O O . THR B 1 131 ? 0.215 -27.375 -29.172 1 97.38 131 THR B O 1
ATOM 6059 N N . CYS B 1 132 ? -1.438 -28.844 -29.594 1 97 132 CYS B N 1
ATOM 6060 C CA . CYS B 1 132 ? -0.886 -29.875 -28.719 1 97 132 CYS B CA 1
ATOM 6061 C C . CYS B 1 132 ? -0.582 -31.156 -29.5 1 97 132 CYS B C 1
ATOM 6063 O O . CYS B 1 132 ? -1.096 -31.344 -30.594 1 97 132 CYS B O 1
ATOM 6065 N N . ALA B 1 133 ? 0.301 -31.906 -28.953 1 97.19 133 ALA B N 1
ATOM 6066 C CA . ALA B 1 133 ? 0.708 -33.156 -29.562 1 97.19 133 ALA B CA 1
ATOM 6067 C C . ALA B 1 133 ? 1.229 -34.125 -28.5 1 97.19 133 ALA B C 1
ATOM 6069 O O . ALA B 1 133 ? 1.291 -33.812 -27.328 1 97.19 133 ALA B O 1
ATOM 6070 N N . TYR B 1 134 ? 1.446 -35.344 -28.953 1 97.06 134 TYR B N 1
ATOM 6071 C CA . TYR B 1 134 ? 2.031 -36.375 -28.109 1 97.06 134 TYR B CA 1
ATOM 6072 C C . TYR B 1 134 ? 3.43 -36.75 -28.578 1 97.06 134 TYR B C 1
ATOM 6074 O O . TYR B 1 134 ? 3.721 -36.719 -29.781 1 97.06 134 TYR B O 1
ATOM 6082 N N . ILE B 1 135 ? 4.289 -37.062 -27.641 1 97.31 135 ILE B N 1
ATOM 6083 C CA . ILE B 1 135 ? 5.66 -37.469 -27.922 1 97.31 135 ILE B CA 1
ATOM 6084 C C . ILE B 1 135 ? 5.895 -38.906 -27.391 1 97.31 135 ILE B C 1
ATOM 6086 O O . ILE B 1 135 ? 5.523 -39.219 -26.266 1 97.31 135 ILE B O 1
ATOM 6090 N N . LYS B 1 136 ? 6.438 -39.688 -28.188 1 96.38 136 LYS B N 1
ATOM 6091 C CA . LYS B 1 136 ? 6.906 -41 -27.719 1 96.38 136 LYS B CA 1
ATOM 6092 C C . LYS B 1 136 ? 8.281 -40.906 -27.062 1 96.38 136 LYS B C 1
ATOM 6094 O O . LYS B 1 136 ? 9.219 -40.375 -27.672 1 96.38 136 LYS B O 1
ATOM 6099 N N . THR B 1 137 ? 8.438 -41.469 -25.922 1 94.56 137 THR B N 1
ATOM 6100 C CA . THR B 1 137 ? 9.656 -41.281 -25.156 1 94.56 137 THR B CA 1
ATOM 6101 C C . THR B 1 137 ? 10.766 -42.219 -25.641 1 94.56 137 THR B C 1
ATOM 6103 O O . THR B 1 137 ? 11.953 -41.906 -25.484 1 94.56 137 THR B O 1
ATOM 6106 N N . ASP B 1 138 ? 10.406 -43.281 -26.203 1 92 138 ASP B N 1
ATOM 6107 C CA . ASP B 1 138 ? 11.398 -44.281 -26.625 1 92 138 ASP B CA 1
ATOM 6108 C C . ASP B 1 138 ? 12.367 -43.688 -27.641 1 92 138 ASP B C 1
ATOM 6110 O O . ASP B 1 138 ? 13.578 -43.812 -27.516 1 92 138 ASP B O 1
ATOM 6114 N N . ASN B 1 139 ? 11.883 -43 -28.656 1 92.31 139 ASN B N 1
ATOM 6115 C CA . ASN B 1 139 ? 12.727 -42.375 -29.672 1 92.31 139 ASN B CA 1
ATOM 6116 C C . ASN B 1 139 ? 12.609 -40.844 -29.641 1 92.31 139 ASN B C 1
ATOM 6118 O O . ASN B 1 139 ? 13.195 -40.156 -30.469 1 92.31 139 ASN B O 1
ATOM 6122 N N . PHE B 1 140 ? 11.945 -40.312 -28.672 1 96.06 140 PHE B N 1
ATOM 6123 C CA . PHE B 1 140 ? 11.742 -38.875 -28.484 1 96.06 140 PHE B CA 1
ATOM 6124 C C . PHE B 1 140 ? 11.305 -38.219 -29.781 1 96.06 140 PHE B C 1
ATOM 6126 O O . PHE B 1 140 ? 12.023 -37.375 -30.328 1 96.06 140 PHE B O 1
ATOM 6133 N N . SER B 1 141 ? 10.172 -38.562 -30.25 1 95.75 141 SER B N 1
ATOM 6134 C CA . SER B 1 141 ? 9.617 -38.062 -31.5 1 95.75 141 SER B CA 1
ATOM 6135 C C . SER B 1 141 ? 8.117 -37.812 -31.375 1 95.75 141 SER B C 1
ATOM 6137 O O . SER B 1 141 ? 7.438 -38.469 -30.578 1 95.75 141 SER B O 1
ATOM 6139 N N . LEU B 1 142 ? 7.684 -37.031 -32.188 1 97 142 LEU B N 1
ATOM 6140 C CA . LEU B 1 142 ? 6.25 -36.75 -32.219 1 97 142 LEU B CA 1
ATOM 6141 C C . LEU B 1 142 ? 5.473 -37.938 -32.781 1 97 142 LEU B C 1
ATOM 6143 O O . LEU B 1 142 ? 5.926 -38.594 -33.719 1 97 142 LEU B O 1
ATOM 6147 N N . VAL B 1 143 ? 4.355 -38.125 -32.188 1 96.5 143 VAL B N 1
ATOM 6148 C CA . VAL B 1 143 ? 3.506 -39.188 -32.656 1 96.5 143 VAL B CA 1
ATOM 6149 C C . VAL B 1 143 ? 2.967 -38.875 -34.031 1 96.5 143 VAL B C 1
ATOM 6151 O O . VAL B 1 143 ? 2.479 -37.75 -34.281 1 96.5 143 VAL B O 1
ATOM 6154 N N . LYS B 1 144 ? 3.068 -39.844 -34.906 1 95.19 144 LYS B N 1
ATOM 6155 C CA . LYS B 1 144 ? 2.615 -39.656 -36.281 1 95.19 144 LYS B CA 1
ATOM 6156 C C . LYS B 1 144 ? 1.499 -40.625 -36.625 1 95.19 144 LYS B C 1
ATOM 6158 O O . LYS B 1 144 ? 1.417 -41.719 -36.062 1 95.19 144 LYS B O 1
ATOM 6163 N N . SER B 1 145 ? 0.648 -40.156 -37.5 1 93.25 145 SER B N 1
ATOM 6164 C CA . SER B 1 145 ? -0.375 -41.062 -38.062 1 93.25 145 SER B CA 1
ATOM 6165 C C . SER B 1 145 ? 0.226 -42.062 -39.031 1 93.25 145 SER B C 1
ATOM 6167 O O . SER B 1 145 ? 1.425 -42.031 -39.312 1 93.25 145 SER B O 1
ATOM 6169 N N . ASP B 1 146 ? -0.69 -42.906 -39.531 1 92.5 146 ASP B N 1
ATOM 6170 C CA . ASP B 1 146 ? -0.259 -43.906 -40.469 1 92.5 146 ASP B CA 1
ATOM 6171 C C . ASP B 1 146 ? 0.247 -43.281 -41.781 1 92.5 146 ASP B C 1
ATOM 6173 O O . ASP B 1 146 ? 1.091 -43.844 -42.469 1 92.5 146 ASP B O 1
ATOM 6177 N N . SER B 1 147 ? -0.26 -42.156 -42.062 1 92.56 147 SER B N 1
ATOM 6178 C CA . SER B 1 147 ? 0.157 -41.438 -43.25 1 92.56 147 SER B CA 1
ATOM 6179 C C . SER B 1 147 ? 1.459 -40.688 -43.031 1 92.56 147 SER B C 1
ATOM 6181 O O . SER B 1 147 ? 1.977 -40.031 -43.938 1 92.56 147 SER B O 1
ATOM 6183 N N . GLY B 1 148 ? 1.983 -40.688 -41.781 1 89.19 148 GLY B N 1
ATOM 6184 C CA . GLY B 1 148 ? 3.264 -40.062 -41.469 1 89.19 148 GLY B CA 1
ATOM 6185 C C . GLY B 1 148 ? 3.133 -38.625 -40.969 1 89.19 148 GLY B C 1
ATOM 6186 O O . GLY B 1 148 ? 4.137 -37.969 -40.75 1 89.19 148 GLY B O 1
ATOM 6187 N N . GLU B 1 149 ? 1.964 -38.219 -40.906 1 91.5 149 GLU B N 1
ATOM 6188 C CA . GLU B 1 149 ? 1.733 -36.844 -40.438 1 91.5 149 GLU B CA 1
ATOM 6189 C C . GLU B 1 149 ? 1.665 -36.781 -38.906 1 91.5 149 GLU B C 1
ATOM 6191 O O . GLU B 1 149 ? 1.151 -37.688 -38.25 1 91.5 149 GLU B O 1
ATOM 6196 N N . VAL B 1 150 ? 2.225 -35.719 -38.406 1 93.44 150 VAL B N 1
ATOM 6197 C CA . VAL B 1 150 ? 2.193 -35.531 -36.969 1 93.44 150 VAL B CA 1
ATOM 6198 C C . VAL B 1 150 ? 0.75 -35.375 -36.5 1 93.44 150 VAL B C 1
ATOM 6200 O O . VAL B 1 150 ? -0.009 -34.594 -37.062 1 93.44 150 VAL B O 1
ATOM 6203 N N . VAL B 1 151 ? 0.336 -36.125 -35.5 1 95.31 151 VAL B N 1
ATOM 6204 C CA . VAL B 1 151 ? -0.998 -36.031 -34.938 1 95.31 151 VAL B CA 1
ATOM 6205 C C . VAL B 1 151 ? -1.049 -34.844 -33.938 1 95.31 151 VAL B C 1
ATOM 6207 O O . VAL B 1 151 ? -0.323 -34.844 -32.938 1 95.31 151 VAL B O 1
ATOM 6210 N N . THR B 1 152 ? -1.835 -33.906 -34.25 1 95.12 152 THR B N 1
ATOM 6211 C CA . THR B 1 152 ? -1.943 -32.719 -33.406 1 95.12 152 THR B CA 1
ATOM 6212 C C . THR B 1 152 ? -3.369 -32.531 -32.906 1 95.12 152 THR B C 1
ATOM 6214 O O . THR B 1 152 ? -4.297 -33.188 -33.406 1 95.12 152 THR B O 1
ATOM 6217 N N . GLU B 1 153 ? -3.518 -31.891 -31.75 1 92.81 153 GLU B N 1
ATOM 6218 C CA . GLU B 1 153 ? -4.793 -31.516 -31.156 1 92.81 153 GLU B CA 1
ATOM 6219 C C . GLU B 1 153 ? -4.906 -30 -30.984 1 92.81 153 GLU B C 1
ATOM 6221 O O . GLU B 1 153 ? -3.895 -29.312 -30.859 1 92.81 153 GLU B O 1
ATOM 6226 N N . ASP B 1 154 ? -6.18 -29.547 -31.031 1 93.31 154 ASP B N 1
ATOM 6227 C CA . ASP B 1 154 ? -6.414 -28.141 -30.766 1 93.31 154 ASP B CA 1
ATOM 6228 C C . ASP B 1 154 ? -5.988 -27.766 -29.344 1 93.31 154 ASP B C 1
ATOM 6230 O O . ASP B 1 154 ? -6.43 -28.391 -28.375 1 93.31 154 ASP B O 1
ATOM 6234 N N . GLY B 1 155 ? -5.133 -26.797 -29.266 1 95.31 155 GLY B N 1
ATOM 6235 C CA . GLY B 1 155 ? -4.598 -26.406 -27.969 1 95.31 155 GLY B CA 1
ATOM 6236 C C . GLY B 1 155 ? -5.391 -25.312 -27.297 1 95.31 155 GLY B C 1
ATOM 6237 O O . GLY B 1 155 ? -5.012 -24.828 -26.234 1 95.31 155 GLY B O 1
ATOM 6238 N N . ARG B 1 156 ? -6.547 -24.906 -27.891 1 93.5 156 ARG B N 1
ATOM 6239 C CA . ARG B 1 156 ? -7.387 -23.875 -27.297 1 93.5 156 ARG B CA 1
ATOM 6240 C C . ARG B 1 156 ? -7.863 -24.297 -25.906 1 93.5 156 ARG B C 1
ATOM 6242 O O . ARG B 1 156 ? -8.242 -25.453 -25.688 1 93.5 156 ARG B O 1
ATOM 6249 N N . SER B 1 157 ? -7.789 -23.422 -24.922 1 93.44 157 SER B N 1
ATOM 6250 C CA . SER B 1 157 ? -8.211 -23.609 -23.531 1 93.44 157 SER B CA 1
ATOM 6251 C C . SER B 1 157 ? -7.203 -24.453 -22.766 1 93.44 157 SER B C 1
ATOM 6253 O O . SER B 1 157 ? -7.352 -24.656 -21.547 1 93.44 157 SER B O 1
ATOM 6255 N N . ARG B 1 158 ? -6.195 -24.969 -23.484 1 94.62 158 ARG B N 1
ATOM 6256 C CA . ARG B 1 158 ? -5.16 -25.781 -22.844 1 94.62 158 ARG B CA 1
ATOM 6257 C C . ARG B 1 158 ? -3.867 -24.984 -22.703 1 94.62 158 ARG B C 1
ATOM 6259 O O . ARG B 1 158 ? -3.244 -25 -21.641 1 94.62 158 ARG B O 1
ATOM 6266 N N . CYS B 1 159 ? -3.611 -24.391 -23.766 1 94.69 159 CYS B N 1
ATOM 6267 C CA . CYS B 1 159 ? -2.387 -23.609 -23.875 1 94.69 159 CYS B CA 1
ATOM 6268 C C . CYS B 1 159 ? -2.695 -22.188 -24.328 1 94.69 159 CYS B C 1
ATOM 6270 O O . CYS B 1 159 ? -3.652 -21.953 -25.062 1 94.69 159 CYS B O 1
ATOM 6272 N N . PRO B 1 160 ? -1.926 -21.219 -23.844 1 96.19 160 PRO B N 1
ATOM 6273 C CA . PRO B 1 160 ? -2.209 -19.828 -24.203 1 96.19 160 PRO B CA 1
ATOM 6274 C C . PRO B 1 160 ? -1.837 -19.5 -25.656 1 96.19 160 PRO B C 1
ATOM 6276 O O . PRO B 1 160 ? -0.957 -20.156 -26.234 1 96.19 160 PRO B O 1
ATOM 6279 N N . PHE B 1 161 ? -2.451 -18.484 -26.188 1 96.81 161 PHE B N 1
ATOM 6280 C CA . PHE B 1 161 ? -2.131 -17.969 -27.516 1 96.81 161 PHE B CA 1
ATOM 6281 C C . PHE B 1 161 ? -0.845 -17.156 -27.484 1 96.81 161 PHE B C 1
ATOM 6283 O O . PHE B 1 161 ? 0.014 -17.312 -28.359 1 96.81 161 PHE B O 1
ATOM 6290 N N . ASN B 1 162 ? -0.825 -16.359 -26.469 1 96.25 162 ASN B N 1
ATOM 6291 C CA . ASN B 1 162 ? 0.285 -15.43 -26.281 1 96.25 162 ASN B CA 1
ATOM 6292 C C . ASN B 1 162 ? 1.375 -16.031 -25.391 1 96.25 162 ASN B C 1
ATOM 6294 O O . ASN B 1 162 ? 1.104 -16.438 -24.266 1 96.25 162 ASN B O 1
ATOM 6298 N N . PRO B 1 163 ? 2.633 -16.016 -25.922 1 95.38 163 PRO B N 1
ATOM 6299 C CA . PRO B 1 163 ? 3.721 -16.578 -25.125 1 95.38 163 PRO B CA 1
ATOM 6300 C C . PRO B 1 163 ? 3.971 -15.805 -23.828 1 95.38 163 PRO B C 1
ATOM 6302 O O . PRO B 1 163 ? 4.574 -16.328 -22.891 1 95.38 163 PRO B O 1
ATOM 6305 N N . GLU B 1 164 ? 3.482 -14.625 -23.688 1 94.25 164 GLU B N 1
ATOM 6306 C CA . GLU B 1 164 ? 3.713 -13.789 -22.516 1 94.25 164 GLU B CA 1
ATOM 6307 C C . GLU B 1 164 ? 2.697 -14.094 -21.406 1 94.25 164 GLU B C 1
ATOM 6309 O O . GLU B 1 164 ? 2.881 -13.695 -20.266 1 94.25 164 GLU B O 1
ATOM 6314 N N . TYR B 1 165 ? 1.69 -14.805 -21.75 1 95.19 165 TYR B N 1
ATOM 6315 C CA . TYR B 1 165 ? 0.658 -15.102 -20.766 1 95.19 165 TYR B CA 1
ATOM 6316 C C . TYR B 1 165 ? 1.128 -16.172 -19.797 1 95.19 165 TYR B C 1
ATOM 6318 O O . TYR B 1 165 ? 1.747 -17.156 -20.203 1 95.19 165 TYR B O 1
ATOM 6326 N N . LYS B 1 166 ? 0.85 -15.891 -18.547 1 95.56 166 LYS B N 1
ATOM 6327 C CA . LYS B 1 166 ? 1.144 -16.875 -17.516 1 95.56 166 LYS B CA 1
ATOM 6328 C C . LYS B 1 166 ? 0.038 -17.922 -17.422 1 95.56 166 LYS B C 1
ATOM 6330 O O . LYS B 1 166 ? -1.136 -17.578 -17.25 1 95.56 166 LYS B O 1
ATOM 6335 N N . SER B 1 167 ? 0.439 -19.141 -17.547 1 97 167 SER B N 1
ATOM 6336 C CA . SER B 1 167 ? -0.503 -20.25 -17.516 1 97 167 SER B CA 1
ATOM 6337 C C . SER B 1 167 ? 0.072 -21.438 -16.766 1 97 167 SER B C 1
ATOM 6339 O O . SER B 1 167 ? 1.266 -21.469 -16.453 1 97 167 SER B O 1
ATOM 6341 N N . THR B 1 168 ? -0.774 -22.344 -16.406 1 97.88 168 THR B N 1
ATOM 6342 C CA . THR B 1 168 ? -0.368 -23.562 -15.719 1 97.88 168 THR B CA 1
ATOM 6343 C C . THR B 1 168 ? -1.17 -24.766 -16.219 1 97.88 168 THR B C 1
ATOM 6345 O O . THR B 1 168 ? -2.256 -24.594 -16.781 1 97.88 168 THR B O 1
ATOM 6348 N N . ALA B 1 169 ? -0.547 -25.891 -16.156 1 97.31 169 ALA B N 1
ATOM 6349 C CA . ALA B 1 169 ? -1.211 -27.141 -16.531 1 97.31 169 ALA B CA 1
ATOM 6350 C C . ALA B 1 169 ? -0.675 -28.312 -15.727 1 97.31 169 ALA B C 1
ATOM 6352 O O . ALA B 1 169 ? 0.513 -28.359 -15.398 1 97.31 169 ALA B O 1
ATOM 6353 N N . ILE B 1 170 ? -1.583 -29.25 -15.469 1 97.06 170 ILE B N 1
ATOM 6354 C CA . ILE B 1 170 ? -1.202 -30.453 -14.734 1 97.06 170 ILE B CA 1
ATOM 6355 C C . ILE B 1 170 ? -2.086 -31.625 -15.164 1 97.06 170 ILE B C 1
ATOM 6357 O O . ILE B 1 170 ? -3.211 -31.422 -15.625 1 97.06 170 ILE B O 1
ATOM 6361 N N . ILE B 1 171 ? -1.559 -32.781 -15.117 1 95.25 171 ILE B N 1
ATOM 6362 C CA . ILE B 1 171 ? -2.334 -34 -15.406 1 95.25 171 ILE B CA 1
ATOM 6363 C C . ILE B 1 171 ? -2.568 -34.781 -14.117 1 95.25 171 ILE B C 1
ATOM 6365 O O . ILE B 1 171 ? -1.628 -35.062 -13.367 1 95.25 171 ILE B O 1
ATOM 6369 N N . ALA B 1 172 ? -3.752 -35.062 -13.812 1 93.75 172 ALA B N 1
ATOM 6370 C CA . ALA B 1 172 ? -4.156 -35.875 -12.672 1 93.75 172 ALA B CA 1
ATOM 6371 C C . ALA B 1 172 ? -5.074 -37.031 -13.109 1 93.75 172 ALA B C 1
ATOM 6373 O O . ALA B 1 172 ? -6.152 -36.781 -13.656 1 93.75 172 ALA B O 1
ATOM 6374 N N . ASP B 1 173 ? -4.66 -38.25 -12.914 1 89.5 173 ASP B N 1
ATOM 6375 C CA . ASP B 1 173 ? -5.395 -39.469 -13.281 1 89.5 173 ASP B CA 1
ATOM 6376 C C . ASP B 1 173 ? -5.773 -39.438 -14.758 1 89.5 173 ASP B C 1
ATOM 6378 O O . ASP B 1 173 ? -6.926 -39.688 -15.109 1 89.5 173 ASP B O 1
ATOM 6382 N N . GLY B 1 174 ? -4.941 -38.938 -15.523 1 87.56 174 GLY B N 1
ATOM 6383 C CA . GLY B 1 174 ? -5.09 -39 -16.969 1 87.56 174 GLY B CA 1
ATOM 6384 C C . GLY B 1 174 ? -5.852 -37.812 -17.547 1 87.56 174 GLY B C 1
ATOM 6385 O O . GLY B 1 174 ? -6.016 -37.719 -18.766 1 87.56 174 GLY B O 1
ATOM 6386 N N . GLU B 1 175 ? -6.332 -36.969 -16.703 1 92.31 175 GLU B N 1
ATOM 6387 C CA . GLU B 1 175 ? -7.051 -35.781 -17.172 1 92.31 175 GLU B CA 1
ATOM 6388 C C . GLU B 1 175 ? -6.184 -34.531 -17.062 1 92.31 175 GLU B C 1
ATOM 6390 O O . GLU B 1 175 ? -5.426 -34.375 -16.109 1 92.31 175 GLU B O 1
ATOM 6395 N N . LEU B 1 176 ? -6.32 -33.688 -18.094 1 95.25 176 LEU B N 1
ATOM 6396 C CA . LEU B 1 176 ? -5.559 -32.438 -18.109 1 95.25 176 LEU B CA 1
ATOM 6397 C C . LEU B 1 176 ? -6.332 -31.328 -17.438 1 95.25 176 LEU B C 1
ATOM 6399 O O . LEU B 1 176 ? -7.523 -31.141 -17.703 1 95.25 176 LEU B O 1
ATOM 6403 N N . TYR B 1 177 ? -5.758 -30.703 -16.484 1 97.12 177 TYR B N 1
ATOM 6404 C CA . TYR B 1 177 ? -6.258 -29.469 -15.875 1 97.12 177 TYR B CA 1
ATOM 6405 C C . TYR B 1 177 ? -5.383 -28.281 -16.25 1 97.12 177 TYR B C 1
ATOM 6407 O O . TYR B 1 177 ? -4.164 -28.312 -16.047 1 97.12 177 TYR B O 1
ATOM 6415 N N . ALA B 1 178 ? -6.012 -27.203 -16.75 1 97.5 178 ALA B N 1
ATOM 6416 C CA . ALA B 1 178 ? -5.215 -26.078 -17.203 1 97.5 178 ALA B CA 1
ATOM 6417 C C . ALA B 1 178 ? -5.859 -24.75 -16.797 1 97.5 178 ALA B C 1
ATOM 6419 O O . ALA B 1 178 ? -7.086 -24.641 -16.75 1 97.5 178 ALA B O 1
ATOM 6420 N N . GLY B 1 179 ? -5.109 -23.812 -16.328 1 97.81 179 GLY B N 1
ATOM 6421 C CA . GLY B 1 179 ? -5.484 -22.406 -16.172 1 97.81 179 GLY B CA 1
ATOM 6422 C C . GLY B 1 179 ? -4.832 -21.5 -17.188 1 97.81 179 GLY B C 1
ATOM 6423 O O . GLY B 1 179 ? -3.604 -21.375 -17.234 1 97.81 179 GLY B O 1
ATOM 6424 N N . THR B 1 180 ? -5.578 -20.922 -18.031 1 96.88 180 THR B N 1
ATOM 6425 C CA . THR B 1 180 ? -5.039 -20.125 -19.125 1 96.88 180 THR B CA 1
ATOM 6426 C C . THR B 1 180 ? -6.102 -19.172 -19.688 1 96.88 180 THR B C 1
ATOM 6428 O O . THR B 1 180 ? -7.113 -18.922 -19.031 1 96.88 180 THR B O 1
ATOM 6431 N N . VAL B 1 181 ? -5.742 -18.578 -20.844 1 94.75 181 VAL B N 1
ATOM 6432 C CA . VAL B 1 181 ? -6.68 -17.75 -21.594 1 94.75 181 VAL B CA 1
ATOM 6433 C C . VAL B 1 181 ? -7.129 -18.469 -22.859 1 94.75 181 VAL B C 1
ATOM 6435 O O . VAL B 1 181 ? -6.297 -18.938 -23.641 1 94.75 181 VAL B O 1
ATOM 6438 N N . SER B 1 182 ? -8.398 -18.469 -23.172 1 92.38 182 SER B N 1
ATOM 6439 C CA . SER B 1 182 ? -8.945 -19.391 -24.156 1 92.38 182 SER B CA 1
ATOM 6440 C C . SER B 1 182 ? -9.062 -18.719 -25.531 1 92.38 182 SER B C 1
ATOM 6442 O O . SER B 1 182 ? -9.438 -19.359 -26.516 1 92.38 182 SER B O 1
ATOM 6444 N N . ASN B 1 183 ? -8.75 -17.453 -25.609 1 92.19 183 ASN B N 1
ATOM 6445 C CA . ASN B 1 183 ? -8.961 -16.797 -26.891 1 92.19 183 ASN B CA 1
ATOM 6446 C C . ASN B 1 183 ? -7.762 -15.93 -27.281 1 92.19 183 ASN B C 1
ATOM 6448 O O . ASN B 1 183 ? -6.855 -15.719 -26.469 1 92.19 183 ASN B O 1
ATOM 6452 N N . PHE B 1 184 ? -7.836 -15.445 -28.469 1 92.5 184 PHE B N 1
ATOM 6453 C CA . PHE B 1 184 ? -6.746 -14.695 -29.078 1 92.5 184 PHE B CA 1
ATOM 6454 C C . PHE B 1 184 ? -6.594 -13.328 -28.422 1 92.5 184 PHE B C 1
ATOM 6456 O O . PHE B 1 184 ? -5.477 -12.852 -28.234 1 92.5 184 PHE B O 1
ATOM 6463 N N . GLN B 1 185 ? -7.68 -12.711 -27.984 1 91.38 185 GLN B N 1
ATOM 6464 C CA . GLN B 1 185 ? -7.695 -11.359 -27.453 1 91.38 185 GLN B CA 1
ATOM 6465 C C . GLN B 1 185 ? -7.191 -11.336 -26 1 91.38 185 GLN B C 1
ATOM 6467 O O . GLN B 1 185 ? -6.828 -10.281 -25.484 1 91.38 185 GLN B O 1
ATOM 6472 N N . GLY B 1 186 ? -7.23 -12.453 -25.453 1 90.88 186 GLY B N 1
ATOM 6473 C CA . GLY B 1 186 ? -6.719 -12.539 -24.094 1 90.88 186 GLY B CA 1
ATOM 6474 C C . GLY B 1 186 ? -7.727 -12.109 -23.047 1 90.88 186 GLY B C 1
ATOM 6475 O O . GLY B 1 186 ? -7.359 -11.805 -21.906 1 90.88 186 GLY B O 1
ATOM 6476 N N . ASN B 1 187 ? -8.984 -12.078 -23.25 1 91.5 187 ASN B N 1
ATOM 6477 C CA . ASN B 1 187 ? -9.977 -11.555 -22.328 1 91.5 187 ASN B CA 1
ATOM 6478 C C . ASN B 1 187 ? -10.906 -12.656 -21.828 1 91.5 187 ASN B C 1
ATOM 6480 O O . ASN B 1 187 ? -11.977 -12.367 -21.281 1 91.5 187 ASN B O 1
ATOM 6484 N N . GLU B 1 188 ? -10.547 -13.898 -22.047 1 93.75 188 GLU B N 1
ATOM 6485 C CA . GLU B 1 188 ? -11.352 -15.023 -21.578 1 93.75 188 GLU B CA 1
ATOM 6486 C C . GLU B 1 188 ? -10.508 -15.992 -20.75 1 93.75 188 GLU B C 1
ATOM 6488 O O . GLU B 1 188 ? -10.211 -17.094 -21.203 1 93.75 188 GLU B O 1
ATOM 6493 N N . PRO B 1 189 ? -10.258 -15.578 -19.578 1 95.94 189 PRO B N 1
ATOM 6494 C CA . PRO B 1 189 ? -9.539 -16.5 -18.703 1 95.94 189 PRO B CA 1
ATOM 6495 C C . PRO B 1 189 ? -10.383 -17.719 -18.297 1 95.94 189 PRO B C 1
ATOM 6497 O O . PRO B 1 189 ? -11.586 -17.578 -18.078 1 95.94 189 PRO B O 1
ATOM 6500 N N . ILE B 1 190 ? -9.727 -18.922 -18.141 1 96.12 190 ILE B N 1
ATOM 6501 C CA . ILE B 1 190 ? -10.5 -20.125 -17.828 1 96.12 190 ILE B CA 1
ATOM 6502 C C . ILE B 1 190 ? -9.633 -21.109 -17.047 1 96.12 190 ILE B C 1
ATOM 6504 O O . ILE B 1 190 ? -8.406 -21.109 -17.188 1 96.12 190 ILE B O 1
ATOM 6508 N N . ILE B 1 191 ? -10.18 -21.781 -16.203 1 97.56 191 ILE B N 1
ATOM 6509 C CA . ILE B 1 191 ? -9.695 -23.062 -15.711 1 97.56 191 ILE B CA 1
ATOM 6510 C C . ILE B 1 191 ? -10.445 -24.203 -16.391 1 97.56 191 ILE B C 1
ATOM 6512 O O . ILE B 1 191 ? -11.672 -24.25 -16.375 1 97.56 191 ILE B O 1
ATOM 6516 N N . TYR B 1 192 ? -9.656 -25.062 -16.984 1 96.06 192 TYR B N 1
ATOM 6517 C CA . TYR B 1 192 ? -10.211 -26.016 -17.938 1 96.06 192 TYR B CA 1
ATOM 6518 C C . TYR B 1 192 ? -9.828 -27.453 -17.562 1 96.06 192 TYR B C 1
ATOM 6520 O O . TYR B 1 192 ? -8.727 -27.688 -17.062 1 96.06 192 TYR B O 1
ATOM 6528 N N . LYS B 1 193 ? -10.797 -28.328 -17.719 1 95 193 LYS B N 1
ATOM 6529 C CA . LYS B 1 193 ? -10.57 -29.766 -17.578 1 95 193 LYS B CA 1
ATOM 6530 C C . LYS B 1 193 ? -10.922 -30.5 -18.875 1 95 193 LYS B C 1
ATOM 6532 O O . LYS B 1 193 ? -11.992 -30.297 -19.438 1 95 193 LYS B O 1
ATOM 6537 N N . SER B 1 194 ? -9.93 -31.125 -19.406 1 86.75 194 SER B N 1
ATOM 6538 C CA . SER B 1 194 ? -10.195 -31.953 -20.578 1 86.75 194 SER B CA 1
ATOM 6539 C C . SER B 1 194 ? -10.367 -33.406 -20.203 1 86.75 194 SER B C 1
ATOM 6541 O O . SER B 1 194 ? -9.523 -34 -19.516 1 86.75 194 SER B O 1
ATOM 6543 N N . LEU B 1 195 ? -11.539 -33.875 -20.641 1 66.38 195 LEU B N 1
ATOM 6544 C CA . LEU B 1 195 ? -11.805 -35.281 -20.344 1 66.38 195 LEU B CA 1
ATOM 6545 C C . LEU B 1 195 ? -11.57 -36.156 -21.578 1 66.38 195 LEU B C 1
ATOM 6547 O O . LEU B 1 195 ? -11.906 -35.75 -22.688 1 66.38 195 LEU B O 1
ATOM 6551 N N . SER B 1 196 ? -10.656 -37.219 -21.484 1 60.66 196 SER B N 1
ATOM 6552 C CA . SER B 1 196 ? -10.391 -38.125 -22.594 1 60.66 196 SER B CA 1
ATOM 6553 C C . SER B 1 196 ? -11.68 -38.562 -23.281 1 60.66 196 SER B C 1
ATOM 6555 O O . SER B 1 196 ? -11.758 -38.594 -24.516 1 60.66 196 SER B O 1
ATOM 6557 N N . GLN B 1 197 ? -12.648 -39.156 -22.578 1 59.12 197 GLN B N 1
ATOM 6558 C CA . GLN B 1 197 ? -13.852 -39.719 -23.188 1 59.12 197 GLN B CA 1
ATOM 6559 C C . GLN B 1 197 ? -15.07 -38.844 -22.906 1 59.12 197 GLN B C 1
ATOM 6561 O O . GLN B 1 197 ? -16.141 -39.031 -23.5 1 59.12 197 GLN B O 1
ATOM 6566 N N . GLY B 1 198 ? -14.781 -37.656 -22.266 1 61.72 198 GLY B N 1
ATOM 6567 C CA . GLY B 1 198 ? -16 -37 -21.812 1 61.72 198 GLY B CA 1
ATOM 6568 C C . GLY B 1 198 ? -16 -35.5 -22.031 1 61.72 198 GLY B C 1
ATOM 6569 O O . GLY B 1 198 ? -15.273 -35 -22.891 1 61.72 198 GLY B O 1
ATOM 6570 N N . THR B 1 199 ? -17.062 -34.844 -21.5 1 72.31 199 THR B N 1
ATOM 6571 C CA . THR B 1 199 ? -17.359 -33.438 -21.656 1 72.31 199 THR B CA 1
ATOM 6572 C C . THR B 1 199 ? -16.359 -32.594 -20.859 1 72.31 199 THR B C 1
ATOM 6574 O O . THR B 1 199 ? -16.031 -32.906 -19.719 1 72.31 199 THR B O 1
ATOM 6577 N N . SER B 1 200 ? -15.789 -31.656 -21.438 1 89.62 200 SER B N 1
ATOM 6578 C CA . SER B 1 200 ? -14.859 -30.688 -20.875 1 89.62 200 SER B CA 1
ATOM 6579 C C . SER B 1 200 ? -15.57 -29.75 -19.906 1 89.62 200 SER B C 1
ATOM 6581 O O . SER B 1 200 ? -16.781 -29.531 -20 1 89.62 200 SER B O 1
ATOM 6583 N N . LEU B 1 201 ? -14.898 -29.422 -18.828 1 94.88 201 LEU B N 1
ATOM 6584 C CA . LEU B 1 201 ? -15.406 -28.438 -17.875 1 94.88 201 LEU B CA 1
ATOM 6585 C C . LEU B 1 201 ? -14.617 -27.141 -17.969 1 94.88 201 LEU B C 1
ATOM 6587 O O . LEU B 1 201 ? -13.406 -27.156 -18.219 1 94.88 201 LEU B O 1
ATOM 6591 N N . LYS B 1 202 ? -15.32 -26.016 -17.781 1 94.5 202 LYS B N 1
ATOM 6592 C CA . LYS B 1 202 ? -14.656 -24.703 -17.75 1 94.5 202 LYS B CA 1
ATOM 6593 C C . LYS B 1 202 ? -15.297 -23.797 -16.719 1 94.5 202 LYS B C 1
ATOM 6595 O O . LYS B 1 202 ? -16.391 -24.078 -16.219 1 94.5 202 LYS B O 1
ATOM 6600 N N . THR B 1 203 ? -14.625 -22.75 -16.328 1 95.44 203 THR B N 1
ATOM 6601 C CA . THR B 1 203 ? -15.172 -21.781 -15.391 1 95.44 203 THR B CA 1
ATOM 6602 C C . THR B 1 203 ? -16.297 -20.984 -16.031 1 95.44 203 THR B C 1
ATOM 6604 O O . THR B 1 203 ? -16.344 -20.828 -17.25 1 95.44 203 THR B O 1
ATOM 6607 N N . GLU B 1 204 ? -17.141 -20.469 -15.203 1 86.94 204 GLU B N 1
ATOM 6608 C CA . GLU B 1 204 ? -18.266 -19.656 -15.617 1 86.94 204 GLU B CA 1
ATOM 6609 C C . GLU B 1 204 ? -17.875 -18.188 -15.766 1 86.94 204 GLU B C 1
ATOM 6611 O O . GLU B 1 204 ? -17.109 -17.656 -14.961 1 86.94 204 GLU B O 1
ATOM 6616 N N . ASN B 1 205 ? -18.391 -17.531 -16.844 1 82.38 205 ASN B N 1
ATOM 6617 C CA . ASN B 1 205 ? -17.922 -16.188 -17.141 1 82.38 205 ASN B CA 1
ATOM 6618 C C . ASN B 1 205 ? -18.953 -15.141 -16.766 1 82.38 205 ASN B C 1
ATOM 6620 O O . ASN B 1 205 ? -18.672 -13.938 -16.766 1 82.38 205 ASN B O 1
ATOM 6624 N N . SER B 1 206 ? -20.141 -15.484 -16.391 1 78.38 206 SER B N 1
ATOM 6625 C CA . SER B 1 206 ? -21.203 -14.5 -16.172 1 78.38 206 SER B CA 1
ATOM 6626 C C . SER B 1 206 ? -20.797 -13.484 -15.109 1 78.38 206 SER B C 1
ATOM 6628 O O . SER B 1 206 ? -21.031 -12.289 -15.273 1 78.38 206 SER B O 1
ATOM 6630 N N . LEU B 1 207 ? -20.219 -13.953 -13.992 1 79.94 207 LEU B N 1
ATOM 6631 C CA . LEU B 1 207 ? -19.812 -13.039 -12.938 1 79.94 207 LEU B CA 1
ATOM 6632 C C . LEU B 1 207 ? -18.281 -12.945 -12.852 1 79.94 207 LEU B C 1
ATOM 6634 O O . LEU B 1 207 ? -17.734 -12.539 -11.828 1 79.94 207 LEU B O 1
ATOM 6638 N N . ASN B 1 208 ? -17.641 -13.305 -13.891 1 87 208 ASN B N 1
ATOM 6639 C CA . ASN B 1 208 ? -16.188 -13.219 -13.953 1 87 208 ASN B CA 1
ATOM 6640 C C . ASN B 1 208 ? -15.523 -13.906 -12.766 1 87 208 ASN B C 1
ATOM 6642 O O . ASN B 1 208 ? -14.812 -13.266 -11.992 1 87 208 ASN B O 1
ATOM 6646 N N . TRP B 1 209 ? -15.711 -15.203 -12.75 1 95.25 209 TRP B N 1
ATOM 6647 C CA . TRP B 1 209 ? -15.078 -15.977 -11.688 1 95.25 209 TRP B CA 1
ATOM 6648 C C . TRP B 1 209 ? -13.578 -15.695 -11.633 1 95.25 209 TRP B C 1
ATOM 6650 O O . TRP B 1 209 ? -12.953 -15.828 -10.578 1 95.25 209 TRP B O 1
ATOM 6660 N N . LEU B 1 210 ? -13.07 -15.344 -12.797 1 96.88 210 LEU B N 1
ATOM 6661 C CA . LEU B 1 210 ? -11.672 -14.969 -12.945 1 96.88 210 LEU B CA 1
ATOM 6662 C C . LEU B 1 210 ? -11.547 -13.57 -13.547 1 96.88 210 LEU B C 1
ATOM 6664 O O . LEU B 1 210 ? -12.242 -13.234 -14.508 1 96.88 210 LEU B O 1
ATOM 6668 N N . GLN B 1 211 ? -10.688 -12.789 -12.906 1 95.25 211 GLN B N 1
ATOM 6669 C CA . GLN B 1 211 ? -10.516 -11.414 -13.375 1 95.25 211 GLN B CA 1
ATOM 6670 C C . GLN B 1 211 ? -9.07 -11.164 -13.812 1 95.25 211 GLN B C 1
ATOM 6672 O O . GLN B 1 211 ? -8.25 -10.711 -13.016 1 95.25 211 GLN B O 1
ATOM 6677 N N . ASP B 1 212 ? -8.75 -11.375 -15.07 1 94.19 212 ASP B N 1
ATOM 6678 C CA . ASP B 1 212 ? -7.43 -11.203 -15.664 1 94.19 212 ASP B CA 1
ATOM 6679 C C . ASP B 1 212 ? -6.355 -11.906 -14.844 1 94.19 212 ASP B C 1
ATOM 6681 O O . ASP B 1 212 ? -5.391 -11.273 -14.406 1 94.19 212 ASP B O 1
ATOM 6685 N N . PRO B 1 213 ? -6.484 -13.148 -14.727 1 97.12 213 PRO B N 1
ATOM 6686 C CA . PRO B 1 213 ? -5.582 -13.906 -13.859 1 97.12 213 PRO B CA 1
ATOM 6687 C C . PRO B 1 213 ? -4.211 -14.133 -14.492 1 97.12 213 PRO B C 1
ATOM 6689 O O . PRO B 1 213 ? -4.102 -14.234 -15.719 1 97.12 213 PRO B O 1
ATOM 6692 N N . ALA B 1 214 ? -3.199 -14.109 -13.734 1 98 214 ALA B N 1
ATOM 6693 C CA . ALA B 1 214 ? -1.863 -14.594 -14.062 1 98 214 ALA B CA 1
ATOM 6694 C C . ALA B 1 214 ? -1.529 -15.867 -13.281 1 98 214 ALA B C 1
ATOM 6696 O O . ALA B 1 214 ? -1.091 -15.789 -12.133 1 98 214 ALA B O 1
ATOM 6697 N N . PHE B 1 215 ? -1.655 -17 -13.938 1 98.5 215 PHE B N 1
ATOM 6698 C CA . PHE B 1 215 ? -1.464 -18.281 -13.266 1 98.5 215 PHE B CA 1
ATOM 6699 C C . PHE B 1 215 ? 0.018 -18.562 -13.055 1 98.5 215 PHE B C 1
ATOM 6701 O O . PHE B 1 215 ? 0.833 -18.344 -13.953 1 98.5 215 PHE B O 1
ATOM 6708 N N . VAL B 1 216 ? 0.341 -19.047 -11.852 1 98.19 216 VAL B N 1
ATOM 6709 C CA . VAL B 1 216 ? 1.756 -19.266 -11.562 1 98.19 216 VAL B CA 1
ATOM 6710 C C . VAL B 1 216 ? 2.004 -20.734 -11.258 1 98.19 216 VAL B C 1
ATOM 6712 O O . VAL B 1 216 ? 3.152 -21.188 -11.234 1 98.19 216 VAL B O 1
ATOM 6715 N N . GLY B 1 217 ? 0.913 -21.469 -10.969 1 97.5 217 GLY B N 1
ATOM 6716 C CA . GLY B 1 217 ? 1.111 -22.875 -10.695 1 97.5 217 GLY B CA 1
ATOM 6717 C C . GLY B 1 217 ? -0.177 -23.609 -10.367 1 97.5 217 GLY B C 1
ATOM 6718 O O . GLY B 1 217 ? -1.222 -22.984 -10.18 1 97.5 217 GLY B O 1
ATOM 6719 N N . SER B 1 218 ? -0.079 -24.906 -10.383 1 98.25 218 SER B N 1
ATOM 6720 C CA . SER B 1 218 ? -1.16 -25.812 -9.984 1 98.25 218 SER B CA 1
ATOM 6721 C C . SER B 1 218 ? -0.624 -27.016 -9.234 1 98.25 218 SER B C 1
ATOM 6723 O O . SER B 1 218 ? 0.563 -27.344 -9.32 1 98.25 218 SER B O 1
ATOM 6725 N N . ALA B 1 219 ? -1.467 -27.594 -8.453 1 98.06 219 ALA B N 1
ATOM 6726 C CA . ALA B 1 219 ? -1.052 -28.734 -7.641 1 98.06 219 ALA B CA 1
ATOM 6727 C C . ALA B 1 219 ? -2.193 -29.734 -7.477 1 98.06 219 ALA B C 1
ATOM 6729 O O . ALA B 1 219 ? -3.354 -29.344 -7.336 1 98.06 219 ALA B O 1
ATOM 6730 N N . TYR B 1 220 ? -1.817 -31.016 -7.59 1 97.25 220 TYR B N 1
ATOM 6731 C CA . TYR B 1 220 ? -2.73 -32.125 -7.332 1 97.25 220 TYR B CA 1
ATOM 6732 C C . TYR B 1 220 ? -2.508 -32.688 -5.938 1 97.25 220 TYR B C 1
ATOM 6734 O O . TYR B 1 220 ? -1.441 -33.25 -5.645 1 97.25 220 TYR B O 1
ATOM 6742 N N . ILE B 1 221 ? -3.449 -32.531 -5.082 1 97.06 221 ILE B N 1
ATOM 6743 C CA . ILE B 1 221 ? -3.348 -33.094 -3.729 1 97.06 221 ILE B CA 1
ATOM 6744 C C . ILE B 1 221 ? -4.324 -34.25 -3.561 1 97.06 221 ILE B C 1
ATOM 6746 O O . ILE B 1 221 ? -5.535 -34.062 -3.713 1 97.06 221 ILE B O 1
ATOM 6750 N N . GLN B 1 222 ? -3.826 -35.406 -3.164 1 95.81 222 GLN B N 1
ATOM 6751 C CA . GLN B 1 222 ? -4.605 -36.625 -3.059 1 95.81 222 GLN B CA 1
ATOM 6752 C C . GLN B 1 222 ? -5.227 -36.781 -1.672 1 95.81 222 GLN B C 1
ATOM 6754 O O . GLN B 1 222 ? -4.852 -37.656 -0.908 1 95.81 222 GLN B O 1
ATOM 6759 N N . GLU B 1 223 ? -6.254 -36.031 -1.513 1 93.81 223 GLU B N 1
ATOM 6760 C CA . GLU B 1 223 ? -6.926 -36.031 -0.215 1 93.81 223 GLU B CA 1
ATOM 6761 C C . GLU B 1 223 ? -7.719 -37.312 -0.002 1 93.81 223 GLU B C 1
ATOM 6763 O O . GLU B 1 223 ? -8.25 -37.562 1.085 1 93.81 223 GLU B O 1
ATOM 6768 N N . SER B 1 224 ? -7.703 -38.219 -0.976 1 92.81 224 SER B N 1
ATOM 6769 C CA . SER B 1 224 ? -8.375 -39.5 -0.879 1 92.81 224 SER B CA 1
ATOM 6770 C C . SER B 1 224 ? -7.535 -40.5 -0.1 1 92.81 224 SER B C 1
ATOM 6772 O O . SER B 1 224 ? -8.031 -41.562 0.293 1 92.81 224 SER B O 1
ATOM 6774 N N . LEU B 1 225 ? -6.316 -40.094 0.108 1 94.31 225 LEU B N 1
ATOM 6775 C CA . LEU B 1 225 ? -5.422 -41 0.816 1 94.31 225 LEU B CA 1
ATOM 6776 C C . LEU B 1 225 ? -5.465 -40.75 2.318 1 94.31 225 LEU B C 1
ATOM 6778 O O . LEU B 1 225 ? -5.672 -39.625 2.754 1 94.31 225 LEU B O 1
ATOM 6782 N N . PRO B 1 226 ? -5.219 -41.844 3.16 1 92.12 226 PRO B N 1
ATOM 6783 C CA . PRO B 1 226 ? -5.035 -43.219 2.756 1 92.12 226 PRO B CA 1
ATOM 6784 C C . PRO B 1 226 ? -6.312 -43.844 2.201 1 92.12 226 PRO B C 1
ATOM 6786 O O . PRO B 1 226 ? -7.41 -43.344 2.436 1 92.12 226 PRO B O 1
ATOM 6789 N N . LYS B 1 227 ? -6.121 -44.875 1.542 1 90.56 227 LYS B N 1
ATOM 6790 C CA . LYS B 1 227 ? -7.273 -45.562 0.976 1 90.56 227 LYS B CA 1
ATOM 6791 C C . LYS B 1 227 ? -8.242 -46 2.068 1 90.56 227 LYS B C 1
ATOM 6793 O O . LYS B 1 227 ? -7.824 -46.5 3.119 1 90.56 227 LYS B O 1
ATOM 6798 N N . GLY B 1 228 ? -9.523 -45.812 1.819 1 87.25 228 GLY B N 1
ATOM 6799 C CA . GLY B 1 228 ? -10.539 -46.188 2.787 1 87.25 228 GLY B CA 1
ATOM 6800 C C . GLY B 1 228 ? -10.836 -45.125 3.814 1 87.25 228 GLY B C 1
ATOM 6801 O O . GLY B 1 228 ? -11.531 -45.375 4.801 1 87.25 228 GLY B O 1
ATOM 6802 N N . ASN B 1 229 ? -10.406 -43.938 3.531 1 88.69 229 ASN B N 1
ATOM 6803 C CA . ASN B 1 229 ? -10.672 -42.875 4.484 1 88.69 229 ASN B CA 1
ATOM 6804 C C . ASN B 1 229 ? -12.164 -42.594 4.59 1 88.69 229 ASN B C 1
ATOM 6806 O O . ASN B 1 229 ? -12.938 -42.969 3.717 1 88.69 229 ASN B O 1
ATOM 6810 N N . GLU B 1 230 ? -12.539 -41.844 5.59 1 89.75 230 GLU B N 1
ATOM 6811 C CA . GLU B 1 230 ? -13.945 -41.625 5.918 1 89.75 230 GLU B CA 1
ATOM 6812 C C . GLU B 1 230 ? -14.562 -40.562 5.02 1 89.75 230 GLU B C 1
ATOM 6814 O O . GLU B 1 230 ? -15.781 -40.531 4.828 1 89.75 230 GLU B O 1
ATOM 6819 N N . VAL B 1 231 ? -13.789 -39.75 4.465 1 89.81 231 VAL B N 1
ATOM 6820 C CA . VAL B 1 231 ? -14.312 -38.594 3.738 1 89.81 231 VAL B CA 1
ATOM 6821 C C . VAL B 1 231 ? -14.672 -39 2.311 1 89.81 231 VAL B C 1
ATOM 6823 O O . VAL B 1 231 ? -15.758 -38.688 1.819 1 89.81 231 VAL B O 1
ATOM 6826 N N . GLY B 1 232 ? -13.773 -39.719 1.624 1 90.81 232 GLY B N 1
ATOM 6827 C CA . GLY B 1 232 ? -14.07 -40.125 0.264 1 90.81 232 GLY B CA 1
ATOM 6828 C C . GLY B 1 232 ? -12.844 -40.156 -0.632 1 90.81 232 GLY B C 1
ATOM 6829 O O . GLY B 1 232 ? -11.711 -40.125 -0.146 1 90.81 232 GLY B O 1
ATOM 6830 N N . ASP B 1 233 ? -13.086 -40.25 -1.937 1 89.81 233 ASP B N 1
ATOM 6831 C CA . ASP B 1 233 ? -11.992 -40.469 -2.881 1 89.81 233 ASP B CA 1
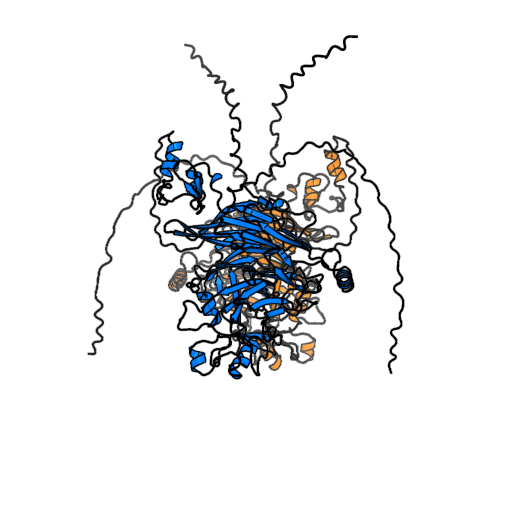ATOM 6832 C C . ASP B 1 233 ? -11.898 -39.312 -3.893 1 89.81 233 ASP B C 1
ATOM 6834 O O . ASP B 1 233 ? -11.227 -39.438 -4.914 1 89.81 233 ASP B O 1
ATOM 6838 N N . ASP B 1 234 ? -12.594 -38.312 -3.662 1 93.38 234 ASP B N 1
ATOM 6839 C CA . ASP B 1 234 ? -12.578 -37.156 -4.582 1 93.38 234 ASP B CA 1
ATOM 6840 C C . ASP B 1 234 ? -11.445 -36.188 -4.246 1 93.38 234 ASP B C 1
ATOM 6842 O O . ASP B 1 234 ? -11.586 -35.344 -3.355 1 93.38 234 ASP B O 1
ATOM 6846 N N . ASP B 1 235 ? -10.375 -36.281 -5.016 1 96.44 235 ASP B N 1
ATOM 6847 C CA . ASP B 1 235 ? -9.18 -35.469 -4.777 1 96.44 235 ASP B CA 1
ATOM 6848 C C . ASP B 1 235 ? -9.375 -34.031 -5.281 1 96.44 235 ASP B C 1
ATOM 6850 O O . ASP B 1 235 ? -10.391 -33.719 -5.918 1 96.44 235 ASP B O 1
ATOM 6854 N N . LYS B 1 236 ? -8.461 -33.25 -4.961 1 97.5 236 LYS B N 1
ATOM 6855 C CA . LYS B 1 236 ? -8.602 -31.812 -5.266 1 97.5 236 LYS B CA 1
ATOM 6856 C C . LYS B 1 236 ? -7.422 -31.312 -6.098 1 97.5 236 LYS B C 1
ATOM 6858 O O . LYS B 1 236 ? -6.289 -31.75 -5.906 1 97.5 236 LYS B O 1
ATOM 6863 N N . ILE B 1 237 ? -7.691 -30.375 -7.031 1 98.25 237 ILE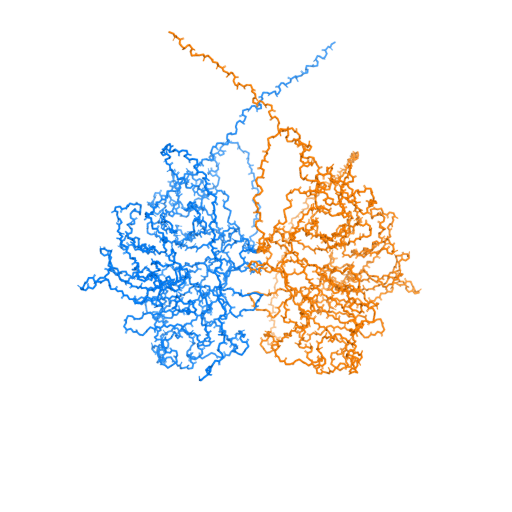 B N 1
ATOM 6864 C CA . ILE B 1 237 ? -6.695 -29.656 -7.816 1 98.25 237 ILE B CA 1
ATOM 6865 C C . ILE B 1 237 ? -6.695 -28.172 -7.41 1 98.25 237 ILE B C 1
ATOM 6867 O O . ILE B 1 237 ? -7.746 -27.531 -7.395 1 98.25 237 ILE B O 1
ATOM 6871 N N . TYR B 1 238 ? -5.57 -27.703 -7.094 1 98.75 238 TYR B N 1
ATOM 6872 C CA . TYR B 1 238 ? -5.426 -26.312 -6.68 1 98.75 238 TYR B CA 1
ATOM 6873 C C . TYR B 1 238 ? -4.746 -25.5 -7.766 1 98.75 238 TYR B C 1
ATOM 6875 O O . TYR B 1 238 ? -3.912 -26 -8.516 1 98.75 238 TYR B O 1
ATOM 6883 N N . PHE B 1 239 ? -5.125 -24.25 -7.863 1 98.81 239 PHE B N 1
ATOM 6884 C CA . PHE B 1 239 ? -4.516 -23.281 -8.773 1 98.81 239 PHE B CA 1
ATOM 6885 C C . PHE B 1 239 ? -4.062 -22.031 -8.016 1 98.81 239 PHE B C 1
ATOM 6887 O O . PHE B 1 239 ? -4.75 -21.578 -7.098 1 98.81 239 PHE B O 1
ATOM 6894 N N . PHE B 1 240 ? -2.979 -21.5 -8.383 1 98.88 240 PHE B N 1
ATOM 6895 C CA . PHE B 1 240 ? -2.416 -20.312 -7.773 1 98.88 240 PHE B CA 1
ATOM 6896 C C . PHE B 1 240 ? -2.24 -19.203 -8.82 1 98.88 240 PHE B C 1
ATOM 6898 O O . PHE B 1 240 ? -1.675 -19.438 -9.883 1 98.88 240 PHE B O 1
ATOM 6905 N N . PHE B 1 241 ? -2.729 -18 -8.508 1 98.81 241 PHE B N 1
ATOM 6906 C CA . PHE B 1 241 ? -2.656 -16.938 -9.492 1 98.81 241 PHE B CA 1
ATOM 6907 C C . PHE B 1 241 ? -2.885 -15.578 -8.836 1 98.81 241 PHE B C 1
ATOM 6909 O O . PHE B 1 241 ? -3.301 -15.508 -7.68 1 98.81 241 PHE B O 1
ATOM 6916 N N . SER B 1 242 ? -2.451 -14.625 -9.492 1 98.44 242 SER B N 1
ATOM 6917 C CA . SER B 1 242 ? -2.828 -13.258 -9.133 1 98.44 242 SER B CA 1
ATOM 6918 C C . SER B 1 242 ? -3.918 -12.727 -10.062 1 98.44 242 SER B C 1
ATOM 6920 O O . SER B 1 242 ? -4.035 -13.164 -11.203 1 98.44 242 SER B O 1
ATOM 6922 N N . GLU B 1 243 ? -4.758 -11.852 -9.555 1 97.88 243 GLU B N 1
ATOM 6923 C CA . GLU B 1 243 ? -5.816 -11.25 -10.367 1 97.88 243 GLU B CA 1
ATOM 6924 C C . GLU B 1 243 ? -6.23 -9.891 -9.805 1 97.88 243 GLU B C 1
ATOM 6926 O O . GLU B 1 243 ? -5.723 -9.461 -8.766 1 97.88 243 GLU B O 1
ATOM 6931 N N . VAL B 1 244 ? -7.078 -9.227 -10.523 1 96.31 244 VAL B N 1
ATOM 6932 C CA . VAL B 1 244 ? -7.613 -7.957 -10.047 1 96.31 244 VAL B CA 1
ATOM 6933 C C . VAL B 1 244 ? -8.672 -8.219 -8.977 1 96.31 244 VAL B C 1
ATOM 6935 O O . VAL B 1 244 ? -9.625 -8.961 -9.203 1 96.31 244 VAL B O 1
ATOM 6938 N N . GLY B 1 245 ? -8.477 -7.629 -7.824 1 95.44 245 GLY B N 1
ATOM 6939 C CA . GLY B 1 245 ? -9.43 -7.777 -6.738 1 95.44 245 GLY B CA 1
ATOM 6940 C C . GLY B 1 245 ? -10.586 -6.797 -6.82 1 95.44 245 GLY B C 1
ATOM 6941 O O . GLY B 1 245 ? -10.555 -5.742 -6.18 1 95.44 245 GLY B O 1
ATOM 6942 N N . LYS B 1 246 ? -11.594 -7.16 -7.391 1 91.62 246 LYS B N 1
ATOM 6943 C CA . LYS B 1 246 ? -12.742 -6.277 -7.586 1 91.62 246 LYS B CA 1
ATOM 6944 C C . LYS B 1 246 ? -13.5 -6.062 -6.277 1 91.62 246 LYS B C 1
ATOM 6946 O O . LYS B 1 246 ? -14.273 -5.113 -6.152 1 91.62 246 LYS B O 1
ATOM 6951 N N . GLU B 1 247 ? -13.297 -6.906 -5.344 1 91.5 247 GLU B N 1
ATOM 6952 C CA . GLU B 1 247 ? -13.953 -6.766 -4.047 1 91.5 247 GLU B CA 1
ATOM 6953 C C . GLU B 1 247 ? -13.336 -5.637 -3.23 1 91.5 247 GLU B C 1
ATOM 6955 O O . GLU B 1 247 ? -13.898 -5.203 -2.227 1 91.5 247 GLU B O 1
ATOM 6960 N N . PHE B 1 248 ? -12.258 -5.191 -3.656 1 89.44 248 PHE B N 1
ATOM 6961 C CA . PHE B 1 248 ? -11.57 -4.133 -2.928 1 89.44 248 PHE B CA 1
ATOM 6962 C C . PHE B 1 248 ? -11.883 -2.77 -3.531 1 89.44 248 PHE B C 1
ATOM 6964 O O . PHE B 1 248 ? -12.18 -2.666 -4.723 1 89.44 248 PHE B O 1
ATOM 6971 N N . ASP B 1 249 ? -11.914 -1.892 -2.641 1 87.06 249 ASP B N 1
ATOM 6972 C CA . ASP B 1 249 ? -12.047 -0.478 -2.977 1 87.06 249 ASP B CA 1
ATOM 6973 C C . ASP B 1 249 ? -10.906 0.342 -2.377 1 87.06 249 ASP B C 1
ATOM 6975 O O . ASP B 1 249 ? -10.906 0.633 -1.179 1 87.06 249 ASP B O 1
ATOM 6979 N N . PHE B 1 250 ? -10.023 0.688 -3.205 1 88.06 250 PHE B N 1
ATOM 6980 C CA . PHE B 1 250 ? -8.82 1.411 -2.801 1 88.06 250 PHE B CA 1
ATOM 6981 C C . PHE B 1 250 ? -8.492 2.514 -3.799 1 88.06 250 PHE B C 1
ATOM 6983 O O . PHE B 1 250 ? -9.289 2.803 -4.699 1 88.06 250 PHE B O 1
ATOM 6990 N N . PHE B 1 251 ? -7.434 3.158 -3.584 1 82.94 251 PHE B N 1
ATOM 6991 C CA . PHE B 1 251 ? -7.074 4.297 -4.422 1 82.94 251 PHE B CA 1
ATOM 6992 C C . PHE B 1 251 ? -6.957 3.881 -5.883 1 82.94 251 PHE B C 1
ATOM 6994 O O . PHE B 1 251 ? -7.348 4.633 -6.777 1 82.94 251 PHE B O 1
ATOM 7001 N N . ASP B 1 252 ? -6.34 2.748 -6.098 1 82.56 252 ASP B N 1
ATOM 7002 C CA . ASP B 1 252 ? -6.223 2.129 -7.414 1 82.56 252 ASP B CA 1
ATOM 7003 C C . ASP B 1 252 ? -6.68 0.673 -7.383 1 82.56 252 ASP B C 1
ATOM 7005 O O . ASP B 1 252 ? -7.047 0.157 -6.324 1 82.56 252 ASP B O 1
ATOM 7009 N N . ASN B 1 253 ? -6.688 0.14 -8.641 1 88.44 253 ASN B N 1
ATOM 7010 C CA . ASN B 1 253 ? -7 -1.284 -8.695 1 88.44 253 ASN B CA 1
ATOM 7011 C C . ASN B 1 253 ? -6.023 -2.105 -7.863 1 88.44 253 ASN B C 1
ATOM 7013 O O . ASN B 1 253 ? -4.812 -1.871 -7.906 1 88.44 253 ASN B O 1
ATOM 7017 N N . THR B 1 254 ? -6.637 -2.92 -7.133 1 93.44 254 THR B N 1
ATOM 7018 C CA . THR B 1 254 ? -5.828 -3.748 -6.242 1 93.44 254 THR B CA 1
ATOM 7019 C C . THR B 1 254 ? -5.637 -5.145 -6.828 1 93.44 254 THR B C 1
ATOM 7021 O O . THR B 1 254 ? -6.605 -5.789 -7.234 1 93.44 254 THR B O 1
ATOM 7024 N N . LEU B 1 255 ? -4.426 -5.562 -6.996 1 96.5 255 LEU B N 1
ATOM 7025 C CA . LEU B 1 255 ? -4.148 -6.949 -7.363 1 96.5 255 LEU B CA 1
ATOM 7026 C C . LEU B 1 255 ? -4.109 -7.84 -6.129 1 96.5 255 LEU B C 1
ATOM 7028 O O . LEU B 1 255 ? -3.746 -7.387 -5.039 1 96.5 255 LEU B O 1
ATOM 7032 N N . VAL B 1 256 ? -4.504 -9.039 -6.316 1 97.88 256 VAL B N 1
ATOM 7033 C CA . VAL B 1 256 ? -4.562 -9.969 -5.191 1 97.88 256 VAL B CA 1
ATOM 7034 C C . VAL B 1 256 ? -4.055 -11.344 -5.629 1 97.88 256 VAL B C 1
ATOM 7036 O O . VAL B 1 256 ? -4.117 -11.688 -6.812 1 97.88 256 VAL B O 1
ATOM 7039 N N . SER B 1 257 ? -3.49 -12.062 -4.707 1 98.69 257 SER B N 1
ATOM 7040 C CA . SER B 1 257 ? -3.104 -13.445 -4.934 1 98.69 257 SER B CA 1
ATOM 7041 C C . SER B 1 257 ? -4.203 -14.406 -4.488 1 98.69 257 SER B C 1
ATOM 7043 O O . SER B 1 257 ? -4.836 -14.195 -3.453 1 98.69 257 SER B O 1
ATOM 7045 N N . ARG B 1 258 ? -4.344 -15.461 -5.324 1 98.81 258 ARG B N 1
ATOM 7046 C CA . ARG B 1 258 ? -5.457 -16.375 -5.082 1 98.81 258 ARG B CA 1
ATOM 7047 C C . ARG B 1 258 ? -4.98 -17.812 -5.035 1 98.81 258 ARG B C 1
ATOM 7049 O O . ARG B 1 258 ? -3.98 -18.172 -5.664 1 98.81 258 ARG B O 1
ATOM 7056 N N . ILE B 1 259 ? -5.664 -18.562 -4.242 1 98.88 259 ILE B N 1
ATOM 7057 C CA . ILE B 1 259 ? -5.672 -20.016 -4.332 1 98.88 259 ILE B CA 1
ATOM 7058 C C . ILE B 1 259 ? -7.074 -20.5 -4.691 1 98.88 259 ILE B C 1
ATOM 7060 O O . ILE B 1 259 ? -8.055 -20.156 -4.027 1 98.88 259 ILE B O 1
ATOM 7064 N N . ALA B 1 260 ? -7.188 -21.203 -5.785 1 98.75 260 ALA B N 1
ATOM 7065 C CA . ALA B 1 260 ? -8.461 -21.781 -6.203 1 98.75 260 ALA B CA 1
ATOM 7066 C C . ALA B 1 260 ? -8.43 -23.297 -6.117 1 98.75 260 ALA B C 1
ATOM 7068 O O . ALA B 1 260 ? -7.359 -23.906 -6.109 1 98.75 260 ALA B O 1
ATOM 7069 N N . ARG B 1 261 ? -9.578 -23.844 -6.051 1 98.12 261 ARG B N 1
ATOM 7070 C CA . ARG B 1 261 ? -9.656 -25.281 -5.926 1 98.12 261 ARG B CA 1
ATOM 7071 C C . ARG B 1 261 ? -10.836 -25.844 -6.719 1 98.12 261 ARG B C 1
ATOM 7073 O O . ARG B 1 261 ? -11.891 -25.219 -6.793 1 98.12 261 ARG B O 1
ATOM 7080 N N . VAL B 1 262 ? -10.68 -26.969 -7.332 1 98.06 262 VAL B N 1
ATOM 7081 C CA . VAL B 1 262 ? -11.734 -27.766 -7.969 1 98.06 262 VAL B CA 1
ATOM 7082 C C . VAL B 1 262 ? -11.586 -29.234 -7.578 1 98.06 262 VAL B C 1
ATOM 7084 O O . VAL B 1 262 ? -10.5 -29.672 -7.188 1 98.06 262 VAL B O 1
ATOM 7087 N N . CYS B 1 263 ? -12.648 -29.922 -7.652 1 97.69 263 CYS B N 1
ATOM 7088 C CA . CYS B 1 263 ? -12.625 -31.344 -7.32 1 97.69 263 CYS B CA 1
ATOM 7089 C C . CYS B 1 263 ? -12.336 -32.188 -8.555 1 97.69 263 CYS B C 1
ATOM 7091 O O . CYS B 1 263 ? -12.852 -31.906 -9.641 1 97.69 263 CYS B O 1
ATOM 7093 N N . LYS B 1 264 ? -11.516 -33.156 -8.406 1 95.62 264 LYS B N 1
ATOM 7094 C CA . LYS B 1 264 ? -11.125 -34.031 -9.492 1 95.62 264 LYS B CA 1
ATOM 7095 C C . LYS B 1 264 ? -12.336 -34.75 -10.078 1 95.62 264 LYS B C 1
ATOM 7097 O O . LYS B 1 264 ? -12.422 -34.969 -11.289 1 95.62 264 LYS B O 1
ATOM 7102 N N . GLY B 1 265 ? -13.32 -35.094 -9.242 1 93.69 265 GLY B N 1
ATOM 7103 C CA . GLY B 1 265 ? -14.477 -35.875 -9.664 1 93.69 265 GLY B CA 1
ATOM 7104 C C . GLY B 1 265 ? -15.609 -35 -10.188 1 93.69 265 GLY B C 1
ATOM 7105 O O . GLY B 1 265 ? -16.688 -35.531 -10.484 1 93.69 265 GLY B O 1
ATOM 7106 N N . ASP B 1 266 ? -15.414 -33.75 -10.32 1 95.69 266 ASP B N 1
ATOM 7107 C CA . ASP B 1 266 ? -16.469 -32.844 -10.805 1 95.69 266 ASP B CA 1
ATOM 7108 C C . ASP B 1 266 ? -16.828 -33.156 -12.25 1 95.69 266 ASP B C 1
ATOM 7110 O O . ASP B 1 266 ? -15.961 -33.219 -13.125 1 95.69 266 ASP B O 1
ATOM 7114 N N . LEU B 1 267 ? -18.125 -33.281 -12.516 1 94.38 267 LEU B N 1
ATOM 7115 C CA . LEU B 1 267 ? -18.594 -33.625 -13.852 1 94.38 267 LEU B CA 1
ATOM 7116 C C . LEU B 1 267 ? -19.5 -32.531 -14.398 1 94.38 267 LEU B C 1
ATOM 7118 O O . LEU B 1 267 ? -20.141 -32.719 -15.43 1 94.38 267 LEU B O 1
ATOM 7122 N N . GLY B 1 268 ? -19.5 -31.438 -13.688 1 94.88 268 GLY B N 1
ATOM 7123 C CA . GLY B 1 268 ? -20.453 -30.391 -14.062 1 94.88 268 GLY B CA 1
ATOM 7124 C C . GLY B 1 268 ? -21.844 -30.641 -13.547 1 94.88 268 GLY B C 1
ATOM 7125 O O . GLY B 1 268 ? -22.094 -31.609 -12.828 1 94.88 268 GLY B O 1
ATOM 7126 N N . GLY B 1 269 ? -22.719 -29.703 -13.875 1 94.44 269 GLY B N 1
ATOM 7127 C CA . GLY B 1 269 ? -24.109 -29.875 -13.508 1 94.44 269 GLY B CA 1
ATOM 7128 C C . GLY B 1 269 ? -24.969 -30.438 -14.633 1 94.44 269 GLY B C 1
ATOM 7129 O O . GLY B 1 269 ? -24.562 -30.406 -15.797 1 94.44 269 GLY B O 1
ATOM 7130 N N . GLU B 1 270 ? -26.078 -30.891 -14.211 1 94.38 270 GLU B N 1
ATOM 7131 C CA . GLU B 1 270 ? -26.984 -31.438 -15.211 1 94.38 270 GLU B CA 1
ATOM 7132 C C . GLU B 1 270 ? -27.797 -30.344 -15.875 1 94.38 270 GLU B C 1
ATOM 7134 O O . GLU B 1 270 ? -27.891 -30.281 -17.109 1 94.38 270 GLU B O 1
ATOM 7139 N N . ARG B 1 271 ? -28.406 -29.469 -15.094 1 95 271 ARG B N 1
ATOM 7140 C CA . ARG B 1 271 ? -29.234 -28.375 -15.594 1 95 271 ARG B CA 1
ATOM 7141 C C . ARG B 1 271 ? -28.547 -27.031 -15.367 1 95 271 ARG B C 1
ATOM 7143 O O . ARG B 1 271 ? -28.438 -26.219 -16.281 1 95 271 ARG B O 1
ATOM 7150 N N . VAL B 1 272 ? -28.172 -26.859 -14.125 1 95.12 272 VAL B N 1
ATOM 7151 C CA . VAL B 1 272 ? -27.438 -25.656 -13.734 1 95.12 272 VAL B CA 1
ATOM 7152 C C . VAL B 1 272 ? -25.938 -25.922 -13.812 1 95.12 272 VAL B C 1
ATOM 7154 O O . VAL B 1 272 ? -25.469 -26.969 -13.367 1 95.12 272 VAL B O 1
ATOM 7157 N N . LEU B 1 273 ? -25.172 -24.953 -14.422 1 95.69 273 LEU B N 1
ATOM 7158 C CA . LEU B 1 273 ? -23.734 -25.078 -14.586 1 95.69 273 LEU B CA 1
ATOM 7159 C C . LEU B 1 273 ? -23.391 -26.297 -15.445 1 95.69 273 LEU B C 1
ATOM 7161 O O . LEU B 1 273 ? -22.547 -27.109 -15.07 1 95.69 273 LEU B O 1
ATOM 7165 N N . GLN B 1 274 ? -24.078 -26.375 -16.547 1 94.31 274 GLN B N 1
ATOM 7166 C CA . GLN B 1 274 ? -23.766 -27.406 -17.531 1 94.31 274 GLN B CA 1
ATOM 7167 C C . GLN B 1 274 ? -22.391 -27.188 -18.156 1 94.31 274 GLN B C 1
ATOM 7169 O O . GLN B 1 274 ? -22.109 -26.094 -18.656 1 94.31 274 GLN B O 1
ATOM 7174 N N . LYS B 1 275 ? -21.547 -28.219 -18.062 1 93.06 275 LYS B N 1
ATOM 7175 C CA . LYS B 1 275 ? -20.188 -28.188 -18.609 1 93.06 275 LYS B CA 1
ATOM 7176 C C . LYS B 1 275 ? -19.359 -27.094 -17.938 1 93.06 275 LYS B C 1
ATOM 7178 O O . LYS B 1 275 ? -18.453 -26.516 -18.547 1 93.06 275 LYS B O 1
ATOM 7183 N N . LYS B 1 276 ? -19.781 -26.734 -16.781 1 95.94 276 LYS B N 1
ATOM 7184 C CA . LYS B 1 276 ? -19.062 -25.766 -15.953 1 95.94 276 LYS B CA 1
ATOM 7185 C C . LYS B 1 276 ? -18.719 -26.375 -14.602 1 95.94 276 LYS B C 1
ATOM 7187 O O . LYS B 1 276 ? -19.359 -27.312 -14.141 1 95.94 276 LYS B O 1
ATOM 7192 N N . TRP B 1 277 ? -17.703 -25.797 -14.047 1 97.25 277 TRP B N 1
ATOM 7193 C CA . TRP B 1 277 ? -17.312 -26.266 -12.719 1 97.25 277 TRP B CA 1
ATOM 7194 C C . TRP B 1 277 ? -18.438 -26.047 -11.711 1 97.25 277 TRP B C 1
ATOM 7196 O O . TRP B 1 277 ? -19.031 -24.969 -11.672 1 97.25 277 TRP B O 1
ATOM 7206 N N . THR B 1 278 ? -18.719 -27.031 -10.898 1 97.38 278 THR B N 1
ATOM 7207 C CA . THR B 1 278 ? -19.688 -26.906 -9.812 1 97.38 278 THR B CA 1
ATOM 7208 C C . THR B 1 278 ? -18.969 -26.75 -8.469 1 97.38 278 THR B C 1
ATOM 7210 O O . THR B 1 278 ? -19.594 -26.375 -7.473 1 97.38 278 THR B O 1
ATOM 7213 N N . THR B 1 279 ? -17.656 -26.984 -8.453 1 97.88 279 THR B N 1
ATOM 7214 C CA . THR B 1 279 ? -16.938 -27.047 -7.188 1 97.88 279 THR B CA 1
ATOM 7215 C C . THR B 1 279 ? -15.891 -25.953 -7.109 1 97.88 279 THR B C 1
ATOM 7217 O O . THR B 1 279 ? -15.086 -25.906 -6.172 1 97.88 279 THR B O 1
ATOM 7220 N N . PHE B 1 280 ? -15.898 -25.047 -8.055 1 98.12 280 PHE B N 1
ATOM 7221 C CA . PHE B 1 280 ? -14.883 -24 -8.094 1 98.12 280 PHE B CA 1
ATOM 7222 C C . PHE B 1 280 ? -15.07 -23.031 -6.93 1 98.12 280 PHE B C 1
ATOM 7224 O O . PHE B 1 280 ? -16.156 -22.453 -6.758 1 98.12 280 PHE B O 1
ATOM 7231 N N . LEU B 1 281 ? -14.023 -22.812 -6.199 1 98.38 281 LEU B N 1
ATOM 7232 C CA . LEU B 1 281 ? -13.93 -21.797 -5.156 1 98.38 281 LEU B CA 1
ATOM 7233 C C . LEU B 1 281 ? -12.539 -21.172 -5.133 1 98.38 281 LEU B C 1
ATOM 7235 O O . LEU B 1 281 ? -11.547 -21.812 -5.48 1 98.38 281 LEU B O 1
ATOM 7239 N N . LYS B 1 282 ? -12.477 -19.969 -4.777 1 98.38 282 LYS B N 1
ATOM 7240 C CA . LYS B 1 282 ? -11.172 -19.312 -4.629 1 98.38 282 LYS B CA 1
ATOM 7241 C C . LYS B 1 282 ? -11.109 -18.5 -3.35 1 98.38 282 LYS B C 1
ATOM 7243 O O . LYS B 1 282 ? -12.141 -18.047 -2.844 1 98.38 282 LYS B O 1
ATOM 7248 N N . ALA B 1 283 ? -9.961 -18.359 -2.832 1 98.69 283 ALA B N 1
ATOM 7249 C CA . ALA B 1 283 ? -9.672 -17.609 -1.622 1 98.69 283 ALA B CA 1
ATOM 7250 C C . ALA B 1 283 ? -8.414 -16.75 -1.803 1 98.69 283 ALA B C 1
ATOM 7252 O O . ALA B 1 283 ? -7.621 -16.984 -2.715 1 98.69 283 ALA B O 1
ATOM 7253 N N . GLN B 1 284 ? -8.289 -15.797 -0.968 1 98.25 284 GLN B N 1
ATOM 7254 C CA . GLN B 1 284 ? -7.18 -14.859 -1.074 1 98.25 284 GLN B CA 1
ATOM 7255 C C . GLN B 1 284 ? -5.984 -15.32 -0.253 1 98.25 284 GLN B C 1
ATOM 7257 O O . GLN B 1 284 ? -6.141 -15.797 0.874 1 98.25 284 GLN B O 1
ATOM 7262 N N . LEU B 1 285 ? -4.797 -15.273 -0.858 1 98.69 285 LEU B N 1
ATOM 7263 C CA . LEU B 1 285 ? -3.521 -15.406 -0.162 1 98.69 285 LEU B CA 1
ATOM 7264 C C . LEU B 1 285 ? -2.906 -14.039 0.103 1 98.69 285 LEU B C 1
ATOM 7266 O O . LEU B 1 285 ? -2.793 -13.211 -0.809 1 98.69 285 LEU B O 1
ATOM 7270 N N . LEU B 1 286 ? -2.559 -13.828 1.309 1 97.69 286 LEU B N 1
ATOM 7271 C CA . LEU B 1 286 ? -1.985 -12.516 1.614 1 97.69 286 LEU B CA 1
ATOM 7272 C C . LEU B 1 286 ? -0.676 -12.664 2.381 1 97.69 286 LEU B C 1
ATOM 7274 O O . LEU B 1 286 ? -0.658 -13.203 3.49 1 97.69 286 LEU B O 1
ATOM 7278 N N . CYS B 1 287 ? 0.42 -12.266 1.767 1 97.44 287 CYS B N 1
ATOM 7279 C CA . CYS B 1 287 ? 1.726 -12.102 2.395 1 97.44 287 CYS B CA 1
ATOM 7280 C C . CYS B 1 287 ? 1.949 -10.648 2.816 1 97.44 287 CYS B C 1
ATOM 7282 O O . CYS B 1 287 ? 2.016 -9.758 1.971 1 97.44 287 CYS B O 1
ATOM 7284 N N . SER B 1 288 ? 1.988 -10.375 4.102 1 95.19 288 SER B N 1
ATOM 7285 C CA . SER B 1 288 ? 2.096 -8.984 4.547 1 95.19 288 SER B CA 1
ATOM 7286 C C . SER B 1 288 ? 3.037 -8.859 5.738 1 95.19 288 SER B C 1
ATOM 7288 O O . SER B 1 288 ? 3.18 -9.797 6.523 1 95.19 288 SER B O 1
ATOM 7290 N N . LEU B 1 289 ? 3.646 -7.672 5.828 1 92.12 289 LEU B N 1
ATOM 7291 C CA . LEU B 1 289 ? 4.523 -7.398 6.961 1 92.12 289 LEU B CA 1
ATOM 7292 C C . LEU B 1 289 ? 3.732 -7.328 8.258 1 92.12 289 LEU B C 1
ATOM 7294 O O . LEU B 1 289 ? 2.615 -6.805 8.289 1 92.12 289 LEU B O 1
ATOM 7298 N N . PRO B 1 290 ? 4.277 -7.777 9.32 1 88.69 290 PRO B N 1
ATOM 7299 C CA . PRO B 1 290 ? 3.533 -7.805 10.586 1 88.69 290 PRO B CA 1
ATOM 7300 C C . PRO B 1 290 ? 3.402 -6.422 11.219 1 88.69 290 PRO B C 1
ATOM 7302 O O . PRO B 1 290 ? 2.43 -6.16 11.938 1 88.69 290 PRO B O 1
ATOM 7305 N N . ASP B 1 291 ? 4.328 -5.504 10.984 1 84 291 ASP B N 1
ATOM 7306 C CA . ASP B 1 291 ? 4.367 -4.234 11.703 1 84 291 ASP B CA 1
ATOM 7307 C C . ASP B 1 291 ? 3.346 -3.25 11.141 1 84 291 ASP B C 1
ATOM 7309 O O . ASP B 1 291 ? 2.514 -2.717 11.875 1 84 291 ASP B O 1
ATOM 7313 N N . ASP B 1 292 ? 3.449 -3.076 9.852 1 86.81 292 ASP B N 1
ATOM 7314 C CA . ASP B 1 292 ? 2.609 -2.025 9.289 1 86.81 292 ASP B CA 1
ATOM 7315 C C . ASP B 1 292 ? 1.6 -2.605 8.297 1 86.81 292 ASP B C 1
ATOM 7317 O O . ASP B 1 292 ? 0.807 -1.867 7.707 1 86.81 292 ASP B O 1
ATOM 7321 N N . GLY B 1 293 ? 1.689 -3.938 8.07 1 90.56 293 GLY B N 1
ATOM 7322 C CA . GLY B 1 293 ? 0.711 -4.59 7.219 1 90.56 293 GLY B CA 1
ATOM 7323 C C . GLY B 1 293 ? 0.989 -4.398 5.738 1 90.56 293 GLY B C 1
ATOM 7324 O O . GLY B 1 293 ? 0.111 -4.621 4.902 1 90.56 293 GLY B O 1
ATOM 7325 N N . PHE B 1 294 ? 2.148 -3.93 5.418 1 92.06 294 PHE B N 1
ATOM 7326 C CA . PHE B 1 294 ? 2.461 -3.736 4.008 1 92.06 294 PHE B CA 1
ATOM 7327 C C . PHE B 1 294 ? 2.277 -5.035 3.23 1 92.06 294 PHE B C 1
ATOM 7329 O O . PHE B 1 294 ? 2.857 -6.062 3.584 1 92.06 294 PHE B O 1
ATOM 7336 N N . PRO B 1 295 ? 1.602 -4.977 2.186 1 94.25 295 PRO B N 1
ATOM 7337 C CA . PRO B 1 295 ? 1.254 -6.223 1.492 1 94.25 295 PRO B CA 1
ATOM 7338 C C . PRO B 1 295 ? 2.219 -6.555 0.356 1 94.25 295 PRO B C 1
ATOM 7340 O O . PRO B 1 295 ? 2.584 -5.672 -0.427 1 94.25 295 PRO B O 1
ATOM 7343 N N . PHE B 1 296 ? 2.643 -7.734 0.278 1 95.62 296 PHE B N 1
ATOM 7344 C CA . PHE B 1 296 ? 3.168 -8.383 -0.917 1 95.62 296 PHE B CA 1
ATOM 7345 C C . PHE B 1 296 ? 2.078 -9.18 -1.626 1 95.62 296 PHE B C 1
ATOM 7347 O O . PHE B 1 296 ? 1.937 -10.383 -1.403 1 95.62 296 PHE B O 1
ATOM 7354 N N . ASN B 1 297 ? 1.389 -8.492 -2.531 1 96.31 297 ASN B N 1
ATOM 7355 C CA . ASN B 1 297 ? 0.072 -8.953 -2.953 1 96.31 297 ASN B CA 1
ATOM 7356 C C . ASN B 1 297 ? 0.131 -9.656 -4.309 1 96.31 297 ASN B C 1
ATOM 7358 O O . ASN B 1 297 ? -0.899 -10.062 -4.844 1 96.31 297 ASN B O 1
ATOM 7362 N N . ILE B 1 298 ? 1.232 -9.812 -4.891 1 97.31 298 ILE B N 1
ATOM 7363 C CA . ILE B 1 298 ? 1.337 -10.492 -6.176 1 97.31 298 ILE B CA 1
ATOM 7364 C C . ILE B 1 298 ? 2.162 -11.766 -6.02 1 97.31 298 ILE B C 1
ATOM 7366 O O . ILE B 1 298 ? 3.363 -11.703 -5.754 1 97.31 298 ILE B O 1
ATOM 7370 N N . ILE B 1 299 ? 1.575 -12.867 -6.242 1 98.62 299 ILE B N 1
ATOM 7371 C CA . ILE B 1 299 ? 2.268 -14.148 -6.203 1 98.62 299 ILE B CA 1
ATOM 7372 C C . ILE B 1 299 ? 3.033 -14.359 -7.508 1 98.62 299 ILE B C 1
ATOM 7374 O O . ILE B 1 299 ? 2.486 -14.172 -8.594 1 98.62 299 ILE B O 1
ATOM 7378 N N . GLN B 1 300 ? 4.258 -14.727 -7.355 1 98.06 300 GLN B N 1
ATOM 7379 C CA . GLN B 1 300 ? 5.094 -14.93 -8.531 1 98.06 300 GLN B CA 1
ATOM 7380 C C . GLN B 1 300 ? 5.309 -16.422 -8.805 1 98.06 300 GLN B C 1
ATOM 7382 O O . GLN B 1 300 ? 5.578 -16.812 -9.938 1 98.06 300 GLN B O 1
ATOM 7387 N N . ASP B 1 301 ? 5.301 -17.156 -7.797 1 98.44 301 ASP B N 1
ATOM 7388 C CA . ASP B 1 301 ? 5.469 -18.594 -7.902 1 98.44 301 ASP B CA 1
ATOM 7389 C C . ASP B 1 301 ? 5.047 -19.297 -6.609 1 98.44 301 ASP B C 1
ATOM 7391 O O . ASP B 1 301 ? 4.973 -18.672 -5.555 1 98.44 301 ASP B O 1
ATOM 7395 N N . MET B 1 302 ? 4.715 -20.562 -6.758 1 98.12 302 MET B N 1
ATOM 7396 C CA . MET B 1 302 ? 4.289 -21.359 -5.605 1 98.12 302 MET B CA 1
ATOM 7397 C C . MET B 1 302 ? 4.887 -22.75 -5.652 1 98.12 302 MET B C 1
ATOM 7399 O O . MET B 1 302 ? 4.961 -23.375 -6.719 1 98.12 302 MET B O 1
ATOM 7403 N N . PHE B 1 303 ? 5.41 -23.203 -4.531 1 98.31 303 PHE B N 1
ATOM 7404 C CA . PHE B 1 303 ? 5.871 -24.578 -4.363 1 98.31 303 PHE B CA 1
ATOM 7405 C C . PHE B 1 303 ? 5.047 -25.297 -3.301 1 98.31 303 PHE B C 1
ATOM 7407 O O . PHE B 1 303 ? 5.004 -24.875 -2.145 1 98.31 303 PHE B O 1
ATOM 7414 N N . VAL B 1 304 ? 4.453 -26.359 -3.709 1 98.19 304 VAL B N 1
ATOM 7415 C CA . VAL B 1 304 ? 3.619 -27.125 -2.789 1 98.19 304 VAL B CA 1
ATOM 7416 C C . VAL B 1 304 ? 4.414 -28.297 -2.23 1 98.19 304 VAL B C 1
ATOM 7418 O O . VAL B 1 304 ? 4.734 -29.25 -2.959 1 98.19 304 VAL B O 1
ATOM 7421 N N . LEU B 1 305 ? 4.699 -28.234 -0.928 1 97.19 305 LEU B N 1
ATOM 7422 C CA . LEU B 1 305 ? 5.492 -29.25 -0.26 1 97.19 305 LEU B CA 1
ATOM 7423 C C . LEU B 1 305 ? 4.602 -30.188 0.55 1 97.19 305 LEU B C 1
ATOM 7425 O O . LEU B 1 305 ? 4.059 -29.797 1.584 1 97.19 305 LEU B O 1
ATOM 7429 N N . THR B 1 306 ? 4.453 -31.344 0.049 1 95.56 306 THR B N 1
ATOM 7430 C CA . THR B 1 306 ? 3.75 -32.406 0.764 1 95.56 306 THR B CA 1
ATOM 7431 C C . THR B 1 306 ? 4.734 -33.469 1.265 1 95.56 306 THR B C 1
ATOM 7433 O O . THR B 1 306 ? 5.434 -34.094 0.47 1 95.56 306 THR B O 1
ATOM 7436 N N . PRO B 1 307 ? 4.812 -33.688 2.604 1 91.19 307 PRO B N 1
ATOM 7437 C CA . PRO B 1 307 ? 5.777 -34.688 3.113 1 91.19 307 PRO B CA 1
ATOM 7438 C C . PRO B 1 307 ? 5.625 -36.062 2.475 1 91.19 307 PRO B C 1
ATOM 7440 O O . PRO B 1 307 ? 6.617 -36.688 2.096 1 91.19 307 PRO B O 1
ATOM 7443 N N . SER B 1 308 ? 4.457 -36.594 2.443 1 90.94 308 SER B N 1
ATOM 7444 C CA . SER B 1 308 ? 4.074 -37.812 1.734 1 90.94 308 SER B CA 1
ATOM 7445 C C . SER B 1 308 ? 2.637 -37.719 1.235 1 90.94 308 SER B C 1
ATOM 7447 O O . SER B 1 308 ? 1.836 -36.938 1.752 1 90.94 308 SER B O 1
ATOM 7449 N N . PRO B 1 309 ? 2.367 -38.5 0.213 1 89.44 309 PRO B N 1
ATOM 7450 C CA . PRO B 1 309 ? 1 -38.438 -0.309 1 89.44 309 PRO B CA 1
ATOM 7451 C C . PRO B 1 309 ? -0.053 -38.719 0.763 1 89.44 309 PRO B C 1
ATOM 7453 O O . PRO B 1 309 ? -1.123 -38.094 0.753 1 89.44 309 PRO B O 1
ATOM 7456 N N . GLU B 1 310 ? 0.282 -39.562 1.71 1 93.12 310 GLU B N 1
ATOM 7457 C CA . GLU B 1 310 ? -0.676 -39.906 2.756 1 93.12 310 GLU B CA 1
ATOM 7458 C C . GLU B 1 310 ? -0.738 -38.844 3.828 1 93.12 310 GLU B C 1
ATOM 7460 O O . GLU B 1 310 ? -1.712 -38.75 4.578 1 93.12 310 GLU B O 1
ATOM 7465 N N . ASP B 1 311 ? 0.223 -38.031 3.838 1 94.75 311 ASP B N 1
ATOM 7466 C CA . ASP B 1 311 ? 0.311 -37 4.848 1 94.75 311 ASP B CA 1
ATOM 7467 C C . ASP B 1 311 ? -0.014 -35.625 4.254 1 94.75 311 ASP B C 1
ATOM 7469 O O . ASP B 1 311 ? 0.685 -34.625 4.516 1 94.75 311 ASP B O 1
ATOM 7473 N N . TRP B 1 312 ? -1.012 -35.625 3.418 1 95.75 312 TRP B N 1
ATOM 7474 C CA . TRP B 1 312 ? -1.347 -34.406 2.709 1 95.75 312 TRP B CA 1
ATOM 7475 C C . TRP B 1 312 ? -1.821 -33.312 3.68 1 95.75 312 TRP B C 1
ATOM 7477 O O . TRP B 1 312 ? -1.728 -32.125 3.389 1 95.75 312 TRP B O 1
ATOM 7487 N N . LYS B 1 313 ? -2.348 -33.594 4.84 1 95.94 313 LYS B N 1
ATOM 7488 C CA . LYS B 1 313 ? -2.83 -32.625 5.828 1 95.94 313 LYS B CA 1
ATOM 7489 C C . LYS B 1 313 ? -1.702 -31.719 6.297 1 95.94 313 LYS B C 1
ATOM 7491 O O . LYS B 1 313 ? -1.952 -30.609 6.758 1 95.94 313 LYS B O 1
ATOM 7496 N N . ASN B 1 314 ? -0.474 -32.188 6.113 1 96.25 314 ASN B N 1
ATOM 7497 C CA . ASN B 1 314 ? 0.685 -31.391 6.523 1 96.25 314 ASN B CA 1
ATOM 7498 C C . ASN B 1 314 ? 1.343 -30.703 5.336 1 96.25 314 ASN B C 1
ATOM 7500 O O . ASN B 1 314 ? 2.5 -30.281 5.418 1 96.25 314 ASN B O 1
ATOM 7504 N N . THR B 1 315 ? 0.619 -30.578 4.301 1 97.75 315 THR B N 1
ATOM 7505 C CA . THR B 1 315 ? 1.108 -29.859 3.129 1 97.75 315 THR B CA 1
ATOM 7506 C C . THR B 1 315 ? 1.361 -28.391 3.461 1 97.75 315 THR B C 1
ATOM 7508 O O . THR B 1 315 ? 0.576 -27.766 4.18 1 97.75 315 THR B O 1
ATOM 7511 N N . VAL B 1 316 ? 2.475 -27.859 3.014 1 97.88 316 VAL B N 1
ATOM 7512 C CA . VAL B 1 316 ? 2.828 -26.453 3.174 1 97.88 316 VAL B CA 1
ATOM 7513 C C . VAL B 1 316 ? 2.975 -25.797 1.802 1 97.88 316 VAL B C 1
ATOM 7515 O O . VAL B 1 316 ? 3.609 -26.359 0.904 1 97.88 316 VAL B O 1
ATOM 7518 N N . PHE B 1 317 ? 2.369 -24.656 1.64 1 98.62 317 PHE B N 1
ATOM 7519 C CA . PHE B 1 317 ? 2.443 -23.875 0.405 1 98.62 317 PHE B CA 1
ATOM 7520 C C . PHE B 1 317 ? 3.453 -22.75 0.536 1 98.62 317 PHE B C 1
ATOM 7522 O O . PHE B 1 317 ? 3.221 -21.781 1.271 1 98.62 317 PHE B O 1
ATOM 7529 N N . TYR B 1 318 ? 4.574 -22.859 -0.138 1 98.5 318 TYR B N 1
ATOM 7530 C CA . TYR B 1 318 ? 5.578 -21.812 -0.15 1 98.5 318 TYR B CA 1
ATOM 7531 C C . TYR B 1 318 ? 5.418 -20.922 -1.378 1 98.5 318 TYR B C 1
ATOM 7533 O O . TYR B 1 318 ? 5.383 -21.406 -2.508 1 98.5 318 TYR B O 1
ATOM 7541 N N . GLY B 1 319 ? 5.27 -19.625 -1.157 1 98.5 319 GLY B N 1
ATOM 7542 C CA . GLY B 1 319 ? 5.117 -18.703 -2.268 1 98.5 319 GLY B CA 1
ATOM 7543 C C . GLY B 1 319 ? 6.105 -17.562 -2.232 1 98.5 319 GLY B C 1
ATOM 7544 O O . GLY B 1 319 ? 6.531 -17.125 -1.157 1 98.5 319 GLY B O 1
ATOM 7545 N N . VAL B 1 320 ? 6.496 -17.156 -3.414 1 98.31 320 VAL B N 1
ATOM 7546 C CA . VAL B 1 320 ? 7.254 -15.914 -3.566 1 98.31 320 VAL B CA 1
ATOM 7547 C C . VAL B 1 320 ? 6.32 -14.781 -3.988 1 98.31 320 VAL B C 1
ATOM 7549 O O . VAL B 1 320 ? 5.547 -14.93 -4.938 1 98.31 320 VAL B O 1
ATOM 7552 N N . PHE B 1 321 ? 6.469 -13.633 -3.283 1 97.88 321 PHE B N 1
ATOM 7553 C CA . PHE B 1 321 ? 5.523 -12.539 -3.48 1 97.88 321 PHE B CA 1
ATOM 7554 C C . PHE B 1 321 ? 6.262 -11.227 -3.711 1 97.88 321 PHE B C 1
ATOM 7556 O O . PHE B 1 321 ? 7.324 -10.992 -3.131 1 97.88 321 PHE B O 1
ATOM 7563 N N . THR B 1 322 ? 5.68 -10.438 -4.551 1 96.06 322 THR B N 1
ATOM 7564 C CA . THR B 1 322 ? 6.105 -9.062 -4.75 1 96.06 322 THR B CA 1
ATOM 7565 C C . THR B 1 322 ? 4.945 -8.094 -4.523 1 96.06 322 THR B C 1
ATOM 7567 O O . THR B 1 322 ? 3.795 -8.523 -4.391 1 96.06 322 THR B O 1
ATOM 7570 N N . SER B 1 323 ? 5.246 -6.871 -4.359 1 93.5 323 SER B N 1
ATOM 7571 C CA . SER B 1 323 ? 4.215 -5.852 -4.191 1 93.5 323 SER B CA 1
ATOM 7572 C C . SER B 1 323 ? 3.879 -5.18 -5.52 1 93.5 323 SER B C 1
ATOM 7574 O O . SER B 1 323 ? 4.75 -5.02 -6.375 1 93.5 323 SER B O 1
ATOM 7576 N N . GLN B 1 324 ? 2.604 -4.781 -5.699 1 93.5 324 GLN B N 1
ATOM 7577 C CA . GLN B 1 324 ? 2.23 -4.035 -6.898 1 93.5 324 GLN B CA 1
ATOM 7578 C C . GLN B 1 324 ? 2.902 -2.666 -6.926 1 93.5 324 GLN B C 1
ATOM 7580 O O . GLN B 1 324 ? 3.047 -2.059 -7.988 1 93.5 324 GLN B O 1
ATOM 7585 N N . TRP B 1 325 ? 3.256 -2.23 -5.746 1 91.44 325 TRP B N 1
ATOM 7586 C CA . TRP B 1 325 ? 3.973 -0.964 -5.633 1 91.44 325 TRP B CA 1
ATOM 7587 C C . TRP B 1 325 ? 5.48 -1.188 -5.648 1 91.44 325 TRP B C 1
ATOM 7589 O O . TRP B 1 325 ? 6.148 -1.023 -4.625 1 91.44 325 TRP B O 1
ATOM 7599 N N . TYR B 1 326 ? 5.996 -1.423 -6.754 1 83.56 326 TYR B N 1
ATOM 7600 C CA . TYR B 1 326 ? 7.391 -1.825 -6.922 1 83.56 326 TYR B CA 1
ATOM 7601 C C . TYR B 1 326 ? 8.328 -0.66 -6.637 1 83.56 326 TYR B C 1
ATOM 7603 O O . TYR B 1 326 ? 9.438 -0.858 -6.137 1 83.56 326 TYR B O 1
ATOM 7611 N N . LYS B 1 327 ? 7.938 0.533 -6.961 1 76.25 327 LYS B N 1
ATOM 7612 C CA . LYS B 1 327 ? 8.773 1.694 -6.66 1 76.25 327 LYS B CA 1
ATOM 7613 C C . LYS B 1 327 ? 8.641 2.102 -5.195 1 76.25 327 LYS B C 1
ATOM 7615 O O . LYS B 1 327 ? 9.641 2.398 -4.535 1 76.25 327 LYS B O 1
ATOM 7620 N N . GLY B 1 328 ? 7.5 2.018 -4.746 1 71.06 328 GLY B N 1
ATOM 7621 C CA . GLY B 1 328 ? 7.242 2.408 -3.371 1 71.06 328 GLY B CA 1
ATOM 7622 C C . GLY B 1 328 ? 7.91 1.498 -2.357 1 71.06 328 GLY B C 1
ATOM 7623 O O . GLY B 1 328 ? 8.328 1.951 -1.289 1 71.06 328 GLY B O 1
ATOM 7624 N N . ALA B 1 329 ? 7.926 0.285 -2.727 1 69.56 329 ALA B N 1
ATOM 7625 C CA . ALA B 1 329 ? 8.484 -0.722 -1.826 1 69.56 329 ALA B CA 1
ATOM 7626 C C . ALA B 1 329 ? 9.977 -0.924 -2.086 1 69.56 329 ALA B C 1
ATOM 7628 O O . ALA B 1 329 ? 10.586 -1.849 -1.544 1 69.56 329 ALA B O 1
ATOM 7629 N N . SER B 1 330 ? 10.594 -0.219 -2.812 1 72.69 330 SER B N 1
ATOM 7630 C CA . SER B 1 330 ? 12.008 -0.295 -3.154 1 72.69 330 SER B CA 1
ATOM 7631 C C . SER B 1 330 ? 12.352 -1.643 -3.779 1 72.69 330 SER B C 1
ATOM 7633 O O . SER B 1 330 ? 13.391 -2.227 -3.471 1 72.69 330 SER B O 1
ATOM 7635 N N . GLY B 1 331 ? 11.398 -2.23 -4.484 1 82.56 331 GLY B N 1
ATOM 7636 C CA . GLY B 1 331 ? 11.656 -3.461 -5.215 1 82.56 331 GLY B CA 1
ATOM 7637 C C . GLY B 1 331 ? 11.867 -4.66 -4.309 1 82.56 331 GLY B C 1
ATOM 7638 O O . GLY B 1 331 ? 12.68 -5.539 -4.613 1 82.56 331 GLY B O 1
ATOM 7639 N N . SER B 1 332 ? 11.195 -4.781 -3.268 1 89 332 SER B N 1
ATOM 7640 C CA . SER B 1 332 ? 11.367 -5.859 -2.299 1 89 332 SER B CA 1
ATOM 7641 C C . SER B 1 332 ? 10.492 -7.059 -2.646 1 89 332 SER B C 1
ATOM 7643 O O . SER B 1 332 ? 9.477 -6.914 -3.338 1 89 332 SER B O 1
ATOM 7645 N N . SER B 1 333 ? 10.977 -8.25 -2.24 1 95.25 333 SER B N 1
ATOM 7646 C CA . SER B 1 333 ? 10.211 -9.484 -2.369 1 95.25 333 SER B CA 1
ATOM 7647 C C . SER B 1 333 ? 10.148 -10.234 -1.043 1 95.25 333 SER B C 1
ATOM 7649 O O . SER B 1 333 ? 10.969 -10 -0.152 1 95.25 333 SER B O 1
ATOM 7651 N N . ALA B 1 334 ? 9.156 -11.039 -0.947 1 96.31 334 ALA B N 1
ATOM 7652 C CA . ALA B 1 334 ? 8.977 -11.812 0.278 1 96.31 334 ALA B CA 1
ATOM 7653 C C . ALA B 1 334 ? 8.617 -13.266 -0.038 1 96.31 334 ALA B C 1
ATOM 7655 O O . ALA B 1 334 ? 7.984 -13.547 -1.059 1 96.31 334 ALA B O 1
ATOM 7656 N N . VAL B 1 335 ? 9.102 -14.141 0.785 1 98.25 335 VAL B N 1
ATOM 7657 C CA . VAL B 1 335 ? 8.672 -15.531 0.762 1 98.25 335 VAL B CA 1
ATOM 7658 C C . VAL B 1 335 ? 7.746 -15.805 1.946 1 98.25 335 VAL B C 1
ATOM 7660 O O . VAL B 1 335 ? 8.102 -15.523 3.094 1 98.25 335 VAL B O 1
ATOM 7663 N N . CYS B 1 336 ? 6.59 -16.312 1.605 1 98.38 336 CYS B N 1
ATOM 7664 C CA . CYS B 1 336 ? 5.637 -16.672 2.648 1 98.38 336 CYS B CA 1
ATOM 7665 C C . CYS B 1 336 ? 5.199 -18.125 2.508 1 98.38 336 CYS B C 1
ATOM 7667 O O . CYS B 1 336 ? 5.379 -18.734 1.45 1 98.38 336 CYS B O 1
ATOM 7669 N N . SER B 1 337 ? 4.719 -18.656 3.611 1 98 337 SER B N 1
ATOM 7670 C CA . SER B 1 337 ? 4.223 -20.016 3.592 1 98 337 SER B CA 1
ATOM 7671 C C . SER B 1 337 ? 2.834 -20.109 4.219 1 98 337 SER B C 1
ATOM 7673 O O . SER B 1 337 ? 2.512 -19.359 5.137 1 98 337 SER B O 1
ATOM 7675 N N . PHE B 1 338 ? 2.033 -20.969 3.744 1 98.69 338 PHE B N 1
ATOM 7676 C CA . PHE B 1 338 ? 0.676 -21.219 4.211 1 98.69 338 PHE B CA 1
ATOM 7677 C C . PHE B 1 338 ? 0.47 -22.703 4.5 1 98.69 338 PHE B C 1
ATOM 7679 O O . PHE B 1 338 ? 1.015 -23.562 3.801 1 98.69 338 PHE B O 1
ATOM 7686 N N . THR B 1 339 ? -0.336 -23.016 5.422 1 98.44 339 THR B N 1
ATOM 7687 C CA . THR B 1 339 ? -0.583 -24.406 5.777 1 98.44 339 THR B CA 1
ATOM 7688 C C . THR B 1 339 ? -1.892 -24.906 5.168 1 98.44 339 THR B C 1
ATOM 7690 O O . THR B 1 339 ? -2.785 -24.109 4.875 1 98.44 339 THR B O 1
ATOM 7693 N N . MET B 1 340 ? -1.966 -26.219 5.051 1 98.19 340 MET B N 1
ATOM 7694 C CA . MET B 1 340 ? -3.197 -26.828 4.566 1 98.19 340 MET B CA 1
ATOM 7695 C C . MET B 1 340 ? -4.363 -26.531 5.504 1 98.19 340 MET B C 1
ATOM 7697 O O . MET B 1 340 ? -5.5 -26.375 5.055 1 98.19 340 MET B O 1
ATOM 7701 N N . ASP B 1 341 ? -4.098 -26.422 6.727 1 98.06 341 ASP B N 1
ATOM 7702 C CA . ASP B 1 341 ? -5.137 -26.109 7.703 1 98.06 341 ASP B CA 1
ATOM 7703 C C . ASP B 1 341 ? -5.734 -24.719 7.441 1 98.06 341 ASP B C 1
ATOM 7705 O O . ASP B 1 341 ? -6.953 -24.547 7.5 1 98.06 341 ASP B O 1
ATOM 7709 N N . GLN B 1 342 ? -4.887 -23.766 7.242 1 98.56 342 GLN B N 1
ATOM 7710 C CA . GLN B 1 342 ? -5.355 -22.422 6.914 1 98.56 342 GLN B CA 1
ATOM 7711 C C . GLN B 1 342 ? -6.215 -22.438 5.652 1 98.56 342 GLN B C 1
ATOM 7713 O O . GLN B 1 342 ? -7.258 -21.781 5.598 1 98.56 342 GLN B O 1
ATOM 7718 N N . VAL B 1 343 ? -5.746 -23.172 4.699 1 98.5 343 VAL B N 1
ATOM 7719 C CA . VAL B 1 343 ? -6.445 -23.25 3.42 1 98.5 343 VAL B CA 1
ATOM 7720 C C . VAL B 1 343 ? -7.809 -23.906 3.611 1 98.5 343 VAL B C 1
ATOM 7722 O O . VAL B 1 343 ? -8.82 -23.406 3.125 1 98.5 343 VAL B O 1
ATOM 7725 N N . ALA B 1 344 ? -7.805 -24.984 4.316 1 97.38 344 ALA B N 1
ATOM 7726 C CA . ALA B 1 344 ? -9.055 -25.703 4.57 1 97.38 344 ALA B CA 1
ATOM 7727 C C . ALA B 1 344 ? -10.039 -24.812 5.328 1 97.38 344 ALA B C 1
ATOM 7729 O O . ALA B 1 344 ? -11.242 -24.828 5.027 1 97.38 344 ALA B O 1
ATOM 7730 N N . LYS B 1 345 ? -9.57 -24.125 6.281 1 98.06 345 LYS B N 1
ATOM 7731 C CA . LYS B 1 345 ? -10.43 -23.234 7.062 1 98.06 345 LYS B CA 1
ATOM 7732 C C . LYS B 1 345 ? -11.055 -22.156 6.176 1 98.06 345 LYS B C 1
ATOM 7734 O O . LYS B 1 345 ? -12.227 -21.812 6.344 1 98.06 345 LYS B O 1
ATOM 7739 N N . ALA B 1 346 ? -10.273 -21.609 5.309 1 98.31 346 ALA B N 1
ATOM 7740 C CA . ALA B 1 346 ? -10.789 -20.578 4.41 1 98.31 346 ALA B CA 1
ATOM 7741 C C . ALA B 1 346 ? -11.898 -21.125 3.518 1 98.31 346 ALA B C 1
ATOM 7743 O O . ALA B 1 346 ? -12.938 -20.484 3.354 1 98.31 346 ALA B O 1
ATOM 7744 N N . PHE B 1 347 ? -11.727 -22.312 2.951 1 97.94 347 PHE B N 1
ATOM 7745 C CA . PHE B 1 347 ? -12.68 -22.875 2.01 1 97.94 347 PHE B CA 1
ATOM 7746 C C . PHE B 1 347 ? -13.914 -23.406 2.742 1 97.94 347 PHE B C 1
ATOM 7748 O O . PHE B 1 347 ? -14.945 -23.656 2.123 1 97.94 347 PHE B O 1
ATOM 7755 N N . ASN B 1 348 ? -13.797 -23.594 4.047 1 96.69 348 ASN B N 1
ATOM 7756 C CA . ASN B 1 348 ? -14.945 -24 4.848 1 96.69 348 ASN B CA 1
ATOM 7757 C C . ASN B 1 348 ? -15.609 -22.812 5.531 1 96.69 348 ASN B C 1
ATOM 7759 O O . ASN B 1 348 ? -16.531 -23 6.336 1 96.69 348 ASN B O 1
ATOM 7763 N N . GLY B 1 349 ? -15.117 -21.641 5.215 1 97.44 349 GLY B N 1
ATOM 7764 C CA . GLY B 1 349 ? -15.633 -20.438 5.859 1 97.44 349 GLY B CA 1
ATOM 7765 C C . GLY B 1 349 ? -16.781 -19.797 5.102 1 97.44 349 GLY B C 1
ATOM 7766 O O . GLY B 1 349 ? -17.5 -20.484 4.359 1 97.44 349 GLY B O 1
ATOM 7767 N N . ARG B 1 350 ? -17.031 -18.516 5.348 1 97.62 350 ARG B N 1
ATOM 7768 C CA . ARG B 1 350 ? -18.141 -17.766 4.758 1 97.62 350 ARG B CA 1
ATOM 7769 C C . ARG B 1 350 ? -17.844 -17.375 3.316 1 97.62 350 ARG B C 1
ATOM 7771 O O . ARG B 1 350 ? -16.688 -17.391 2.896 1 97.62 350 ARG B O 1
ATOM 7778 N N . TYR B 1 351 ? -18.922 -17.047 2.594 1 98 351 TYR B N 1
ATOM 7779 C CA . TYR B 1 351 ? -18.812 -16.672 1.19 1 98 351 TYR B CA 1
ATOM 7780 C C . TYR B 1 351 ? -18.938 -15.156 1.026 1 98 351 TYR B C 1
ATOM 7782 O O . TYR B 1 351 ? -19.469 -14.477 1.909 1 98 351 TYR B O 1
ATOM 7790 N N . ARG B 1 352 ? -18.375 -14.648 -0.025 1 96.38 352 ARG B N 1
ATOM 7791 C CA . ARG B 1 352 ? -18.625 -13.266 -0.438 1 96.38 352 ARG B CA 1
ATOM 7792 C C . ARG B 1 352 ? -19.703 -13.211 -1.504 1 96.38 352 ARG B C 1
ATOM 7794 O O . ARG B 1 352 ? -19.906 -14.172 -2.246 1 96.38 352 ARG B O 1
ATOM 7801 N N . GLU B 1 353 ? -20.359 -12.07 -1.538 1 93.44 353 GLU B N 1
ATOM 7802 C CA . GLU B 1 353 ? -21.422 -11.844 -2.518 1 93.44 353 GLU B CA 1
ATOM 7803 C C . GLU B 1 353 ? -21.328 -10.438 -3.113 1 93.44 353 GLU B C 1
ATOM 7805 O O . GLU B 1 353 ? -20.906 -9.5 -2.441 1 93.44 353 GLU B O 1
ATOM 7810 N N . VAL B 1 354 ? -21.656 -10.375 -4.344 1 91.06 354 VAL B N 1
ATOM 7811 C CA . VAL B 1 354 ? -21.625 -9.078 -5.008 1 91.06 354 VAL B CA 1
ATOM 7812 C C . VAL B 1 354 ? -23.047 -8.562 -5.23 1 91.06 354 VAL B C 1
ATOM 7814 O O . VAL B 1 354 ? -23.938 -9.336 -5.559 1 91.06 354 VAL B O 1
ATOM 7817 N N . ASN B 1 355 ? -23.219 -7.281 -4.883 1 86.75 355 ASN B N 1
ATOM 7818 C CA . ASN B 1 355 ? -24.438 -6.605 -5.309 1 86.75 355 ASN B CA 1
ATOM 7819 C C . ASN B 1 355 ? -24.375 -6.23 -6.785 1 86.75 355 ASN B C 1
ATOM 7821 O O . ASN B 1 355 ? -23.594 -5.371 -7.184 1 86.75 355 ASN B O 1
ATOM 7825 N N . ARG B 1 356 ? -25.188 -6.793 -7.531 1 84.5 356 ARG B N 1
ATOM 7826 C CA . ARG B 1 356 ? -25.125 -6.633 -8.984 1 84.5 356 ARG B CA 1
ATOM 7827 C C . ARG B 1 356 ? -25.438 -5.195 -9.391 1 84.5 356 ARG B C 1
ATOM 7829 O O . ARG B 1 356 ? -24.922 -4.711 -10.398 1 84.5 356 ARG B O 1
ATOM 7836 N N . GLU B 1 357 ? -26.188 -4.531 -8.625 1 81.69 357 GLU B N 1
ATOM 7837 C CA . GLU B 1 357 ? -26.562 -3.16 -8.938 1 81.69 357 GLU B CA 1
ATOM 7838 C C . GLU B 1 357 ? -25.438 -2.182 -8.602 1 81.69 357 GLU B C 1
ATOM 7840 O O . GLU B 1 357 ? -25.094 -1.325 -9.422 1 81.69 357 GLU B O 1
ATOM 7845 N N . THR B 1 358 ? -24.906 -2.348 -7.453 1 79.19 358 THR B N 1
ATOM 7846 C CA . THR B 1 358 ? -23.906 -1.389 -6.996 1 79.19 358 THR B CA 1
ATOM 7847 C C . THR B 1 358 ? -22.5 -1.916 -7.246 1 79.19 358 THR B C 1
ATOM 7849 O O . THR B 1 358 ? -21.531 -1.163 -7.168 1 79.19 358 THR B O 1
ATOM 7852 N N . GLN B 1 359 ? -22.344 -3.23 -7.512 1 82.56 359 GLN B N 1
ATOM 7853 C CA . GLN B 1 359 ? -21.078 -3.896 -7.793 1 82.56 359 GLN B CA 1
ATOM 7854 C C . GLN B 1 359 ? -20.188 -3.939 -6.551 1 82.56 359 GLN B C 1
ATOM 7856 O O . GLN B 1 359 ? -18.969 -4.086 -6.656 1 82.56 359 GLN B O 1
ATOM 7861 N N . GLN B 1 360 ? -20.812 -3.77 -5.41 1 85.81 360 GLN B N 1
ATOM 7862 C CA . GLN B 1 360 ? -20.062 -3.844 -4.164 1 85.81 360 GLN B CA 1
ATOM 7863 C C . GLN B 1 360 ? -20.094 -5.258 -3.586 1 85.81 360 GLN B C 1
ATOM 7865 O O . GLN B 1 360 ? -21.125 -5.938 -3.65 1 85.81 360 GLN B O 1
ATOM 7870 N N . TRP B 1 361 ? -19 -5.668 -3.08 1 90.62 361 TRP B N 1
ATOM 7871 C CA . TRP B 1 361 ? -18.875 -6.992 -2.479 1 90.62 361 TRP B CA 1
ATOM 7872 C C . TRP B 1 361 ? -19.078 -6.926 -0.969 1 90.62 361 TRP B C 1
ATOM 7874 O O . TRP B 1 361 ? -18.703 -5.941 -0.327 1 90.62 361 TRP B O 1
ATOM 7884 N N . TYR B 1 362 ? -19.719 -7.91 -0.382 1 90.56 362 TYR B N 1
ATOM 7885 C CA . TYR B 1 362 ? -19.906 -8.008 1.062 1 90.56 362 TYR B CA 1
ATOM 7886 C C . TYR B 1 362 ? -19.953 -9.461 1.513 1 90.56 362 TYR B C 1
ATOM 7888 O O . TYR B 1 362 ? -20 -10.375 0.684 1 90.56 362 TYR B O 1
ATOM 7896 N N . THR B 1 363 ? -19.859 -9.734 2.73 1 93.19 363 THR B N 1
ATOM 7897 C CA . THR B 1 363 ? -19.891 -11.078 3.299 1 93.19 363 THR B CA 1
ATOM 7898 C C . THR B 1 363 ? -21.328 -11.602 3.348 1 93.19 363 THR B C 1
ATOM 7900 O O . THR B 1 363 ? -22.234 -10.898 3.783 1 93.19 363 THR B O 1
ATOM 7903 N N . TYR B 1 364 ? -21.547 -12.789 2.875 1 95 364 TYR B N 1
ATOM 7904 C CA . TYR B 1 364 ? -22.859 -13.445 2.967 1 95 364 TYR B CA 1
ATOM 7905 C C . TYR B 1 364 ? -23.094 -13.984 4.371 1 95 364 TYR B C 1
ATOM 7907 O O . TYR B 1 364 ? -22.391 -14.883 4.828 1 95 364 TYR B O 1
ATOM 7915 N N . ASN B 1 365 ? -24.094 -13.477 4.988 1 92.5 365 ASN B N 1
ATOM 7916 C CA . ASN B 1 365 ? -24.328 -13.844 6.383 1 92.5 365 ASN B CA 1
ATOM 7917 C C . ASN B 1 365 ? -25.641 -14.602 6.543 1 92.5 365 ASN B C 1
ATOM 7919 O O . ASN B 1 365 ? -26.125 -14.781 7.664 1 92.5 365 ASN B O 1
ATOM 7923 N N . HIS B 1 366 ? -26.219 -15.141 5.59 1 93.81 366 HIS B N 1
ATOM 7924 C CA . HIS B 1 366 ? -27.453 -15.914 5.637 1 93.81 366 HIS B CA 1
ATOM 7925 C C . HIS B 1 366 ? -27.188 -17.406 5.609 1 93.81 366 HIS B C 1
ATOM 7927 O O . HIS B 1 366 ? -26.047 -17.828 5.371 1 93.81 366 HIS B O 1
ATOM 7933 N N . PRO B 1 367 ? -28.125 -18.203 5.855 1 96.31 367 PRO B N 1
ATOM 7934 C CA . PRO B 1 367 ? -27.922 -19.656 5.832 1 96.31 367 PRO B CA 1
ATOM 7935 C C . PRO B 1 367 ? -27.484 -20.156 4.461 1 96.31 367 PRO B C 1
ATOM 7937 O O . PRO B 1 367 ? -28.031 -19.75 3.439 1 96.31 367 PRO B O 1
ATOM 7940 N N . VAL B 1 368 ? -26.594 -21.031 4.484 1 97.06 368 VAL B N 1
ATOM 7941 C CA . VAL B 1 368 ? -26.062 -21.625 3.268 1 97.06 368 VAL B CA 1
ATOM 7942 C C . VAL B 1 368 ? -26.797 -22.922 2.945 1 97.06 368 VAL B C 1
ATOM 7944 O O . VAL B 1 368 ? -27.125 -23.688 3.846 1 97.06 368 VAL B O 1
ATOM 7947 N N . PRO B 1 369 ? -27.094 -23.172 1.731 1 96.75 369 PRO B N 1
ATOM 7948 C CA . PRO B 1 369 ? -27.781 -24.406 1.376 1 96.75 369 PRO B CA 1
ATOM 7949 C C . PRO B 1 369 ? -26.938 -25.656 1.667 1 96.75 369 PRO B C 1
ATOM 7951 O O . PRO B 1 369 ? -25.719 -25.562 1.775 1 96.75 369 PRO B O 1
ATOM 7954 N N . GLU B 1 370 ? -27.656 -26.812 1.739 1 93.19 370 GLU B N 1
ATOM 7955 C CA . GLU B 1 370 ? -27.016 -28.109 1.911 1 93.19 370 GLU B CA 1
ATOM 7956 C C . GLU B 1 370 ? -27.234 -29 0.691 1 93.19 370 GLU B C 1
ATOM 7958 O O . GLU B 1 370 ? -28.328 -28.984 0.099 1 93.19 370 GLU B O 1
ATOM 7963 N N . PRO B 1 371 ? -26.328 -29.859 0.389 1 95 371 PRO B N 1
ATOM 7964 C CA . PRO B 1 371 ? -24.969 -29.922 0.937 1 95 371 PRO B CA 1
ATOM 7965 C C . PRO B 1 371 ? -24.188 -28.641 0.681 1 95 371 PRO B C 1
ATOM 7967 O O . PRO B 1 371 ? -24.562 -27.828 -0.182 1 95 371 PRO B O 1
ATOM 7970 N N . ARG B 1 372 ? -23.156 -28.375 1.412 1 95.88 372 ARG B N 1
ATOM 7971 C CA . ARG B 1 372 ? -22.422 -27.125 1.327 1 95.88 372 ARG B CA 1
ATOM 7972 C C . ARG B 1 372 ? -21.938 -26.859 -0.097 1 95.88 372 ARG B C 1
ATOM 7974 O O . ARG B 1 372 ? -21.266 -27.703 -0.692 1 95.88 372 ARG B O 1
ATOM 7981 N N . PRO B 1 373 ? -22.172 -25.75 -0.616 1 97.38 373 PRO B N 1
ATOM 7982 C CA . PRO B 1 373 ? -21.797 -25.453 -2.002 1 97.38 373 PRO B CA 1
ATOM 7983 C C . PRO B 1 373 ? -20.281 -25.438 -2.213 1 97.38 373 PRO B C 1
ATOM 7985 O O . PRO B 1 373 ? -19.547 -24.922 -1.372 1 97.38 373 PRO B O 1
ATOM 7988 N N . GLY B 1 374 ? -19.812 -25.984 -3.4 1 97 374 GLY B N 1
ATOM 7989 C CA . GLY B 1 374 ? -18.406 -25.984 -3.771 1 97 374 GLY B CA 1
ATOM 7990 C C . GLY B 1 374 ? -17.641 -27.156 -3.191 1 97 374 GLY B C 1
ATOM 7991 O O . GLY B 1 374 ? -16.438 -27.312 -3.453 1 97 374 GLY B O 1
ATOM 7992 N N . MET B 1 375 ? -18.266 -28 -2.465 1 94.62 375 MET B N 1
ATOM 7993 C CA . MET B 1 375 ? -17.594 -29.141 -1.841 1 94.62 375 MET B CA 1
ATOM 7994 C C . MET B 1 375 ? -17.5 -30.312 -2.803 1 94.62 375 MET B C 1
ATOM 7996 O O . MET B 1 375 ? -18.344 -30.469 -3.684 1 94.62 375 MET B O 1
ATOM 8000 N N . CYS B 1 376 ? -16.484 -31.094 -2.598 1 96.69 376 CYS B N 1
ATOM 8001 C CA . CYS B 1 376 ? -16.328 -32.312 -3.365 1 96.69 376 CYS B CA 1
ATOM 8002 C C . CYS B 1 376 ? -17.297 -33.375 -2.871 1 96.69 376 CYS B C 1
ATOM 8004 O O . CYS B 1 376 ? -17.812 -33.312 -1.755 1 96.69 376 CYS B O 1
ATOM 8006 N N . ILE B 1 377 ? -17.531 -34.375 -3.715 1 95.56 377 ILE B N 1
ATOM 8007 C CA . ILE B 1 377 ? -18.469 -35.438 -3.373 1 95.56 377 ILE B CA 1
ATOM 8008 C C . ILE B 1 377 ? -17.859 -36.344 -2.295 1 95.56 377 ILE B C 1
ATOM 8010 O O . ILE B 1 377 ? -16.828 -36.969 -2.512 1 95.56 377 ILE B O 1
ATOM 8014 N N . THR B 1 378 ? -18.469 -36.375 -1.171 1 94.19 378 THR B N 1
ATOM 8015 C CA . THR B 1 378 ? -18.016 -37.188 -0.053 1 94.19 378 THR B CA 1
ATOM 8016 C C . THR B 1 378 ? -18.844 -38.469 0.058 1 94.19 378 THR B C 1
ATOM 8018 O O . THR B 1 378 ? -19.844 -38.625 -0.649 1 94.19 378 THR B O 1
ATOM 8021 N N . ASN B 1 379 ? -18.359 -39.312 0.993 1 94.25 379 ASN B N 1
ATOM 8022 C CA . ASN B 1 379 ? -19.156 -40.5 1.295 1 94.25 379 ASN B CA 1
ATOM 8023 C C . ASN B 1 379 ? -20.516 -40.156 1.859 1 94.25 379 ASN B C 1
ATOM 8025 O O . ASN B 1 379 ? -21.516 -40.812 1.544 1 94.25 379 ASN B O 1
ATOM 8029 N N . ASP B 1 380 ? -20.516 -39.188 2.617 1 93 380 ASP B N 1
ATOM 8030 C CA . ASP B 1 380 ? -21.766 -38.719 3.193 1 93 380 ASP B CA 1
ATOM 8031 C C . ASP B 1 380 ? -22.734 -38.25 2.105 1 93 380 ASP B C 1
ATOM 8033 O O . ASP B 1 380 ? -23.938 -38.5 2.188 1 93 380 ASP B O 1
ATOM 8037 N N . ALA B 1 381 ? -22.219 -37.531 1.188 1 93.94 381 ALA B N 1
ATOM 8038 C CA . ALA B 1 381 ? -23.047 -37.094 0.077 1 93.94 381 ALA B CA 1
ATOM 8039 C C . ALA B 1 381 ? -23.609 -38.281 -0.699 1 93.94 381 ALA B C 1
ATOM 8041 O O . ALA B 1 381 ? -24.766 -38.25 -1.12 1 93.94 381 ALA B O 1
ATOM 8042 N N . ARG B 1 382 ? -22.828 -39.25 -0.918 1 94.62 382 ARG B N 1
ATOM 8043 C CA . ARG B 1 382 ? -23.266 -40.438 -1.632 1 94.62 382 ARG B CA 1
ATOM 8044 C C . ARG B 1 382 ? -24.391 -41.156 -0.881 1 94.62 382 ARG B C 1
ATOM 8046 O O . ARG B 1 382 ? -25.328 -41.656 -1.495 1 94.62 382 ARG B O 1
ATOM 8053 N N . LYS B 1 383 ? -24.25 -41.156 0.407 1 94.06 383 LYS B N 1
ATOM 8054 C CA . LYS B 1 383 ? -25.297 -41.75 1.229 1 94.06 383 LYS B CA 1
ATOM 8055 C C . LYS B 1 383 ? -26.609 -40.969 1.077 1 94.06 383 LYS B C 1
ATOM 8057 O O . LYS B 1 383 ? -27.688 -41.531 1.281 1 94.06 383 LYS B O 1
ATOM 8062 N N . GLN B 1 384 ? -26.516 -39.75 0.738 1 93.25 384 GLN B N 1
ATOM 8063 C CA . GLN B 1 384 ? -27.688 -38.906 0.534 1 93.25 384 GLN B CA 1
ATOM 8064 C C . GLN B 1 384 ? -28.141 -38.938 -0.925 1 93.25 384 GLN B C 1
ATOM 8066 O O . GLN B 1 384 ? -28.812 -38.031 -1.388 1 93.25 384 GLN B O 1
ATOM 8071 N N . ASP B 1 385 ? -27.641 -39.875 -1.688 1 94 385 ASP B N 1
ATOM 8072 C CA . ASP B 1 385 ? -28 -40.125 -3.074 1 94 385 ASP B CA 1
ATOM 8073 C C . ASP B 1 385 ? -27.469 -39.062 -4.004 1 94 385 ASP B C 1
ATOM 8075 O O . ASP B 1 385 ? -28.156 -38.594 -4.914 1 94 385 ASP B O 1
ATOM 8079 N N . ILE B 1 386 ? -26.312 -38.531 -3.691 1 95.81 386 ILE B N 1
ATOM 8080 C CA . ILE B 1 386 ? -25.578 -37.594 -4.551 1 95.81 386 ILE B CA 1
ATOM 8081 C C . ILE B 1 386 ? -24.219 -38.219 -4.91 1 95.81 386 ILE B C 1
ATOM 8083 O O . ILE B 1 386 ? -23.188 -37.812 -4.395 1 95.81 386 ILE B O 1
ATOM 8087 N N . PRO B 1 387 ? -24.281 -39.125 -5.789 1 94.81 387 PRO B N 1
ATOM 8088 C CA . PRO B 1 387 ? -23.062 -39.844 -6.102 1 94.81 387 PRO B CA 1
ATOM 8089 C C . PRO B 1 387 ? -22.078 -39.062 -6.938 1 94.81 387 PRO B C 1
ATOM 8091 O O . PRO B 1 387 ? -20.891 -39.375 -6.996 1 94.81 387 PRO B O 1
ATOM 8094 N N . SER B 1 388 ? -22.609 -38.062 -7.656 1 95 388 SER B N 1
ATOM 8095 C CA . SER B 1 388 ? -21.766 -37.219 -8.492 1 95 388 SER B CA 1
ATOM 8096 C C . SER B 1 388 ? -22.312 -35.781 -8.555 1 95 388 SER B C 1
ATOM 8098 O O . SER B 1 388 ? -23.406 -35.5 -8.055 1 95 388 SER B O 1
ATOM 8100 N N . SER B 1 389 ? -21.547 -34.875 -9.156 1 95.31 389 SER B N 1
ATOM 8101 C CA . SER B 1 389 ? -21.953 -33.469 -9.258 1 95.31 389 SER B CA 1
ATOM 8102 C C . SER B 1 389 ? -23.172 -33.312 -10.148 1 95.31 389 SER B C 1
ATOM 8104 O O . SER B 1 389 ? -23.891 -32.312 -10.047 1 95.31 389 SER B O 1
ATOM 8106 N N . LEU B 1 390 ? -23.438 -34.281 -11.023 1 95.5 390 LEU B N 1
ATOM 8107 C CA . LEU B 1 390 ? -24.578 -34.25 -11.922 1 95.5 390 LEU B CA 1
ATOM 8108 C C . LEU B 1 390 ? -25.891 -34.312 -11.133 1 95.5 390 LEU B C 1
ATOM 8110 O O . LEU B 1 390 ? -26.922 -33.812 -11.602 1 95.5 390 LEU B O 1
ATOM 8114 N N . ARG B 1 391 ? -25.812 -34.844 -9.93 1 95.69 391 ARG B N 1
ATOM 8115 C CA . ARG B 1 391 ? -27.016 -35 -9.109 1 95.69 391 ARG B CA 1
ATOM 8116 C C . ARG B 1 391 ? -27.047 -33.969 -7.996 1 95.69 391 ARG B C 1
ATOM 8118 O O . ARG B 1 391 ? -27.891 -34.062 -7.094 1 95.69 391 ARG B O 1
ATOM 8125 N N . MET B 1 392 ? -26.172 -33.031 -8.039 1 96.25 392 MET B N 1
ATOM 8126 C CA . MET B 1 392 ? -26.172 -31.938 -7.062 1 96.25 392 MET B CA 1
ATOM 8127 C C . MET B 1 392 ? -27.438 -31.094 -7.211 1 96.25 392 MET B C 1
ATOM 8129 O O . MET B 1 392 ? -27.812 -30.719 -8.32 1 96.25 392 MET B O 1
ATOM 8133 N N . PRO B 1 393 ? -28.109 -30.766 -6.105 1 96.31 393 PRO B N 1
ATOM 8134 C CA . PRO B 1 393 ? -29.344 -29.969 -6.188 1 96.31 393 PRO B CA 1
ATOM 8135 C C . PRO B 1 393 ? -29.141 -28.609 -6.859 1 96.31 393 PRO B C 1
ATOM 8137 O O . PRO B 1 393 ? -28.109 -27.969 -6.641 1 96.31 393 PRO B O 1
ATOM 8140 N N . ASP B 1 394 ? -30.125 -28.141 -7.574 1 96.81 394 ASP B N 1
ATOM 8141 C CA . ASP B 1 394 ? -30.047 -26.875 -8.305 1 96.81 394 ASP B CA 1
ATOM 8142 C C . ASP B 1 394 ? -29.844 -25.703 -7.352 1 96.81 394 ASP B C 1
ATOM 8144 O O . ASP B 1 394 ? -29.172 -24.734 -7.688 1 96.81 394 ASP B O 1
ATOM 8148 N N . LYS B 1 395 ? -30.5 -25.812 -6.262 1 97.06 395 LYS B N 1
ATOM 8149 C CA . LYS B 1 395 ? -30.391 -24.734 -5.277 1 97.06 395 LYS B CA 1
ATOM 8150 C C . LYS B 1 395 ? -28.938 -24.516 -4.875 1 97.06 395 LYS B C 1
ATOM 8152 O O . LYS B 1 395 ? -28.5 -23.375 -4.719 1 97.06 395 LYS B O 1
ATOM 8157 N N . VAL B 1 396 ? -28.234 -25.562 -4.723 1 97.38 396 VAL B N 1
ATOM 8158 C CA . VAL B 1 396 ? -26.828 -25.516 -4.324 1 97.38 396 VAL B CA 1
ATOM 8159 C C . VAL B 1 396 ? -26 -24.953 -5.473 1 97.38 396 VAL B C 1
ATOM 8161 O O . VAL B 1 396 ? -25.125 -24.094 -5.258 1 97.38 396 VAL B O 1
ATOM 8164 N N . LEU B 1 397 ? -26.297 -25.344 -6.656 1 97.19 397 LEU B N 1
ATOM 8165 C CA . LEU B 1 397 ? -25.531 -24.922 -7.824 1 97.19 397 LEU B CA 1
ATOM 8166 C C . LEU B 1 397 ? -25.781 -23.469 -8.148 1 97.19 397 LEU B C 1
ATOM 8168 O O . LEU B 1 397 ? -24.875 -22.75 -8.586 1 97.19 397 LEU B O 1
ATOM 8172 N N . ASN B 1 398 ? -27 -23 -7.973 1 96.06 398 ASN B N 1
ATOM 8173 C CA . ASN B 1 398 ? -27.312 -21.594 -8.172 1 96.06 398 ASN B CA 1
ATOM 8174 C C . ASN B 1 398 ? -26.578 -20.719 -7.164 1 96.06 398 ASN B C 1
ATOM 8176 O O . ASN B 1 398 ? -26.172 -19.594 -7.488 1 96.06 398 ASN B O 1
ATOM 8180 N N . PHE B 1 399 ? -26.453 -21.219 -6 1 97.06 399 PHE B N 1
ATOM 8181 C CA . PHE B 1 399 ? -25.703 -20.5 -4.98 1 97.06 399 PHE B CA 1
ATOM 8182 C C . PHE B 1 399 ? -24.234 -20.359 -5.383 1 97.06 399 PHE B C 1
ATOM 8184 O O . PHE B 1 399 ? -23.672 -19.266 -5.262 1 97.06 399 PHE B O 1
ATOM 8191 N N . VAL B 1 400 ? -23.656 -21.406 -5.891 1 96.12 400 VAL B N 1
ATOM 8192 C CA . VAL B 1 400 ? -22.25 -21.406 -6.258 1 96.12 400 VAL B CA 1
ATOM 8193 C C . VAL B 1 400 ? -22 -20.406 -7.387 1 96.12 400 VAL B C 1
ATOM 8195 O O . VAL B 1 400 ? -20.938 -19.781 -7.441 1 96.12 400 VAL B O 1
ATOM 8198 N N . LYS B 1 401 ? -22.859 -20.219 -8.227 1 94.56 401 LYS B N 1
ATOM 8199 C CA . LYS B 1 401 ? -22.734 -19.312 -9.359 1 94.56 401 LYS B CA 1
ATOM 8200 C C . LYS B 1 401 ? -22.391 -17.891 -8.898 1 94.56 401 LYS B C 1
ATOM 8202 O O . LYS B 1 401 ? -21.625 -17.188 -9.547 1 94.56 401 LYS B O 1
ATOM 8207 N N . ASP B 1 402 ? -22.969 -17.625 -7.746 1 93.62 402 ASP B N 1
ATOM 8208 C CA . ASP B 1 402 ? -22.844 -16.25 -7.273 1 93.62 402 ASP B CA 1
ATOM 8209 C C . ASP B 1 402 ? -21.891 -16.141 -6.09 1 93.62 402 ASP B C 1
ATOM 8211 O O . ASP B 1 402 ? -21.516 -15.047 -5.672 1 93.62 402 ASP B O 1
ATOM 8215 N N . HIS B 1 403 ? -21.531 -17.297 -5.547 1 96.5 403 HIS B N 1
ATOM 8216 C CA . HIS B 1 403 ? -20.719 -17.328 -4.332 1 96.5 403 HIS B CA 1
ATOM 8217 C C . HIS B 1 403 ? -19.484 -18.188 -4.508 1 96.5 403 HIS B C 1
ATOM 8219 O O . HIS B 1 403 ? -19.344 -19.219 -3.859 1 96.5 403 HIS B O 1
ATOM 8225 N N . PHE B 1 404 ? -18.609 -17.719 -5.301 1 97.19 404 PHE B N 1
ATOM 8226 C CA . PHE B 1 404 ? -17.406 -18.469 -5.648 1 97.19 404 PHE B CA 1
ATOM 8227 C C . PHE B 1 404 ? -16.188 -17.922 -4.891 1 97.19 404 PHE B C 1
ATOM 8229 O O . PHE B 1 404 ? -15.117 -18.531 -4.926 1 97.19 404 PHE B O 1
ATOM 8236 N N . LEU B 1 405 ? -16.312 -16.781 -4.25 1 97.94 405 LEU B N 1
ATOM 8237 C CA . LEU B 1 405 ? -15.242 -16.109 -3.523 1 97.94 405 LEU B CA 1
ATOM 8238 C C . LEU B 1 405 ? -15.43 -16.281 -2.018 1 97.94 405 LEU B C 1
ATOM 8240 O O . LEU B 1 405 ? -16.484 -15.945 -1.48 1 97.94 405 LEU B O 1
ATOM 8244 N N . MET B 1 406 ? -14.352 -16.844 -1.359 1 98.44 406 MET B N 1
ATOM 8245 C CA . MET B 1 406 ? -14.398 -17 0.091 1 98.44 406 MET B CA 1
ATOM 8246 C C . MET B 1 406 ? -14.109 -15.68 0.793 1 98.44 406 MET B C 1
ATOM 8248 O O . MET B 1 406 ? -13.391 -14.828 0.266 1 98.44 406 MET B O 1
ATOM 8252 N N . ASP B 1 407 ? -14.609 -15.547 1.972 1 96.88 407 ASP B N 1
ATOM 8253 C CA . ASP B 1 407 ? -14.477 -14.32 2.75 1 96.88 407 ASP B CA 1
ATOM 8254 C C . ASP B 1 407 ? -13.164 -14.297 3.521 1 96.88 407 ASP B C 1
ATOM 8256 O O . ASP B 1 407 ? -12.523 -13.25 3.641 1 96.88 407 ASP B O 1
ATOM 8260 N N . SER B 1 408 ? -12.805 -15.398 4.027 1 96.38 408 SER B N 1
ATOM 8261 C CA . SER B 1 408 ? -11.617 -15.484 4.871 1 96.38 408 SER B CA 1
ATOM 8262 C C . SER B 1 408 ? -10.344 -15.305 4.055 1 96.38 408 SER B C 1
ATOM 8264 O O . SER B 1 408 ? -10.211 -15.875 2.969 1 96.38 408 SER B O 1
ATOM 8266 N N . VAL B 1 409 ? -9.469 -14.562 4.598 1 96.56 409 VAL B N 1
ATOM 8267 C CA . VAL B 1 409 ? -8.164 -14.344 3.969 1 96.56 409 VAL B CA 1
ATOM 8268 C C . VAL B 1 409 ? -7.121 -15.25 4.609 1 96.56 409 VAL B C 1
ATOM 8270 O O . VAL B 1 409 ? -7.059 -15.375 5.832 1 96.56 409 VAL B O 1
ATOM 8273 N N . ILE B 1 410 ? -6.375 -15.961 3.805 1 98.5 410 ILE B N 1
ATOM 8274 C CA . ILE B 1 410 ? -5.273 -16.781 4.293 1 98.5 410 ILE B CA 1
ATOM 8275 C C . ILE B 1 410 ? -4.012 -15.93 4.414 1 98.5 410 ILE B C 1
ATOM 8277 O O . ILE B 1 410 ? -3.387 -15.586 3.408 1 98.5 410 ILE B O 1
ATOM 8281 N N . ARG B 1 411 ? -3.609 -15.711 5.609 1 96.81 411 ARG B N 1
ATOM 8282 C CA . ARG B 1 411 ? -2.549 -14.742 5.859 1 96.81 411 ARG B CA 1
ATOM 8283 C C . ARG B 1 411 ? -1.267 -15.438 6.309 1 96.81 411 ARG B C 1
ATOM 8285 O O . ARG B 1 411 ? -1.314 -16.516 6.91 1 96.81 411 ARG B O 1
ATOM 8292 N N . SER B 1 412 ? -0.182 -14.875 5.934 1 97.56 412 SER B N 1
ATOM 8293 C CA . SER B 1 412 ? 1.138 -15.305 6.387 1 97.56 412 SER B CA 1
ATOM 8294 C C . SER B 1 412 ? 2.104 -14.125 6.469 1 97.56 412 SER B C 1
ATOM 8296 O O . SER B 1 412 ? 1.995 -13.172 5.695 1 97.56 412 SER B O 1
ATOM 8298 N N . SER B 1 413 ? 2.943 -14.148 7.465 1 95.62 413 SER B N 1
ATOM 8299 C CA . SER B 1 413 ? 4.051 -13.203 7.527 1 95.62 413 SER B CA 1
ATOM 8300 C C . SER B 1 413 ? 5.262 -13.727 6.758 1 95.62 413 SER B C 1
ATOM 8302 O O . SER B 1 413 ? 5.492 -14.93 6.691 1 95.62 413 SER B O 1
ATOM 8304 N N . PRO B 1 414 ? 6.055 -12.836 6.262 1 95.62 414 PRO B N 1
ATOM 8305 C CA . PRO B 1 414 ? 7.211 -13.273 5.48 1 95.62 414 PRO B CA 1
ATOM 8306 C C . PRO B 1 414 ? 8.211 -14.086 6.305 1 95.62 414 PRO B C 1
ATOM 8308 O O . PRO B 1 414 ? 8.555 -13.695 7.422 1 95.62 414 PRO B O 1
ATOM 8311 N N . LEU B 1 415 ? 8.539 -15.188 5.711 1 96.31 415 LEU B N 1
ATOM 8312 C CA . LEU B 1 415 ? 9.656 -15.953 6.254 1 96.31 415 LEU B CA 1
ATOM 8313 C C . LEU B 1 415 ? 10.984 -15.305 5.891 1 96.31 415 LEU B C 1
ATOM 8315 O O . LEU B 1 415 ? 11.945 -15.352 6.672 1 96.31 415 LEU B O 1
ATOM 8319 N N . LEU B 1 416 ? 10.961 -14.805 4.738 1 95.88 416 LEU B N 1
ATOM 8320 C CA . LEU B 1 416 ? 12.133 -14.156 4.164 1 95.88 416 LEU B CA 1
ATOM 8321 C C . LEU B 1 416 ? 11.742 -12.867 3.445 1 95.88 416 LEU B C 1
ATOM 8323 O O . LEU B 1 416 ? 10.805 -12.852 2.648 1 95.88 416 LEU B O 1
ATOM 8327 N N . LEU B 1 417 ? 12.367 -11.805 3.877 1 93.25 417 LEU B N 1
ATOM 8328 C CA . LEU B 1 417 ? 12.203 -10.516 3.223 1 93.25 417 LEU B CA 1
ATOM 8329 C C . LEU B 1 417 ? 13.516 -10.039 2.619 1 93.25 417 LEU B C 1
ATOM 8331 O O . LEU B 1 417 ? 14.531 -9.961 3.314 1 93.25 417 LEU B O 1
ATOM 8335 N N . LYS B 1 418 ? 13.508 -9.859 1.357 1 92.69 418 LYS B N 1
ATOM 8336 C CA . LYS B 1 418 ? 14.719 -9.375 0.703 1 92.69 418 LYS B CA 1
ATOM 8337 C C . LYS B 1 418 ? 14.453 -8.055 -0.027 1 92.69 418 LYS B C 1
ATOM 8339 O O . LYS B 1 418 ? 13.602 -7.992 -0.91 1 92.69 418 LYS B O 1
ATOM 8344 N N . ARG B 1 419 ? 15.227 -7.02 0.315 1 87.19 419 ARG B N 1
ATOM 8345 C CA . ARG B 1 419 ? 15.109 -5.723 -0.341 1 87.19 419 ARG B CA 1
ATOM 8346 C C . ARG B 1 419 ? 15.914 -5.691 -1.638 1 87.19 419 ARG B C 1
ATOM 8348 O O . ARG B 1 419 ? 16.938 -6.359 -1.753 1 87.19 419 ARG B O 1
ATOM 8355 N N . ASN B 1 420 ? 15.469 -4.98 -2.596 1 87.19 420 ASN B N 1
ATOM 8356 C CA . ASN B 1 420 ? 16.109 -4.77 -3.885 1 87.19 420 ASN B CA 1
ATOM 8357 C C . ASN B 1 420 ? 16.344 -6.086 -4.617 1 87.19 420 ASN B C 1
ATOM 8359 O O . ASN B 1 420 ? 17.422 -6.305 -5.191 1 87.19 420 ASN B O 1
ATOM 8363 N N . ALA B 1 421 ? 15.5 -7.02 -4.398 1 91.44 421 ALA B N 1
ATOM 8364 C CA . ALA B 1 421 ? 15.516 -8.289 -5.113 1 91.44 421 ALA B CA 1
ATOM 8365 C C . ALA B 1 421 ? 14.109 -8.688 -5.562 1 91.44 421 ALA B C 1
ATOM 8367 O O . ALA B 1 421 ? 13.164 -8.617 -4.777 1 91.44 421 ALA B O 1
ATOM 8368 N N . HIS B 1 422 ? 14.078 -9.016 -6.785 1 94.81 422 HIS B N 1
ATOM 8369 C CA . HIS B 1 422 ? 12.805 -9.484 -7.328 1 94.81 422 HIS B CA 1
ATOM 8370 C C . HIS B 1 422 ? 12.812 -10.992 -7.531 1 94.81 422 HIS B C 1
ATOM 8372 O O . HIS B 1 422 ? 13.344 -11.492 -8.531 1 94.81 422 HIS B O 1
ATOM 8378 N N . TYR B 1 423 ? 12.18 -11.641 -6.68 1 97 423 TYR B N 1
ATOM 8379 C CA . TYR B 1 423 ? 12.125 -13.094 -6.754 1 97 423 TYR B CA 1
ATOM 8380 C C . TYR B 1 423 ? 11.148 -13.555 -7.824 1 97 423 TYR B C 1
ATOM 8382 O O . TYR B 1 423 ? 10.086 -12.945 -8 1 97 423 TYR B O 1
ATOM 8390 N N . THR B 1 424 ? 11.469 -14.641 -8.461 1 97.62 424 THR B N 1
ATOM 8391 C CA . THR B 1 424 ? 10.664 -15.109 -9.578 1 97.62 424 THR B CA 1
ATOM 8392 C C . THR B 1 424 ? 10.219 -16.547 -9.359 1 97.62 424 THR B C 1
ATOM 8394 O O . THR B 1 424 ? 9.133 -16.953 -9.781 1 97.62 424 THR B O 1
ATOM 8397 N N . GLN B 1 425 ? 11.086 -17.328 -8.75 1 98.25 425 GLN B N 1
ATOM 8398 C CA . GLN B 1 425 ? 10.852 -18.766 -8.648 1 98.25 425 GLN B CA 1
ATOM 8399 C C . GLN B 1 425 ? 11.25 -19.297 -7.277 1 98.25 425 GLN B C 1
ATOM 8401 O O . GLN B 1 425 ? 12.117 -18.719 -6.613 1 98.25 425 GLN B O 1
ATOM 8406 N N . ILE B 1 426 ? 10.672 -20.438 -6.949 1 98.5 426 ILE B N 1
ATOM 8407 C CA . ILE B 1 426 ? 11.023 -21.047 -5.672 1 98.5 426 ILE B CA 1
ATOM 8408 C C . ILE B 1 426 ? 10.922 -22.562 -5.777 1 98.5 426 ILE B C 1
ATOM 8410 O O . ILE B 1 426 ? 10.047 -23.094 -6.469 1 98.5 426 ILE B O 1
ATOM 8414 N N . ALA B 1 427 ? 11.82 -23.219 -5.215 1 98.25 427 ALA B N 1
ATOM 8415 C CA . ALA B 1 427 ? 11.805 -24.656 -4.949 1 98.25 427 ALA B CA 1
ATOM 8416 C C . ALA B 1 427 ? 12.203 -24.953 -3.508 1 98.25 427 ALA B C 1
ATOM 8418 O O . ALA B 1 427 ? 13.062 -24.281 -2.941 1 98.25 427 ALA B O 1
ATOM 8419 N N . VAL B 1 428 ? 11.602 -25.938 -2.93 1 97.69 428 VAL B N 1
ATOM 8420 C CA . VAL B 1 428 ? 11.852 -26.234 -1.523 1 97.69 428 VAL B CA 1
ATOM 8421 C C . VAL B 1 428 ? 12.188 -27.719 -1.364 1 97.69 428 VAL B C 1
ATOM 8423 O O . VAL B 1 428 ? 11.508 -28.578 -1.932 1 97.69 428 VAL B O 1
ATOM 8426 N N . HIS B 1 429 ? 13.195 -27.984 -0.631 1 96.38 429 HIS B N 1
ATOM 8427 C CA . HIS B 1 429 ? 13.594 -29.359 -0.328 1 96.38 429 HIS B CA 1
ATOM 8428 C C . HIS B 1 429 ? 13.461 -29.656 1.162 1 96.38 429 HIS B C 1
ATOM 8430 O O . HIS B 1 429 ? 14.039 -28.953 1.994 1 96.38 429 HIS B O 1
ATOM 8436 N N . ARG B 1 430 ? 12.711 -30.656 1.449 1 93.75 430 ARG B N 1
ATOM 8437 C CA . ARG B 1 430 ? 12.633 -31.156 2.816 1 93.75 430 ARG B CA 1
ATOM 8438 C C . ARG B 1 430 ? 13.734 -32.156 3.09 1 93.75 430 ARG B C 1
ATOM 8440 O O . ARG B 1 430 ? 13.734 -33.25 2.512 1 93.75 430 ARG B O 1
ATOM 8447 N N . VAL B 1 431 ? 14.672 -31.844 3.98 1 89.94 431 VAL B N 1
ATOM 8448 C CA . VAL B 1 431 ? 15.836 -32.688 4.207 1 89.94 431 VAL B CA 1
ATOM 8449 C C . VAL B 1 431 ? 15.898 -33.094 5.676 1 89.94 431 VAL B C 1
ATOM 8451 O O . VAL B 1 431 ? 15.766 -32.281 6.57 1 89.94 431 VAL B O 1
ATOM 8454 N N . GLN B 1 432 ? 16.047 -34.375 5.832 1 86.88 432 GLN B N 1
ATOM 8455 C CA . GLN B 1 432 ? 16.219 -34.906 7.18 1 86.88 432 GLN B CA 1
ATOM 8456 C C . GLN B 1 432 ? 17.703 -35.062 7.531 1 86.88 432 GLN B C 1
ATOM 8458 O O . GLN B 1 432 ? 18.453 -35.688 6.801 1 86.88 432 GLN B O 1
ATOM 8463 N N . THR B 1 433 ? 18.141 -34.375 8.492 1 81.62 433 THR B N 1
ATOM 8464 C CA . THR B 1 433 ? 19.5 -34.5 9.023 1 81.62 433 THR B CA 1
ATOM 8465 C C . THR B 1 433 ? 19.453 -34.969 10.477 1 81.62 433 THR B C 1
ATOM 8467 O O . THR B 1 433 ? 19.25 -34.156 11.383 1 81.62 433 THR B O 1
ATOM 8470 N N . GLY B 1 434 ? 19.766 -36.125 10.648 1 78.25 434 GLY B N 1
ATOM 8471 C CA . GLY B 1 434 ? 19.594 -36.688 11.984 1 78.25 434 GLY B CA 1
ATOM 8472 C C . GLY B 1 434 ? 18.156 -36.625 12.469 1 78.25 434 GLY B C 1
ATOM 8473 O O . GLY B 1 434 ? 17.266 -37.188 11.828 1 78.25 434 GLY B O 1
ATOM 8474 N N . SER B 1 435 ? 18 -35.875 13.492 1 80.62 435 SER B N 1
ATOM 8475 C CA . SER B 1 435 ? 16.656 -35.781 14.055 1 80.62 435 SER B CA 1
ATOM 8476 C C . SER B 1 435 ? 15.953 -34.5 13.609 1 80.62 435 SER B C 1
ATOM 8478 O O . SER B 1 435 ? 14.758 -34.312 13.867 1 80.62 435 SER B O 1
ATOM 8480 N N . LYS B 1 436 ? 16.656 -33.781 12.906 1 84.31 436 LYS B N 1
ATOM 8481 C CA . LYS B 1 436 ? 16.094 -32.5 12.539 1 84.31 436 LYS B CA 1
ATOM 8482 C C . LYS B 1 436 ? 15.688 -32.469 11.062 1 84.31 436 LYS B C 1
ATOM 8484 O O . LYS B 1 436 ? 16.312 -33.125 10.234 1 84.31 436 LYS B O 1
ATOM 8489 N N . VAL B 1 437 ? 14.562 -31.844 10.805 1 88.94 437 VAL B N 1
ATOM 8490 C CA . VAL B 1 437 ? 14.078 -31.672 9.438 1 88.94 437 VAL B CA 1
ATOM 8491 C C . VAL B 1 437 ? 14.234 -30.203 9.016 1 88.94 437 VAL B C 1
ATOM 8493 O O . VAL B 1 437 ? 13.836 -29.297 9.75 1 88.94 437 VAL B O 1
ATOM 8496 N N . TYR B 1 438 ? 14.852 -30.047 7.914 1 90.75 438 TYR B N 1
ATOM 8497 C CA . TYR B 1 438 ? 15.055 -28.703 7.379 1 90.75 438 TYR B CA 1
ATOM 8498 C C . TYR B 1 438 ? 14.297 -28.516 6.07 1 90.75 438 TYR B C 1
ATOM 8500 O O . TYR B 1 438 ? 14.211 -29.438 5.258 1 90.75 438 TYR B O 1
ATOM 8508 N N . HIS B 1 439 ? 13.719 -27.359 5.918 1 93.88 439 HIS B N 1
ATOM 8509 C CA . HIS B 1 439 ? 13.234 -26.922 4.609 1 93.88 439 HIS B CA 1
ATOM 8510 C C . HIS B 1 439 ? 14.211 -25.953 3.957 1 93.88 439 HIS B C 1
ATOM 8512 O O . HIS B 1 439 ? 14.352 -24.812 4.402 1 93.88 439 HIS B O 1
ATOM 8518 N N . VAL B 1 440 ? 14.891 -26.453 3 1 96.31 440 VAL B N 1
ATOM 8519 C CA . VAL B 1 440 ? 15.852 -25.609 2.289 1 96.31 440 VAL B CA 1
ATOM 8520 C C . VAL B 1 440 ? 15.172 -24.922 1.104 1 96.31 440 VAL B C 1
ATOM 8522 O O . VAL B 1 440 ? 14.617 -25.594 0.23 1 96.31 440 VAL B O 1
ATOM 8525 N N . LEU B 1 441 ? 15.211 -23.625 1.089 1 98.12 441 LEU B N 1
ATOM 8526 C CA . LEU B 1 441 ? 14.57 -22.844 0.026 1 98.12 441 LEU B CA 1
ATOM 8527 C C . LEU B 1 441 ? 15.586 -22.469 -1.047 1 98.12 441 LEU B C 1
ATOM 8529 O O . LEU B 1 441 ? 16.672 -21.984 -0.733 1 98.12 441 LEU B O 1
ATOM 8533 N N . PHE B 1 442 ? 15.297 -22.734 -2.25 1 98.31 442 PHE B N 1
ATOM 8534 C CA . PHE B 1 442 ? 16.016 -22.219 -3.408 1 98.31 442 PHE B CA 1
ATOM 8535 C C . PHE B 1 442 ? 15.164 -21.188 -4.156 1 98.31 442 PHE B C 1
ATOM 8537 O O . PHE B 1 442 ? 14.125 -21.531 -4.715 1 98.31 442 PHE B O 1
ATOM 8544 N N . VAL B 1 443 ? 15.625 -19.984 -4.164 1 98.5 443 VAL B N 1
ATOM 8545 C CA . VAL B 1 443 ? 14.812 -18.906 -4.711 1 98.5 443 VAL B CA 1
ATOM 8546 C C . VAL B 1 443 ? 15.586 -18.188 -5.812 1 98.5 443 VAL B C 1
ATOM 8548 O O . VAL B 1 443 ? 16.719 -17.766 -5.605 1 98.5 443 VAL B O 1
ATOM 8551 N N . GLY B 1 444 ? 14.953 -18.078 -6.965 1 98.25 444 GLY B N 1
ATOM 8552 C CA . GLY B 1 444 ? 15.57 -17.391 -8.086 1 98.25 444 GLY B CA 1
ATOM 8553 C C . GLY B 1 444 ? 15.102 -15.953 -8.227 1 98.25 444 GLY B C 1
ATOM 8554 O O . GLY B 1 444 ? 14.016 -15.602 -7.766 1 98.25 444 GLY B O 1
ATOM 8555 N N . THR B 1 445 ? 15.914 -15.133 -8.891 1 97.06 445 THR B N 1
ATOM 8556 C CA . THR B 1 445 ? 15.602 -13.719 -9.078 1 97.06 445 THR B CA 1
ATOM 8557 C C . THR B 1 445 ? 15.5 -13.383 -10.555 1 97.06 445 THR B C 1
ATOM 8559 O O . THR B 1 445 ? 15.82 -14.203 -11.414 1 97.06 445 THR B O 1
ATOM 8562 N N . ASP B 1 446 ? 15.133 -12.156 -10.852 1 95.62 446 ASP B N 1
ATOM 8563 C CA . ASP B 1 446 ? 14.961 -11.711 -12.234 1 95.62 446 ASP B CA 1
ATOM 8564 C C . ASP B 1 446 ? 16.281 -11.203 -12.812 1 95.62 446 ASP B C 1
ATOM 8566 O O . ASP B 1 446 ? 16.359 -10.93 -14.016 1 95.62 446 ASP B O 1
ATOM 8570 N N . ASP B 1 447 ? 17.266 -11.156 -11.977 1 94.75 447 ASP B N 1
ATOM 8571 C CA . ASP B 1 447 ? 18.562 -10.734 -12.492 1 94.75 447 ASP B CA 1
ATOM 8572 C C . ASP B 1 447 ? 19.547 -11.898 -12.508 1 94.75 447 ASP B C 1
ATOM 8574 O O . ASP B 1 447 ? 20.766 -11.688 -12.539 1 94.75 447 ASP B O 1
ATOM 8578 N N . GLY B 1 448 ? 19.094 -13.117 -12.336 1 96.06 448 GLY B N 1
ATOM 8579 C CA . GLY B 1 448 ? 19.891 -14.305 -12.609 1 96.06 448 GLY B CA 1
ATOM 8580 C C . GLY B 1 448 ? 20.562 -14.859 -11.375 1 96.06 448 GLY B C 1
ATOM 8581 O O . GLY B 1 448 ? 21.5 -15.656 -11.477 1 96.06 448 GLY B O 1
ATOM 8582 N N . ARG B 1 449 ? 20.094 -14.484 -10.227 1 95.81 449 ARG B N 1
ATOM 8583 C CA . ARG B 1 449 ? 20.688 -14.992 -8.992 1 95.81 449 ARG B CA 1
ATOM 8584 C C . ARG B 1 449 ? 19.844 -16.109 -8.391 1 95.81 449 ARG B C 1
ATOM 8586 O O . ARG B 1 449 ? 18.641 -16.188 -8.656 1 95.81 449 ARG B O 1
ATOM 8593 N N . LEU B 1 450 ? 20.5 -16.953 -7.648 1 96.94 450 LEU B N 1
ATOM 8594 C CA . LEU B 1 450 ? 19.859 -18 -6.859 1 96.94 450 LEU B CA 1
ATOM 8595 C C . LEU B 1 450 ? 20.234 -17.875 -5.387 1 96.94 450 LEU B C 1
ATOM 8597 O O . LEU B 1 450 ? 21.406 -17.781 -5.039 1 96.94 450 LEU B O 1
ATOM 8601 N N . HIS B 1 451 ? 19.219 -17.797 -4.594 1 97.19 451 HIS B N 1
ATOM 8602 C CA . HIS B 1 451 ? 19.422 -17.766 -3.146 1 97.19 451 HIS B CA 1
ATOM 8603 C C . HIS B 1 451 ? 19.078 -19.109 -2.51 1 97.19 451 HIS B C 1
ATOM 8605 O O . HIS B 1 451 ? 18.094 -19.75 -2.902 1 97.19 451 HIS B O 1
ATOM 8611 N N . LYS B 1 452 ? 19.922 -19.516 -1.675 1 96.88 452 LYS B N 1
ATOM 8612 C CA . LYS B 1 452 ? 19.672 -20.656 -0.805 1 96.88 452 LYS B CA 1
ATOM 8613 C C . LYS B 1 452 ? 19.438 -20.219 0.636 1 96.88 452 LYS B C 1
ATOM 8615 O O . LYS B 1 452 ? 20.297 -19.547 1.229 1 96.88 452 LYS B O 1
ATOM 8620 N N . ALA B 1 453 ? 18.281 -20.625 1.157 1 97.25 453 ALA B N 1
ATOM 8621 C CA . ALA B 1 453 ? 17.938 -20.109 2.486 1 97.25 453 ALA B CA 1
ATOM 8622 C C . ALA B 1 453 ? 17.391 -21.234 3.371 1 97.25 453 ALA B C 1
ATOM 8624 O O . ALA B 1 453 ? 16.766 -22.172 2.875 1 97.25 453 ALA B O 1
ATOM 8625 N N . ILE B 1 454 ? 17.625 -21.109 4.664 1 94.44 454 ILE B N 1
ATOM 8626 C CA . ILE B 1 454 ? 17.125 -22.078 5.637 1 94.44 454 ILE B CA 1
ATOM 8627 C C . ILE B 1 454 ? 16.625 -21.344 6.883 1 94.44 454 ILE B C 1
ATOM 8629 O O . ILE B 1 454 ? 17.016 -20.203 7.129 1 94.44 454 ILE B O 1
ATOM 8633 N N . ASN B 1 455 ? 15.742 -22.016 7.504 1 90.25 455 ASN B N 1
ATOM 8634 C CA . ASN B 1 455 ? 15.234 -21.484 8.766 1 90.25 455 ASN B CA 1
ATOM 8635 C C . ASN B 1 455 ? 15.953 -22.109 9.961 1 90.25 455 ASN B C 1
ATOM 8637 O O . ASN B 1 455 ? 15.93 -23.328 10.133 1 90.25 455 ASN B O 1
ATOM 8641 N N . ILE B 1 456 ? 16.547 -21.25 10.734 1 83.88 456 ILE B N 1
ATOM 8642 C CA . ILE B 1 456 ? 17.219 -21.688 11.961 1 83.88 456 ILE B CA 1
ATOM 8643 C C . ILE B 1 456 ? 16.641 -20.938 13.156 1 83.88 456 ILE B C 1
ATOM 8645 O O . ILE B 1 456 ? 16.766 -19.703 13.242 1 83.88 456 ILE B O 1
ATOM 8649 N N . ASN B 1 457 ? 16.047 -21.625 14.031 1 80.88 457 ASN B N 1
ATOM 8650 C CA . ASN B 1 457 ? 15.484 -21.047 15.25 1 80.88 457 ASN B CA 1
ATOM 8651 C C . ASN B 1 457 ? 14.477 -19.938 14.938 1 80.88 457 ASN B C 1
ATOM 8653 O O . ASN B 1 457 ? 14.555 -18.844 15.5 1 80.88 457 ASN B O 1
ATOM 8657 N N . GLY B 1 458 ? 13.734 -20.219 13.891 1 80.94 458 GLY B N 1
ATOM 8658 C CA . GLY B 1 458 ? 12.641 -19.312 13.578 1 80.94 458 GLY B CA 1
ATOM 8659 C C . GLY B 1 458 ? 13.062 -18.141 12.695 1 80.94 458 GLY B C 1
ATOM 8660 O O . GLY B 1 458 ? 12.242 -17.297 12.344 1 80.94 458 GLY B O 1
ATOM 8661 N N . LYS B 1 459 ? 14.305 -18.141 12.367 1 86.88 459 LYS B N 1
ATOM 8662 C CA . LYS B 1 459 ? 14.812 -17.078 11.508 1 86.88 459 LYS B CA 1
ATOM 8663 C C . LYS B 1 459 ? 15.359 -17.625 10.195 1 86.88 459 LYS B C 1
ATOM 8665 O O . LYS B 1 459 ? 16.062 -18.641 10.195 1 86.88 459 LYS B O 1
ATOM 8670 N N . MET B 1 460 ? 14.961 -16.922 9.164 1 92.44 460 MET B N 1
ATOM 8671 C CA . MET B 1 460 ? 15.43 -17.344 7.848 1 92.44 460 MET B CA 1
ATOM 8672 C C . MET B 1 460 ? 16.781 -16.719 7.527 1 92.44 460 MET B C 1
ATOM 8674 O O . MET B 1 460 ? 17 -15.531 7.766 1 92.44 460 MET B O 1
ATOM 8678 N N . HIS B 1 461 ? 17.719 -17.562 7.043 1 92.69 461 HIS B N 1
ATOM 8679 C CA . HIS B 1 461 ? 19.047 -17.109 6.645 1 92.69 461 HIS B CA 1
ATO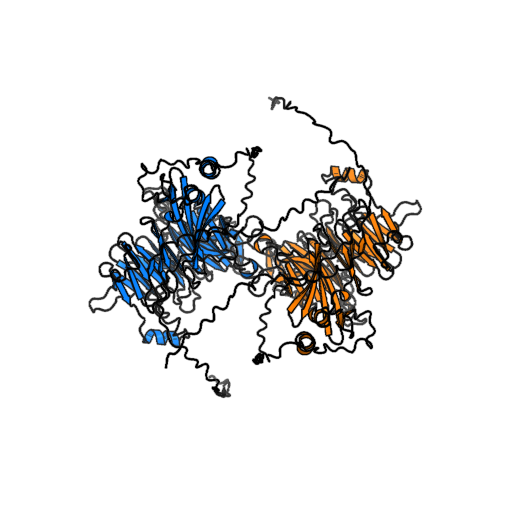M 8680 C C . HIS B 1 461 ? 19.344 -17.5 5.195 1 92.69 461 HIS B C 1
ATOM 8682 O O . HIS B 1 461 ? 19.156 -18.641 4.805 1 92.69 461 HIS B O 1
ATOM 8688 N N . ILE B 1 462 ? 19.703 -16.469 4.473 1 95.38 462 ILE B N 1
ATOM 8689 C CA . ILE B 1 462 ? 20.266 -16.797 3.17 1 95.38 462 ILE B CA 1
ATOM 8690 C C . ILE B 1 462 ? 21.703 -17.266 3.34 1 95.38 462 ILE B C 1
ATOM 8692 O O . ILE B 1 462 ? 22.594 -16.469 3.678 1 95.38 462 ILE B O 1
ATOM 8696 N N . ILE B 1 463 ? 22 -18.438 3.105 1 93.62 463 ILE B N 1
ATOM 8697 C CA . ILE B 1 463 ? 23.297 -19 3.443 1 93.62 463 ILE B CA 1
ATOM 8698 C C . ILE B 1 463 ? 24.188 -19.016 2.205 1 93.62 463 ILE B C 1
ATOM 8700 O O . ILE B 1 463 ? 25.406 -19.188 2.311 1 93.62 463 ILE B O 1
ATOM 8704 N N . GLU B 1 464 ? 23.516 -18.922 1.063 1 93 464 GLU B N 1
ATOM 8705 C CA . GLU B 1 464 ? 24.266 -18.875 -0.181 1 93 464 GLU B CA 1
ATOM 8706 C C . GLU B 1 464 ? 23.562 -18.016 -1.23 1 93 464 GLU B C 1
ATOM 8708 O O . GLU B 1 464 ? 22.344 -18.078 -1.358 1 93 464 GLU B O 1
ATOM 8713 N N . GLU B 1 465 ? 24.312 -17.172 -1.938 1 93.44 465 GLU B N 1
ATOM 8714 C CA . GLU B 1 465 ? 23.875 -16.438 -3.127 1 93.44 465 GLU B CA 1
ATOM 8715 C C . GLU B 1 465 ? 24.797 -16.719 -4.309 1 93.44 465 GLU B C 1
ATOM 8717 O O . GLU B 1 465 ? 26.016 -16.625 -4.18 1 93.44 465 GLU B O 1
ATOM 8722 N N . MET B 1 466 ? 24.188 -17.094 -5.422 1 92 466 MET B N 1
ATOM 8723 C CA . MET B 1 466 ? 25 -17.391 -6.609 1 92 466 MET B CA 1
ATOM 8724 C C . MET B 1 466 ? 24.422 -16.672 -7.832 1 92 466 MET B C 1
ATOM 8726 O O . MET B 1 466 ? 23.203 -16.547 -7.977 1 92 466 MET B O 1
ATOM 8730 N N . VAL B 1 467 ? 25.328 -16.219 -8.672 1 93.38 467 VAL B N 1
ATOM 8731 C CA . VAL B 1 467 ? 24.922 -15.734 -9.984 1 93.38 467 VAL B CA 1
ATOM 8732 C C . VAL B 1 467 ? 24.891 -16.906 -10.977 1 93.38 467 VAL B C 1
ATOM 8734 O O . VAL B 1 467 ? 25.938 -17.422 -11.359 1 93.38 467 VAL B O 1
ATOM 8737 N N . VAL B 1 468 ? 23.766 -17.281 -11.344 1 93.56 468 VAL B N 1
ATOM 8738 C CA . VAL B 1 468 ? 23.594 -18.453 -12.195 1 93.56 468 VAL B CA 1
ATOM 8739 C C . VAL B 1 468 ? 23.734 -18.047 -13.664 1 93.56 468 VAL B C 1
ATOM 8741 O O . VAL B 1 468 ? 24.344 -18.766 -14.453 1 93.56 468 VAL B O 1
ATOM 8744 N N . PHE B 1 469 ? 23.219 -16.891 -13.961 1 93.06 469 PHE B N 1
ATOM 8745 C CA . PHE B 1 469 ? 23.266 -16.422 -15.344 1 93.06 469 PHE B CA 1
ATOM 8746 C C . PHE B 1 469 ? 24.062 -15.133 -15.461 1 93.06 469 PHE B C 1
ATOM 8748 O O . PHE B 1 469 ? 23.812 -14.18 -14.711 1 93.06 469 PHE B O 1
ATOM 8755 N N . ARG B 1 470 ? 24.984 -15.016 -16.359 1 79.06 470 ARG B N 1
ATOM 8756 C CA . ARG B 1 470 ? 25.938 -13.914 -16.453 1 79.06 470 ARG B CA 1
ATOM 8757 C C . ARG B 1 470 ? 25.297 -12.672 -17.062 1 79.06 470 ARG B C 1
ATOM 8759 O O . ARG B 1 470 ? 25.688 -11.547 -16.75 1 79.06 470 ARG B O 1
ATOM 8766 N N . ASN B 1 471 ? 24.391 -12.742 -17.797 1 84.56 471 ASN B N 1
ATOM 8767 C CA . ASN B 1 471 ? 23.812 -11.586 -18.469 1 84.56 471 ASN B CA 1
ATOM 8768 C C . ASN B 1 471 ? 22.594 -11.055 -17.734 1 84.56 471 ASN B C 1
ATOM 8770 O O . ASN B 1 471 ? 21.734 -10.398 -18.344 1 84.56 471 ASN B O 1
ATOM 8774 N N . SER B 1 472 ? 22.547 -11.359 -16.547 1 89.5 472 SER B N 1
ATOM 8775 C CA . SER B 1 472 ? 21.453 -10.883 -15.695 1 89.5 472 SER B CA 1
ATOM 8776 C C . SER B 1 472 ? 20.094 -11.281 -16.266 1 89.5 472 SER B C 1
ATOM 8778 O O . SER B 1 472 ? 19.156 -10.492 -16.25 1 89.5 472 SER B O 1
ATOM 8780 N N . GLN B 1 473 ? 20.109 -12.438 -16.906 1 94.81 473 GLN B N 1
ATOM 8781 C CA . GLN B 1 473 ? 18.844 -12.969 -17.359 1 94.81 473 GLN B CA 1
ATOM 8782 C C . GLN B 1 473 ? 18.047 -13.555 -16.188 1 94.81 473 GLN B C 1
ATOM 8784 O O . GLN B 1 473 ? 18.625 -14.133 -15.266 1 94.81 473 GLN B O 1
ATOM 8789 N N . PRO B 1 474 ? 16.812 -13.477 -16.297 1 96.44 474 PRO B N 1
ATOM 8790 C CA . PRO B 1 474 ? 15.984 -13.914 -15.164 1 96.44 474 PRO B CA 1
ATOM 8791 C C . PRO B 1 474 ? 15.93 -15.438 -15.031 1 96.44 474 PRO B C 1
ATOM 8793 O O . PRO B 1 474 ? 16.078 -16.156 -16.031 1 96.44 474 PRO B O 1
ATOM 8796 N N . VAL B 1 475 ? 15.758 -15.867 -13.828 1 97.12 475 VAL B N 1
ATOM 8797 C CA . VAL B 1 475 ? 15.438 -17.266 -13.578 1 97.12 475 VAL B CA 1
ATOM 8798 C C . VAL B 1 475 ? 13.984 -17.547 -13.961 1 97.12 475 VAL B C 1
ATOM 8800 O O . VAL B 1 475 ? 13.07 -16.938 -13.414 1 97.12 475 VAL B O 1
ATOM 8803 N N . LEU B 1 476 ? 13.766 -18.531 -14.852 1 96.62 476 LEU B N 1
ATOM 8804 C CA . LEU B 1 476 ? 12.414 -18.781 -15.344 1 96.62 476 LEU B CA 1
ATOM 8805 C C . LEU B 1 476 ? 11.812 -20 -14.656 1 96.62 476 LEU B C 1
ATOM 8807 O O . LEU B 1 476 ? 10.609 -20.047 -14.391 1 96.62 476 LEU B O 1
ATOM 8811 N N . ASN B 1 477 ? 12.648 -20.969 -14.453 1 96.81 477 ASN B N 1
ATOM 8812 C CA . ASN B 1 477 ? 12.188 -22.203 -13.844 1 96.81 477 ASN B CA 1
ATOM 8813 C C . ASN B 1 477 ? 13.258 -22.828 -12.961 1 96.81 477 ASN B C 1
ATOM 8815 O O . ASN B 1 477 ? 14.453 -22.688 -13.227 1 96.81 477 ASN B O 1
ATOM 8819 N N . ILE B 1 478 ? 12.805 -23.484 -11.961 1 97.81 478 ILE B N 1
ATOM 8820 C CA . ILE B 1 478 ? 13.664 -24.297 -11.109 1 97.81 478 ILE B CA 1
ATOM 8821 C C . ILE B 1 478 ? 13.055 -25.672 -10.93 1 97.81 478 ILE B C 1
ATOM 8823 O O . ILE B 1 478 ? 11.914 -25.797 -10.469 1 97.81 478 ILE B O 1
ATOM 8827 N N . GLU B 1 479 ? 13.797 -26.641 -11.352 1 97.12 479 GLU B N 1
ATOM 8828 C CA . GLU B 1 479 ? 13.422 -28.016 -11.078 1 97.12 479 GLU B CA 1
ATOM 8829 C C . GLU B 1 479 ? 14.406 -28.672 -10.109 1 97.12 479 GLU B C 1
ATOM 8831 O O . GLU B 1 479 ? 15.617 -28.656 -10.344 1 97.12 479 GLU B O 1
ATOM 8836 N N . LEU B 1 480 ? 13.875 -29.219 -9.078 1 96.56 480 LEU B N 1
ATOM 8837 C CA . LEU B 1 480 ? 14.703 -29.844 -8.047 1 96.56 480 LEU B CA 1
ATOM 8838 C C . LEU B 1 480 ? 14.672 -31.359 -8.188 1 96.56 480 LEU B C 1
ATOM 8840 O O . LEU B 1 480 ? 13.602 -31.969 -8.172 1 96.56 480 LEU B O 1
ATOM 8844 N N . ASP B 1 481 ? 15.812 -31.922 -8.359 1 95.38 481 ASP B N 1
ATOM 8845 C CA . ASP B 1 481 ? 15.992 -33.375 -8.328 1 95.38 481 ASP B CA 1
ATOM 8846 C C . ASP B 1 481 ? 16.5 -33.844 -6.965 1 95.38 481 ASP B C 1
ATOM 8848 O O . ASP B 1 481 ? 17.703 -33.844 -6.711 1 95.38 481 ASP B O 1
ATOM 8852 N N . THR B 1 482 ? 15.68 -34.344 -6.203 1 91.06 482 THR B N 1
ATOM 8853 C CA . THR B 1 482 ? 16.016 -34.688 -4.836 1 91.06 482 THR B CA 1
ATOM 8854 C C . THR B 1 482 ? 16.844 -35.969 -4.809 1 91.06 482 THR B C 1
ATOM 8856 O O . THR B 1 482 ? 17.625 -36.219 -3.873 1 91.06 482 THR B O 1
ATOM 8859 N N . GLU B 1 483 ? 16.719 -36.781 -5.793 1 88.38 483 GLU B N 1
ATOM 8860 C CA . GLU B 1 483 ? 17.469 -38.031 -5.848 1 88.38 483 GLU B CA 1
ATOM 8861 C C . GLU B 1 483 ? 18.938 -37.812 -6.168 1 88.38 483 GLU B C 1
ATOM 8863 O O . GLU B 1 483 ? 19.812 -38.312 -5.477 1 88.38 483 GLU B O 1
ATOM 8868 N N . LYS B 1 484 ? 19.141 -37 -7.117 1 89.5 484 LYS B N 1
ATOM 8869 C CA . LYS B 1 484 ? 20.516 -36.75 -7.555 1 89.5 484 LYS B CA 1
ATOM 8870 C C . LYS B 1 484 ? 21.141 -35.594 -6.793 1 89.5 484 LYS B C 1
ATOM 8872 O O . LYS B 1 484 ? 22.359 -35.406 -6.793 1 89.5 484 LYS B O 1
ATOM 8877 N N . GLY B 1 485 ? 20.281 -34.875 -6.172 1 91.88 485 GLY B N 1
ATOM 8878 C CA . GLY B 1 485 ? 20.766 -33.688 -5.477 1 91.88 485 GLY B CA 1
ATOM 8879 C C . GLY B 1 485 ? 21.25 -32.594 -6.414 1 91.88 485 GLY B C 1
ATOM 8880 O O . GLY B 1 485 ? 22.359 -32.094 -6.266 1 91.88 485 GLY B O 1
ATOM 8881 N N . ARG B 1 486 ? 20.391 -32.281 -7.375 1 94.81 486 ARG B N 1
ATOM 8882 C CA . ARG B 1 486 ? 20.719 -31.281 -8.375 1 94.81 486 ARG B CA 1
ATOM 8883 C C . ARG B 1 486 ? 19.531 -30.344 -8.625 1 94.81 486 ARG B C 1
ATOM 8885 O O . ARG B 1 486 ? 18.375 -30.75 -8.438 1 94.81 486 ARG B O 1
ATOM 8892 N N . LEU B 1 487 ? 19.875 -29.156 -8.961 1 96.81 487 LEU B N 1
ATOM 8893 C CA . LEU B 1 487 ? 18.891 -28.188 -9.438 1 96.81 487 LEU B CA 1
ATOM 8894 C C . LEU B 1 487 ? 19.062 -27.922 -10.93 1 96.81 487 LEU B C 1
ATOM 8896 O O . LEU B 1 487 ? 20.188 -27.797 -11.414 1 96.81 487 LEU B O 1
ATOM 8900 N N . TYR B 1 488 ? 18.016 -27.953 -11.617 1 97.38 488 TYR B N 1
ATOM 8901 C CA . TYR B 1 488 ? 18.016 -27.516 -13.008 1 97.38 488 TYR B CA 1
ATOM 8902 C C . TYR B 1 488 ? 17.297 -26.172 -13.148 1 97.38 488 TYR B C 1
ATOM 8904 O O . TYR B 1 488 ? 16.125 -26.047 -12.828 1 97.38 488 TYR B O 1
ATOM 8912 N N . ILE B 1 489 ? 18 -25.172 -13.586 1 97.5 489 ILE B N 1
ATOM 8913 C CA . ILE B 1 489 ? 17.516 -23.797 -13.656 1 97.5 489 ILE B CA 1
ATOM 8914 C C . ILE B 1 489 ? 17.578 -23.297 -15.102 1 97.5 489 ILE B C 1
ATOM 8916 O O . ILE B 1 489 ? 18.594 -23.453 -15.773 1 97.5 489 ILE B O 1
ATOM 8920 N N . SER B 1 490 ? 16.516 -22.766 -15.531 1 97.25 490 SER B N 1
ATOM 8921 C CA . SER B 1 490 ? 16.5 -22.328 -16.922 1 97.25 490 SER B CA 1
ATOM 8922 C C . SER B 1 490 ? 16.297 -20.828 -17.031 1 97.25 490 SER B C 1
ATOM 8924 O O . SER B 1 490 ? 15.797 -20.203 -16.094 1 97.25 490 SER B O 1
ATOM 8926 N N . SER B 1 491 ? 16.703 -20.219 -18.094 1 96.75 491 SER B N 1
ATOM 8927 C CA . SER B 1 491 ? 16.516 -18.828 -18.516 1 96.75 491 SER B CA 1
ATOM 8928 C C . SER B 1 491 ? 16.219 -18.719 -20 1 96.75 491 SER B C 1
ATOM 8930 O O . SER B 1 491 ? 15.828 -19.703 -20.625 1 96.75 491 SER B O 1
ATOM 8932 N N . PHE B 1 492 ? 16.359 -17.578 -20.578 1 95.38 492 PHE B N 1
ATOM 8933 C CA . PHE B 1 492 ? 16.047 -17.391 -21.984 1 95.38 492 PHE B CA 1
ATOM 8934 C C . PHE B 1 492 ? 17.109 -18.016 -22.875 1 95.38 492 PHE B C 1
ATOM 8936 O O . PHE B 1 492 ? 16.797 -18.594 -23.922 1 95.38 492 PHE B O 1
ATOM 8943 N N . SER B 1 493 ? 18.328 -18.062 -22.375 1 94.31 493 SER B N 1
ATOM 8944 C CA . SER B 1 493 ? 19.406 -18.406 -23.297 1 94.31 493 SER B CA 1
ATOM 8945 C C . SER B 1 493 ? 20.031 -19.734 -22.953 1 94.31 493 SER B C 1
ATOM 8947 O O . SER B 1 493 ? 20.719 -20.344 -23.766 1 94.31 493 SER B O 1
ATOM 8949 N N . GLU B 1 494 ? 19.781 -20.141 -21.703 1 94.19 494 GLU B N 1
ATOM 8950 C CA . GLU B 1 494 ? 20.516 -21.344 -21.328 1 94.19 494 GLU B CA 1
ATOM 8951 C C . GLU B 1 494 ? 19.859 -22.047 -20.141 1 94.19 494 GLU B C 1
ATOM 8953 O O . GLU B 1 494 ? 18.922 -21.5 -19.531 1 94.19 494 GLU B O 1
ATOM 8958 N N . LEU B 1 495 ? 20.297 -23.297 -19.953 1 95.5 495 LEU B N 1
ATOM 8959 C CA . LEU B 1 495 ? 19.938 -24.141 -18.812 1 95.5 495 LEU B CA 1
ATOM 8960 C C . LEU B 1 495 ? 21.172 -24.484 -17.984 1 95.5 495 LEU B C 1
ATOM 8962 O O . LEU B 1 495 ? 22.234 -24.766 -18.547 1 95.5 495 LEU B O 1
ATOM 8966 N N . VAL B 1 496 ? 21 -24.391 -16.625 1 95.25 496 VAL B N 1
ATOM 8967 C CA . VAL B 1 496 ? 22.141 -24.641 -15.75 1 95.25 496 VAL B CA 1
ATOM 8968 C C . VAL B 1 496 ? 21.781 -25.703 -14.719 1 95.25 496 VAL B C 1
ATOM 8970 O O . VAL B 1 496 ? 20.656 -25.734 -14.203 1 95.25 496 VAL B O 1
ATOM 8973 N N . GLU B 1 497 ? 22.688 -26.609 -14.539 1 95.94 497 GLU B N 1
ATOM 8974 C CA . GLU B 1 497 ? 22.609 -27.609 -13.484 1 95.94 497 GLU B CA 1
ATOM 8975 C C . GLU B 1 497 ? 23.531 -27.266 -12.32 1 95.94 497 GLU B C 1
ATOM 8977 O O . GLU B 1 497 ? 24.734 -27.078 -12.516 1 95.94 497 GLU B O 1
ATOM 8982 N N . VAL B 1 498 ? 22.953 -27.188 -11.172 1 94.94 498 VAL B N 1
ATOM 8983 C CA . VAL B 1 498 ? 23.719 -26.812 -9.984 1 94.94 498 VAL B CA 1
ATOM 8984 C C . VAL B 1 498 ? 23.484 -27.859 -8.883 1 94.94 498 VAL B C 1
ATOM 8986 O O . VAL B 1 498 ? 22.344 -28.203 -8.578 1 94.94 498 VAL B O 1
ATOM 8989 N N . PRO B 1 499 ? 24.609 -28.375 -8.312 1 93.81 499 PRO B N 1
ATOM 8990 C CA . PRO B 1 499 ? 24.406 -29.234 -7.141 1 93.81 499 PRO B CA 1
ATOM 8991 C C . PRO B 1 499 ? 23.781 -28.5 -5.961 1 93.81 499 PRO B C 1
ATOM 8993 O O . PRO B 1 499 ? 24.109 -27.328 -5.723 1 93.81 499 PRO B O 1
ATOM 8996 N N . ILE B 1 500 ? 22.969 -29.188 -5.203 1 94.5 500 ILE B N 1
ATOM 8997 C CA . ILE B 1 500 ? 22.297 -28.531 -4.086 1 94.5 500 ILE B CA 1
ATOM 8998 C C . ILE B 1 500 ? 23.297 -28.297 -2.953 1 94.5 500 ILE B C 1
ATOM 9000 O O . ILE B 1 500 ? 23.156 -27.328 -2.193 1 94.5 500 ILE B O 1
ATOM 9004 N N . ALA B 1 501 ? 24.266 -29.219 -2.818 1 92.25 501 ALA B N 1
ATOM 9005 C CA . ALA B 1 501 ? 25.266 -29.094 -1.771 1 92.25 501 ALA B CA 1
ATOM 9006 C C . ALA B 1 501 ? 26.531 -28.422 -2.305 1 92.25 501 ALA B C 1
ATOM 9008 O O . ALA B 1 501 ? 26.938 -28.656 -3.453 1 92.25 501 ALA B O 1
ATOM 9009 N N . ASN B 1 502 ? 27.094 -27.578 -1.549 1 89.69 502 ASN B N 1
ATOM 9010 C CA . ASN B 1 502 ? 28.344 -26.906 -1.858 1 89.69 502 ASN B CA 1
ATOM 9011 C C . ASN B 1 502 ? 29.375 -27.125 -0.758 1 89.69 502 ASN B C 1
ATOM 9013 O O . ASN B 1 502 ? 29.984 -26.156 -0.275 1 89.69 502 ASN B O 1
ATOM 9017 N N . CYS B 1 503 ? 29.641 -28.328 -0.415 1 89.62 503 CYS B N 1
ATOM 9018 C CA . CYS B 1 503 ? 30.406 -28.625 0.792 1 89.62 503 CYS B CA 1
ATOM 9019 C C . CYS B 1 503 ? 31.906 -28.422 0.553 1 89.62 503 CYS B C 1
ATOM 9021 O O . CYS B 1 503 ? 32.625 -28.078 1.475 1 89.62 503 CYS B O 1
ATOM 9023 N N . THR B 1 504 ? 32.312 -28.609 -0.679 1 84.88 504 THR B N 1
ATOM 9024 C CA . THR B 1 504 ? 33.75 -28.531 -0.993 1 84.88 504 THR B CA 1
ATOM 9025 C C . THR B 1 504 ? 34.25 -27.109 -0.821 1 84.88 504 THR B C 1
ATOM 9027 O O . THR B 1 504 ? 35.469 -26.891 -0.714 1 84.88 504 THR B O 1
ATOM 9030 N N . ASN B 1 505 ? 33.344 -26.219 -0.78 1 86.69 505 ASN B N 1
ATOM 9031 C CA . ASN B 1 505 ? 33.719 -24.812 -0.651 1 86.69 505 ASN B CA 1
ATOM 9032 C C . ASN B 1 505 ? 34.125 -24.484 0.782 1 86.69 505 ASN B C 1
ATOM 9034 O O . ASN B 1 505 ? 34.719 -23.438 1.031 1 86.69 505 ASN B O 1
ATOM 9038 N N . TYR B 1 506 ? 33.781 -25.375 1.613 1 86.62 506 TYR B N 1
ATOM 9039 C CA . TYR B 1 506 ? 34.094 -25.156 3.018 1 86.62 506 TYR B CA 1
ATOM 9040 C C . TYR B 1 506 ? 35.375 -25.906 3.404 1 86.62 506 TYR B C 1
ATOM 9042 O O . TYR B 1 506 ? 35.344 -27.109 3.637 1 86.62 506 TYR B O 1
ATOM 9050 N N . GLN B 1 507 ? 36.469 -25.203 3.688 1 86.81 507 GLN B N 1
ATOM 9051 C CA . GLN B 1 507 ? 37.781 -25.812 3.766 1 86.81 507 GLN B CA 1
ATOM 9052 C C . GLN B 1 507 ? 38.156 -26.125 5.211 1 86.81 507 GLN B C 1
ATOM 9054 O O . GLN B 1 507 ? 39.094 -26.891 5.465 1 86.81 507 GLN B O 1
ATOM 9059 N N . SER B 1 508 ? 37.438 -25.5 6.098 1 85.44 508 SER B N 1
ATOM 9060 C CA . SER B 1 508 ? 37.719 -25.75 7.508 1 85.44 508 SER B CA 1
ATOM 9061 C C . SER B 1 508 ? 36.469 -26.219 8.242 1 85.44 508 SER B C 1
ATOM 9063 O O . SER B 1 508 ? 35.375 -26.047 7.75 1 85.44 508 SER B O 1
ATOM 9065 N N . CYS B 1 509 ? 36.781 -26.891 9.305 1 85 509 CYS B N 1
ATOM 9066 C CA . CYS B 1 509 ? 35.688 -27.344 10.133 1 85 509 CYS B CA 1
ATOM 9067 C C . CYS B 1 509 ? 34.781 -26.188 10.523 1 85 509 CYS B C 1
ATOM 9069 O O . CYS B 1 509 ? 33.562 -26.297 10.453 1 85 509 CYS B O 1
ATOM 9071 N N . GLY B 1 510 ? 35.344 -25.078 10.914 1 83.56 510 GLY B N 1
ATOM 9072 C CA . GLY B 1 510 ? 34.562 -23.891 11.273 1 83.56 510 GLY B CA 1
ATOM 9073 C C . GLY B 1 510 ? 33.688 -23.375 10.148 1 83.56 510 GLY B C 1
ATOM 9074 O O . GLY B 1 510 ? 32.5 -23.078 10.352 1 83.56 510 GLY B O 1
ATOM 9075 N N . GLU B 1 511 ? 34.281 -23.328 8.984 1 86.38 511 GLU B N 1
ATOM 9076 C CA . GLU B 1 511 ? 33.531 -22.875 7.82 1 86.38 511 GLU B CA 1
ATOM 9077 C C . GLU B 1 511 ? 32.375 -23.828 7.488 1 86.38 511 GLU B C 1
ATOM 9079 O O . GLU B 1 511 ? 31.297 -23.391 7.086 1 86.38 511 GLU B O 1
ATOM 9084 N N . CYS B 1 512 ? 32.719 -25.047 7.668 1 88.5 512 CYS B N 1
ATOM 9085 C CA . CYS B 1 512 ? 31.734 -26.078 7.371 1 88.5 512 CYS B CA 1
ATOM 9086 C C . CYS B 1 512 ? 30.531 -25.969 8.297 1 88.5 512 CYS B C 1
ATOM 9088 O O . CYS B 1 512 ? 29.391 -25.953 7.836 1 88.5 512 CYS B O 1
ATOM 9090 N N . VAL B 1 513 ? 30.781 -25.734 9.531 1 85.56 513 VAL B N 1
ATOM 9091 C CA . VAL B 1 513 ? 29.719 -25.688 10.531 1 85.56 513 VAL B CA 1
ATOM 9092 C C . VAL B 1 513 ? 28.984 -24.344 10.43 1 85.56 513 VAL B C 1
ATOM 9094 O O . VAL B 1 513 ? 27.75 -24.297 10.523 1 85.56 513 VAL B O 1
ATOM 9097 N N . LEU B 1 514 ? 29.703 -23.281 10.195 1 84.88 514 LEU B N 1
ATOM 9098 C CA . LEU B 1 514 ? 29.125 -21.938 10.195 1 84.88 514 LEU B CA 1
ATOM 9099 C C . LEU B 1 514 ? 28.375 -21.672 8.898 1 84.88 514 LEU B C 1
ATOM 9101 O O . LEU B 1 514 ? 27.594 -20.719 8.805 1 84.88 514 LEU B O 1
ATOM 9105 N N . SER B 1 515 ? 28.578 -22.578 7.957 1 86.94 515 SER B N 1
ATOM 9106 C CA . SER B 1 515 ? 27.828 -22.422 6.711 1 86.94 515 SER B CA 1
ATOM 9107 C C . SER B 1 515 ? 26.344 -22.672 6.93 1 86.94 515 SER B C 1
ATOM 9109 O O . SER B 1 515 ? 25.516 -22.219 6.145 1 86.94 515 SER B O 1
ATOM 9111 N N . ARG B 1 516 ? 26 -23.469 7.875 1 87.88 516 ARG B N 1
ATOM 9112 C CA . ARG B 1 516 ? 24.641 -23.828 8.234 1 87.88 516 ARG B CA 1
ATOM 9113 C C . ARG B 1 516 ? 23.969 -24.641 7.129 1 87.88 516 ARG B C 1
ATOM 9115 O O . ARG B 1 516 ? 22.75 -24.781 7.102 1 87.88 516 ARG B O 1
ATOM 9122 N N . ASP B 1 517 ? 24.766 -25.141 6.199 1 89.88 517 ASP B N 1
ATOM 9123 C CA . ASP B 1 517 ? 24.234 -25.969 5.113 1 89.88 517 ASP B CA 1
ATOM 9124 C C . ASP B 1 517 ? 23.828 -27.359 5.625 1 89.88 517 ASP B C 1
ATOM 9126 O O . ASP B 1 517 ? 24.672 -28.141 6.062 1 89.88 517 ASP B O 1
ATOM 9130 N N . PRO B 1 518 ? 22.625 -27.609 5.48 1 91.5 518 PRO B N 1
ATOM 9131 C CA . PRO B 1 518 ? 22.172 -28.875 6.051 1 91.5 518 PRO B CA 1
ATOM 9132 C C . PRO B 1 518 ? 22.656 -30.094 5.254 1 91.5 518 PRO B C 1
ATOM 9134 O O . PRO B 1 518 ? 22.562 -31.219 5.727 1 91.5 518 PRO B O 1
ATOM 9137 N N . TYR B 1 519 ? 23.188 -29.875 4.082 1 92.69 519 TYR B N 1
ATOM 9138 C CA . TYR B 1 519 ? 23.672 -30.969 3.242 1 92.69 519 TYR B CA 1
ATOM 9139 C C . TYR B 1 519 ? 25.109 -31.344 3.6 1 92.69 519 TYR B C 1
ATOM 9141 O O . TYR B 1 519 ? 25.625 -32.344 3.127 1 92.69 519 TYR B O 1
ATOM 9149 N N . CYS B 1 520 ? 25.75 -30.562 4.469 1 90.44 520 CYS B N 1
ATOM 9150 C CA . CYS B 1 520 ? 27.188 -30.703 4.676 1 90.44 520 CYS B CA 1
ATOM 9151 C C . CYS B 1 520 ? 27.5 -31.062 6.129 1 90.44 520 CYS B C 1
ATOM 9153 O O . CYS B 1 520 ? 26.797 -30.625 7.039 1 90.44 520 CYS B O 1
ATOM 9155 N N . ALA B 1 521 ? 28.516 -31.891 6.266 1 88.25 521 ALA B N 1
ATOM 9156 C CA . ALA B 1 521 ? 29.047 -32.219 7.582 1 88.25 521 ALA B CA 1
ATOM 9157 C C . ALA B 1 521 ? 30.562 -32.438 7.52 1 88.25 521 ALA B C 1
ATOM 9159 O O . ALA B 1 521 ? 31.094 -32.812 6.473 1 88.25 521 ALA B O 1
ATOM 9160 N N . TRP B 1 522 ? 31.156 -32.188 8.648 1 87.38 522 TRP B N 1
ATOM 9161 C CA . TRP B 1 522 ? 32.594 -32.406 8.75 1 87.38 522 TRP B CA 1
ATOM 9162 C C . TRP B 1 522 ? 32.906 -33.875 9.109 1 87.38 522 TRP B C 1
ATOM 9164 O O . TRP B 1 522 ? 32.344 -34.375 10.086 1 87.38 522 TRP B O 1
ATOM 9174 N N . ASP B 1 523 ? 33.625 -34.531 8.297 1 84.62 523 ASP B N 1
ATOM 9175 C CA . ASP B 1 523 ? 33.875 -35.938 8.531 1 84.62 523 ASP B CA 1
ATOM 9176 C C . ASP B 1 523 ? 35.156 -36.156 9.328 1 84.62 523 ASP B C 1
ATOM 9178 O O . ASP B 1 523 ? 35.594 -37.281 9.523 1 84.62 523 ASP B O 1
ATOM 9182 N N . GLY B 1 524 ? 35.844 -35.156 9.766 1 82.31 524 GLY B N 1
ATOM 9183 C CA . GLY B 1 524 ? 37.125 -35.219 10.484 1 82.31 524 GLY B CA 1
ATOM 9184 C C . GLY B 1 524 ? 38.281 -34.625 9.719 1 82.31 524 GLY B C 1
ATOM 9185 O O . GLY B 1 524 ? 39.25 -34.188 10.32 1 82.31 524 GLY B O 1
ATOM 9186 N N . SER B 1 525 ? 38.125 -34.625 8.43 1 85.12 525 SER B N 1
ATOM 9187 C CA . SER B 1 525 ? 39.219 -34.094 7.605 1 85.12 525 SER B CA 1
ATOM 9188 C C . SER B 1 525 ? 38.688 -33.062 6.594 1 85.12 525 SER B C 1
ATOM 9190 O O . SER B 1 525 ? 39.375 -32.094 6.273 1 85.12 525 SER B O 1
ATOM 9192 N N . GLN B 1 526 ? 37.531 -33.375 6.125 1 88.75 526 GLN B N 1
ATOM 9193 C CA . GLN B 1 526 ? 36.938 -32.5 5.105 1 88.75 526 GLN B CA 1
ATOM 9194 C C . GLN B 1 526 ? 35.438 -32.344 5.273 1 88.75 526 GLN B C 1
ATOM 9196 O O . GLN B 1 526 ? 34.812 -33.125 5.996 1 88.75 526 GLN B O 1
ATOM 9201 N N . CYS B 1 527 ? 34.938 -31.281 4.676 1 89.44 527 CYS B N 1
ATOM 9202 C CA . CYS B 1 527 ? 33.5 -31.062 4.648 1 89.44 527 CYS B CA 1
ATOM 9203 C C . CYS B 1 527 ? 32.844 -31.875 3.525 1 89.44 527 CYS B C 1
ATOM 9205 O O . CYS B 1 527 ? 33.188 -31.719 2.357 1 89.44 527 CYS B O 1
ATOM 9207 N N . VAL B 1 528 ? 31.938 -32.719 3.928 1 90.06 528 VAL B N 1
ATOM 9208 C CA . VAL B 1 528 ? 31.438 -33.656 2.932 1 90.06 528 VAL B CA 1
ATOM 9209 C C . VAL B 1 528 ? 29.906 -33.562 2.855 1 90.06 528 VAL B C 1
ATOM 9211 O O . VAL B 1 528 ? 29.266 -33.062 3.783 1 90.06 528 VAL B O 1
ATOM 9214 N N . ASP B 1 529 ? 29.375 -34 1.694 1 90.31 529 ASP B N 1
ATOM 9215 C CA . ASP B 1 529 ? 27.922 -34.125 1.503 1 90.31 529 ASP B CA 1
ATOM 9216 C C . ASP B 1 529 ? 27.375 -35.312 2.26 1 90.31 529 ASP B C 1
ATOM 9218 O O . ASP B 1 529 ? 27.703 -36.469 1.951 1 90.31 529 ASP B O 1
ATOM 9222 N N . ILE B 1 530 ? 26.547 -35.062 3.117 1 86.06 530 ILE B N 1
ATOM 9223 C CA . ILE B 1 530 ? 26.062 -36.062 4.031 1 86.06 530 ILE B CA 1
ATOM 9224 C C . ILE B 1 530 ? 25.25 -37.125 3.256 1 86.06 530 ILE B C 1
ATOM 9226 O O . ILE B 1 530 ? 25.062 -38.25 3.719 1 86.06 530 ILE B O 1
ATOM 9230 N N . ARG B 1 531 ? 24.703 -36.844 2.115 1 82.5 531 ARG B N 1
ATOM 9231 C CA . ARG B 1 531 ? 23.859 -37.75 1.338 1 82.5 531 ARG B CA 1
ATOM 9232 C C . ARG B 1 531 ? 24.703 -38.812 0.654 1 82.5 531 ARG B C 1
ATOM 9234 O O . ARG B 1 531 ? 24.219 -39.906 0.362 1 82.5 531 ARG B O 1
ATOM 9241 N N . GLN B 1 532 ? 25.984 -38.438 0.51 1 76.75 532 GLN B N 1
ATOM 9242 C CA . GLN B 1 532 ? 26.875 -39.344 -0.229 1 76.75 532 GLN B CA 1
ATOM 9243 C C . GLN B 1 532 ? 27.797 -40.094 0.715 1 76.75 532 GLN B C 1
ATOM 9245 O O . GLN B 1 532 ? 28.531 -41 0.286 1 76.75 532 GLN B O 1
ATOM 9250 N N . THR B 1 533 ? 27.75 -39.75 1.927 1 70.12 533 THR B N 1
ATOM 9251 C CA . THR B 1 533 ? 28.688 -40.344 2.871 1 70.12 533 THR B CA 1
ATOM 9252 C C . THR B 1 533 ? 27.953 -41.219 3.885 1 70.12 533 THR B C 1
ATOM 9254 O O . THR B 1 533 ? 26.953 -40.781 4.469 1 70.12 533 THR B O 1
ATOM 9257 N N . PRO B 1 534 ? 28.391 -42.531 3.902 1 65.44 534 PRO B N 1
ATOM 9258 C CA . PRO B 1 534 ? 27.766 -43.406 4.895 1 65.44 534 PRO B CA 1
ATOM 9259 C C . PRO B 1 534 ? 27.781 -42.812 6.297 1 65.44 534 PRO B C 1
ATOM 9261 O O . PRO B 1 534 ? 28.719 -42.125 6.66 1 65.44 534 PRO B O 1
ATOM 9264 N N . PRO B 1 535 ? 26.75 -43.031 6.949 1 62.25 535 PRO B N 1
ATOM 9265 C CA . PRO B 1 535 ? 26.578 -42.406 8.266 1 62.25 535 PRO B CA 1
ATOM 9266 C C . PRO B 1 535 ? 27.719 -42.75 9.227 1 62.25 535 PRO B C 1
ATOM 9268 O O . PRO B 1 535 ? 28 -41.969 10.141 1 62.25 535 PRO B O 1
ATOM 9271 N N . ASN B 1 536 ? 28.359 -44.094 9.188 1 53.66 536 ASN B N 1
ATOM 9272 C CA . ASN B 1 536 ? 29.328 -44.469 10.203 1 53.66 536 ASN B CA 1
ATOM 9273 C C . ASN B 1 536 ? 30.531 -43.531 10.195 1 53.66 536 ASN B C 1
ATOM 9275 O O . ASN B 1 536 ? 31.359 -43.531 11.109 1 53.66 536 ASN B O 1
ATOM 9279 N N . LYS B 1 537 ? 30.812 -43.219 8.922 1 50.22 537 LYS B N 1
ATOM 9280 C CA . LYS B 1 537 ? 32.062 -42.5 8.828 1 50.22 537 LYS B CA 1
ATOM 9281 C C . LYS B 1 537 ? 31.891 -41.062 9.359 1 50.22 537 LYS B C 1
ATOM 9283 O O . LYS B 1 537 ? 32.875 -40.344 9.562 1 50.22 537 LYS B O 1
ATOM 9288 N N . TYR B 1 538 ? 30.844 -40.625 9.141 1 51.5 538 TYR B N 1
ATOM 9289 C CA . TYR B 1 538 ? 30.688 -39.281 9.695 1 51.5 538 TYR B CA 1
ATOM 9290 C C . TYR B 1 538 ? 30.156 -39.344 11.125 1 51.5 538 TYR B C 1
ATOM 9292 O O . TYR B 1 538 ? 29.312 -40.188 11.453 1 51.5 538 TYR B O 1
ATOM 9300 N N . ALA B 1 539 ? 31.047 -39.625 12.047 1 38.78 539 ALA B N 1
ATOM 9301 C CA . ALA B 1 539 ? 30.672 -39.531 13.453 1 38.78 539 ALA B CA 1
ATOM 9302 C C . ALA B 1 539 ? 29.297 -38.906 13.625 1 38.78 539 ALA B C 1
ATOM 9304 O O . ALA B 1 539 ? 28.953 -37.938 12.914 1 38.78 539 ALA B O 1
ATOM 9305 N N . SER B 1 540 ? 28.219 -39.812 13.922 1 35.94 540 SER B N 1
ATOM 9306 C CA . SER B 1 540 ? 27.016 -39.156 14.391 1 35.94 540 SER B CA 1
ATOM 9307 C C . SER B 1 540 ? 27.312 -37.719 14.797 1 35.94 540 SER B C 1
ATOM 9309 O O . SER B 1 540 ? 27.766 -37.469 15.914 1 35.94 540 SER B O 1
ATOM 9311 N N . GLY B 1 541 ? 28.078 -37.156 14.133 1 31.44 541 GLY B N 1
ATOM 9312 C CA . GLY B 1 541 ? 28.219 -35.781 14.547 1 31.44 541 GLY B CA 1
ATOM 9313 C C . GLY B 1 541 ? 26.922 -35.156 15.023 1 31.44 541 GLY B C 1
ATOM 9314 O O . GLY B 1 541 ? 26 -34.938 14.227 1 31.44 541 GLY B O 1
ATOM 9315 N N . GLN B 1 542 ? 26.172 -35.594 16.016 1 30.27 542 GLN B N 1
ATOM 9316 C CA . GLN B 1 542 ? 25.531 -34.5 16.734 1 30.27 542 GLN B CA 1
ATOM 9317 C C . GLN B 1 542 ? 26.047 -33.156 16.266 1 30.27 542 GLN B C 1
ATOM 9319 O O . GLN B 1 542 ? 27.219 -33.031 15.867 1 30.27 542 GLN B O 1
ATOM 9324 N N . GLN B 1 543 ? 25.203 -32.219 15.773 1 32.38 543 GLN B N 1
ATOM 9325 C CA . GLN B 1 543 ? 25.672 -30.859 16.016 1 32.38 543 GLN B CA 1
ATOM 9326 C C . GLN B 1 543 ? 26.797 -30.844 17.047 1 32.38 543 GLN B C 1
ATOM 9328 O O . GLN B 1 543 ? 26.547 -30.812 18.25 1 32.38 543 GLN B O 1
ATOM 9333 N N . SER B 1 544 ? 27.484 -31.844 17.234 1 29.94 544 SER B N 1
ATOM 9334 C CA . SER B 1 544 ? 28.641 -31.703 18.109 1 29.94 544 SER B CA 1
ATOM 9335 C C . SER B 1 544 ? 29.125 -30.266 18.156 1 29.94 544 SER B C 1
ATOM 9337 O O . SER B 1 544 ? 29.234 -29.609 17.109 1 29.94 544 SER B O 1
ATOM 9339 N N . THR B 1 545 ? 28.828 -29.703 19.234 1 30.36 545 THR B N 1
ATOM 9340 C CA . THR B 1 545 ? 29.422 -28.484 19.75 1 30.36 545 THR B CA 1
ATOM 9341 C C . THR B 1 545 ? 30.906 -28.391 19.375 1 30.36 545 THR B C 1
ATOM 9343 O O . THR B 1 545 ? 31.75 -29.016 20.031 1 30.36 545 THR B O 1
ATOM 9346 N N . CYS B 1 546 ? 31.328 -28.906 18.359 1 31.25 546 CYS B N 1
ATOM 9347 C CA . CYS B 1 546 ? 32.531 -28.125 18.219 1 31.25 546 CYS B CA 1
ATOM 9348 C C . CYS B 1 546 ? 32.375 -26.734 18.797 1 31.25 546 CYS B C 1
ATOM 9350 O O . CYS B 1 546 ? 31.594 -25.938 18.281 1 31.25 546 CYS B O 1
ATOM 9352 N N . SER B 1 547 ? 32.25 -26.688 20.078 1 30.3 547 SER B N 1
ATOM 9353 C CA . SER B 1 547 ? 32.344 -25.391 20.766 1 30.3 547 SER B CA 1
ATOM 9354 C C . SER B 1 547 ? 33.094 -24.375 19.938 1 30.3 547 SER B C 1
ATOM 9356 O O . SER B 1 547 ? 34.125 -24.688 19.328 1 30.3 547 SER B O 1
ATOM 9358 N N . VAL B 1 548 ? 32.469 -23.469 19.281 1 33.62 548 VAL B N 1
ATOM 9359 C CA . VAL B 1 548 ? 33.188 -22.25 18.891 1 33.62 548 VAL B CA 1
ATOM 9360 C C . VAL B 1 548 ? 34.531 -22.234 19.594 1 33.62 548 VAL B C 1
ATOM 9362 O O . VAL B 1 548 ? 35.5 -21.672 19.047 1 33.62 548 VAL B O 1
ATOM 9365 N N . ASN B 1 549 ? 34.656 -22.844 20.781 1 30.33 549 ASN B N 1
ATOM 9366 C CA . ASN B 1 549 ? 35.906 -22.812 21.547 1 30.33 549 ASN B CA 1
ATOM 9367 C C . ASN B 1 549 ? 36.969 -23.703 20.922 1 30.33 549 ASN B C 1
ATOM 9369 O O . ASN B 1 549 ? 38.156 -23.328 20.906 1 30.33 549 ASN B O 1
ATOM 9373 N N . GLU B 1 550 ? 36.688 -24.922 20.562 1 33.84 550 GLU B N 1
ATOM 9374 C CA . GLU B 1 550 ? 37.844 -25.688 20.094 1 33.84 550 GLU B CA 1
ATOM 9375 C C . GLU B 1 550 ? 38.219 -25.266 18.672 1 33.84 550 GLU B C 1
ATOM 9377 O O . GLU B 1 550 ? 39.406 -25.281 18.328 1 33.84 550 GLU B O 1
ATOM 9382 N N . CYS B 1 551 ? 37.281 -25.047 17.781 1 33.12 551 CYS B N 1
ATOM 9383 C CA . CYS B 1 551 ? 37.719 -24.484 16.516 1 33.12 551 CYS B CA 1
ATOM 9384 C C . CYS B 1 551 ? 38.312 -23.094 16.719 1 33.12 551 CYS B C 1
ATOM 9386 O O . CYS B 1 551 ? 39.188 -22.688 15.961 1 33.12 551 CYS B O 1
ATOM 9388 N N . ILE B 1 552 ? 37.781 -22.219 17.594 1 31.66 552 ILE B N 1
ATOM 9389 C CA . ILE B 1 552 ? 38.5 -21 17.875 1 31.66 552 ILE B CA 1
ATOM 9390 C C . ILE B 1 552 ? 39.844 -21.359 18.562 1 31.66 552 ILE B C 1
ATOM 9392 O O . ILE B 1 552 ? 40.812 -20.641 18.406 1 31.66 552 ILE B O 1
ATOM 9396 N N . ILE B 1 553 ? 39.812 -22.375 19.422 1 29.72 553 ILE B N 1
ATOM 9397 C CA . ILE B 1 553 ? 41.031 -22.547 20.203 1 29.72 553 ILE B CA 1
ATOM 9398 C C . ILE B 1 553 ? 42.188 -22.891 19.281 1 29.72 553 ILE B C 1
ATOM 9400 O O . ILE B 1 553 ? 43.344 -22.469 19.516 1 29.72 553 ILE B O 1
ATOM 9404 N N . SER B 1 554 ? 41.969 -23.828 18.328 1 29.55 554 SER B N 1
ATOM 9405 C CA . SER B 1 554 ? 43.281 -24.141 17.766 1 29.55 554 SER B CA 1
ATOM 9406 C C . SER B 1 554 ? 43.906 -22.922 17.109 1 29.55 554 SER B C 1
ATOM 9408 O O . SER B 1 554 ? 45.125 -22.844 16.969 1 29.55 554 SER B O 1
ATOM 9410 N N . ASN B 1 555 ? 43.062 -22.172 16.375 1 27.64 555 ASN B N 1
ATOM 9411 C CA . ASN B 1 555 ? 43.906 -21.109 15.805 1 27.64 555 ASN B CA 1
ATOM 9412 C C . ASN B 1 555 ? 44.312 -20.094 16.859 1 27.64 555 ASN B C 1
ATOM 9414 O O . ASN B 1 555 ? 45.062 -19.156 16.578 1 27.64 555 ASN B O 1
ATOM 9418 N N . ILE B 1 556 ? 43.344 -19.828 17.875 1 29.72 556 ILE B N 1
ATOM 9419 C CA . ILE B 1 556 ? 43.844 -18.797 18.797 1 29.72 556 ILE B CA 1
ATOM 9420 C C . ILE B 1 556 ? 44.906 -19.406 19.703 1 29.72 556 ILE B C 1
ATOM 9422 O O . ILE B 1 556 ? 45.125 -18.938 20.828 1 29.72 556 ILE B O 1
ATOM 9426 N N . ASN B 1 557 ? 45.438 -20.562 19.453 1 26.55 557 ASN B N 1
ATOM 9427 C CA . ASN B 1 557 ? 46.406 -20.875 20.5 1 26.55 557 ASN B CA 1
ATOM 9428 C C . ASN B 1 557 ? 47.375 -19.734 20.734 1 26.55 557 ASN B C 1
ATOM 9430 O O . ASN B 1 557 ? 48.438 -19.922 21.359 1 26.55 557 ASN B O 1
ATOM 9434 N N . THR B 1 558 ? 47.5 -18.703 19.797 1 25.66 558 THR B N 1
ATOM 9435 C CA . THR B 1 558 ? 48.531 -17.891 20.453 1 25.66 558 THR B CA 1
ATOM 9436 C C . THR B 1 558 ? 48 -17.281 21.75 1 25.66 558 THR B C 1
ATOM 9438 O O . THR B 1 558 ? 48.625 -17.406 22.797 1 25.66 558 THR B O 1
ATOM 9441 N N . GLY B 1 559 ? 47.75 -15.93 21.922 1 23.5 559 GLY B N 1
ATOM 9442 C CA . GLY B 1 559 ? 47.781 -15.18 23.172 1 23.5 559 GLY B CA 1
ATOM 9443 C C . GLY B 1 559 ? 46.594 -15.43 24.062 1 23.5 559 GLY B C 1
ATOM 9444 O O . GLY B 1 559 ? 45.5 -15.727 23.562 1 23.5 559 GLY B O 1
ATOM 9445 N N . ASN B 1 560 ? 46.719 -15.852 25.344 1 23.72 560 ASN B N 1
ATOM 9446 C CA . ASN B 1 560 ? 46 -16.359 26.516 1 23.72 560 ASN B CA 1
ATOM 9447 C C . ASN B 1 560 ? 44.875 -15.422 26.938 1 23.72 560 ASN B C 1
ATOM 9449 O O . ASN B 1 560 ? 44.312 -15.555 28.031 1 23.72 560 ASN B O 1
ATOM 9453 N N . SER B 1 561 ? 44.75 -14.109 26.484 1 22.94 561 SER B N 1
ATOM 9454 C CA . SER B 1 561 ? 44 -13.312 27.453 1 22.94 561 SER B CA 1
ATOM 9455 C C . SER B 1 561 ? 42.531 -13.789 27.547 1 22.94 561 SER B C 1
ATOM 9457 O O . SER B 1 561 ? 41.906 -14.055 26.531 1 22.94 561 SER B O 1
ATOM 9459 N N . PRO B 1 562 ? 42.156 -14.344 28.734 1 23.25 562 PRO B N 1
ATOM 9460 C CA . PRO B 1 562 ? 40.875 -14.953 29.094 1 23.25 562 PRO B CA 1
ATOM 9461 C C . PRO B 1 562 ? 39.688 -14.008 28.875 1 23.25 562 PRO B C 1
ATOM 9463 O O . PRO B 1 562 ? 39.688 -12.906 29.453 1 23.25 562 PRO B O 1
ATOM 9466 N N . ILE B 1 563 ? 39.25 -13.734 27.641 1 22.27 563 ILE B N 1
ATOM 9467 C CA . ILE B 1 563 ? 38.125 -12.82 27.531 1 22.27 563 ILE B CA 1
ATOM 9468 C C . ILE B 1 563 ? 36.906 -13.43 28.203 1 22.27 563 ILE B C 1
ATOM 9470 O O . ILE B 1 563 ? 36.469 -14.531 27.859 1 22.27 563 ILE B O 1
ATOM 9474 N N . THR B 1 564 ? 36.781 -13.219 29.547 1 20.62 564 THR B N 1
ATOM 9475 C CA . THR B 1 564 ? 35.656 -13.617 30.422 1 20.62 564 THR B CA 1
ATOM 9476 C C . THR B 1 564 ? 34.344 -13.148 29.859 1 20.62 564 THR B C 1
ATOM 9478 O O . THR B 1 564 ? 34.094 -11.945 29.719 1 20.62 564 THR B O 1
ATOM 9481 N N . MET B 1 565 ? 33.875 -13.781 28.828 1 19.06 565 MET B N 1
ATOM 9482 C CA . MET B 1 565 ? 32.562 -13.375 28.297 1 19.06 565 MET B CA 1
ATOM 9483 C C . MET B 1 565 ? 31.469 -13.625 29.312 1 19.06 565 MET B C 1
ATOM 9485 O O . MET B 1 565 ? 31.297 -14.75 29.797 1 19.06 565 MET B O 1
ATOM 9489 N N . LYS B 1 566 ? 31.25 -12.648 30.203 1 21.75 566 LYS B N 1
ATOM 9490 C CA . LYS B 1 566 ? 30.172 -12.648 31.188 1 21.75 566 LYS B CA 1
ATOM 9491 C C . LYS B 1 566 ? 28.844 -13.078 30.547 1 21.75 566 LYS B C 1
ATOM 9493 O O . LYS B 1 566 ? 28.438 -12.539 29.516 1 21.75 566 LYS B O 1
ATOM 9498 N N . SER B 1 567 ? 28.375 -14.305 30.828 1 19.66 567 SER B N 1
ATOM 9499 C CA . SER B 1 567 ? 27.172 -15.039 30.469 1 19.66 567 SER B CA 1
ATOM 9500 C C . SER B 1 567 ? 25.906 -14.32 30.953 1 19.66 567 SER B C 1
ATOM 9502 O O . SER B 1 567 ? 25.672 -14.234 32.156 1 19.66 567 SER B O 1
ATOM 9504 N N . THR B 1 568 ? 25.688 -13.031 30.625 1 21.2 568 THR B N 1
ATOM 9505 C CA . THR B 1 568 ? 24.453 -12.5 31.203 1 21.2 568 THR B CA 1
ATOM 9506 C C . THR B 1 568 ? 23.25 -13.359 30.828 1 21.2 568 THR B C 1
ATOM 9508 O O . THR B 1 568 ? 23.141 -13.797 29.672 1 21.2 568 THR B O 1
ATOM 9511 N N . PRO B 1 569 ? 22.609 -13.93 31.844 1 21.05 569 PRO B N 1
ATOM 9512 C CA . PRO B 1 569 ? 21.469 -14.828 31.75 1 21.05 569 PRO B CA 1
ATOM 9513 C C . PRO B 1 569 ? 20.312 -14.227 30.938 1 21.05 569 PRO B C 1
ATOM 9515 O O . PRO B 1 569 ? 19.984 -13.055 31.109 1 21.05 569 PRO B O 1
ATOM 9518 N N . PHE B 1 570 ? 20.219 -14.664 29.688 1 19.42 570 PHE B N 1
ATOM 9519 C CA . PHE B 1 570 ? 19.203 -14.32 28.688 1 19.42 570 PHE B CA 1
ATOM 9520 C C . PHE B 1 570 ? 17.812 -14.664 29.203 1 19.42 570 PHE B C 1
ATOM 9522 O O . PHE B 1 570 ? 17.5 -15.836 29.453 1 19.42 570 PHE B O 1
ATOM 9529 N N . SER B 1 571 ? 17.328 -13.93 30.219 1 19.31 571 SER B N 1
ATOM 9530 C CA . SER B 1 571 ? 15.922 -14.117 30.547 1 19.31 571 SER B CA 1
ATOM 9531 C C . SER B 1 571 ? 15.07 -14.195 29.281 1 19.31 571 SER B C 1
ATOM 9533 O O . SER B 1 571 ? 15.227 -13.383 28.375 1 19.31 571 SER B O 1
ATOM 9535 N N . THR B 1 572 ? 14.359 -15.289 29 1 18.38 572 THR B N 1
ATOM 9536 C CA . THR B 1 572 ? 13.812 -16.062 27.891 1 18.38 572 THR B CA 1
ATOM 9537 C C . THR B 1 572 ? 12.594 -15.375 27.297 1 18.38 572 THR B C 1
ATOM 9539 O O . THR B 1 572 ? 12.031 -15.844 26.297 1 18.38 572 THR B O 1
ATOM 9542 N N . ALA B 1 573 ? 11.734 -14.633 28.031 1 20.75 573 ALA B N 1
ATOM 9543 C CA . ALA B 1 573 ? 10.398 -14.57 27.438 1 20.75 573 ALA B CA 1
ATOM 9544 C C . ALA B 1 573 ? 10.422 -13.883 26.078 1 20.75 573 ALA B C 1
ATOM 9546 O O . ALA B 1 573 ? 10.781 -12.703 25.984 1 20.75 573 ALA B O 1
ATOM 9547 N N . LEU B 1 574 ? 10.664 -14.648 25.062 1 19.88 574 LEU B N 1
ATOM 9548 C CA . LEU B 1 574 ? 10.867 -14.375 23.656 1 19.88 574 LEU B CA 1
ATOM 9549 C C . LEU B 1 574 ? 9.688 -13.609 23.078 1 19.88 574 LEU B C 1
ATOM 9551 O O . LEU B 1 574 ? 8.586 -14.148 22.953 1 19.88 574 LEU B O 1
ATOM 9555 N N . HIS B 1 575 ? 9.352 -12.508 23.719 1 20.39 575 HIS B N 1
ATOM 9556 C CA . HIS B 1 575 ? 8.406 -11.797 22.875 1 20.39 575 HIS B CA 1
ATOM 9557 C C . HIS B 1 575 ? 8.859 -11.82 21.406 1 20.39 575 HIS B C 1
ATOM 9559 O O . HIS B 1 575 ? 9.984 -11.414 21.094 1 20.39 575 HIS B O 1
ATOM 9565 N N . SER B 1 576 ? 8.477 -12.898 20.781 1 22.16 576 SER B N 1
ATOM 9566 C CA . SER B 1 576 ? 8.828 -13.312 19.438 1 22.16 576 SER B CA 1
ATOM 9567 C C . SER B 1 576 ? 8.664 -12.164 18.438 1 22.16 576 SER B C 1
ATOM 9569 O O . SER B 1 576 ? 7.543 -11.82 18.062 1 22.16 576 SER B O 1
ATOM 9571 N N . THR B 1 577 ? 9.023 -11 18.844 1 23.44 577 THR B N 1
ATOM 9572 C CA . THR B 1 577 ? 9.078 -10.039 17.75 1 23.44 577 THR B CA 1
ATOM 9573 C C . THR B 1 577 ? 9.883 -10.602 16.578 1 23.44 577 THR B C 1
ATOM 9575 O O . THR B 1 577 ? 11.07 -10.883 16.719 1 23.44 577 THR B O 1
ATOM 9578 N N . GLN B 1 578 ? 9.266 -11.5 15.852 1 24.89 578 GLN B N 1
ATOM 9579 C CA . GLN B 1 578 ? 9.906 -12.008 14.641 1 24.89 578 GLN B CA 1
ATOM 9580 C C . GLN B 1 578 ? 10.562 -10.875 13.859 1 24.89 578 GLN B C 1
ATOM 9582 O O . GLN B 1 578 ? 9.883 -9.984 13.352 1 24.89 578 GLN B O 1
ATOM 9587 N N . SER B 1 579 ? 11.578 -10.352 14.305 1 28.2 579 SER B N 1
ATOM 9588 C CA . SER B 1 579 ? 12.422 -9.461 13.516 1 28.2 579 SER B CA 1
ATOM 9589 C C . SER B 1 579 ? 12.641 -10.016 12.109 1 28.2 579 SER B C 1
ATOM 9591 O O . SER B 1 579 ? 13.055 -11.164 11.945 1 28.2 579 SER B O 1
ATOM 9593 N N . ILE B 1 580 ? 11.828 -9.695 11.258 1 34.41 580 ILE B N 1
ATOM 9594 C CA . ILE B 1 580 ? 12.125 -9.977 9.852 1 34.41 580 ILE B CA 1
ATOM 9595 C C . ILE B 1 580 ? 13.57 -9.602 9.547 1 34.41 580 ILE B C 1
ATOM 9597 O O . ILE B 1 580 ? 13.945 -8.422 9.633 1 34.41 580 ILE B O 1
ATOM 9601 N N . VAL B 1 581 ? 14.539 -10.391 9.938 1 35.59 581 VAL B N 1
ATOM 9602 C CA . VAL B 1 581 ? 15.961 -10.195 9.664 1 35.59 581 VAL B CA 1
ATOM 9603 C C . VAL B 1 581 ? 16.203 -10.203 8.156 1 35.59 581 VAL B C 1
ATOM 9605 O O . VAL B 1 581 ? 15.75 -11.109 7.453 1 35.59 581 VAL B O 1
ATOM 9608 N N . GLU B 1 582 ? 16.438 -9.016 7.711 1 43.53 582 GLU B N 1
ATOM 9609 C CA . GLU B 1 582 ? 17.031 -8.977 6.375 1 43.53 582 GLU B CA 1
ATOM 9610 C C . GLU B 1 582 ? 18.125 -10.016 6.219 1 43.53 582 GLU B C 1
ATOM 9612 O O . GLU B 1 582 ? 19 -10.141 7.078 1 43.53 582 GLU B O 1
ATOM 9617 N N . ALA B 1 583 ? 17.812 -11 5.434 1 41.09 583 ALA B N 1
ATOM 9618 C CA . ALA B 1 583 ? 18.828 -12.023 5.176 1 41.09 583 ALA B CA 1
ATOM 9619 C C . ALA B 1 583 ? 20.188 -11.398 4.867 1 41.09 583 ALA B C 1
ATOM 9621 O O . ALA B 1 583 ? 20.281 -10.531 3.996 1 41.09 583 ALA B O 1
ATOM 9622 N N . ASP B 1 584 ? 21.219 -11.328 5.672 1 34.88 584 ASP B N 1
ATOM 9623 C CA . ASP B 1 584 ? 22.578 -10.844 5.602 1 34.88 584 ASP B CA 1
ATOM 9624 C C . ASP B 1 584 ? 23.375 -11.586 4.523 1 34.88 584 ASP B C 1
ATOM 9626 O O . ASP B 1 584 ? 23.625 -12.789 4.645 1 34.88 584 ASP B O 1
ATOM 9630 N N . THR B 1 585 ? 23.391 -11.133 3.303 1 32.5 585 THR B N 1
ATOM 9631 C CA . THR B 1 585 ? 24.219 -11.719 2.248 1 32.5 585 THR B CA 1
ATOM 9632 C C . THR B 1 585 ? 25.656 -11.219 2.338 1 32.5 585 THR B C 1
ATOM 9634 O O . THR B 1 585 ? 26.438 -11.414 1.411 1 32.5 585 THR B O 1
ATOM 9637 N N . ALA B 1 586 ? 26.25 -10.398 3.088 1 30.36 586 ALA B N 1
ATOM 9638 C CA . ALA B 1 586 ? 27.594 -9.852 2.928 1 30.36 586 ALA B CA 1
ATOM 9639 C C . ALA B 1 586 ? 28.625 -10.961 2.725 1 30.36 586 ALA B C 1
ATOM 9641 O O . ALA B 1 586 ? 29.594 -10.789 1.986 1 30.36 586 ALA B O 1
ATOM 9642 N N . THR B 1 587 ? 28.578 -11.945 3.396 1 29.55 587 THR B N 1
ATOM 9643 C CA . THR B 1 587 ? 29.797 -12.742 3.395 1 29.55 587 THR B CA 1
ATOM 9644 C C . THR B 1 587 ? 29.828 -13.695 2.199 1 29.55 587 THR B C 1
ATOM 9646 O O . THR B 1 587 ? 30.875 -14.219 1.834 1 29.55 587 THR B O 1
ATOM 9649 N N . ILE B 1 588 ? 28.812 -14.188 1.729 1 30.97 588 ILE B N 1
ATOM 9650 C CA . ILE B 1 588 ? 28.969 -15.5 1.117 1 30.97 588 ILE B CA 1
ATOM 9651 C C . ILE B 1 588 ? 28.922 -15.367 -0.404 1 30.97 588 ILE B C 1
ATOM 9653 O O . ILE B 1 588 ? 27.906 -15.688 -1.033 1 30.97 588 ILE B O 1
ATOM 9657 N N . CYS B 1 589 ? 29.5 -14.328 -0.915 1 30.39 589 CYS B N 1
ATOM 9658 C CA . CYS B 1 589 ? 29.375 -14.336 -2.369 1 30.39 589 CYS B CA 1
ATOM 9659 C C . CYS B 1 589 ? 30.312 -15.375 -2.988 1 30.39 589 CYS B C 1
ATOM 9661 O O . CYS B 1 589 ? 31.531 -15.281 -2.861 1 30.39 589 CYS B O 1
ATOM 9663 N N . ASN B 1 590 ? 30 -16.547 -3.16 1 28.7 590 ASN B N 1
ATOM 9664 C CA . ASN B 1 590 ? 30.828 -17.469 -3.908 1 28.7 590 ASN B CA 1
ATOM 9665 C C . ASN B 1 590 ? 30.688 -17.266 -5.414 1 28.7 590 ASN B C 1
ATOM 9667 O O . ASN B 1 590 ? 29.594 -17.406 -5.961 1 28.7 590 ASN B O 1
ATOM 9671 N N . LYS B 1 591 ? 31.625 -16.5 -6.039 1 31.08 591 LYS B N 1
ATOM 9672 C CA . LYS B 1 591 ? 31.703 -16.312 -7.484 1 31.08 591 LYS B CA 1
ATOM 9673 C C . LYS B 1 591 ? 32.031 -17.625 -8.195 1 31.08 591 LYS B C 1
ATOM 9675 O O . LYS B 1 591 ? 32.906 -18.375 -7.75 1 31.08 591 LYS B O 1
ATOM 9680 N N . VAL B 1 592 ? 31.219 -18.203 -9.062 1 28.02 592 VAL B N 1
ATOM 9681 C CA . VAL B 1 592 ? 31.484 -19.328 -9.953 1 28.02 592 VAL B CA 1
ATOM 9682 C C . VAL B 1 592 ? 32.594 -18.969 -10.93 1 28.02 592 VAL B C 1
ATOM 9684 O O . VAL B 1 592 ? 32.531 -17.922 -11.586 1 28.02 592 VAL B O 1
ATOM 9687 N N . SER B 1 593 ? 33.906 -19.344 -10.82 1 28.09 593 SER B N 1
ATOM 9688 C CA . SER B 1 593 ? 35.031 -19.125 -11.719 1 28.09 593 SER B CA 1
ATOM 9689 C C . SER B 1 593 ? 34.812 -19.828 -13.055 1 28.09 593 SER B C 1
ATOM 9691 O O . SER B 1 593 ? 34.438 -21 -13.094 1 28.09 593 SER B O 1
ATOM 9693 N N . PHE B 1 594 ? 34.625 -19.109 -14.078 1 26.78 594 PHE B N 1
ATOM 9694 C CA . PHE B 1 594 ? 34.719 -19.578 -15.461 1 26.78 594 PHE B CA 1
ATOM 9695 C C . PHE B 1 594 ? 36.156 -19.797 -15.875 1 26.78 594 PHE B C 1
ATOM 9697 O O . PHE B 1 594 ? 37 -18.891 -15.773 1 26.78 594 PHE B O 1
ATOM 9704 N N . ILE B 1 595 ? 36.719 -20.906 -15.812 1 24.42 595 ILE B N 1
ATOM 9705 C CA . ILE B 1 595 ? 38.062 -21.234 -16.312 1 24.42 595 ILE B CA 1
ATOM 9706 C C . ILE B 1 595 ? 38.094 -21.078 -17.844 1 24.42 595 ILE B C 1
ATOM 9708 O O . ILE B 1 595 ? 37.469 -21.875 -18.562 1 24.42 595 ILE B O 1
ATOM 9712 N N . HIS B 1 596 ? 38 -19.953 -18.453 1 19.41 596 HIS B N 1
ATOM 9713 C CA . HIS B 1 596 ? 38.344 -19.906 -19.875 1 19.41 596 HIS B CA 1
ATOM 9714 C C . HIS B 1 596 ? 39.844 -20.125 -20.078 1 19.41 596 HIS B C 1
ATOM 9716 O O . HIS B 1 596 ? 40.656 -19.359 -19.562 1 19.41 596 HIS B O 1
ATOM 9722 N N . LYS B 1 597 ? 40.25 -21.25 -20.109 1 20.41 597 LYS B N 1
ATOM 9723 C CA . LYS B 1 597 ? 41.594 -21.438 -20.688 1 20.41 597 LYS B CA 1
ATOM 9724 C C . LYS B 1 597 ? 41.688 -20.734 -22.047 1 20.41 597 LYS B C 1
ATOM 9726 O O . LYS B 1 597 ? 40.875 -20.953 -22.922 1 20.41 597 LYS B O 1
ATOM 9731 N N . ARG B 1 598 ? 42.531 -19.672 -22.125 1 19.83 598 ARG B N 1
ATOM 9732 C CA . ARG B 1 598 ? 43 -18.891 -23.25 1 19.83 598 ARG B CA 1
ATOM 9733 C C . ARG B 1 598 ? 43.656 -19.797 -24.297 1 19.83 598 ARG B C 1
ATOM 9735 O O . ARG B 1 598 ? 44.812 -20.188 -24.156 1 19.83 598 ARG B O 1
ATOM 9742 N N . ARG B 1 599 ? 43.156 -20.812 -24.75 1 19.7 599 ARG B N 1
ATOM 9743 C CA . ARG B 1 599 ? 43.969 -21.328 -25.844 1 19.7 599 ARG B CA 1
ATOM 9744 C C . ARG B 1 599 ? 44.312 -20.234 -26.859 1 19.7 599 ARG B C 1
ATOM 9746 O O . ARG B 1 599 ? 43.594 -19.219 -26.938 1 19.7 599 ARG B O 1
ATOM 9753 N N . LEU B 1 600 ? 45.188 -20.438 -28 1 21.44 600 LEU B N 1
ATOM 9754 C CA . LEU B 1 600 ? 46.281 -19.797 -28.688 1 21.44 600 LEU B CA 1
ATOM 9755 C C . LEU B 1 600 ? 45.812 -18.625 -29.531 1 21.44 600 LEU B C 1
ATOM 9757 O O . LEU B 1 600 ? 46.406 -17.562 -29.531 1 21.44 600 LEU B O 1
ATOM 9761 N N . PHE B 1 601 ? 44.844 -18.734 -30.578 1 18.44 601 PHE B N 1
ATOM 9762 C CA . PHE B 1 601 ? 44.969 -18.578 -32.031 1 18.44 601 PHE B CA 1
ATOM 9763 C C . PHE B 1 601 ? 44.75 -17.141 -32.438 1 18.44 601 PHE B C 1
ATOM 9765 O O . PHE B 1 601 ? 43.875 -16.453 -31.844 1 18.44 601 PHE B O 1
ATOM 9772 N N . ARG B 1 602 ? 45.75 -16.484 -33.219 1 19.06 602 ARG B N 1
ATOM 9773 C CA . ARG B 1 602 ? 46.062 -15.234 -33.906 1 19.06 602 ARG B CA 1
ATOM 9774 C C . ARG B 1 602 ? 44.938 -14.875 -34.875 1 19.06 602 ARG B C 1
ATOM 9776 O O . ARG B 1 602 ? 45.062 -13.891 -35.625 1 19.06 602 ARG B O 1
ATOM 9783 N N . PRO B 1 603 ? 43.75 -15.445 -34.906 1 17.61 603 PRO B N 1
ATOM 9784 C CA . PRO B 1 603 ? 43.25 -15.273 -36.281 1 17.61 603 PRO B CA 1
ATOM 9785 C C . PRO B 1 603 ? 43.188 -13.812 -36.688 1 17.61 603 PRO B C 1
ATOM 9787 O O . PRO B 1 603 ? 43.094 -12.914 -35.844 1 17.61 603 PRO B O 1
ATOM 9790 N N . ILE B 1 604 ? 43.688 -13.508 -37.969 1 20.09 604 ILE B N 1
ATOM 9791 C CA . ILE B 1 604 ? 43.875 -12.414 -38.906 1 20.09 604 ILE B CA 1
ATOM 9792 C C . ILE B 1 604 ? 42.562 -11.734 -39.188 1 20.09 604 ILE B C 1
ATOM 9794 O O . ILE B 1 604 ? 42.438 -10.906 -40.094 1 20.09 604 ILE B O 1
ATOM 9798 N N . CYS B 1 605 ? 41.562 -11.852 -38.281 1 16.03 605 CYS B N 1
ATOM 9799 C CA . CYS B 1 605 ? 40.344 -11.445 -39 1 16.03 605 CYS B CA 1
ATOM 9800 C C . CYS B 1 605 ? 40.5 -10.055 -39.594 1 16.03 605 CYS B C 1
ATOM 9802 O O . CYS B 1 605 ? 40.812 -9.102 -38.875 1 16.03 605 CYS B O 1
ATOM 9804 N N . ASP B 1 606 ? 40.5 -9.859 -40.938 1 16.28 606 ASP B N 1
ATOM 9805 C CA . ASP B 1 606 ? 40.625 -8.891 -42.031 1 16.28 606 ASP B CA 1
ATOM 9806 C C . ASP B 1 606 ? 39.531 -7.844 -41.969 1 16.28 606 ASP B C 1
ATOM 9808 O O . ASP B 1 606 ? 39.781 -6.656 -42.188 1 16.28 606 ASP B O 1
ATOM 9812 N N . LEU B 1 607 ? 38.125 -8.328 -42 1 16.23 607 LEU B N 1
ATOM 9813 C CA . LEU B 1 607 ? 37.406 -7.605 -43.031 1 16.23 607 LEU B CA 1
ATOM 9814 C C . LEU B 1 607 ? 37.344 -6.113 -42.688 1 16.23 607 LEU B C 1
ATOM 9816 O O . LEU B 1 607 ? 37.5 -5.715 -41.531 1 16.23 607 LEU B O 1
ATOM 9820 N N . SER B 1 608 ? 36.344 -5.43 -43.562 1 16.27 608 SER B N 1
ATOM 9821 C CA . SER B 1 608 ? 35.875 -4.297 -44.375 1 16.27 608 SER B CA 1
ATOM 9822 C C . SER B 1 608 ? 35.094 -3.311 -43.5 1 16.27 608 SER B C 1
ATOM 9824 O O . SER B 1 608 ? 34.125 -3.693 -42.844 1 16.27 608 SER B O 1
ATOM 9826 N N . CYS B 1 609 ? 35.562 -2.164 -43 1 16.61 609 CYS B N 1
ATOM 9827 C CA . CYS B 1 609 ? 35.188 -0.94 -42.312 1 16.61 609 CYS B CA 1
ATOM 9828 C C . CYS B 1 609 ? 34.062 -0.224 -43.062 1 16.61 609 CYS B C 1
ATOM 9830 O O . CYS B 1 609 ? 33.75 0.93 -42.75 1 16.61 609 CYS B O 1
ATOM 9832 N N . LEU B 1 610 ? 33.5 -0.819 -44.281 1 15.37 610 LEU B N 1
ATOM 9833 C CA . LEU B 1 610 ? 33.219 0.192 -45.312 1 15.37 610 LEU B CA 1
ATOM 9834 C C . LEU B 1 610 ? 32.188 1.191 -44.781 1 15.37 610 LEU B C 1
ATOM 9836 O O . LEU B 1 610 ? 32.406 2.402 -44.844 1 15.37 610 LEU B O 1
ATOM 9840 N N . PHE B 1 611 ? 30.891 1.283 -45.594 1 16.22 611 PHE B N 1
ATOM 9841 C CA . PHE B 1 611 ? 30.312 2.342 -46.406 1 16.22 611 PHE B CA 1
ATOM 9842 C C . PHE B 1 611 ? 29.438 3.271 -45.562 1 16.22 611 PHE B C 1
ATOM 9844 O O . PHE B 1 611 ? 28.844 2.846 -44.594 1 16.22 611 PHE B O 1
ATOM 9851 N N . CYS B 1 612 ? 29.312 4.734 -45.969 1 16.17 612 CYS B N 1
ATOM 9852 C CA . CYS B 1 612 ? 29.047 6.164 -45.875 1 16.17 612 CYS B CA 1
ATOM 9853 C C . CYS B 1 612 ? 27.562 6.465 -46.062 1 16.17 612 CYS B C 1
ATOM 9855 O O . CYS B 1 612 ? 27.172 7.629 -46.188 1 16.17 612 CYS B O 1
ATOM 9857 N N . ARG B 1 613 ? 26.594 5.414 -46.375 1 15.9 613 ARG B N 1
ATOM 9858 C CA . ARG B 1 613 ? 25.578 5.938 -47.25 1 15.9 613 ARG B CA 1
ATOM 9859 C C . ARG B 1 613 ? 24.984 7.238 -46.719 1 15.9 613 ARG B C 1
ATOM 9861 O O . ARG B 1 613 ? 24.938 7.445 -45.5 1 15.9 613 ARG B O 1
ATOM 9868 N N . ASP B 1 614 ? 24.219 8.086 -47.719 1 16.33 614 ASP B N 1
ATOM 9869 C CA . ASP B 1 614 ? 23.734 9.344 -48.25 1 16.33 614 ASP B CA 1
ATOM 9870 C C . ASP B 1 614 ? 22.484 9.82 -47.531 1 16.33 614 ASP B C 1
ATOM 9872 O O . ASP B 1 614 ? 21.828 9.039 -46.812 1 16.33 614 ASP B O 1
ATOM 9876 N N . VAL B 1 615 ? 21.656 10.945 -48.094 1 17.3 615 VAL B N 1
ATOM 9877 C CA . VAL B 1 615 ? 21.156 12.305 -47.969 1 17.3 615 VAL B CA 1
ATOM 9878 C C . VAL B 1 615 ? 19.641 12.281 -47.812 1 17.3 615 VAL B C 1
ATOM 9880 O O . VAL B 1 615 ? 19.094 12.945 -46.906 1 17.3 615 VAL B O 1
ATOM 9883 N N . SER B 1 616 ? 18.656 11.852 -48.875 1 16.52 616 SER B N 1
ATOM 9884 C CA . SER B 1 616 ? 17.75 12.797 -49.5 1 16.52 616 SER B CA 1
ATOM 9885 C C . SER B 1 616 ? 16.453 12.953 -48.719 1 16.52 616 SER B C 1
ATOM 9887 O O . SER B 1 616 ? 15.992 12.008 -48.062 1 16.52 616 SER B O 1
ATOM 9889 N N . VAL B 1 617 ? 15.789 14.297 -48.688 1 18.52 617 VAL B N 1
ATOM 9890 C CA . VAL B 1 617 ? 14.867 15.242 -48.062 1 18.52 617 VAL B CA 1
ATOM 9891 C C . VAL B 1 617 ? 13.453 14.992 -48.594 1 18.52 617 VAL B C 1
ATOM 9893 O O . VAL B 1 617 ? 12.477 15.484 -48 1 18.52 617 VAL B O 1
ATOM 9896 N N . PRO B 1 618 ? 13.164 14.086 -49.562 1 16.42 618 PRO B N 1
ATOM 9897 C CA . PRO B 1 618 ? 12.234 14.758 -50.469 1 16.42 618 PRO B CA 1
ATOM 9898 C C . PRO B 1 618 ? 10.883 15.039 -49.812 1 16.42 618 PRO B C 1
ATOM 9900 O O . PRO B 1 618 ? 10.406 16.172 -49.844 1 16.42 618 PRO B O 1
ATOM 9903 N N . ALA B 1 619 ? 9.656 14.344 -50.281 1 16.12 619 ALA B N 1
ATOM 9904 C CA . ALA B 1 619 ? 8.641 14.68 -51.281 1 16.12 619 ALA B CA 1
ATOM 9905 C C . ALA B 1 619 ? 7.281 14.898 -50.594 1 16.12 619 ALA B C 1
ATOM 9907 O O . ALA B 1 619 ? 6.332 14.148 -50.875 1 16.12 619 ALA B O 1
ATOM 9908 N N . ASN B 1 620 ? 6.984 15.273 -49.375 1 16.31 620 ASN B N 1
ATOM 9909 C CA . ASN B 1 620 ? 5.574 15.055 -49.094 1 16.31 620 ASN B CA 1
ATOM 9910 C C . ASN B 1 620 ? 4.68 16.031 -49.844 1 16.31 620 ASN B C 1
ATOM 9912 O O . ASN B 1 620 ? 4.805 17.25 -49.688 1 16.31 620 ASN B O 1
ATOM 9916 N N . HIS B 1 621 ? 4.105 15.727 -51.125 1 16.7 621 HIS B N 1
ATOM 9917 C CA . HIS B 1 621 ? 3.168 16.484 -51.938 1 16.7 621 HIS B CA 1
ATOM 9918 C C . HIS B 1 621 ? 1.859 16.734 -51.188 1 16.7 621 HIS B C 1
ATOM 9920 O O . HIS B 1 621 ? 1.549 16.031 -50.219 1 16.7 621 HIS B O 1
ATOM 9926 N N . HIS B 1 622 ? 0.702 17.156 -52.031 1 17.09 622 HIS B N 1
ATOM 9927 C CA . HIS B 1 622 ? -0.323 18.203 -52.031 1 17.09 622 HIS B CA 1
ATOM 9928 C C . HIS B 1 622 ? -1.544 17.766 -51.219 1 17.09 622 HIS B C 1
ATOM 9930 O O . HIS B 1 622 ? -1.963 18.453 -50.281 1 17.09 622 HIS B O 1
ATOM 9936 N N . PRO B 1 623 ? -2.818 17.328 -51.969 1 17.97 623 PRO B N 1
ATOM 9937 C CA . PRO B 1 623 ? -3.879 18.234 -52.438 1 17.97 623 PRO B CA 1
ATOM 9938 C C . PRO B 1 623 ? -5.125 18.156 -51.531 1 17.97 623 PRO B C 1
ATOM 9940 O O . PRO B 1 623 ? -5.219 17.297 -50.688 1 17.97 623 PRO B O 1
ATOM 9943 N N . SER B 1 624 ? -6.492 17.938 -52.406 1 17.06 624 SER B N 1
ATOM 9944 C CA . SER B 1 624 ? -7.746 18.641 -52.656 1 17.06 624 SER B CA 1
ATOM 9945 C C . SER B 1 624 ? -8.914 17.984 -51.938 1 17.06 624 SER B C 1
ATOM 9947 O O . SER B 1 624 ? -9.125 16.766 -52.062 1 17.06 624 SER B O 1
ATOM 9949 N N . GLN B 1 625 ? -9.469 18.375 -50.875 1 16.52 625 GLN B N 1
ATOM 9950 C CA . GLN B 1 625 ? -10.797 18.109 -50.312 1 16.52 625 GLN B CA 1
ATOM 9951 C C . GLN B 1 625 ? -11.883 18.641 -51.25 1 16.52 625 GLN B C 1
ATOM 9953 O O . GLN B 1 625 ? -11.984 19.859 -51.469 1 16.52 625 GLN B O 1
ATOM 9958 N N . HIS B 1 626 ? -12.25 18.188 -52.562 1 16.77 626 HIS B N 1
ATOM 9959 C CA . HIS B 1 626 ? -13.609 18.469 -53 1 16.77 626 HIS B CA 1
ATOM 9960 C C . HIS B 1 626 ? -14.633 17.703 -52.156 1 16.77 626 HIS B C 1
ATOM 9962 O O . HIS B 1 626 ? -14.555 16.469 -52.031 1 16.77 626 HIS B O 1
ATOM 9968 N N . ILE B 1 627 ? -15.195 18.109 -51.062 1 18.83 627 ILE B N 1
ATOM 9969 C CA . ILE B 1 627 ? -16.266 17.422 -50.375 1 18.83 627 ILE B CA 1
ATOM 9970 C C . ILE B 1 627 ? -17.562 17.547 -51.188 1 18.83 627 ILE B C 1
ATOM 9972 O O . ILE B 1 627 ? -18.094 18.641 -51.375 1 18.83 627 ILE B O 1
ATOM 9976 N N . GLN B 1 628 ? -17.703 16.922 -52.438 1 16.55 628 GLN B N 1
ATOM 9977 C CA . GLN B 1 628 ? -19.031 17.203 -53 1 16.55 628 GLN B CA 1
ATOM 9978 C C . GLN B 1 628 ? -20.125 16.672 -52.062 1 16.55 628 GLN B C 1
ATOM 9980 O O . GLN B 1 628 ? -20.094 15.508 -51.656 1 16.55 628 GLN B O 1
ATOM 9985 N N . SER B 1 629 ? -20.703 17.406 -51.125 1 19.23 629 SER B N 1
ATOM 9986 C CA . SER B 1 629 ? -22.047 16.953 -50.781 1 19.23 629 SER B CA 1
ATOM 9987 C C . SER B 1 629 ? -22.984 17 -52 1 19.23 629 SER B C 1
ATOM 9989 O O . SER B 1 629 ? -24.156 16.641 -51.906 1 19.23 629 SER B O 1
ATOM 9991 N N . THR B 1 630 ? -22.406 17.172 -53.25 1 15.45 630 THR B N 1
ATOM 9992 C CA . THR B 1 630 ? -23.391 17.203 -54.312 1 15.45 630 THR B CA 1
ATOM 9993 C C . THR B 1 630 ? -24.203 15.914 -54.344 1 15.45 630 THR B C 1
ATOM 9995 O O . THR B 1 630 ? -23.672 14.844 -54.656 1 15.45 630 THR B O 1
ATOM 9998 N N . ALA B 1 631 ? -25.062 15.453 -53.719 1 19.84 631 ALA B N 1
ATOM 9999 C CA . ALA B 1 631 ? -26.312 15.578 -54.438 1 19.84 631 ALA B CA 1
ATOM 10000 C C . ALA B 1 631 ? -26.828 17.016 -54.406 1 19.84 631 ALA B C 1
ATOM 10002 O O . ALA B 1 631 ? -27.375 17.5 -55.406 1 19.84 631 ALA B O 1
ATOM 10003 N N . LEU B 1 632 ? -26.891 18.281 -53.812 1 16.95 632 LEU B N 1
ATOM 10004 C CA . LEU B 1 632 ? -27.078 19.531 -54.562 1 16.95 632 LEU B CA 1
ATOM 10005 C C . LEU B 1 632 ? -25.75 20.031 -55.094 1 16.95 632 LEU B C 1
ATOM 10007 O O . LEU B 1 632 ? -24.703 19.906 -54.469 1 16.95 632 LEU B O 1
#